Protein AF-A0A3D4CX11-F1 (afdb_monomer)

Mean predicted aligned error: 13.17 Å

Nearest PDB structures (foldseek):
  8snd-assembly1_C  TM=4.508E-01  e=2.117E-01  Lama glama
  8va0-assembly1_B  TM=4.438E-01  e=3.969E-01  Camelidae
  7fbi-assembly1_H  TM=4.652E-01  e=4.151E-01  Oryctolagus cuniculus
  1al0-assembly1_G  TM=3.927E-01  e=3.969E-01  Sinsheimervirus phiX174

Structure (mmCIF, N/CA/C/O backbone):
data_AF-A0A3D4CX11-F1
#
_entry.id   AF-A0A3D4CX11-F1
#
loop_
_atom_site.group_PDB
_atom_site.id
_atom_site.type_symbol
_atom_site.label_atom_id
_atom_site.label_alt_id
_atom_site.label_comp_id
_atom_site.label_asym_id
_atom_site.label_entity_id
_atom_site.label_seq_id
_atom_site.pdbx_PDB_ins_code
_atom_site.Cartn_x
_atom_site.Cartn_y
_atom_site.Cartn_z
_atom_site.occupancy
_atom_site.B_iso_or_equiv
_atom_site.auth_seq_id
_atom_site.auth_comp_id
_atom_site.auth_asym_id
_atom_site.auth_atom_id
_atom_site.pdbx_PDB_model_num
ATOM 1 N N . MET A 1 1 ? 33.518 14.173 -44.593 1.00 28.44 1 MET A N 1
ATOM 2 C CA . MET A 1 1 ? 33.614 13.789 -43.171 1.00 28.44 1 MET A CA 1
ATOM 3 C C . MET A 1 1 ? 32.518 12.766 -42.959 1.00 28.44 1 MET A C 1
ATOM 5 O O . MET A 1 1 ? 31.397 13.123 -43.301 1.00 28.44 1 MET A O 1
ATOM 9 N N . PRO A 1 2 ? 32.801 11.521 -42.545 1.00 32.06 2 PRO A N 1
ATOM 10 C CA . PRO A 1 2 ? 31.729 10.613 -42.166 1.00 32.06 2 PRO A CA 1
ATOM 11 C C . PRO A 1 2 ? 31.128 11.188 -40.882 1.00 32.06 2 PRO A C 1
ATOM 13 O O . PRO A 1 2 ? 31.813 11.301 -39.867 1.00 32.06 2 PRO A O 1
ATOM 16 N N . GLY A 1 3 ? 29.920 11.732 -41.008 1.00 35.88 3 GLY A N 1
ATOM 17 C CA . GLY A 1 3 ? 29.173 12.278 -39.889 1.00 35.88 3 GLY A CA 1
ATOM 18 C C . GLY A 1 3 ? 28.736 11.127 -39.000 1.00 35.88 3 GLY A C 1
ATOM 19 O O . GLY A 1 3 ? 28.167 10.157 -39.489 1.00 35.88 3 GLY A O 1
ATOM 20 N N . ILE A 1 4 ? 29.035 11.247 -37.712 1.00 40.53 4 ILE A N 1
ATOM 21 C CA . ILE A 1 4 ? 28.324 10.547 -36.642 1.00 40.53 4 ILE A CA 1
ATOM 22 C C . ILE A 1 4 ? 26.823 10.751 -36.903 1.00 40.53 4 ILE A C 1
ATOM 24 O O . ILE A 1 4 ? 26.440 11.857 -37.299 1.00 40.53 4 ILE A O 1
ATOM 28 N N . ALA A 1 5 ? 25.993 9.717 -36.730 1.00 36.38 5 ALA A N 1
ATOM 29 C CA . ALA A 1 5 ? 24.541 9.886 -36.759 1.00 36.38 5 ALA A CA 1
ATOM 30 C C . ALA A 1 5 ? 24.162 11.071 -35.853 1.00 36.38 5 ALA A C 1
ATOM 32 O O . ALA A 1 5 ? 24.477 11.074 -34.662 1.00 36.38 5 ALA A O 1
ATOM 33 N N . PHE A 1 6 ? 23.573 12.122 -36.422 1.00 40.44 6 PHE A N 1
ATOM 34 C CA . PHE A 1 6 ? 23.148 13.272 -35.636 1.00 40.44 6 PHE A CA 1
ATOM 35 C C . PHE A 1 6 ? 21.771 12.979 -35.067 1.00 40.44 6 PHE A C 1
ATOM 37 O O . PHE A 1 6 ? 20.788 12.972 -35.800 1.00 40.44 6 PHE A O 1
ATOM 44 N N . ILE A 1 7 ? 21.706 12.818 -33.749 1.00 50.97 7 ILE A N 1
ATOM 45 C CA . ILE A 1 7 ? 20.445 12.864 -33.021 1.00 50.97 7 ILE A CA 1
ATOM 46 C C . ILE A 1 7 ? 19.847 14.264 -33.235 1.00 50.97 7 ILE A C 1
ATOM 48 O O . ILE A 1 7 ? 20.455 15.281 -32.888 1.00 50.97 7 ILE A O 1
ATOM 52 N N . ILE A 1 8 ? 18.703 14.309 -33.915 1.00 53.94 8 ILE A N 1
ATOM 53 C CA . ILE A 1 8 ? 18.094 15.539 -34.429 1.00 53.94 8 ILE A CA 1
ATOM 54 C C . ILE A 1 8 ? 17.596 16.415 -33.259 1.00 53.94 8 ILE A C 1
ATOM 56 O O . ILE A 1 8 ? 17.204 15.910 -32.206 1.00 53.94 8 ILE A O 1
ATOM 60 N N . ALA A 1 9 ? 17.652 17.743 -33.428 1.00 48.28 9 ALA A N 1
ATOM 61 C CA . ALA A 1 9 ? 17.184 18.741 -32.460 1.00 48.28 9 ALA A CA 1
ATOM 62 C C . ALA A 1 9 ? 15.857 19.388 -32.924 1.00 48.28 9 ALA A C 1
ATOM 64 O O . ALA A 1 9 ? 15.689 19.639 -34.121 1.00 48.28 9 ALA A O 1
ATOM 65 N N . PRO A 1 10 ? 14.938 19.747 -32.005 1.00 46.97 10 PRO A N 1
ATOM 66 C CA . PRO A 1 10 ? 13.551 20.066 -32.344 1.00 46.97 10 PRO A CA 1
ATOM 67 C C . PRO A 1 10 ? 13.437 21.400 -33.092 1.00 46.97 10 PRO A C 1
ATOM 69 O O . PRO A 1 10 ? 13.623 22.460 -32.490 1.00 46.97 10 PRO A O 1
ATOM 72 N N . THR A 1 11 ? 13.104 21.387 -34.392 1.00 49.41 11 THR A N 1
ATOM 73 C CA . THR A 1 11 ? 12.886 22.647 -35.139 1.00 49.41 11 THR A CA 1
ATOM 74 C C . THR A 1 11 ? 11.651 22.758 -36.048 1.00 49.41 11 THR A C 1
ATOM 76 O O . THR A 1 11 ? 11.478 23.830 -36.630 1.00 49.41 11 THR A O 1
ATOM 79 N N . ILE A 1 12 ? 10.710 21.799 -36.127 1.00 49.12 12 ILE A N 1
ATOM 80 C CA . ILE A 1 12 ? 9.443 21.999 -36.884 1.00 49.12 12 ILE A CA 1
ATOM 81 C C . ILE A 1 12 ? 8.218 21.378 -36.172 1.00 49.12 12 ILE A C 1
ATOM 83 O O . ILE A 1 12 ? 8.321 20.360 -35.502 1.00 49.12 12 ILE A O 1
ATOM 87 N N . THR A 1 13 ? 7.050 22.031 -36.275 1.00 47.44 13 THR A N 1
ATOM 88 C CA . THR A 1 13 ? 5.792 21.713 -35.568 1.00 47.44 13 THR A CA 1
ATOM 89 C C . THR A 1 13 ? 4.796 20.930 -36.439 1.00 47.44 13 THR A C 1
ATOM 91 O O . THR A 1 13 ? 4.312 21.452 -37.444 1.00 47.44 13 THR A O 1
ATOM 94 N N . GLY A 1 14 ? 4.428 19.717 -36.000 1.00 60.72 14 GLY A N 1
ATOM 95 C CA . GLY A 1 14 ? 3.296 18.925 -36.501 1.00 60.72 14 GLY A CA 1
ATOM 96 C C . GLY A 1 14 ? 3.370 17.450 -36.078 1.00 60.72 14 GLY A C 1
ATOM 97 O O . GLY A 1 14 ? 4.052 16.671 -36.725 1.00 60.72 14 GLY A O 1
ATOM 98 N N . ASN A 1 15 ? 2.656 17.059 -35.017 1.00 77.50 15 ASN A N 1
ATOM 99 C CA . ASN A 1 15 ? 2.683 15.687 -34.488 1.00 77.50 15 ASN A CA 1
ATOM 100 C C . ASN A 1 15 ? 1.665 14.777 -35.203 1.00 77.50 15 ASN A C 1
ATOM 102 O O . ASN A 1 15 ? 0.512 15.179 -35.381 1.00 77.50 15 ASN A O 1
ATOM 106 N N . ILE A 1 16 ? 2.039 13.533 -35.525 1.00 85.06 16 ILE A N 1
ATOM 107 C CA . ILE A 1 16 ? 1.120 12.498 -36.041 1.00 85.06 16 ILE A CA 1
ATOM 108 C C . ILE A 1 16 ? 0.824 11.488 -34.924 1.00 85.06 16 ILE A C 1
ATOM 110 O O . ILE A 1 16 ? 1.738 10.814 -34.452 1.00 85.06 16 ILE A O 1
ATOM 114 N N . TYR A 1 17 ? -0.439 11.390 -34.487 1.00 81.69 17 TYR A N 1
ATOM 115 C CA . TYR A 1 17 ? -0.855 10.503 -33.389 1.00 81.69 17 TYR A CA 1
ATOM 116 C C . TYR A 1 17 ? -2.357 10.176 -33.397 1.00 81.69 17 TYR A C 1
ATOM 118 O O . TYR A 1 17 ? -3.152 10.842 -34.065 1.00 81.69 17 TYR A O 1
ATOM 126 N N . SER A 1 18 ? -2.757 9.161 -32.621 1.00 79.56 18 SER A N 1
ATOM 127 C CA . SER A 1 18 ? -4.158 8.759 -32.417 1.00 79.56 18 SER A CA 1
ATOM 128 C C . SER A 1 18 ? -4.447 8.438 -30.954 1.00 79.56 18 SER A C 1
ATOM 130 O O . SER A 1 18 ? -3.736 7.653 -30.337 1.00 79.56 18 SER A O 1
ATOM 132 N N . PHE A 1 19 ? -5.554 8.962 -30.425 1.00 74.06 19 PHE A N 1
ATOM 133 C CA . PHE A 1 19 ? -6.085 8.573 -29.111 1.00 74.06 19 PHE A CA 1
ATOM 134 C C . PHE A 1 19 ? -6.931 7.292 -29.146 1.00 74.06 19 PHE A C 1
ATOM 136 O O . PHE A 1 19 ? -7.264 6.747 -28.103 1.00 74.06 19 PHE A O 1
ATOM 143 N N . ARG A 1 20 ? -7.349 6.831 -30.334 1.00 75.81 20 ARG A N 1
ATOM 144 C CA . ARG A 1 20 ? -8.298 5.708 -30.465 1.00 75.81 20 ARG A CA 1
ATOM 145 C C . ARG A 1 20 ? -7.637 4.332 -30.418 1.00 75.81 20 ARG A C 1
ATOM 147 O O . ARG A 1 20 ? -8.342 3.339 -30.293 1.00 75.81 20 ARG A O 1
ATOM 154 N N . GLY A 1 21 ? -6.322 4.275 -30.585 1.00 77.50 21 GLY A N 1
ATOM 155 C CA . GLY A 1 21 ? -5.558 3.036 -30.651 1.00 77.50 21 GLY A CA 1
ATOM 156 C C . GLY A 1 21 ? -4.146 3.280 -31.184 1.00 77.50 21 GLY A C 1
ATOM 157 O O . GLY A 1 21 ? -3.858 4.403 -31.618 1.00 77.50 21 GLY A O 1
ATOM 158 N N . PRO A 1 22 ? -3.282 2.254 -31.154 1.00 86.12 22 PRO A N 1
ATOM 159 C CA . PRO A 1 22 ? -1.937 2.330 -31.709 1.00 86.12 22 PRO A CA 1
ATOM 160 C C . PRO A 1 22 ? -1.951 2.731 -33.188 1.00 86.12 22 PRO A C 1
ATOM 162 O O . PRO A 1 22 ? -2.808 2.292 -33.958 1.00 86.12 22 PRO A O 1
ATOM 165 N N . THR A 1 23 ? -1.012 3.584 -33.588 1.00 89.44 23 THR A N 1
ATOM 166 C CA . THR A 1 23 ? -0.820 4.004 -34.984 1.00 89.44 23 THR A CA 1
ATOM 167 C C . THR A 1 23 ? 0.279 3.185 -35.645 1.00 89.44 23 THR A C 1
ATOM 169 O O . THR A 1 23 ? 1.339 3.002 -35.050 1.00 89.44 23 THR A O 1
ATOM 172 N N . SER A 1 24 ? 0.058 2.774 -36.892 1.00 92.69 24 SER A N 1
ATOM 173 C CA . SER A 1 24 ? 1.083 2.179 -37.754 1.00 92.69 24 SER A CA 1
ATOM 174 C C . SER A 1 24 ? 1.513 3.173 -38.824 1.00 92.69 24 SER A C 1
ATOM 176 O O . SER A 1 24 ? 0.692 3.928 -39.351 1.00 92.69 24 SER A O 1
ATOM 178 N N . PHE A 1 25 ? 2.796 3.149 -39.154 1.00 94.38 25 PHE A N 1
ATOM 179 C CA . PHE A 1 25 ? 3.436 4.058 -40.088 1.00 94.38 25 PHE A CA 1
ATOM 180 C C . PHE A 1 25 ? 4.157 3.266 -41.172 1.00 94.38 25 PHE A C 1
ATOM 182 O O . PHE A 1 25 ? 4.679 2.176 -40.931 1.00 94.38 25 PHE A O 1
ATOM 189 N N . VAL A 1 26 ? 4.168 3.837 -42.374 1.00 95.75 26 VAL A N 1
ATOM 190 C CA . VAL A 1 26 ? 4.902 3.317 -43.524 1.00 95.75 26 VAL A CA 1
ATOM 191 C C . VAL A 1 26 ? 5.604 4.492 -44.192 1.00 95.75 26 VAL A C 1
ATOM 193 O O . VAL A 1 26 ? 4.961 5.495 -44.504 1.00 95.75 26 VAL A O 1
ATOM 196 N N . LEU A 1 27 ? 6.911 4.362 -44.406 1.00 96.25 27 LEU A N 1
ATOM 197 C CA . LEU A 1 27 ? 7.720 5.274 -45.208 1.00 96.25 27 LEU A CA 1
ATOM 198 C C . LEU A 1 27 ? 8.217 4.525 -46.442 1.00 96.25 27 LEU A C 1
ATOM 200 O O . LEU A 1 27 ? 8.958 3.560 -46.305 1.00 96.25 27 LEU A O 1
ATOM 204 N N . GLU A 1 28 ? 7.810 4.958 -47.629 1.00 97.00 28 GLU A N 1
ATOM 205 C CA . GLU A 1 28 ? 8.247 4.381 -48.906 1.00 97.00 28 GLU A CA 1
ATOM 206 C C . GLU A 1 28 ? 9.400 5.209 -49.487 1.00 97.00 28 GLU A C 1
ATOM 208 O O . GLU A 1 28 ? 9.346 6.440 -49.445 1.00 97.00 28 GLU A O 1
ATOM 213 N N . ASP A 1 29 ? 10.419 4.545 -50.038 1.00 97.38 29 ASP A N 1
ATOM 214 C CA . ASP A 1 29 ? 11.543 5.195 -50.720 1.00 97.38 29 ASP A CA 1
ATOM 215 C C . ASP A 1 29 ? 11.931 4.461 -52.015 1.00 97.38 29 ASP A C 1
ATOM 217 O O . ASP A 1 29 ? 11.799 3.237 -52.139 1.00 97.38 29 ASP A O 1
ATOM 221 N N . GLU A 1 30 ? 12.416 5.227 -52.994 1.00 96.94 30 GLU A N 1
ATOM 222 C CA . GLU A 1 30 ? 12.942 4.730 -54.266 1.00 96.94 30 GLU A CA 1
ATOM 223 C C . GLU A 1 30 ? 14.188 5.532 -54.665 1.00 96.94 30 GLU A C 1
ATOM 225 O O . GLU A 1 30 ? 14.158 6.758 -54.797 1.00 96.94 30 GLU A O 1
ATOM 230 N N . THR A 1 31 ? 15.293 4.831 -54.911 1.00 95.81 31 THR A N 1
ATOM 231 C CA . THR A 1 31 ? 16.600 5.424 -55.200 1.00 95.81 31 THR A CA 1
ATOM 232 C C . THR A 1 31 ? 17.039 5.164 -56.644 1.00 95.81 31 THR A C 1
ATOM 234 O O . THR A 1 31 ? 16.796 4.095 -57.205 1.00 95.81 31 THR A O 1
ATOM 237 N N . PRO A 1 32 ? 17.792 6.088 -57.275 1.00 95.44 32 PRO A N 1
ATOM 238 C CA . PRO A 1 32 ? 18.319 5.894 -58.631 1.00 95.44 32 PRO A CA 1
ATOM 239 C C . PRO A 1 32 ? 19.521 4.927 -58.697 1.00 95.44 32 PRO A C 1
ATOM 241 O O . PRO A 1 32 ? 20.149 4.782 -59.747 1.00 95.44 32 PRO A O 1
ATOM 244 N N . PHE A 1 33 ? 19.877 4.301 -57.578 1.00 95.38 33 PHE A N 1
ATOM 245 C CA . PHE A 1 33 ? 20.992 3.373 -57.410 1.00 95.38 33 PHE A CA 1
ATOM 246 C C . PHE A 1 33 ? 20.564 2.216 -56.505 1.00 95.38 33 PHE A C 1
ATOM 248 O O . PHE A 1 33 ? 19.642 2.369 -55.707 1.00 95.38 33 PHE A O 1
ATOM 255 N N . SER A 1 34 ? 21.253 1.076 -56.589 1.00 95.62 34 SER A N 1
ATOM 256 C CA . SER A 1 34 ? 21.100 0.020 -55.585 1.00 95.62 34 SER A CA 1
ATOM 257 C C . SER A 1 34 ? 21.672 0.494 -54.253 1.00 95.62 34 SER A C 1
ATOM 259 O O . SER A 1 34 ? 22.819 0.937 -54.198 1.00 95.62 34 SER A O 1
ATOM 261 N N . VAL A 1 35 ? 20.868 0.425 -53.200 1.00 96.44 35 VAL A N 1
ATOM 262 C CA . VAL A 1 35 ? 21.209 0.931 -51.875 1.00 96.44 35 VAL A CA 1
ATOM 263 C C . VAL A 1 35 ? 22.132 -0.051 -51.161 1.00 96.44 35 VAL A C 1
ATOM 265 O O . VAL A 1 35 ? 21.891 -1.258 -51.150 1.00 96.44 35 VAL A O 1
ATOM 268 N N . GLY A 1 36 ? 23.200 0.481 -50.573 1.00 95.81 36 GLY A N 1
ATOM 269 C CA . GLY A 1 36 ? 24.097 -0.222 -49.664 1.00 95.81 36 GLY A CA 1
ATOM 270 C C . GLY A 1 36 ? 23.778 0.075 -48.199 1.00 95.81 36 GLY A C 1
ATOM 271 O O . GLY A 1 36 ? 23.701 -0.858 -47.407 1.00 95.81 36 GLY A O 1
ATOM 272 N N . THR A 1 37 ? 23.547 1.345 -47.850 1.00 95.88 37 THR A N 1
ATOM 273 C CA . THR A 1 37 ? 23.182 1.784 -46.490 1.00 95.88 37 THR A CA 1
ATOM 274 C C . THR A 1 37 ? 21.824 2.467 -46.494 1.00 95.88 37 THR A C 1
ATOM 276 O O . THR A 1 37 ? 21.600 3.386 -47.284 1.00 95.88 37 THR A O 1
ATOM 279 N N . VAL A 1 38 ? 20.976 2.071 -45.547 1.00 97.19 38 VAL A N 1
ATOM 280 C CA . VAL A 1 38 ? 19.791 2.827 -45.121 1.00 97.19 38 VAL A CA 1
ATOM 281 C C . VAL A 1 38 ? 19.967 3.173 -43.650 1.00 97.19 38 VAL A C 1
ATOM 283 O O . VAL A 1 38 ? 20.170 2.263 -42.850 1.00 97.19 38 VAL A O 1
ATOM 286 N N . VAL A 1 39 ? 19.880 4.456 -43.296 1.00 96.81 39 VAL A N 1
ATOM 287 C CA . VAL A 1 39 ? 19.799 4.923 -41.906 1.00 96.81 39 VAL A CA 1
ATOM 288 C C . VAL A 1 39 ? 18.475 5.645 -41.712 1.00 96.81 39 VAL A C 1
ATOM 290 O O . VAL A 1 39 ? 18.182 6.632 -42.385 1.00 96.81 39 VAL A O 1
ATOM 293 N N . PHE A 1 40 ? 17.671 5.140 -40.787 1.00 95.94 40 PHE A N 1
ATOM 294 C CA . PHE A 1 40 ? 16.362 5.673 -40.445 1.00 95.94 40 PHE A CA 1
ATOM 295 C C . PHE A 1 40 ? 16.406 6.265 -39.049 1.00 95.94 40 PHE A C 1
ATOM 297 O O . PHE A 1 40 ? 16.743 5.573 -38.091 1.00 95.94 40 PHE A O 1
ATOM 304 N N . GLN A 1 41 ? 16.063 7.540 -38.934 1.00 94.19 41 GLN A N 1
ATOM 305 C CA . GLN A 1 41 ? 16.067 8.257 -37.671 1.00 94.19 41 GLN A CA 1
ATOM 306 C C . GLN A 1 41 ? 14.678 8.806 -37.410 1.00 94.19 41 GLN A C 1
ATOM 308 O O . GLN A 1 41 ? 14.039 9.333 -38.321 1.00 94.19 41 GLN A O 1
ATOM 313 N N . PHE A 1 42 ? 14.202 8.701 -36.178 1.00 90.75 42 PHE A N 1
ATOM 314 C CA . PHE A 1 42 ? 12.906 9.258 -35.822 1.00 90.75 42 PHE A CA 1
ATOM 315 C C . PHE A 1 42 ? 12.834 9.665 -34.359 1.00 90.75 42 PHE A C 1
ATOM 317 O O . PHE A 1 42 ? 13.547 9.134 -33.505 1.00 90.75 42 PHE A O 1
ATOM 324 N N . GLN A 1 43 ? 11.929 10.601 -34.088 1.00 88.75 43 GLN A N 1
ATOM 325 C CA . GLN A 1 43 ? 11.611 11.073 -32.751 1.00 88.75 43 GLN A CA 1
ATOM 326 C C . GLN A 1 43 ? 10.128 10.868 -32.455 1.00 88.75 43 GLN A C 1
ATOM 328 O O . GLN A 1 43 ? 9.255 11.242 -33.249 1.00 88.75 43 GLN A O 1
ATOM 333 N N . THR A 1 44 ? 9.848 10.312 -31.282 1.00 87.88 44 THR A N 1
ATOM 334 C CA . THR A 1 44 ? 8.506 10.150 -30.730 1.00 87.88 44 THR A CA 1
ATOM 335 C C . THR A 1 44 ? 8.380 10.794 -29.352 1.00 87.88 44 THR A C 1
ATOM 337 O O . THR A 1 44 ? 9.367 11.022 -28.661 1.00 87.88 44 THR A O 1
ATOM 340 N N . ALA A 1 45 ? 7.144 11.053 -28.935 1.00 84.44 45 ALA A N 1
ATOM 341 C CA . ALA A 1 45 ? 6.778 11.402 -27.564 1.00 84.44 45 ALA A CA 1
ATOM 342 C C . ALA A 1 45 ? 5.518 10.636 -27.138 1.00 84.44 45 ALA A C 1
ATOM 344 O O . ALA A 1 45 ? 4.725 10.238 -27.993 1.00 84.44 45 ALA A O 1
ATOM 345 N N . GLY A 1 46 ? 5.285 10.485 -25.835 1.00 81.06 46 GLY A N 1
ATOM 346 C CA . GLY A 1 46 ? 4.109 9.781 -25.315 1.00 81.06 46 GLY A CA 1
ATOM 347 C C . GLY A 1 46 ? 4.391 8.297 -25.091 1.00 81.06 46 GLY A C 1
ATOM 348 O O . GLY A 1 46 ? 5.398 7.961 -24.473 1.00 81.06 46 GLY A O 1
ATOM 349 N N . ASN A 1 47 ? 3.499 7.422 -25.566 1.00 81.50 47 ASN A N 1
ATOM 350 C CA . ASN A 1 47 ? 3.769 5.980 -25.568 1.00 81.50 47 ASN A CA 1
ATOM 351 C C . ASN A 1 47 ? 4.950 5.644 -26.489 1.00 81.50 47 ASN A C 1
ATOM 353 O O . ASN A 1 47 ? 5.228 6.375 -27.440 1.00 81.50 47 ASN A O 1
ATOM 357 N N . LEU A 1 48 ? 5.634 4.539 -26.199 1.00 84.50 48 LEU A N 1
ATOM 358 C CA . LEU A 1 48 ? 6.820 4.114 -26.938 1.00 84.50 48 LEU A CA 1
ATOM 359 C C . LEU A 1 48 ? 6.473 3.521 -28.312 1.00 84.50 48 LEU A C 1
ATOM 361 O O . LEU A 1 48 ? 5.331 3.158 -28.608 1.00 84.50 48 LEU A O 1
ATOM 365 N N . VAL A 1 49 ? 7.491 3.408 -29.161 1.00 89.12 49 VAL A N 1
ATOM 366 C CA . VAL A 1 49 ? 7.424 2.616 -30.391 1.00 89.12 49 VAL A CA 1
ATOM 367 C C . VAL A 1 49 ? 7.512 1.129 -30.042 1.00 89.12 49 VAL A C 1
ATOM 369 O O . VAL A 1 49 ? 8.298 0.736 -29.182 1.00 89.12 49 VAL A O 1
ATOM 372 N N . ASP A 1 50 ? 6.722 0.287 -30.707 1.00 90.00 50 ASP A N 1
ATOM 373 C CA . ASP A 1 50 ? 6.930 -1.159 -30.656 1.00 90.00 50 ASP A CA 1
ATOM 374 C C . ASP A 1 50 ? 8.167 -1.488 -31.496 1.00 90.00 50 ASP A C 1
ATOM 376 O O . ASP A 1 50 ? 8.093 -1.601 -32.724 1.00 90.00 50 ASP A O 1
ATOM 380 N N . PHE A 1 51 ? 9.318 -1.619 -30.835 1.00 88.19 51 PHE A N 1
ATOM 381 C CA . PHE A 1 51 ? 10.593 -1.880 -31.504 1.00 88.19 51 PHE A CA 1
ATOM 382 C C . PHE A 1 51 ? 10.591 -3.191 -32.299 1.00 88.19 51 PHE A C 1
ATOM 384 O O . PHE A 1 51 ? 11.278 -3.287 -33.315 1.00 88.19 51 PHE A O 1
ATOM 391 N N . SER A 1 52 ? 9.780 -4.177 -31.896 1.00 89.25 52 SER A N 1
ATOM 392 C CA . SER A 1 52 ? 9.658 -5.456 -32.607 1.00 89.25 52 SER A CA 1
ATOM 393 C C . SER A 1 52 ? 8.918 -5.330 -33.943 1.00 89.25 52 SER A C 1
ATOM 395 O O . SER A 1 52 ? 9.076 -6.177 -34.822 1.00 89.25 52 SER A O 1
ATOM 397 N N . SER A 1 53 ? 8.149 -4.252 -34.122 1.00 94.19 53 SER A N 1
ATOM 398 C CA . SER A 1 53 ? 7.426 -3.962 -35.362 1.00 94.19 53 SER A CA 1
ATOM 399 C C . SER A 1 53 ? 8.284 -3.287 -36.437 1.00 94.19 53 SER A C 1
ATOM 401 O O . SER A 1 53 ? 7.831 -3.177 -37.578 1.00 94.19 53 SER A O 1
ATOM 403 N N . ILE A 1 54 ? 9.487 -2.807 -36.090 1.00 97.12 54 ILE A N 1
ATOM 404 C CA . ILE A 1 54 ? 10.323 -2.026 -37.005 1.00 97.12 54 ILE A CA 1
ATOM 405 C C . ILE A 1 54 ? 10.974 -2.948 -38.036 1.00 97.12 54 ILE A C 1
ATOM 407 O O . ILE A 1 54 ? 11.785 -3.810 -37.695 1.00 97.12 54 ILE A O 1
ATOM 411 N N . ALA A 1 55 ? 10.661 -2.736 -39.313 1.00 98.12 55 ALA A N 1
ATOM 412 C CA . ALA A 1 55 ? 11.234 -3.523 -40.396 1.00 98.12 55 ALA A CA 1
ATOM 413 C C . ALA A 1 55 ? 11.358 -2.742 -41.707 1.00 98.12 55 ALA A C 1
ATOM 415 O O . ALA A 1 55 ? 10.557 -1.854 -42.001 1.00 98.12 55 ALA A O 1
ATOM 416 N N . LEU A 1 56 ? 12.329 -3.139 -42.529 1.00 98.38 56 LEU A N 1
ATOM 417 C CA . LEU A 1 56 ? 12.448 -2.756 -43.931 1.00 98.38 56 LEU A CA 1
ATOM 418 C C . LEU A 1 56 ? 11.902 -3.889 -44.802 1.00 98.38 56 LEU A C 1
ATOM 420 O O . LEU A 1 56 ? 12.351 -5.029 -44.699 1.00 98.38 56 LEU A O 1
ATOM 424 N N . ALA A 1 57 ? 10.952 -3.573 -45.676 1.00 98.06 57 ALA A N 1
ATOM 425 C CA . ALA A 1 57 ? 10.370 -4.505 -46.631 1.00 98.06 57 ALA A CA 1
ATOM 426 C C . ALA A 1 57 ? 10.675 -4.082 -48.075 1.00 98.06 57 ALA A C 1
ATOM 428 O O . ALA A 1 57 ? 10.521 -2.911 -48.422 1.00 98.06 57 ALA A O 1
ATOM 429 N N . TYR A 1 58 ? 11.070 -5.026 -48.928 1.00 97.88 58 TYR A N 1
ATOM 430 C CA . TYR A 1 58 ? 11.293 -4.799 -50.361 1.00 97.88 58 TYR A CA 1
ATOM 431 C C . TYR A 1 58 ? 10.839 -6.001 -51.193 1.00 97.88 58 TYR A C 1
ATOM 433 O O . TYR A 1 58 ? 10.666 -7.100 -50.667 1.00 97.88 58 TYR A O 1
ATOM 441 N N . ASP A 1 59 ? 10.631 -5.788 -52.491 1.00 96.00 59 ASP A N 1
ATOM 442 C CA . ASP A 1 59 ? 10.304 -6.857 -53.437 1.00 96.00 59 ASP A CA 1
ATOM 443 C C . ASP A 1 59 ? 11.580 -7.416 -54.081 1.00 96.00 59 ASP A C 1
ATOM 445 O O . ASP A 1 59 ? 12.334 -6.684 -54.724 1.00 96.00 59 ASP A O 1
ATOM 449 N N . ASP A 1 60 ? 11.811 -8.718 -53.925 1.00 94.69 60 ASP A N 1
ATOM 450 C CA . ASP A 1 60 ? 12.834 -9.481 -54.638 1.00 94.69 60 ASP A CA 1
ATOM 451 C C . ASP A 1 60 ? 12.166 -10.359 -55.704 1.00 94.69 60 ASP A C 1
ATOM 453 O O . ASP A 1 60 ? 11.774 -11.507 -55.468 1.00 94.69 60 ASP A O 1
ATOM 457 N N . GLY A 1 61 ? 11.954 -9.786 -56.891 1.00 90.31 61 GLY A N 1
ATOM 458 C CA . GLY A 1 61 ? 11.430 -10.516 -58.047 1.00 90.31 61 GLY A CA 1
ATOM 459 C C . GLY A 1 61 ? 10.014 -11.073 -57.853 1.00 90.31 61 GLY A C 1
ATOM 460 O O . GLY A 1 61 ? 9.725 -12.178 -58.322 1.00 90.31 61 GLY A O 1
ATOM 461 N N . GLY A 1 62 ? 9.134 -10.328 -57.179 1.00 91.12 62 GLY A N 1
ATOM 462 C CA . GLY A 1 62 ? 7.767 -10.729 -56.836 1.00 91.12 62 GLY A CA 1
ATOM 463 C C . GLY A 1 62 ? 7.621 -11.411 -55.471 1.00 91.12 62 GLY A C 1
ATOM 464 O O . GLY A 1 62 ? 6.522 -11.870 -55.148 1.00 91.12 62 GLY A O 1
ATOM 465 N N . THR A 1 63 ? 8.706 -11.529 -54.697 1.00 95.62 63 THR A N 1
ATOM 466 C CA . THR A 1 63 ? 8.694 -12.051 -53.323 1.00 95.62 63 THR A CA 1
ATOM 467 C C . THR A 1 63 ? 9.013 -10.931 -52.343 1.00 95.62 63 THR A C 1
ATOM 469 O O . THR A 1 63 ? 10.075 -10.326 -52.419 1.00 95.62 63 THR A O 1
ATOM 472 N N . GLU A 1 64 ? 8.127 -10.686 -51.383 1.00 96.44 64 GLU A N 1
ATOM 473 C CA . GLU A 1 64 ? 8.391 -9.714 -50.325 1.00 96.44 64 GLU A CA 1
ATOM 474 C C . GLU A 1 64 ? 9.422 -10.253 -49.327 1.00 96.44 64 GLU A C 1
ATOM 476 O O . GLU A 1 64 ? 9.247 -11.325 -48.742 1.00 96.44 64 GLU A O 1
ATOM 481 N N . VAL A 1 65 ? 10.489 -9.487 -49.120 1.00 97.62 65 VAL A N 1
ATOM 482 C CA . VAL A 1 65 ? 11.523 -9.746 -48.120 1.00 97.62 65 VAL A CA 1
ATOM 483 C C . VAL A 1 65 ? 11.387 -8.714 -47.009 1.00 97.62 65 VAL A C 1
ATOM 485 O O . VAL A 1 65 ? 11.328 -7.521 -47.289 1.00 97.62 65 VAL A O 1
ATOM 488 N N . ILE A 1 66 ? 11.364 -9.171 -45.754 1.00 97.19 66 ILE A N 1
ATOM 489 C CA . ILE A 1 66 ? 11.259 -8.331 -44.553 1.00 97.19 66 ILE A CA 1
ATOM 490 C C . ILE A 1 66 ? 12.539 -8.492 -43.735 1.00 97.19 66 ILE A C 1
ATOM 492 O O . ILE A 1 66 ? 12.919 -9.611 -43.390 1.00 97.19 66 ILE A O 1
ATOM 496 N N . LEU A 1 67 ? 13.198 -7.378 -43.429 1.00 97.38 67 LEU A N 1
ATOM 497 C CA . LEU A 1 67 ? 14.448 -7.320 -42.680 1.00 97.38 67 LEU A CA 1
ATOM 498 C C . LEU A 1 67 ? 14.276 -6.452 -41.432 1.00 97.38 67 LEU A C 1
ATOM 500 O O . LEU A 1 67 ? 13.880 -5.289 -41.528 1.00 97.38 67 LEU A O 1
ATOM 504 N N . GLY A 1 68 ? 14.628 -6.995 -40.267 1.00 96.56 68 GLY A N 1
ATOM 505 C CA . GLY A 1 68 ? 14.864 -6.176 -39.077 1.00 96.56 68 GLY A CA 1
ATOM 506 C C . GLY A 1 68 ? 16.107 -5.293 -39.258 1.00 96.56 68 GLY A C 1
ATOM 507 O O . GLY A 1 68 ? 16.905 -5.563 -40.159 1.00 96.56 68 GLY A O 1
ATOM 508 N N . PRO A 1 69 ? 16.256 -4.228 -38.456 1.00 96.12 69 PRO A N 1
ATOM 509 C CA . PRO A 1 69 ? 17.464 -3.408 -38.460 1.00 96.12 69 PRO A CA 1
ATOM 510 C C . PRO A 1 69 ? 18.684 -4.251 -38.077 1.00 96.12 69 PRO A C 1
ATOM 512 O O . PRO A 1 69 ? 18.602 -5.082 -37.171 1.00 96.12 69 PRO A O 1
ATOM 515 N N . ASP A 1 70 ? 19.809 -4.024 -38.753 1.00 94.00 70 ASP A N 1
ATOM 516 C CA . ASP A 1 70 ? 21.084 -4.649 -38.392 1.00 94.00 70 ASP A CA 1
ATOM 517 C C . ASP A 1 70 ? 21.648 -3.988 -37.127 1.00 94.00 70 ASP A C 1
ATOM 519 O O . ASP A 1 70 ? 22.093 -4.678 -36.213 1.00 94.00 70 ASP A O 1
ATOM 523 N N . GLU A 1 71 ? 21.545 -2.657 -37.039 1.00 93.44 71 GLU A N 1
ATOM 524 C CA . GLU A 1 71 ? 21.996 -1.872 -35.889 1.00 93.44 71 GLU A CA 1
ATOM 525 C C . GLU A 1 71 ? 20.952 -0.848 -35.458 1.00 93.44 71 GLU A C 1
ATOM 527 O O . GLU A 1 71 ? 20.203 -0.316 -36.284 1.00 93.44 71 GLU A O 1
ATOM 532 N N . TYR A 1 72 ? 20.920 -0.534 -34.164 1.00 93.00 72 TYR A N 1
ATOM 533 C CA . TYR A 1 72 ? 20.096 0.551 -33.644 1.00 93.00 72 TYR A CA 1
ATOM 534 C C . TYR A 1 72 ? 20.723 1.214 -32.421 1.00 93.00 72 TYR A C 1
ATOM 536 O O . TYR A 1 72 ? 21.400 0.575 -31.622 1.00 93.00 72 TYR A O 1
ATOM 544 N N . ILE A 1 73 ? 20.406 2.488 -32.235 1.00 90.56 73 ILE A N 1
ATOM 545 C CA . ILE A 1 73 ? 20.577 3.208 -30.978 1.00 90.56 73 ILE A CA 1
ATOM 546 C C . ILE A 1 73 ? 19.257 3.871 -30.611 1.00 90.56 73 ILE A C 1
ATOM 548 O O . ILE A 1 73 ? 18.501 4.327 -31.476 1.00 90.56 73 ILE A O 1
ATOM 552 N N . ARG A 1 74 ? 19.000 3.922 -29.311 1.00 88.44 74 ARG A N 1
ATOM 553 C CA . ARG A 1 74 ? 17.861 4.611 -28.713 1.00 88.44 74 ARG A CA 1
ATOM 554 C C . ARG A 1 74 ? 18.404 5.625 -27.728 1.00 88.44 74 ARG A C 1
ATOM 556 O O . ARG A 1 74 ? 19.459 5.399 -27.141 1.00 88.44 74 ARG A O 1
ATOM 563 N N . GLU A 1 75 ? 17.683 6.711 -27.538 1.00 87.81 75 GLU A N 1
ATOM 564 C CA . GLU A 1 75 ? 17.897 7.684 -26.476 1.00 87.81 75 GLU A CA 1
ATOM 565 C C . GLU A 1 75 ? 16.528 8.130 -25.970 1.00 87.81 75 GLU A C 1
ATOM 567 O O . GLU A 1 75 ? 15.582 8.279 -26.754 1.00 87.81 75 GLU A O 1
ATOM 572 N N . TYR A 1 76 ? 16.413 8.344 -24.665 1.00 86.25 76 TYR A N 1
ATOM 573 C CA . TYR A 1 76 ? 15.192 8.851 -24.064 1.00 86.25 76 TYR A CA 1
ATOM 574 C C . TYR A 1 76 ? 15.375 10.279 -23.562 1.00 86.25 76 TYR A C 1
ATOM 576 O O . TYR A 1 76 ? 16.443 10.682 -23.101 1.00 86.25 76 TYR A O 1
ATOM 584 N N . GLU A 1 77 ? 14.288 11.037 -23.622 1.00 78.31 77 GLU A N 1
ATOM 585 C CA . GLU A 1 77 ? 14.153 12.341 -22.989 1.00 78.31 77 GLU A CA 1
ATOM 586 C C . GLU A 1 77 ? 13.108 12.236 -21.873 1.00 78.31 77 GLU A C 1
ATOM 588 O O . GLU A 1 77 ? 12.029 11.659 -22.061 1.00 78.31 77 GLU A O 1
ATOM 593 N N . SER A 1 78 ? 13.430 12.803 -20.706 1.00 69.06 78 SER A N 1
ATOM 594 C CA . SER A 1 78 ? 12.543 12.819 -19.538 1.00 69.06 78 SER A CA 1
ATOM 595 C C . SER A 1 78 ? 11.190 13.462 -19.862 1.00 69.06 78 SER A C 1
ATOM 597 O O . SER A 1 78 ? 11.154 14.403 -20.652 1.00 69.06 78 SER A O 1
ATOM 599 N N . ASP A 1 79 ? 10.122 12.988 -19.211 1.00 63.00 79 ASP A N 1
ATOM 600 C CA . ASP A 1 79 ? 8.714 13.417 -19.306 1.00 63.00 79 ASP A CA 1
ATOM 601 C C . ASP A 1 79 ? 8.426 14.618 -20.222 1.00 63.00 79 ASP A C 1
ATOM 603 O O . ASP A 1 79 ? 8.478 15.786 -19.831 1.00 63.00 79 ASP A O 1
ATOM 607 N N . THR A 1 80 ? 8.045 14.311 -21.462 1.00 49.81 80 THR A N 1
ATOM 608 C CA . THR A 1 80 ? 7.693 15.309 -22.484 1.00 49.81 80 THR A CA 1
ATOM 609 C C . THR A 1 80 ? 6.190 15.612 -22.518 1.00 49.81 80 THR A C 1
ATOM 611 O O . THR A 1 80 ? 5.731 16.429 -23.320 1.00 49.81 80 THR A O 1
ATOM 614 N N . SER A 1 81 ? 5.395 14.977 -21.645 1.00 48.88 81 SER A N 1
ATOM 615 C CA . SER A 1 81 ? 3.937 15.125 -21.594 1.00 48.88 81 SER A CA 1
ATOM 616 C C . SER A 1 81 ? 3.388 15.095 -20.163 1.00 48.88 81 SER A C 1
ATOM 618 O O . SER A 1 81 ? 3.879 14.362 -19.312 1.00 48.88 81 SER A O 1
ATOM 620 N N . GLY A 1 82 ? 2.305 15.839 -19.903 1.00 49.38 82 GLY A N 1
ATOM 621 C CA . GLY A 1 82 ? 1.627 15.881 -18.594 1.00 49.38 82 GLY A CA 1
ATOM 622 C C . GLY A 1 82 ? 0.918 14.584 -18.169 1.00 49.38 82 GLY A C 1
ATOM 623 O O . GLY A 1 82 ? 0.188 14.600 -17.184 1.00 49.38 82 GLY A O 1
ATOM 624 N N . PHE A 1 83 ? 1.105 13.487 -18.912 1.00 56.16 83 PHE A N 1
ATOM 625 C CA . PHE A 1 83 ? 0.510 12.168 -18.666 1.00 56.16 83 PHE A CA 1
ATOM 626 C C . PHE A 1 83 ? 1.568 11.056 -18.514 1.00 56.16 83 PHE A C 1
ATOM 628 O O . PHE A 1 83 ? 1.225 9.880 -18.578 1.00 56.16 83 PHE A O 1
ATOM 635 N N . GLY A 1 84 ? 2.847 11.411 -18.321 1.00 58.84 84 GLY A N 1
ATOM 636 C CA . GLY A 1 84 ? 3.907 10.457 -17.963 1.00 58.84 84 GLY A CA 1
ATOM 637 C C . GLY A 1 84 ? 4.507 9.657 -19.124 1.00 58.84 84 GLY A C 1
ATOM 638 O O . GLY A 1 84 ? 5.030 8.570 -18.886 1.00 58.84 84 GLY A O 1
ATOM 639 N N . GLY A 1 85 ? 4.414 10.158 -20.362 1.00 69.12 85 GLY A N 1
ATOM 640 C CA . GLY A 1 85 ? 5.117 9.593 -21.521 1.00 69.12 85 GLY A CA 1
ATOM 641 C C . GLY A 1 85 ? 6.494 10.226 -21.752 1.00 69.12 85 GLY A C 1
ATOM 642 O O . GLY A 1 85 ? 6.670 11.430 -21.530 1.00 69.12 85 GLY A O 1
ATOM 643 N N . SER A 1 86 ? 7.442 9.429 -22.245 1.00 75.75 86 SER A N 1
ATOM 644 C CA . SER A 1 86 ? 8.825 9.847 -22.511 1.00 75.75 86 SER A CA 1
ATOM 645 C C . SER A 1 86 ? 9.015 10.291 -23.962 1.00 75.75 86 SER A C 1
ATOM 647 O O . SER A 1 86 ? 8.332 9.821 -24.875 1.00 75.75 86 SER A O 1
ATOM 649 N N . GLY A 1 87 ? 9.942 11.224 -24.184 1.00 82.81 87 GLY A N 1
ATOM 650 C CA . GLY A 1 87 ? 10.493 11.435 -25.521 1.00 82.81 87 GLY A CA 1
ATOM 651 C C . GLY A 1 87 ? 11.424 10.274 -25.863 1.00 82.81 87 GLY A C 1
ATOM 652 O O . GLY A 1 87 ? 12.120 9.769 -24.984 1.00 82.81 87 GLY A O 1
ATOM 653 N N . ASN A 1 88 ? 11.436 9.827 -27.112 1.00 86.94 88 ASN A N 1
ATOM 654 C CA . ASN A 1 88 ? 12.335 8.773 -27.566 1.00 86.94 88 ASN A CA 1
ATOM 655 C C . ASN A 1 88 ? 12.876 9.119 -28.955 1.00 86.94 88 ASN A C 1
ATOM 657 O O . ASN A 1 88 ? 12.112 9.411 -29.874 1.00 86.94 88 ASN A O 1
ATOM 661 N N . ARG A 1 89 ? 14.202 9.120 -29.089 1.00 88.25 89 ARG A N 1
ATOM 662 C CA . ARG A 1 89 ? 14.933 9.357 -30.335 1.00 88.25 89 ARG A CA 1
ATOM 663 C C . ARG A 1 89 ? 15.653 8.081 -30.717 1.00 88.25 89 ARG A C 1
ATOM 665 O O . ARG A 1 89 ? 16.288 7.452 -29.875 1.00 88.25 89 ARG A O 1
ATOM 672 N N . ASN A 1 90 ? 15.554 7.700 -31.981 1.00 90.75 90 ASN A N 1
ATOM 673 C CA . ASN A 1 90 ? 16.105 6.444 -32.466 1.00 90.75 90 ASN A CA 1
ATOM 674 C C . ASN A 1 90 ? 16.860 6.669 -33.765 1.00 90.75 90 ASN A C 1
ATOM 676 O O . ASN A 1 90 ? 16.438 7.480 -34.591 1.00 90.75 90 ASN A O 1
ATOM 680 N N . ALA A 1 91 ? 17.929 5.903 -33.959 1.00 93.38 91 ALA A N 1
ATOM 681 C CA . ALA A 1 91 ? 18.588 5.738 -35.245 1.00 93.38 91 ALA A CA 1
ATOM 682 C C . ALA A 1 91 ? 18.788 4.246 -35.501 1.00 93.38 91 ALA A C 1
ATOM 684 O O . ALA A 1 91 ? 19.295 3.532 -34.640 1.00 93.38 91 ALA A O 1
ATOM 685 N N . LEU A 1 92 ? 18.376 3.780 -36.674 1.00 95.75 92 LEU A N 1
ATOM 686 C CA . LEU A 1 92 ? 18.449 2.386 -37.091 1.00 95.75 92 LEU A CA 1
ATOM 687 C C . LEU A 1 92 ? 19.155 2.292 -38.432 1.00 95.75 92 LEU A C 1
ATOM 689 O O . LEU A 1 92 ? 18.992 3.175 -39.273 1.00 95.75 92 LEU A O 1
ATOM 693 N N . GLN A 1 93 ? 19.912 1.225 -38.645 1.00 96.88 93 GLN A N 1
ATOM 694 C CA . GLN A 1 93 ? 20.677 1.014 -39.863 1.00 96.88 93 GLN A CA 1
ATOM 695 C C . GLN A 1 93 ? 20.437 -0.380 -40.444 1.00 96.88 93 GLN A C 1
ATOM 697 O O . GLN A 1 93 ? 20.395 -1.367 -39.713 1.00 96.88 93 GLN A O 1
ATOM 702 N N . TRP A 1 94 ? 20.342 -0.445 -41.775 1.00 97.50 94 TRP A N 1
ATOM 703 C CA . TRP A 1 94 ? 20.343 -1.685 -42.553 1.00 97.50 94 TRP A CA 1
ATOM 704 C C . TRP A 1 94 ? 21.543 -1.740 -43.508 1.00 97.50 94 TRP A C 1
ATOM 706 O O . TRP A 1 94 ? 21.873 -0.752 -44.178 1.00 97.50 94 TRP A O 1
ATOM 716 N N . ASP A 1 95 ? 22.156 -2.917 -43.614 1.00 95.94 95 ASP A N 1
ATOM 717 C CA . ASP A 1 95 ? 23.140 -3.300 -44.623 1.00 95.94 95 ASP A CA 1
ATOM 718 C C . ASP A 1 95 ? 22.451 -4.027 -45.780 1.00 95.94 95 ASP A C 1
ATOM 720 O O . ASP A 1 95 ? 22.118 -5.213 -45.705 1.00 95.94 95 ASP A O 1
ATOM 724 N N . LEU A 1 96 ? 22.286 -3.328 -46.900 1.00 96.50 96 LEU A N 1
ATOM 725 C CA . LEU A 1 96 ? 21.642 -3.859 -48.099 1.00 96.50 96 LEU A CA 1
ATOM 726 C C . LEU A 1 96 ? 22.637 -4.298 -49.183 1.00 96.50 96 LEU A C 1
ATOM 728 O O . LEU A 1 96 ? 22.230 -4.643 -50.299 1.00 96.50 96 LEU A O 1
ATOM 732 N N . ARG A 1 97 ? 23.941 -4.370 -48.874 1.00 95.25 97 ARG A N 1
ATOM 733 C CA . ARG A 1 97 ? 24.958 -4.812 -49.842 1.00 95.25 97 ARG A CA 1
ATOM 734 C C . ARG A 1 97 ? 24.597 -6.149 -50.473 1.00 95.25 97 ARG A C 1
ATOM 736 O O . ARG A 1 97 ? 24.180 -7.093 -49.805 1.00 95.25 97 ARG A O 1
ATOM 743 N N . GLY A 1 98 ? 24.791 -6.225 -51.788 1.00 93.06 98 GLY A N 1
ATOM 744 C CA . GLY A 1 98 ? 24.574 -7.445 -52.567 1.00 93.06 98 GLY A CA 1
ATOM 745 C C . GLY A 1 98 ? 23.109 -7.850 -52.753 1.00 93.06 98 GLY A C 1
ATOM 746 O O . GLY A 1 98 ? 22.866 -8.845 -53.430 1.00 93.06 98 GLY A O 1
ATOM 747 N N . ARG A 1 99 ? 22.142 -7.093 -52.211 1.00 94.19 99 ARG A N 1
ATOM 748 C CA . ARG A 1 99 ? 20.703 -7.391 -52.321 1.00 94.19 99 ARG A CA 1
ATOM 749 C C . ARG A 1 99 ? 20.016 -6.697 -53.503 1.00 94.19 99 ARG A C 1
ATOM 751 O O . ARG A 1 99 ? 18.872 -7.001 -53.797 1.00 94.19 99 ARG A O 1
ATOM 758 N N . ASN A 1 100 ? 20.717 -5.797 -54.205 1.00 93.12 100 ASN A N 1
ATOM 759 C CA . ASN A 1 100 ? 20.226 -5.061 -55.385 1.00 93.12 100 ASN A CA 1
ATOM 760 C C . ASN A 1 100 ? 18.902 -4.297 -55.162 1.00 93.12 100 ASN A C 1
ATOM 762 O O . ASN A 1 100 ? 18.122 -4.123 -56.096 1.00 93.12 100 ASN A O 1
ATOM 766 N N . VAL A 1 101 ? 18.665 -3.807 -53.944 1.00 96.69 101 VAL A N 1
ATOM 767 C CA . VAL A 1 101 ? 17.445 -3.077 -53.572 1.00 96.69 101 VAL A CA 1
ATOM 768 C C . VAL A 1 101 ? 17.526 -1.629 -54.051 1.00 96.69 101 VAL A C 1
ATOM 770 O O . VAL A 1 101 ? 18.514 -0.957 -53.776 1.00 96.69 101 VAL A O 1
ATOM 773 N N . SER A 1 102 ? 16.502 -1.132 -54.744 1.00 95.88 102 SER A N 1
ATOM 774 C CA . SER A 1 102 ? 16.365 0.295 -55.102 1.00 95.88 102 SER A CA 1
ATOM 775 C C . SER A 1 102 ? 14.978 0.870 -54.809 1.00 95.88 102 SER A C 1
ATOM 777 O O . SER A 1 102 ? 14.742 2.044 -55.051 1.00 95.88 102 SER A O 1
ATOM 779 N N . SER A 1 103 ? 14.052 0.050 -54.311 1.00 97.50 103 SER A N 1
ATOM 780 C CA . SER A 1 103 ? 12.739 0.466 -53.825 1.00 97.50 103 SER A CA 1
ATOM 781 C C . SER A 1 103 ? 12.383 -0.391 -52.620 1.00 97.50 103 SER A C 1
ATOM 783 O O . SER A 1 103 ? 12.572 -1.610 -52.649 1.00 97.50 103 SER A O 1
ATOM 785 N N . TYR A 1 104 ? 11.931 0.248 -51.550 1.00 98.25 104 TYR A N 1
ATOM 786 C CA . TYR A 1 104 ? 11.612 -0.412 -50.291 1.00 98.25 104 TYR A CA 1
ATOM 787 C C . TYR A 1 104 ? 10.659 0.451 -49.461 1.00 98.25 104 TYR A C 1
ATOM 789 O O . TYR A 1 104 ? 10.387 1.610 -49.779 1.00 98.25 104 TYR A O 1
ATOM 797 N N . ARG A 1 105 ? 10.156 -0.118 -48.367 1.00 98.00 105 ARG A N 1
ATOM 798 C CA . ARG A 1 105 ? 9.403 0.610 -47.350 1.00 98.00 105 ARG A CA 1
ATOM 799 C C . ARG A 1 105 ? 9.882 0.266 -45.949 1.00 98.00 105 ARG A C 1
ATOM 801 O O . ARG A 1 105 ? 10.229 -0.880 -45.684 1.00 98.00 105 ARG A O 1
ATOM 808 N N . ILE A 1 106 ? 9.860 1.241 -45.055 1.00 98.31 106 ILE A N 1
ATOM 809 C CA . ILE A 1 106 ? 10.109 1.067 -43.625 1.00 98.31 106 ILE A CA 1
ATOM 810 C C . ILE A 1 106 ? 8.762 1.105 -42.914 1.00 98.31 106 ILE A C 1
ATOM 812 O O . ILE A 1 106 ? 7.954 2.003 -43.154 1.00 98.31 106 ILE A O 1
ATOM 816 N N . ILE A 1 107 ? 8.510 0.115 -42.066 1.00 96.69 107 ILE A N 1
ATOM 817 C CA . ILE A 1 107 ? 7.252 -0.081 -41.346 1.00 96.69 107 ILE A CA 1
ATOM 818 C C . ILE A 1 107 ? 7.561 -0.044 -39.855 1.00 96.69 107 ILE A C 1
ATOM 820 O O . ILE A 1 107 ? 8.535 -0.657 -39.427 1.00 96.69 107 ILE A O 1
ATOM 824 N N . TRP A 1 108 ? 6.748 0.665 -39.075 1.00 95.94 108 TRP A N 1
ATOM 825 C CA . TRP A 1 108 ? 6.807 0.645 -37.612 1.00 95.94 108 TRP A CA 1
ATOM 826 C C . TRP A 1 108 ? 5.450 1.005 -37.012 1.00 95.94 108 TRP A C 1
ATOM 828 O O . TRP A 1 108 ? 4.614 1.641 -37.657 1.00 95.94 108 TRP A O 1
ATOM 838 N N . SER A 1 109 ? 5.210 0.591 -35.774 1.00 94.25 109 SER A N 1
ATOM 839 C CA . SER A 1 109 ? 3.965 0.849 -35.051 1.00 94.25 109 SER A CA 1
ATOM 840 C C . SER A 1 109 ? 4.229 1.369 -33.645 1.00 94.25 109 SER A C 1
ATOM 842 O O . SER A 1 109 ? 5.274 1.128 -33.050 1.00 94.25 109 SER A O 1
ATOM 844 N N . ALA A 1 110 ? 3.261 2.104 -33.109 1.00 90.44 110 ALA A N 1
ATOM 845 C CA . ALA A 1 110 ? 3.233 2.450 -31.697 1.00 90.44 110 ALA A CA 1
ATOM 846 C C . ALA A 1 110 ? 2.964 1.206 -30.836 1.00 90.44 110 ALA A C 1
ATOM 848 O O . ALA A 1 110 ? 2.161 0.361 -31.236 1.00 90.44 110 ALA A O 1
ATOM 849 N N . SER A 1 111 ? 3.549 1.131 -29.637 1.00 86.25 111 SER A N 1
ATOM 850 C CA . SER A 1 111 ? 3.218 0.085 -28.653 1.00 86.25 111 SER A CA 1
ATOM 851 C C . SER A 1 111 ? 1.833 0.290 -28.025 1.00 86.25 111 SER A C 1
ATOM 853 O O . SER A 1 111 ? 1.204 -0.652 -27.548 1.00 86.25 111 SER A O 1
ATOM 855 N N . GLY A 1 112 ? 1.319 1.522 -28.075 1.00 82.38 112 GLY A N 1
ATOM 856 C CA . GLY A 1 112 ? 0.017 1.918 -27.548 1.00 82.38 112 GLY A CA 1
ATOM 857 C C . GLY A 1 112 ? -0.581 3.111 -28.299 1.00 82.38 112 GLY A C 1
ATOM 858 O O . GLY A 1 112 ? 0.046 3.704 -29.176 1.00 82.38 112 GLY A O 1
ATOM 859 N N . SER A 1 113 ? -1.807 3.508 -27.949 1.00 80.00 113 SER A N 1
ATOM 860 C CA . SER A 1 113 ? -2.372 4.792 -28.403 1.00 80.00 113 SER A CA 1
ATOM 861 C C . SER A 1 113 ? -1.531 5.976 -27.916 1.00 80.00 113 SER A C 1
ATOM 863 O O . SER A 1 113 ? -0.734 5.834 -27.004 1.00 80.00 113 SER A O 1
ATOM 865 N N . SER A 1 114 ? -1.725 7.174 -28.458 1.00 78.94 114 SER A N 1
ATOM 866 C CA . SER A 1 114 ? -1.081 8.404 -27.964 1.00 78.94 114 SER A CA 1
ATOM 867 C C . SER A 1 114 ? 0.452 8.440 -28.075 1.00 78.94 114 SER A C 1
ATOM 869 O O . SER A 1 114 ? 1.080 9.296 -27.455 1.00 78.94 114 SER A O 1
ATOM 871 N N . MET A 1 115 ? 1.065 7.577 -28.893 1.00 87.25 115 MET A N 1
ATOM 872 C CA . MET A 1 115 ? 2.418 7.833 -29.392 1.00 87.25 115 MET A CA 1
ATOM 873 C C . MET A 1 115 ? 2.357 8.935 -30.450 1.00 87.25 115 MET A C 1
ATOM 875 O O . MET A 1 115 ? 1.637 8.835 -31.445 1.00 87.25 115 MET A O 1
ATOM 879 N N . SER A 1 116 ? 3.126 9.988 -30.224 1.00 86.44 116 SER A N 1
ATOM 880 C CA . SER A 1 116 ? 3.292 11.128 -31.109 1.00 86.44 116 SER A CA 1
ATOM 881 C C . SER A 1 116 ? 4.559 10.979 -31.921 1.00 86.44 116 SER A C 1
ATOM 883 O O . SER A 1 116 ? 5.633 11.212 -31.384 1.00 86.44 116 SER A O 1
ATOM 885 N N . LEU A 1 117 ? 4.441 10.684 -33.217 1.00 88.75 117 LEU A N 1
ATOM 886 C CA . LEU A 1 117 ? 5.558 10.814 -34.151 1.00 88.75 117 LEU A CA 1
ATOM 887 C C . LEU A 1 117 ? 5.800 12.301 -34.432 1.00 88.75 117 LEU A C 1
ATOM 889 O O . LEU A 1 117 ? 4.888 13.003 -34.879 1.00 88.75 117 LEU A O 1
ATOM 893 N N . GLN A 1 118 ? 7.005 12.773 -34.125 1.00 84.94 118 GLN A N 1
ATOM 894 C CA . GLN A 1 118 ? 7.369 14.190 -34.177 1.00 84.94 118 GLN A CA 1
ATOM 895 C C . GLN A 1 118 ? 8.253 14.504 -35.379 1.00 84.94 118 GLN A C 1
ATOM 897 O O . GLN A 1 118 ? 8.046 15.513 -36.048 1.00 84.94 118 GLN A O 1
ATOM 902 N N . GLU A 1 119 ? 9.216 13.633 -35.667 1.00 86.06 119 GLU A N 1
ATOM 903 C CA . GLU A 1 119 ? 10.201 13.861 -36.718 1.00 86.06 119 GLU A CA 1
ATOM 904 C C . GLU A 1 119 ? 10.710 12.539 -37.288 1.00 86.06 119 GLU A C 1
ATOM 906 O O . GLU A 1 119 ? 10.759 11.528 -36.584 1.00 86.06 119 GLU A O 1
ATOM 911 N N . VAL A 1 120 ? 11.070 12.560 -38.572 1.00 89.25 120 VAL A N 1
ATOM 912 C CA . VAL A 1 120 ? 11.653 11.439 -39.310 1.00 89.25 120 VAL A CA 1
ATOM 913 C C . VAL A 1 120 ? 12.728 11.978 -40.257 1.00 89.25 120 VAL A C 1
ATOM 915 O O . VAL A 1 120 ? 12.474 12.935 -40.988 1.00 89.25 120 VAL A O 1
ATOM 918 N N . SER A 1 121 ? 13.891 11.330 -40.291 1.00 92.19 121 SER A N 1
ATOM 919 C CA . SER A 1 121 ? 14.935 11.515 -41.302 1.00 92.19 121 SER A CA 1
ATOM 920 C C . SER A 1 121 ? 15.328 10.167 -41.898 1.00 92.19 121 SER A C 1
ATOM 922 O O . SER A 1 121 ? 15.380 9.154 -41.199 1.00 92.19 121 SER A O 1
ATOM 924 N N . LEU A 1 122 ? 15.611 10.160 -43.197 1.00 94.56 122 LEU A N 1
ATOM 925 C CA . LEU A 1 122 ? 16.055 8.984 -43.932 1.00 94.56 122 LEU A CA 1
ATOM 926 C C . LEU A 1 122 ? 17.303 9.347 -44.732 1.00 94.56 122 LEU A C 1
ATOM 928 O O . LEU A 1 122 ? 17.250 10.210 -45.608 1.00 94.56 122 LEU A O 1
ATOM 932 N N . ASP A 1 123 ? 18.402 8.661 -44.444 1.00 94.56 123 ASP A N 1
ATOM 933 C CA . ASP A 1 123 ? 19.669 8.815 -45.147 1.00 94.56 123 ASP A CA 1
ATOM 934 C C . ASP A 1 123 ? 19.988 7.524 -45.909 1.00 94.56 123 ASP A C 1
ATOM 936 O O . ASP A 1 123 ? 19.978 6.428 -45.342 1.00 94.56 123 ASP A O 1
ATOM 940 N N . THR A 1 124 ? 20.281 7.643 -47.206 1.00 95.00 124 THR A N 1
ATOM 941 C CA . THR A 1 124 ? 20.561 6.497 -48.083 1.00 95.00 124 THR A CA 1
ATOM 942 C C . THR A 1 124 ? 21.850 6.686 -48.872 1.00 95.00 124 THR A C 1
ATOM 944 O O . THR A 1 124 ? 22.234 7.797 -49.245 1.00 95.00 124 THR A O 1
ATOM 947 N N . SER A 1 125 ? 22.552 5.583 -49.128 1.00 95.94 125 SER A N 1
ATOM 948 C CA . SER A 1 125 ? 23.823 5.574 -49.860 1.00 95.94 125 SER A CA 1
ATOM 949 C C . SER A 1 125 ? 23.969 4.303 -50.689 1.00 95.94 125 SER A C 1
ATOM 951 O O . SER A 1 125 ? 23.537 3.232 -50.268 1.00 95.94 125 SER A O 1
ATOM 953 N N . ALA A 1 126 ? 24.612 4.406 -51.856 1.00 94.94 126 ALA A N 1
ATOM 954 C CA . ALA A 1 126 ? 24.956 3.253 -52.690 1.00 94.94 126 ALA A CA 1
ATOM 955 C C . ALA A 1 126 ? 26.047 2.373 -52.052 1.00 94.94 126 ALA A C 1
ATOM 957 O O . ALA A 1 126 ? 25.993 1.149 -52.140 1.00 94.94 126 ALA A O 1
ATOM 958 N N . ASP A 1 127 ? 27.021 2.995 -51.383 1.00 94.69 127 ASP A N 1
ATOM 959 C CA . ASP A 1 127 ? 28.092 2.298 -50.672 1.00 94.69 127 ASP A CA 1
ATOM 960 C C . ASP A 1 127 ? 27.717 2.111 -49.201 1.00 94.69 127 ASP A C 1
ATOM 962 O O . ASP A 1 127 ? 27.146 3.012 -48.581 1.00 94.69 127 ASP A O 1
ATOM 966 N N . TYR A 1 128 ? 28.074 0.959 -48.628 1.00 93.75 128 TYR A N 1
ATOM 967 C CA . TYR A 1 128 ? 27.861 0.733 -47.203 1.00 93.75 128 TYR A CA 1
ATOM 968 C C . TYR A 1 128 ? 28.901 1.453 -46.352 1.00 93.75 128 TYR A C 1
ATOM 970 O O . TYR A 1 128 ? 30.108 1.279 -46.552 1.00 93.75 128 TYR A O 1
ATOM 978 N N . SER A 1 129 ? 28.430 2.171 -45.340 1.00 91.12 129 SER A N 1
ATOM 979 C CA . SER A 1 129 ? 29.248 2.689 -44.247 1.00 91.12 129 SER A CA 1
ATOM 980 C C . SER A 1 129 ? 28.576 2.407 -42.911 1.00 91.12 129 SER A C 1
ATOM 982 O O . SER A 1 129 ? 27.364 2.557 -42.794 1.00 91.12 129 SER A O 1
ATOM 984 N N . VAL A 1 130 ? 29.361 2.051 -41.895 1.00 88.56 130 VAL A N 1
ATOM 985 C CA . VAL A 1 130 ? 28.882 1.990 -40.507 1.00 88.56 130 VAL A CA 1
ATOM 986 C C . VAL A 1 130 ? 28.623 3.421 -40.033 1.00 88.56 130 VAL A C 1
ATOM 988 O O . VAL A 1 130 ? 29.540 4.246 -40.048 1.00 88.56 130 VAL A O 1
ATOM 991 N N . VAL A 1 131 ? 27.372 3.721 -39.682 1.00 89.69 131 VAL A N 1
ATOM 992 C CA . VAL A 1 131 ? 26.913 5.038 -39.208 1.00 89.69 131 VAL A CA 1
ATOM 993 C C . VAL A 1 131 ? 26.360 4.920 -37.790 1.00 89.69 131 VAL A C 1
ATOM 995 O O . VAL A 1 131 ? 26.675 5.752 -36.940 1.00 89.69 131 VAL A O 1
ATOM 998 N N . VAL A 1 132 ? 25.576 3.872 -37.533 1.00 91.69 132 VAL A N 1
ATOM 999 C CA . VAL A 1 132 ? 25.140 3.459 -36.196 1.00 91.69 132 VAL A CA 1
ATOM 1000 C C . VAL A 1 132 ? 26.198 2.512 -35.602 1.00 91.69 132 VAL A C 1
ATOM 1002 O O . VAL A 1 132 ? 26.652 1.618 -36.320 1.00 91.69 132 VAL A O 1
ATOM 1005 N N . PRO A 1 133 ? 26.638 2.709 -34.342 1.00 91.44 133 PRO A N 1
ATOM 1006 C CA . PRO A 1 133 ? 27.611 1.832 -33.690 1.00 91.44 133 PRO A CA 1
ATOM 1007 C C . PRO A 1 133 ? 27.174 0.364 -33.682 1.00 91.44 133 PRO A C 1
ATOM 1009 O O . PRO A 1 133 ? 26.023 0.065 -33.384 1.00 91.44 133 PRO A O 1
ATOM 1012 N N . GLU A 1 134 ? 28.111 -0.538 -33.981 1.00 91.44 134 GLU A N 1
ATOM 1013 C CA . GLU A 1 134 ? 27.824 -1.973 -34.064 1.00 91.44 134 GLU A CA 1
ATOM 1014 C C . GLU A 1 134 ? 27.539 -2.585 -32.687 1.00 91.44 134 GLU A C 1
ATOM 1016 O O . GLU A 1 134 ? 28.327 -2.412 -31.745 1.00 91.44 134 GLU A O 1
ATOM 1021 N N . ALA A 1 135 ? 26.454 -3.348 -32.586 1.00 92.56 135 ALA A N 1
ATOM 1022 C CA . ALA A 1 135 ? 26.142 -4.160 -31.426 1.00 92.56 135 ALA A CA 1
ATOM 1023 C C . ALA A 1 135 ? 27.087 -5.367 -31.318 1.00 92.56 135 ALA A C 1
ATOM 1025 O O . ALA A 1 135 ? 27.648 -5.857 -32.304 1.00 92.56 135 ALA A O 1
ATOM 1026 N N . ARG A 1 136 ? 27.261 -5.866 -30.093 1.00 95.50 136 ARG A N 1
ATOM 1027 C CA . ARG A 1 136 ? 28.047 -7.069 -29.808 1.00 95.50 136 ARG A CA 1
ATOM 1028 C C . ARG A 1 136 ? 27.308 -8.018 -28.886 1.00 95.50 136 ARG A C 1
ATOM 1030 O O . ARG A 1 136 ? 26.611 -7.580 -27.969 1.00 95.50 136 ARG A O 1
ATOM 1037 N N . THR A 1 137 ? 27.511 -9.310 -29.106 1.00 96.88 137 THR A N 1
ATOM 1038 C CA . THR A 1 137 ? 26.880 -10.373 -28.323 1.00 96.88 137 THR A CA 1
ATOM 1039 C C . THR A 1 137 ? 27.919 -11.095 -27.479 1.00 96.88 137 THR A C 1
ATOM 1041 O O . THR A 1 137 ? 28.918 -11.599 -27.992 1.00 96.88 137 THR A O 1
ATOM 1044 N N . TRP A 1 138 ? 27.679 -11.139 -26.175 1.00 97.69 138 TRP A N 1
ATOM 1045 C CA . TRP A 1 138 ? 28.475 -11.856 -25.196 1.00 97.69 138 TRP A CA 1
ATOM 1046 C C . TRP A 1 138 ? 27.902 -13.256 -24.953 1.00 97.69 138 TRP A C 1
ATOM 1048 O O . TRP A 1 138 ? 26.755 -13.392 -24.528 1.00 97.69 138 TRP A O 1
ATOM 1058 N N . GLU A 1 139 ? 28.724 -14.287 -25.147 1.00 97.19 139 GLU A N 1
ATOM 1059 C CA . GLU A 1 139 ? 28.392 -15.699 -24.875 1.00 97.19 139 GLU A CA 1
ATOM 1060 C C . GLU A 1 139 ? 29.360 -16.352 -23.867 1.00 97.19 139 GLU A C 1
ATOM 1062 O O . GLU A 1 139 ? 29.268 -17.542 -23.576 1.00 97.19 139 GLU A O 1
ATOM 1067 N N . GLY A 1 140 ? 30.310 -15.587 -23.318 1.00 97.12 140 GLY A N 1
ATOM 1068 C CA . GLY A 1 140 ? 31.266 -16.097 -22.334 1.00 97.12 140 GLY A CA 1
ATOM 1069 C C . GLY A 1 140 ? 30.602 -16.516 -21.017 1.00 97.12 140 GLY A C 1
ATOM 1070 O O . GLY A 1 140 ? 29.709 -15.833 -20.521 1.00 97.12 140 GLY A O 1
ATOM 1071 N N . THR A 1 141 ? 31.105 -17.592 -20.410 1.00 98.25 141 THR A N 1
ATOM 1072 C CA . THR A 1 141 ? 30.624 -18.156 -19.130 1.00 98.25 141 THR A CA 1
ATOM 1073 C C . THR A 1 141 ? 31.754 -18.262 -18.099 1.00 98.25 141 THR A C 1
ATOM 1075 O O . THR A 1 141 ? 32.933 -18.273 -18.468 1.00 98.25 141 THR A O 1
ATOM 1078 N N . GLY A 1 142 ? 31.426 -18.434 -16.818 1.00 98.19 142 GLY A N 1
ATOM 1079 C CA . GLY A 1 142 ? 32.402 -18.587 -15.736 1.00 98.19 142 GLY A CA 1
ATOM 1080 C C . GLY A 1 142 ? 33.075 -17.264 -15.367 1.00 98.19 142 GLY A C 1
ATOM 1081 O O . GLY A 1 142 ? 32.438 -16.221 -15.371 1.00 98.19 142 GLY A O 1
ATOM 1082 N N . ILE A 1 143 ? 34.366 -17.282 -15.029 1.00 97.88 143 ILE A N 1
ATOM 1083 C CA . ILE A 1 143 ? 35.120 -16.063 -14.681 1.00 97.88 143 ILE A CA 1
ATOM 1084 C C . ILE A 1 143 ? 35.985 -15.657 -15.870 1.00 97.88 143 ILE A C 1
ATOM 1086 O O . ILE A 1 143 ? 36.831 -16.440 -16.310 1.00 97.88 143 ILE A O 1
ATOM 1090 N N . THR A 1 144 ? 35.811 -14.437 -16.373 1.00 97.12 144 THR A N 1
ATOM 1091 C CA . THR A 1 144 ? 36.550 -13.948 -17.544 1.00 97.12 144 THR A CA 1
ATOM 1092 C C . THR A 1 144 ? 36.636 -12.417 -17.589 1.00 97.12 144 THR A C 1
ATOM 1094 O O . THR A 1 144 ? 36.011 -11.728 -16.795 1.00 97.12 144 THR A O 1
ATOM 1097 N N . ASP A 1 145 ? 37.406 -11.872 -18.534 1.00 94.94 145 ASP A N 1
ATOM 1098 C CA . ASP A 1 145 ? 37.587 -10.434 -18.749 1.00 94.94 145 ASP A CA 1
ATOM 1099 C C . ASP A 1 145 ? 36.755 -9.892 -19.921 1.00 94.94 145 ASP A C 1
ATOM 1101 O O . ASP A 1 145 ? 36.661 -10.539 -20.970 1.00 94.94 145 ASP A O 1
ATOM 1105 N N . TRP A 1 146 ? 36.245 -8.660 -19.786 1.00 95.00 146 TRP A N 1
ATOM 1106 C CA . TRP A 1 146 ? 35.504 -7.935 -20.835 1.00 95.00 146 TRP A CA 1
ATOM 1107 C C . TRP A 1 146 ? 36.279 -7.846 -22.160 1.00 95.00 146 TRP A C 1
ATOM 1109 O O . TRP A 1 146 ? 35.714 -7.955 -23.245 1.00 95.00 146 TRP A O 1
ATOM 1119 N N . SER A 1 147 ? 37.602 -7.673 -22.089 1.00 93.69 147 SER A N 1
ATOM 1120 C CA . SER A 1 147 ? 38.474 -7.492 -23.258 1.00 93.69 147 SER A CA 1
ATOM 1121 C C . SER A 1 147 ? 38.822 -8.788 -23.997 1.00 93.69 147 SER A C 1
ATOM 1123 O O . SER A 1 147 ? 39.461 -8.736 -25.052 1.00 93.69 147 SER A O 1
ATOM 1125 N N . ASN A 1 148 ? 38.434 -9.954 -23.471 1.00 95.38 148 ASN A N 1
ATOM 1126 C CA . ASN A 1 148 ? 38.730 -11.230 -24.104 1.00 95.38 148 ASN A CA 1
ATOM 1127 C C . ASN A 1 148 ? 37.819 -11.460 -25.321 1.00 95.38 148 ASN A C 1
ATOM 1129 O O . ASN A 1 148 ? 36.649 -11.810 -25.190 1.00 95.38 148 ASN A O 1
ATOM 1133 N N . ALA A 1 149 ? 38.399 -11.318 -26.514 1.00 95.88 149 ALA A N 1
ATOM 1134 C CA . ALA A 1 149 ? 37.742 -11.502 -27.808 1.00 95.88 149 ALA A CA 1
ATOM 1135 C C . ALA A 1 149 ? 36.991 -12.838 -27.965 1.00 95.88 149 ALA A C 1
ATOM 1137 O O . ALA A 1 149 ? 36.030 -12.893 -28.722 1.00 95.88 149 ALA A O 1
ATOM 1138 N N . ALA A 1 150 ? 37.407 -13.901 -27.267 1.00 96.56 150 ALA A N 1
ATOM 1139 C CA . ALA A 1 150 ? 36.781 -15.219 -27.379 1.00 96.56 150 ALA A CA 1
ATOM 1140 C C . ALA A 1 150 ? 35.360 -15.290 -26.790 1.00 96.56 150 ALA A C 1
ATOM 1142 O O . ALA A 1 150 ? 34.643 -16.236 -27.092 1.00 96.56 150 ALA A O 1
ATOM 1143 N N . ASN A 1 151 ? 34.966 -14.318 -25.962 1.00 97.12 151 ASN A N 1
ATOM 1144 C CA . ASN A 1 151 ? 33.630 -14.268 -25.359 1.00 97.12 151 ASN A CA 1
ATOM 1145 C C . ASN A 1 151 ? 32.605 -13.516 -26.209 1.00 97.12 151 ASN A C 1
ATOM 1147 O O . ASN A 1 151 ? 31.427 -13.505 -25.862 1.00 97.12 151 ASN A O 1
ATOM 1151 N N . TRP A 1 152 ? 33.059 -12.859 -27.276 1.00 97.44 152 TRP A N 1
ATOM 1152 C CA . TRP A 1 152 ? 32.230 -12.047 -28.153 1.00 97.44 152 TRP A CA 1
ATOM 1153 C C . TRP A 1 152 ? 31.977 -12.805 -29.451 1.00 97.44 152 TRP A C 1
ATOM 1155 O O . TRP A 1 152 ? 32.935 -13.225 -30.106 1.00 97.44 152 TRP A O 1
ATOM 1165 N N . VAL A 1 153 ? 30.714 -12.937 -29.857 1.00 97.06 153 VAL A N 1
ATOM 1166 C CA . VAL A 1 153 ? 30.321 -13.619 -31.107 1.00 97.06 153 VAL A CA 1
ATOM 1167 C C . VAL A 1 153 ? 31.027 -12.999 -32.313 1.00 97.06 153 VAL A C 1
ATOM 1169 O O . VAL A 1 153 ? 31.488 -13.693 -33.219 1.00 97.06 153 VAL A O 1
ATOM 1172 N N . GLU A 1 154 ? 31.190 -11.680 -32.296 1.00 95.12 154 GLU A N 1
ATOM 1173 C CA . GLU A 1 154 ? 31.830 -10.910 -33.358 1.00 95.12 154 GLU A CA 1
ATOM 1174 C C . GLU A 1 154 ? 33.364 -10.840 -33.206 1.00 95.12 154 GLU A C 1
ATOM 1176 O O . GLU A 1 154 ? 34.046 -10.158 -33.974 1.00 95.12 154 GLU A O 1
ATOM 1181 N N . GLY A 1 155 ? 33.935 -11.532 -32.216 1.00 95.38 155 GLY A N 1
ATOM 1182 C CA . GLY A 1 155 ? 35.378 -11.632 -31.993 1.00 95.38 155 GLY A CA 1
ATOM 1183 C C . GLY A 1 155 ? 36.032 -10.364 -31.438 1.00 95.38 155 GLY A C 1
ATOM 1184 O O . GLY A 1 155 ? 37.258 -10.242 -31.480 1.00 95.38 155 GLY A O 1
ATOM 1185 N N . SER A 1 156 ? 35.251 -9.400 -30.944 1.00 93.50 156 SER A N 1
ATOM 1186 C CA . SER A 1 156 ? 35.756 -8.198 -30.271 1.00 93.50 156 SER A CA 1
ATOM 1187 C C . SER A 1 156 ? 34.679 -7.520 -29.409 1.00 93.50 156 SER A C 1
ATOM 1189 O O . SER A 1 156 ? 33.499 -7.661 -29.724 1.00 93.50 156 SER A O 1
ATOM 1191 N N . PRO A 1 157 ? 35.067 -6.759 -28.364 1.00 89.81 157 PRO A N 1
ATOM 1192 C CA . PRO A 1 157 ? 34.136 -5.932 -27.592 1.00 89.81 157 PRO A CA 1
ATOM 1193 C C . PRO A 1 157 ? 33.426 -4.856 -28.424 1.00 89.81 157 PRO A C 1
ATOM 1195 O O . PRO A 1 157 ? 33.817 -4.565 -29.562 1.00 89.81 157 PRO A O 1
ATOM 1198 N N . SER A 1 158 ? 32.380 -4.254 -27.848 1.00 80.94 158 SER A N 1
ATOM 1199 C CA . SER A 1 158 ? 31.610 -3.188 -28.500 1.00 80.94 158 SER A CA 1
ATOM 1200 C C . SER A 1 158 ? 32.454 -1.939 -28.734 1.00 80.94 158 SER A C 1
ATOM 1202 O O . SER A 1 158 ? 33.382 -1.635 -27.982 1.00 80.94 158 SER A O 1
ATOM 1204 N N . GLN A 1 159 ? 32.125 -1.210 -29.801 1.00 83.38 159 GLN A N 1
ATOM 1205 C CA . GLN A 1 159 ? 32.592 0.166 -29.959 1.00 83.38 159 GLN A CA 1
ATOM 1206 C C . GLN A 1 159 ? 31.867 1.058 -28.942 1.00 83.38 159 GLN A C 1
ATOM 1208 O O . GLN A 1 159 ? 30.807 0.676 -28.441 1.00 83.38 159 GLN A O 1
ATOM 1213 N N . ASP A 1 160 ? 32.411 2.247 -28.666 1.00 87.12 160 ASP A N 1
ATOM 1214 C CA . ASP A 1 160 ? 31.725 3.224 -27.817 1.00 87.12 160 ASP A CA 1
ATOM 1215 C C . ASP A 1 160 ? 30.301 3.462 -28.347 1.00 87.12 160 ASP A C 1
ATOM 1217 O O . ASP A 1 160 ? 30.108 3.717 -29.539 1.00 87.12 160 ASP A O 1
ATOM 1221 N N . PHE A 1 161 ? 29.316 3.361 -27.450 1.00 88.12 161 PHE A N 1
ATOM 1222 C CA . PHE A 1 161 ? 27.877 3.478 -27.735 1.00 88.12 161 PHE A CA 1
ATOM 1223 C C . PHE A 1 161 ? 27.250 2.339 -28.559 1.00 88.12 161 PHE A C 1
ATOM 1225 O O . PHE A 1 161 ? 26.060 2.403 -28.861 1.00 88.12 161 PHE A O 1
ATOM 1232 N N . GLY A 1 162 ? 27.996 1.279 -28.882 1.00 91.88 162 GLY A N 1
ATOM 1233 C CA . GLY A 1 162 ? 27.422 0.031 -29.392 1.00 91.88 162 GLY A CA 1
ATOM 1234 C C . GLY A 1 162 ? 26.629 -0.697 -28.306 1.00 91.88 162 GLY A C 1
ATOM 1235 O O . GLY A 1 162 ? 26.999 -0.661 -27.128 1.00 91.88 162 GLY A O 1
ATOM 1236 N N . ASN A 1 163 ? 25.533 -1.353 -28.686 1.00 93.75 163 ASN A N 1
ATOM 1237 C CA . ASN A 1 163 ? 24.725 -2.125 -27.739 1.00 93.75 163 ASN A CA 1
ATOM 1238 C C . ASN A 1 163 ? 25.435 -3.430 -27.372 1.00 93.75 163 ASN A C 1
ATOM 1240 O O . ASN A 1 163 ? 26.077 -4.059 -28.215 1.00 93.75 163 ASN A O 1
ATOM 1244 N N . VAL A 1 164 ? 25.279 -3.871 -26.129 1.00 95.88 164 VAL A N 1
ATOM 1245 C CA . VAL A 1 164 ? 25.815 -5.146 -25.645 1.00 95.88 164 VAL A CA 1
ATOM 1246 C C . VAL A 1 164 ? 24.659 -6.074 -25.315 1.00 95.88 164 VAL A C 1
ATOM 1248 O O . VAL A 1 164 ? 23.778 -5.716 -24.538 1.00 95.88 164 VAL A O 1
ATOM 1251 N N . ARG A 1 165 ? 24.658 -7.273 -25.894 1.00 95.56 165 ARG A N 1
ATOM 1252 C CA . ARG A 1 165 ? 23.656 -8.311 -25.629 1.00 95.56 165 ARG A CA 1
ATOM 1253 C C . ARG A 1 165 ? 24.304 -9.477 -24.900 1.00 95.56 165 ARG A C 1
ATOM 1255 O O . ARG A 1 165 ? 25.280 -10.026 -25.395 1.00 95.56 165 ARG A O 1
ATOM 1262 N N . PHE A 1 166 ? 23.764 -9.873 -23.757 1.00 96.81 166 PHE A N 1
ATOM 1263 C CA . PHE A 1 166 ? 24.211 -11.048 -23.011 1.00 96.81 166 PHE A CA 1
ATOM 1264 C C . PHE A 1 166 ? 23.322 -12.237 -23.362 1.00 96.81 166 PHE A C 1
ATOM 1266 O O . PHE A 1 166 ? 22.146 -12.244 -23.006 1.00 96.81 166 PHE A O 1
ATOM 1273 N N . GLY A 1 167 ? 23.887 -13.209 -24.081 1.00 95.38 167 GLY A N 1
ATOM 1274 C CA . GLY A 1 167 ? 23.225 -14.444 -24.516 1.00 95.38 167 GLY A CA 1
ATOM 1275 C C . GLY A 1 167 ? 23.921 -15.709 -24.005 1.00 95.38 167 GLY A C 1
ATOM 1276 O O . GLY A 1 167 ? 23.759 -16.777 -24.587 1.00 95.38 167 GLY A O 1
ATOM 1277 N N . ASN A 1 168 ? 24.733 -15.589 -22.950 1.00 96.19 168 ASN A N 1
ATOM 1278 C CA . ASN A 1 168 ? 25.445 -16.701 -22.319 1.00 96.19 168 ASN A CA 1
ATOM 1279 C C . ASN A 1 168 ? 24.475 -17.774 -21.799 1.00 96.19 168 ASN A C 1
ATOM 1281 O O . ASN A 1 168 ? 23.421 -17.457 -21.252 1.00 96.19 168 ASN A O 1
ATOM 1285 N N . ASP A 1 169 ? 24.857 -19.044 -21.930 1.00 95.94 169 ASP A N 1
ATOM 1286 C CA . ASP A 1 169 ? 24.065 -20.218 -21.528 1.00 95.94 169 ASP A CA 1
ATOM 1287 C C . ASP A 1 169 ? 24.431 -20.765 -20.133 1.00 95.94 169 ASP A C 1
ATOM 1289 O O . ASP A 1 169 ? 23.953 -21.823 -19.717 1.00 95.94 169 ASP A O 1
ATOM 1293 N N . GLY A 1 170 ? 25.272 -20.034 -19.401 1.00 97.62 170 GLY A N 1
ATOM 1294 C CA . GLY A 1 170 ? 25.653 -20.303 -18.020 1.00 97.62 170 GLY A CA 1
ATOM 1295 C C . GLY A 1 170 ? 26.146 -19.039 -17.324 1.00 97.62 170 GLY A C 1
ATOM 1296 O O . GLY A 1 170 ? 26.500 -18.062 -17.986 1.00 97.62 170 GLY A O 1
ATOM 1297 N N . ASP A 1 171 ? 26.174 -19.059 -15.993 1.00 98.50 171 ASP A N 1
ATOM 1298 C CA . ASP A 1 171 ? 26.498 -17.881 -15.182 1.00 98.50 171 ASP A CA 1
ATOM 1299 C C . ASP A 1 171 ? 27.885 -17.319 -15.511 1.00 98.50 171 ASP A C 1
ATOM 1301 O O . ASP A 1 171 ? 28.828 -18.067 -15.810 1.00 98.50 171 ASP A O 1
ATOM 1305 N N . VAL A 1 172 ? 28.026 -15.995 -15.437 1.00 98.62 172 VAL A N 1
ATOM 1306 C CA . VAL A 1 172 ? 29.282 -15.313 -15.759 1.00 98.62 172 VAL A CA 1
ATOM 1307 C C . VAL A 1 172 ? 29.615 -14.195 -14.774 1.00 98.62 172 VAL A C 1
ATOM 1309 O O . VAL A 1 172 ? 28.772 -13.393 -14.387 1.00 98.62 172 VAL A O 1
ATOM 1312 N N . THR A 1 173 ? 30.893 -14.100 -14.413 1.00 98.38 173 THR A N 1
ATOM 1313 C CA . THR A 1 173 ? 31.498 -12.941 -13.755 1.00 98.38 173 THR A CA 1
ATOM 1314 C C . THR A 1 173 ? 32.533 -12.323 -14.688 1.00 98.38 173 THR A C 1
ATOM 1316 O O . THR A 1 173 ? 33.532 -12.955 -15.047 1.00 98.38 173 THR A O 1
ATOM 1319 N N . ILE A 1 174 ? 32.287 -11.077 -15.078 1.00 97.75 174 ILE A N 1
ATOM 1320 C CA . ILE A 1 174 ? 33.036 -10.332 -16.082 1.00 97.75 174 ILE A CA 1
ATOM 1321 C C . ILE A 1 174 ? 33.872 -9.266 -15.385 1.00 97.75 174 ILE A C 1
ATOM 1323 O O . ILE A 1 174 ? 33.359 -8.243 -14.934 1.00 97.75 174 ILE A O 1
ATOM 1327 N N . ALA A 1 175 ? 35.181 -9.481 -15.327 1.00 96.44 175 ALA A N 1
ATOM 1328 C CA . ALA A 1 175 ? 36.114 -8.472 -14.865 1.00 96.44 175 ALA A CA 1
ATOM 1329 C C . ALA A 1 175 ? 36.225 -7.342 -15.903 1.00 96.44 175 ALA A C 1
ATOM 1331 O O . ALA A 1 175 ? 36.573 -7.557 -17.071 1.00 96.44 175 ALA A O 1
ATOM 1332 N N . MET A 1 176 ? 35.954 -6.114 -15.460 1.00 93.94 176 MET A N 1
ATOM 1333 C CA . MET A 1 176 ? 36.027 -4.911 -16.289 1.00 93.94 176 MET A CA 1
ATOM 1334 C C . MET A 1 176 ? 36.991 -3.905 -15.649 1.00 93.94 176 MET A C 1
ATOM 1336 O O . MET A 1 176 ? 36.652 -3.148 -14.740 1.00 93.94 176 MET A O 1
ATOM 1340 N N . SER A 1 177 ? 38.242 -3.932 -16.114 1.00 88.31 177 SER A N 1
ATOM 1341 C CA . SER A 1 177 ? 39.377 -3.208 -15.515 1.00 88.31 177 SER A CA 1
ATOM 1342 C C . SER A 1 177 ? 39.586 -1.784 -16.042 1.00 88.31 177 SER A C 1
ATOM 1344 O O . SER A 1 177 ? 40.466 -1.069 -15.564 1.00 88.31 177 SER A O 1
ATOM 1346 N N . SER A 1 178 ? 38.794 -1.355 -17.024 1.00 91.31 178 SER A N 1
ATOM 1347 C CA . SER A 1 178 ? 38.837 -0.008 -17.603 1.00 91.31 178 SER A CA 1
ATOM 1348 C C . SER A 1 178 ? 37.422 0.471 -17.927 1.00 91.31 178 SER A C 1
ATOM 1350 O O . SER A 1 178 ? 36.551 -0.384 -18.111 1.00 91.31 178 SER A O 1
ATOM 1352 N N . PRO A 1 179 ? 37.170 1.793 -17.984 1.00 92.12 179 PRO A N 1
ATOM 1353 C CA . PRO A 1 179 ? 35.850 2.309 -18.326 1.00 92.12 179 PRO A CA 1
ATOM 1354 C C . PRO A 1 179 ? 35.358 1.760 -19.667 1.00 92.12 179 PRO A C 1
ATOM 1356 O O . PRO A 1 179 ? 36.153 1.646 -20.599 1.00 92.12 179 PRO A O 1
ATOM 1359 N N . GLN A 1 180 ? 34.075 1.419 -19.748 1.00 94.31 180 GLN A N 1
ATOM 1360 C CA . GLN A 1 180 ? 33.424 0.965 -20.980 1.00 94.31 180 GLN A CA 1
ATOM 1361 C C . GLN A 1 180 ? 32.219 1.852 -21.257 1.00 94.31 180 GLN A C 1
ATOM 1363 O O . GLN A 1 180 ? 31.464 2.147 -20.330 1.00 94.31 180 GLN A O 1
ATOM 1368 N N . THR A 1 181 ? 32.044 2.246 -22.517 1.00 93.38 181 THR A N 1
ATOM 1369 C CA . THR A 1 181 ? 30.897 3.038 -22.969 1.00 93.38 181 THR A CA 1
ATOM 1370 C C . THR A 1 181 ? 30.027 2.187 -23.875 1.00 93.38 181 THR A C 1
ATOM 1372 O O . THR A 1 181 ? 30.479 1.729 -24.923 1.00 93.38 181 THR A O 1
ATOM 1375 N N . VAL A 1 182 ? 28.771 1.997 -23.496 1.00 93.25 182 VAL A N 1
ATOM 1376 C CA . VAL A 1 182 ? 27.796 1.191 -24.238 1.00 93.25 182 VAL A CA 1
ATOM 1377 C C . VAL A 1 182 ? 26.568 2.027 -24.587 1.00 93.25 182 VAL A C 1
ATOM 1379 O O . VAL A 1 182 ? 26.281 3.038 -23.943 1.00 93.25 182 VAL A O 1
ATOM 1382 N N . GLY A 1 183 ? 25.845 1.622 -25.630 1.00 90.75 183 GLY A N 1
ATOM 1383 C CA . GLY A 1 183 ? 24.547 2.216 -25.957 1.00 90.75 183 GLY A CA 1
ATOM 1384 C C . GLY A 1 183 ? 23.508 1.796 -24.919 1.00 90.75 183 GLY A C 1
ATOM 1385 O O . GLY A 1 183 ? 23.023 2.606 -24.128 1.00 90.75 183 GLY A O 1
ATOM 1386 N N . GLU A 1 184 ? 23.245 0.496 -24.880 1.00 91.69 184 GLU A N 1
ATOM 1387 C CA . GLU A 1 184 ? 22.460 -0.191 -23.856 1.00 91.69 184 GLU A CA 1
ATOM 1388 C C . GLU A 1 184 ? 23.056 -1.576 -23.566 1.00 91.69 184 GLU A C 1
ATOM 1390 O O . GLU A 1 184 ? 23.735 -2.157 -24.421 1.00 91.69 184 GLU A O 1
ATOM 1395 N N . CYS A 1 185 ? 22.770 -2.122 -22.383 1.00 94.25 185 CYS A N 1
ATOM 1396 C CA . CYS A 1 185 ? 22.984 -3.540 -22.092 1.00 94.25 185 CYS A CA 1
ATOM 1397 C C . CYS A 1 185 ? 21.646 -4.276 -22.101 1.00 94.25 185 CYS A C 1
ATOM 1399 O O . CYS A 1 185 ? 20.735 -3.899 -21.366 1.00 94.25 185 CYS A O 1
ATOM 1401 N N . VAL A 1 186 ? 21.552 -5.354 -22.872 1.00 94.75 186 VAL A N 1
ATOM 1402 C CA . VAL A 1 186 ? 20.375 -6.222 -22.942 1.00 94.75 186 VAL A CA 1
ATOM 1403 C C . VAL A 1 186 ? 20.738 -7.591 -22.383 1.00 94.75 186 VAL A C 1
ATOM 1405 O O . VAL A 1 186 ? 21.594 -8.280 -22.937 1.00 94.75 186 VAL A O 1
ATOM 1408 N N . PHE A 1 187 ? 20.081 -8.001 -21.305 1.00 96.44 187 PHE A N 1
ATOM 1409 C CA . PHE A 1 187 ? 20.220 -9.336 -20.733 1.00 96.44 187 PHE A CA 1
ATOM 1410 C C . PHE A 1 187 ? 19.168 -10.266 -21.344 1.00 96.44 187 PHE A C 1
ATOM 1412 O O . PHE A 1 187 ? 17.993 -10.231 -20.979 1.00 96.44 187 PHE A O 1
ATOM 1419 N N . ASP A 1 188 ? 19.601 -11.088 -22.298 1.00 92.88 188 ASP A N 1
ATOM 1420 C CA . ASP A 1 188 ? 18.783 -12.052 -23.043 1.00 92.88 188 ASP A CA 1
ATOM 1421 C C . ASP A 1 188 ? 19.169 -13.486 -22.655 1.00 92.88 188 ASP A C 1
ATOM 1423 O O . ASP A 1 188 ? 19.464 -14.347 -23.483 1.00 92.88 188 ASP A O 1
ATOM 1427 N N . THR A 1 189 ? 19.247 -13.713 -21.348 1.00 94.25 189 THR A N 1
ATOM 1428 C CA . THR A 1 189 ? 19.639 -14.984 -20.748 1.00 94.25 189 THR A CA 1
ATOM 1429 C C . THR A 1 189 ? 18.832 -15.234 -19.476 1.00 94.25 189 THR A C 1
ATOM 1431 O O . THR A 1 189 ? 18.244 -14.318 -18.906 1.00 94.25 189 THR A O 1
ATOM 1434 N N . ALA A 1 190 ? 18.766 -16.496 -19.055 1.00 95.38 190 ALA A N 1
ATOM 1435 C CA . ALA A 1 190 ? 18.227 -16.903 -17.760 1.00 95.38 190 ALA A CA 1
ATOM 1436 C C . ALA A 1 190 ? 19.322 -17.048 -16.686 1.00 95.38 190 ALA A C 1
ATOM 1438 O O . ALA A 1 190 ? 18.993 -17.274 -15.524 1.00 95.38 190 ALA A O 1
ATOM 1439 N N . SER A 1 191 ? 20.593 -16.963 -17.085 1.00 97.06 191 SER A N 1
ATOM 1440 C CA . SER A 1 191 ? 21.763 -17.113 -16.222 1.00 97.06 191 SER A CA 1
ATOM 1441 C C . SER A 1 191 ? 22.170 -15.803 -15.567 1.00 97.06 191 SER A C 1
ATOM 1443 O O . SER A 1 191 ? 21.913 -14.721 -16.099 1.00 97.06 191 SER A O 1
ATOM 1445 N N . ASP A 1 192 ? 22.870 -15.911 -14.443 1.00 98.44 192 ASP A N 1
ATOM 1446 C CA . ASP A 1 192 ? 23.365 -14.744 -13.723 1.00 98.44 192 ASP A CA 1
ATOM 1447 C C . ASP A 1 192 ? 24.508 -14.075 -14.500 1.00 98.44 192 ASP A C 1
ATOM 1449 O O . ASP A 1 192 ? 25.387 -14.735 -15.070 1.00 98.44 192 ASP A O 1
ATOM 1453 N N . VAL A 1 193 ? 24.516 -12.741 -14.511 1.00 98.50 193 VAL A N 1
ATOM 1454 C CA . VAL A 1 193 ? 25.581 -11.940 -15.132 1.00 98.50 193 VAL A CA 1
ATOM 1455 C C . VAL A 1 193 ? 26.081 -10.925 -14.122 1.00 98.50 193 VAL A C 1
ATOM 1457 O O . VAL A 1 193 ? 25.377 -9.980 -13.787 1.00 98.50 193 VAL A O 1
ATOM 1460 N N . THR A 1 194 ? 27.327 -11.063 -13.686 1.00 98.38 194 THR A N 1
ATOM 1461 C CA . THR A 1 194 ? 27.989 -10.081 -12.823 1.00 98.38 194 THR A CA 1
ATOM 1462 C C . THR A 1 194 ? 29.035 -9.319 -13.618 1.00 98.38 194 THR A C 1
ATOM 1464 O O . THR A 1 194 ? 30.039 -9.889 -14.039 1.00 98.38 194 THR A O 1
ATOM 1467 N N . ILE A 1 195 ? 28.851 -8.013 -13.785 1.00 97.25 195 ILE A N 1
ATOM 1468 C CA . ILE A 1 195 ? 29.883 -7.101 -14.273 1.00 97.25 195 ILE A CA 1
ATOM 1469 C C . ILE A 1 195 ? 30.650 -6.576 -13.056 1.00 97.25 195 ILE A C 1
ATOM 1471 O O . ILE A 1 195 ? 30.254 -5.607 -12.406 1.00 97.25 195 ILE A O 1
ATOM 1475 N N . ALA A 1 196 ? 31.776 -7.225 -12.767 1.00 95.75 196 ALA A N 1
ATOM 1476 C CA . ALA A 1 196 ? 32.725 -6.827 -11.735 1.00 95.75 196 ALA A CA 1
ATOM 1477 C C . ALA A 1 196 ? 33.587 -5.659 -12.248 1.00 95.75 196 ALA A C 1
ATOM 1479 O O . ALA A 1 196 ? 34.762 -5.827 -12.614 1.00 95.75 196 ALA A O 1
ATOM 1480 N N . ASN A 1 197 ? 32.992 -4.466 -12.369 1.00 88.75 197 ASN A N 1
ATOM 1481 C CA . ASN A 1 197 ? 33.692 -3.292 -12.885 1.00 88.75 197 ASN A CA 1
ATOM 1482 C C . ASN A 1 197 ? 34.462 -2.527 -11.800 1.00 88.75 197 ASN A C 1
ATOM 1484 O O . ASN A 1 197 ? 33.918 -1.779 -10.997 1.00 88.75 197 ASN A O 1
ATOM 1488 N N . ALA A 1 198 ? 35.791 -2.597 -11.868 1.00 87.94 198 ALA A N 1
ATOM 1489 C CA . ALA A 1 198 ? 36.681 -1.789 -11.030 1.00 87.94 198 ALA A CA 1
ATOM 1490 C C . ALA A 1 198 ? 36.803 -0.318 -11.504 1.00 87.94 198 ALA A C 1
ATOM 1492 O O . ALA A 1 198 ? 37.576 0.454 -10.936 1.00 87.94 198 ALA A O 1
ATOM 1493 N N . ALA A 1 199 ? 36.085 0.055 -12.569 1.00 86.00 199 ALA A N 1
ATOM 1494 C CA . ALA A 1 199 ? 36.095 1.373 -13.202 1.00 86.00 199 ALA A CA 1
ATOM 1495 C C . ALA A 1 199 ? 34.665 1.959 -13.282 1.00 86.00 199 ALA A C 1
ATOM 1497 O O . ALA A 1 199 ? 33.976 1.994 -12.268 1.00 86.00 199 ALA A O 1
ATOM 1498 N N . SER A 1 200 ? 34.226 2.430 -14.457 1.00 91.69 200 SER A N 1
ATOM 1499 C CA . SER A 1 200 ? 32.870 2.950 -14.702 1.00 91.69 200 SER A CA 1
ATOM 1500 C C . SER A 1 200 ? 32.252 2.281 -15.928 1.00 91.69 200 SER A C 1
ATOM 1502 O O . SER A 1 200 ? 32.914 2.191 -16.965 1.00 91.69 200 SER A O 1
ATOM 1504 N N . LEU A 1 201 ? 31.018 1.787 -15.805 1.00 95.06 201 LEU A N 1
ATOM 1505 C CA . LEU A 1 201 ? 30.190 1.396 -16.946 1.00 95.06 201 LEU A CA 1
ATOM 1506 C C . LEU A 1 201 ? 29.319 2.595 -17.320 1.00 95.06 201 LEU A C 1
ATOM 1508 O O . LEU A 1 201 ? 28.426 2.979 -16.568 1.00 95.06 201 LEU A O 1
ATOM 1512 N N . VAL A 1 202 ? 29.603 3.187 -18.471 1.00 93.50 202 VAL A N 1
ATOM 1513 C CA . VAL A 1 202 ? 28.892 4.347 -18.998 1.00 93.50 202 VAL A CA 1
ATOM 1514 C C . VAL A 1 202 ? 27.835 3.849 -19.978 1.00 93.50 202 VAL A C 1
ATOM 1516 O O . VAL A 1 202 ? 28.174 3.166 -20.944 1.00 93.50 202 VAL A O 1
ATOM 1519 N N . SER A 1 203 ? 26.567 4.174 -19.737 1.00 91.25 203 SER A N 1
ATOM 1520 C CA . SER A 1 203 ? 25.445 3.777 -20.592 1.00 91.25 203 SER A CA 1
ATOM 1521 C C . SER A 1 203 ? 24.693 4.998 -21.111 1.00 91.25 203 SER A C 1
ATOM 1523 O O . SER A 1 203 ? 24.451 5.965 -20.377 1.00 91.25 203 SER A O 1
ATOM 1525 N N . ASN A 1 204 ? 24.301 4.954 -22.385 1.00 87.06 204 ASN A N 1
ATOM 1526 C CA . ASN A 1 204 ? 23.417 5.967 -22.949 1.00 87.06 204 ASN A CA 1
ATOM 1527 C C . ASN A 1 204 ? 21.994 5.790 -22.403 1.00 87.06 204 ASN A C 1
ATOM 1529 O O . ASN A 1 204 ? 21.441 6.709 -21.802 1.00 87.06 204 ASN A O 1
ATOM 1533 N N . THR A 1 205 ? 21.446 4.584 -22.556 1.00 84.25 205 THR A N 1
ATOM 1534 C CA . THR A 1 205 ? 19.997 4.340 -22.468 1.00 84.25 205 THR A CA 1
ATOM 1535 C C . THR A 1 205 ? 19.605 3.345 -21.377 1.00 84.25 205 THR A C 1
ATOM 1537 O O . THR A 1 205 ? 18.434 3.260 -21.015 1.00 84.25 205 THR A O 1
ATOM 1540 N N . GLY A 1 206 ? 20.584 2.682 -20.762 1.00 89.31 206 GLY A N 1
ATOM 1541 C CA . GLY A 1 206 ? 20.395 1.921 -19.529 1.00 89.31 206 GLY A CA 1
ATOM 1542 C C . GLY A 1 206 ? 20.604 0.426 -19.685 1.00 89.31 206 GLY A C 1
ATOM 1543 O O . GLY A 1 206 ? 21.471 -0.022 -20.444 1.00 89.31 206 GLY A O 1
ATOM 1544 N N . LEU A 1 207 ? 19.846 -0.324 -18.889 1.00 94.12 207 LEU A N 1
ATOM 1545 C CA . LEU A 1 207 ? 19.871 -1.780 -18.798 1.00 94.12 207 LEU A CA 1
ATOM 1546 C C . LEU A 1 207 ? 18.469 -2.313 -19.103 1.00 94.12 207 LEU A C 1
ATOM 1548 O O . LEU A 1 207 ? 17.483 -1.731 -18.649 1.00 94.12 207 LEU A O 1
ATOM 1552 N N . PHE A 1 208 ? 18.403 -3.420 -19.836 1.00 94.88 208 PHE A N 1
ATOM 1553 C CA . PHE A 1 208 ? 17.168 -4.007 -20.345 1.00 94.88 208 PHE A CA 1
ATOM 1554 C C . PHE A 1 208 ? 17.166 -5.509 -20.079 1.00 94.88 208 PHE A C 1
ATOM 1556 O O . PHE A 1 208 ? 18.187 -6.174 -20.271 1.00 94.88 208 PHE A O 1
ATOM 1563 N N . THR A 1 209 ? 16.023 -6.061 -19.683 1.00 96.00 209 THR A N 1
ATOM 1564 C CA . THR A 1 209 ? 15.818 -7.515 -19.593 1.00 96.00 209 THR A CA 1
ATOM 1565 C C . THR A 1 209 ? 14.592 -7.909 -20.404 1.00 96.00 209 THR A C 1
ATOM 1567 O O . THR A 1 209 ? 13.689 -7.099 -20.616 1.00 96.00 209 THR A O 1
ATOM 1570 N N . ARG A 1 210 ? 14.548 -9.151 -20.893 1.00 90.75 210 ARG A N 1
ATOM 1571 C CA . ARG A 1 210 ? 13.357 -9.673 -21.574 1.00 90.75 210 ARG A CA 1
ATOM 1572 C C . ARG A 1 210 ? 12.394 -10.301 -20.573 1.00 90.75 210 ARG A C 1
ATOM 1574 O O . ARG A 1 210 ? 12.780 -10.716 -19.490 1.00 90.75 210 ARG A O 1
ATOM 1581 N N . SER A 1 211 ? 11.135 -10.480 -20.965 1.00 85.62 211 SER A N 1
ATOM 1582 C CA . SER A 1 211 ? 10.119 -11.111 -20.107 1.00 85.62 211 SER A CA 1
ATOM 1583 C C . SER A 1 211 ? 10.427 -12.572 -19.739 1.00 85.62 211 SER A C 1
ATOM 1585 O O . SER A 1 211 ? 9.836 -13.115 -18.812 1.00 85.62 211 SER A O 1
ATOM 1587 N N . GLY A 1 212 ? 11.311 -13.239 -20.492 1.00 86.62 212 GLY A N 1
ATOM 1588 C CA . GLY A 1 212 ? 11.793 -14.594 -20.199 1.00 86.62 212 GLY A CA 1
ATOM 1589 C C . GLY A 1 212 ? 13.047 -14.643 -19.319 1.00 86.62 212 GLY A C 1
ATOM 1590 O O . GLY A 1 212 ? 13.479 -15.733 -18.955 1.00 86.62 212 GLY A O 1
ATOM 1591 N N . SER A 1 213 ? 13.637 -13.490 -19.002 1.00 93.25 213 SER A N 1
ATOM 1592 C CA . SER A 1 213 ? 14.811 -13.368 -18.142 1.00 93.25 213 SER A CA 1
ATOM 1593 C C . SER A 1 213 ? 14.451 -13.744 -16.703 1.00 93.25 213 SER A C 1
ATOM 1595 O O . SER A 1 213 ? 13.452 -13.266 -16.170 1.00 93.25 213 SER A O 1
ATOM 1597 N N . THR A 1 214 ? 15.267 -14.584 -16.060 1.00 95.94 214 THR A N 1
ATOM 1598 C CA . THR A 1 214 ? 15.039 -15.039 -14.670 1.00 95.94 214 THR A CA 1
ATOM 1599 C C . THR A 1 214 ? 16.260 -14.934 -13.761 1.00 95.94 214 THR A C 1
ATOM 1601 O O . THR A 1 214 ? 16.117 -15.170 -12.567 1.00 95.94 214 THR A O 1
ATOM 1604 N N . GLY A 1 215 ? 17.440 -14.631 -14.308 1.00 97.31 215 GLY A N 1
ATOM 1605 C CA . GLY A 1 215 ? 18.672 -14.495 -13.532 1.00 97.31 215 GLY A CA 1
ATOM 1606 C C . GLY A 1 215 ? 18.768 -13.168 -12.778 1.00 97.31 215 GLY A C 1
ATOM 1607 O O . GLY A 1 215 ? 17.915 -12.280 -12.926 1.00 97.31 215 GLY A O 1
ATOM 1608 N N . THR A 1 216 ? 19.847 -13.040 -12.011 1.00 98.50 216 THR A N 1
ATOM 1609 C CA . THR A 1 216 ? 20.281 -11.800 -11.365 1.00 98.50 216 THR A CA 1
ATOM 1610 C C . THR A 1 216 ? 21.432 -11.171 -12.159 1.00 98.50 216 THR A C 1
ATOM 1612 O O . THR A 1 216 ? 22.487 -11.773 -12.376 1.00 98.50 216 THR A O 1
ATOM 1615 N N . TYR A 1 217 ? 21.248 -9.920 -12.579 1.00 98.44 217 TYR A N 1
ATOM 1616 C CA . TYR A 1 217 ? 22.203 -9.149 -13.375 1.00 98.44 217 TYR A CA 1
ATOM 1617 C C . TYR A 1 217 ? 22.809 -8.037 -12.522 1.00 98.44 217 TYR A C 1
ATOM 1619 O O . TYR A 1 217 ? 22.150 -7.047 -12.201 1.00 98.44 217 TYR A O 1
ATOM 1627 N N . THR A 1 218 ? 24.067 -8.204 -12.130 1.00 98.38 218 THR A N 1
ATOM 1628 C CA . THR A 1 218 ? 24.734 -7.355 -11.140 1.00 98.38 218 THR A CA 1
ATOM 1629 C C . THR A 1 218 ? 25.772 -6.440 -11.781 1.00 98.38 218 THR A C 1
ATOM 1631 O O . THR A 1 218 ? 26.642 -6.900 -12.518 1.00 98.38 218 THR A O 1
ATOM 1634 N N . ILE A 1 219 ? 25.737 -5.151 -11.440 1.00 97.31 219 ILE A N 1
ATOM 1635 C CA . ILE A 1 219 ? 26.801 -4.174 -11.707 1.00 97.31 219 ILE A CA 1
ATOM 1636 C C . ILE A 1 219 ? 27.452 -3.808 -10.366 1.00 97.31 219 ILE A C 1
ATOM 1638 O O . ILE A 1 219 ? 26.853 -3.091 -9.564 1.00 97.31 219 ILE A O 1
ATOM 1642 N N . GLU A 1 220 ? 28.660 -4.308 -10.091 1.00 95.75 220 GLU A N 1
ATOM 1643 C CA . GLU A 1 220 ? 29.285 -4.169 -8.758 1.00 95.75 220 GLU A CA 1
ATOM 1644 C C . GLU A 1 220 ? 29.848 -2.758 -8.480 1.00 95.75 220 GLU A C 1
ATOM 1646 O O . GLU A 1 220 ? 29.905 -2.295 -7.341 1.00 95.75 220 GLU A O 1
ATOM 1651 N N . GLY A 1 221 ? 30.296 -2.056 -9.515 1.00 92.56 221 GLY A N 1
ATOM 1652 C CA . GLY A 1 221 ? 30.958 -0.754 -9.443 1.00 92.56 221 GLY A CA 1
ATOM 1653 C C . GLY A 1 221 ? 30.176 0.358 -10.139 1.00 92.56 221 GLY A C 1
ATOM 1654 O O . GLY A 1 221 ? 28.958 0.301 -10.279 1.00 92.56 221 GLY A O 1
ATOM 1655 N N . GLN A 1 222 ? 30.867 1.440 -10.506 1.00 95.38 222 GLN A N 1
ATOM 1656 C CA . GLN A 1 222 ? 30.205 2.691 -10.894 1.00 95.38 222 GLN A CA 1
ATOM 1657 C C . GLN A 1 222 ? 29.386 2.534 -12.180 1.00 95.38 222 GLN A C 1
ATOM 1659 O O . GLN A 1 222 ? 29.848 1.917 -13.145 1.00 95.38 222 GLN A O 1
ATOM 1664 N N . PHE A 1 223 ? 28.204 3.146 -12.198 1.00 95.62 223 PHE A N 1
ATOM 1665 C CA . PHE A 1 223 ? 27.338 3.231 -13.368 1.00 95.62 223 PHE A CA 1
ATOM 1666 C C . PHE A 1 223 ? 27.077 4.705 -13.700 1.00 95.62 223 PHE A C 1
ATOM 1668 O O . PHE A 1 223 ? 26.671 5.492 -12.844 1.00 95.62 223 PHE A O 1
ATOM 1675 N N . GLU A 1 224 ? 27.342 5.119 -14.931 1.00 94.81 224 GLU A N 1
ATOM 1676 C CA . GLU A 1 224 ? 27.178 6.508 -15.366 1.00 94.81 224 GLU A CA 1
ATOM 1677 C C . GLU A 1 224 ? 26.140 6.594 -16.483 1.00 94.81 224 GLU A C 1
ATOM 1679 O O . GLU A 1 224 ? 26.240 5.904 -17.494 1.00 94.81 224 GLU A O 1
ATOM 1684 N N . MET A 1 225 ? 25.147 7.460 -16.293 1.00 92.62 225 MET A N 1
ATOM 1685 C CA . MET A 1 225 ? 24.070 7.721 -17.242 1.00 92.62 225 MET A CA 1
ATOM 1686 C C . MET A 1 225 ? 24.396 8.967 -18.066 1.00 92.62 225 MET A C 1
ATOM 1688 O O . MET A 1 225 ? 24.448 10.080 -17.528 1.00 92.62 225 MET A O 1
ATOM 1692 N N . CYS A 1 226 ? 24.586 8.796 -19.375 1.00 87.50 226 CYS A N 1
ATOM 1693 C CA . CYS A 1 226 ? 24.825 9.922 -20.287 1.00 87.50 226 CYS A CA 1
ATOM 1694 C C . CYS A 1 226 ? 23.545 10.667 -20.688 1.00 87.50 226 CYS A C 1
ATOM 1696 O O . CYS A 1 226 ? 23.617 11.850 -21.019 1.00 87.50 226 CYS A O 1
ATOM 1698 N N . ALA A 1 227 ? 22.394 9.998 -20.636 1.00 83.62 227 ALA A N 1
ATOM 1699 C CA . ALA A 1 227 ? 21.082 10.559 -20.945 1.00 83.62 227 ALA A CA 1
ATOM 1700 C C . ALA A 1 227 ? 20.042 10.118 -19.900 1.00 83.62 227 ALA A C 1
ATOM 1702 O O . ALA A 1 227 ? 20.372 9.484 -18.894 1.00 83.62 227 ALA A O 1
ATOM 1703 N N . TYR A 1 228 ? 18.770 10.456 -20.111 1.00 83.94 228 TYR A N 1
ATOM 1704 C CA . TYR A 1 228 ? 17.692 9.895 -19.300 1.00 83.94 228 TYR A CA 1
ATOM 1705 C C . TYR A 1 228 ? 17.603 8.386 -19.556 1.00 83.94 228 TYR A C 1
ATOM 1707 O O . TYR A 1 228 ? 17.477 7.953 -20.699 1.00 83.94 228 TYR A O 1
ATOM 1715 N N . ASN A 1 229 ? 17.710 7.589 -18.494 1.00 87.00 229 ASN A N 1
ATOM 1716 C CA . ASN A 1 229 ? 17.704 6.132 -18.596 1.00 87.00 229 ASN A CA 1
ATOM 1717 C C . ASN A 1 229 ? 16.311 5.599 -18.253 1.00 87.00 229 ASN A C 1
ATOM 1719 O O . ASN A 1 229 ? 15.806 5.799 -17.141 1.00 87.00 229 ASN A O 1
ATOM 1723 N N . LEU A 1 230 ? 15.717 4.906 -19.222 1.00 88.44 230 LEU A N 1
ATOM 1724 C CA . LEU A 1 230 ? 14.514 4.110 -19.039 1.00 88.44 230 LEU A CA 1
ATOM 1725 C C . LEU A 1 230 ? 14.938 2.644 -18.921 1.00 88.44 230 LEU A C 1
ATOM 1727 O O . LEU A 1 230 ? 15.323 2.023 -19.904 1.00 88.44 230 LEU A O 1
ATOM 1731 N N . PHE A 1 231 ? 14.891 2.112 -17.706 1.00 92.44 231 PHE A N 1
ATOM 1732 C CA . PHE A 1 231 ? 15.231 0.727 -17.406 1.00 92.44 231 PHE A CA 1
ATOM 1733 C C . PHE A 1 231 ? 14.009 -0.163 -17.656 1.00 92.44 231 PHE A C 1
ATOM 1735 O O . PHE A 1 231 ? 13.157 -0.294 -16.775 1.00 92.44 231 PHE A O 1
ATOM 1742 N N . GLU A 1 232 ? 13.902 -0.757 -18.848 1.00 92.12 232 GLU A N 1
ATOM 1743 C CA . GLU A 1 232 ? 12.859 -1.749 -19.165 1.00 92.12 232 GLU A CA 1
ATOM 1744 C C . GLU A 1 232 ? 13.312 -3.127 -18.647 1.00 92.12 232 GLU A C 1
ATOM 1746 O O . GLU A 1 232 ? 14.008 -3.885 -19.325 1.00 92.12 232 GLU A O 1
ATOM 1751 N N . ILE A 1 233 ? 12.971 -3.433 -17.396 1.00 96.06 233 ILE A N 1
ATOM 1752 C CA . ILE A 1 233 ? 13.305 -4.706 -16.751 1.00 96.06 233 ILE A CA 1
ATOM 1753 C C . ILE A 1 233 ? 12.043 -5.567 -16.754 1.00 96.06 233 ILE A C 1
ATOM 1755 O O . ILE A 1 233 ? 11.240 -5.518 -15.821 1.00 96.06 233 ILE A O 1
ATOM 1759 N N . GLU A 1 234 ? 11.832 -6.317 -17.830 1.00 94.44 234 GLU A N 1
ATOM 1760 C CA . GLU A 1 234 ? 10.627 -7.129 -18.040 1.00 94.44 234 GLU A CA 1
ATOM 1761 C C . GLU A 1 234 ? 10.600 -8.416 -17.202 1.00 94.44 234 GLU A C 1
ATOM 1763 O O . GLU A 1 234 ? 9.531 -8.962 -16.937 1.00 94.44 234 GLU A O 1
ATOM 1768 N N . GLY A 1 235 ? 11.765 -8.905 -16.775 1.00 94.12 235 GLY A N 1
ATOM 1769 C CA . GLY A 1 235 ? 11.909 -10.112 -15.960 1.00 94.12 235 GLY A CA 1
ATOM 1770 C C . GLY A 1 235 ? 13.260 -10.192 -15.247 1.00 94.12 235 GLY A C 1
ATOM 1771 O O . GLY A 1 235 ? 14.197 -9.460 -15.578 1.00 94.12 235 GLY A O 1
ATOM 1772 N N . GLY A 1 236 ? 13.362 -11.089 -14.267 1.00 97.12 236 GLY A N 1
ATOM 1773 C CA . GLY A 1 236 ? 14.563 -11.269 -13.450 1.00 97.12 236 GLY A CA 1
ATOM 1774 C C . GLY A 1 236 ? 14.834 -10.088 -12.518 1.00 97.12 236 GLY A C 1
ATOM 1775 O O . GLY A 1 236 ? 13.944 -9.282 -12.230 1.00 97.12 236 GLY A O 1
ATOM 1776 N N . GLU A 1 237 ? 16.073 -9.999 -12.045 1.00 98.38 237 GLU A N 1
ATOM 1777 C CA . GLU A 1 237 ? 16.517 -8.975 -11.100 1.00 98.38 237 GLU A CA 1
ATOM 1778 C C . GLU A 1 237 ? 17.755 -8.250 -11.633 1.00 98.38 237 GLU A C 1
ATOM 1780 O O . GLU A 1 237 ? 18.729 -8.879 -12.032 1.00 98.38 237 GLU A O 1
ATOM 1785 N N . VAL A 1 238 ? 17.745 -6.918 -11.618 1.00 98.56 238 VAL A N 1
ATOM 1786 C CA . VAL A 1 238 ? 18.922 -6.085 -11.892 1.00 98.56 238 VAL A CA 1
ATOM 1787 C C . VAL A 1 238 ? 19.389 -5.437 -10.597 1.00 98.56 238 VAL A C 1
ATOM 1789 O O . VAL A 1 238 ? 18.644 -4.686 -9.969 1.00 98.56 238 VAL A O 1
ATOM 1792 N N . VAL A 1 239 ? 20.643 -5.669 -10.219 1.00 98.50 239 VAL A N 1
ATOM 1793 C CA . VAL A 1 239 ? 21.251 -5.118 -9.004 1.00 98.50 239 VAL A CA 1
ATOM 1794 C C . VAL A 1 239 ? 22.389 -4.182 -9.385 1.00 98.50 239 VAL A C 1
ATOM 1796 O O . VAL A 1 239 ? 23.374 -4.597 -9.990 1.00 98.50 239 VAL A O 1
ATOM 1799 N N . ILE A 1 240 ? 22.288 -2.912 -9.004 1.00 97.56 240 ILE A N 1
ATOM 1800 C CA . ILE A 1 240 ? 23.389 -1.954 -9.135 1.00 97.56 240 ILE A CA 1
ATOM 1801 C C . ILE A 1 240 ? 23.954 -1.707 -7.737 1.00 97.56 240 ILE A C 1
ATOM 1803 O O . ILE A 1 240 ? 23.345 -1.022 -6.909 1.00 97.56 240 ILE A O 1
ATOM 1807 N N . GLU A 1 241 ? 25.112 -2.307 -7.457 1.00 96.94 241 GLU A N 1
ATOM 1808 C CA . GLU A 1 241 ? 25.780 -2.168 -6.162 1.00 96.94 241 GLU A CA 1
ATOM 1809 C C . GLU A 1 241 ? 26.553 -0.854 -6.052 1.00 96.94 241 GLU A C 1
ATOM 1811 O O . GLU A 1 241 ? 26.564 -0.216 -4.995 1.00 96.94 241 GLU A O 1
ATOM 1816 N N . GLY A 1 242 ? 27.196 -0.438 -7.145 1.00 94.31 242 GLY A N 1
ATOM 1817 C CA . GLY A 1 242 ? 27.943 0.808 -7.191 1.00 94.31 242 GLY A CA 1
ATOM 1818 C C . GLY A 1 242 ? 27.056 2.045 -7.316 1.00 94.31 242 GLY A C 1
ATOM 1819 O O . GLY A 1 242 ? 25.838 1.980 -7.453 1.00 94.31 242 GLY A O 1
ATOM 1820 N N . ALA A 1 243 ? 27.689 3.216 -7.240 1.00 95.12 243 ALA A N 1
ATOM 1821 C CA . ALA A 1 243 ? 26.974 4.479 -7.348 1.00 95.12 243 ALA A CA 1
ATOM 1822 C C . ALA A 1 243 ? 26.569 4.761 -8.799 1.00 95.12 243 ALA A C 1
ATOM 1824 O O . ALA A 1 243 ? 27.375 4.613 -9.723 1.00 95.12 243 ALA A O 1
ATOM 1825 N N . ILE A 1 244 ? 25.338 5.237 -8.963 1.00 96.25 244 ILE A N 1
ATOM 1826 C CA . ILE A 1 244 ? 24.819 5.786 -10.208 1.00 96.25 244 ILE A CA 1
ATOM 1827 C C . ILE A 1 244 ? 25.090 7.290 -10.247 1.00 96.25 244 ILE A C 1
ATOM 1829 O O . ILE A 1 244 ? 24.787 8.022 -9.299 1.00 96.25 244 ILE A O 1
ATOM 1833 N N . SER A 1 245 ? 25.619 7.771 -11.366 1.00 95.12 245 SER A N 1
ATOM 1834 C CA . SER A 1 245 ? 25.855 9.194 -11.630 1.00 95.12 245 SER A CA 1
ATOM 1835 C C . SER A 1 245 ? 25.247 9.624 -12.966 1.00 95.12 245 SER A C 1
ATOM 1837 O O . SER A 1 245 ? 24.915 8.783 -13.797 1.00 95.12 245 SER A O 1
ATOM 1839 N N . GLY A 1 246 ? 25.049 10.930 -13.163 1.00 92.25 246 GLY A N 1
ATOM 1840 C CA . GLY A 1 246 ? 24.490 11.481 -14.402 1.00 92.25 246 GLY A CA 1
ATOM 1841 C C . GLY A 1 246 ? 23.706 12.780 -14.195 1.00 92.25 246 GLY A C 1
ATOM 1842 O O . GLY A 1 246 ? 23.381 13.177 -13.074 1.00 92.25 246 GLY A O 1
ATOM 1843 N N . ALA A 1 247 ? 23.395 13.477 -15.287 1.00 89.50 247 ALA A N 1
ATOM 1844 C CA . ALA A 1 247 ? 22.624 14.725 -15.233 1.00 89.50 247 ALA A CA 1
ATOM 1845 C C . ALA A 1 247 ? 21.108 14.493 -15.084 1.00 89.50 247 ALA A C 1
ATOM 1847 O O . ALA A 1 247 ? 20.396 15.350 -14.548 1.00 89.50 247 ALA A O 1
ATOM 1848 N N . SER A 1 248 ? 20.627 13.343 -15.556 1.00 87.69 248 SER A N 1
ATOM 1849 C CA . SER A 1 248 ? 19.209 13.012 -15.670 1.00 87.69 248 SER A CA 1
ATOM 1850 C C . SER A 1 248 ? 18.741 12.050 -14.579 1.00 87.69 248 SER A C 1
ATOM 1852 O O . SER A 1 248 ? 19.539 11.321 -13.989 1.00 87.69 248 SER A O 1
ATOM 1854 N N . GLY A 1 249 ? 17.439 12.077 -14.305 1.00 89.62 249 GLY A N 1
ATOM 1855 C CA . GLY A 1 249 ? 16.736 11.076 -13.513 1.00 89.62 249 GLY A CA 1
ATOM 1856 C C . GLY A 1 249 ? 16.627 9.731 -14.230 1.00 89.62 249 GLY A C 1
ATOM 1857 O O . GLY A 1 249 ? 17.122 9.561 -15.347 1.00 89.62 249 GLY A O 1
ATOM 1858 N N . LEU A 1 250 ? 15.936 8.795 -13.587 1.00 91.75 250 LEU A N 1
ATOM 1859 C CA . LEU A 1 250 ? 15.690 7.460 -14.120 1.00 91.75 250 LEU A CA 1
ATOM 1860 C C . LEU A 1 250 ? 14.230 7.052 -13.976 1.00 91.75 250 LEU A C 1
ATOM 1862 O O . LEU A 1 250 ? 13.493 7.566 -13.126 1.00 91.75 250 LEU A O 1
ATOM 1866 N N . ARG A 1 251 ? 13.830 6.076 -14.782 1.00 90.81 251 ARG A N 1
ATOM 1867 C CA . ARG A 1 251 ? 12.549 5.393 -14.639 1.00 90.81 251 ARG A CA 1
ATOM 1868 C C . ARG A 1 251 ? 12.712 3.902 -14.845 1.00 90.81 251 ARG A C 1
ATOM 1870 O O . ARG A 1 251 ? 13.465 3.475 -15.713 1.00 90.81 251 ARG A O 1
ATOM 1877 N N . LYS A 1 252 ? 11.989 3.139 -14.037 1.00 93.88 252 LYS A N 1
ATOM 1878 C CA . LYS A 1 252 ? 11.891 1.686 -14.103 1.00 93.88 252 LYS A CA 1
ATOM 1879 C C . LYS A 1 252 ? 10.554 1.292 -14.727 1.00 93.88 252 LYS A C 1
ATOM 1881 O O . LYS A 1 252 ? 9.507 1.739 -14.260 1.00 93.88 252 LYS A O 1
ATOM 1886 N N . GLU A 1 253 ? 10.604 0.438 -15.742 1.00 90.06 253 GLU A N 1
ATOM 1887 C CA . GLU A 1 253 ? 9.458 -0.208 -16.392 1.00 90.06 253 GLU A CA 1
ATOM 1888 C C . GLU A 1 253 ? 9.647 -1.731 -16.458 1.00 90.06 253 GLU A C 1
ATOM 1890 O O . GLU A 1 253 ? 10.721 -2.245 -16.135 1.00 90.06 253 GLU A O 1
ATOM 1895 N N . GLY A 1 254 ? 8.585 -2.452 -16.819 1.00 90.38 254 GLY A N 1
ATOM 1896 C CA . GLY A 1 254 ? 8.553 -3.918 -16.865 1.00 90.38 254 GLY A CA 1
ATOM 1897 C C . GLY A 1 254 ? 8.324 -4.572 -15.497 1.00 90.38 254 GLY A C 1
ATOM 1898 O O . GLY A 1 254 ? 8.458 -3.928 -14.458 1.00 90.38 254 GLY A O 1
ATOM 1899 N N . GLU A 1 255 ? 7.959 -5.854 -15.490 1.00 93.00 255 GLU A N 1
ATOM 1900 C CA . GLU A 1 255 ? 7.518 -6.576 -14.281 1.00 93.00 255 GLU A CA 1
ATOM 1901 C C . GLU A 1 255 ? 8.659 -7.111 -13.393 1.00 93.00 255 GLU A C 1
ATOM 1903 O O . GLU A 1 255 ? 8.407 -7.567 -12.280 1.00 93.00 255 GLU A O 1
ATOM 1908 N N . GLY A 1 256 ? 9.914 -7.048 -13.847 1.00 97.00 256 GLY A N 1
ATOM 1909 C CA . GLY A 1 256 ? 11.083 -7.485 -13.078 1.00 97.00 256 GLY A CA 1
ATOM 1910 C C . GLY A 1 256 ? 11.507 -6.505 -11.978 1.00 97.00 256 GLY A C 1
ATOM 1911 O O . GLY A 1 256 ? 10.958 -5.407 -11.839 1.00 97.00 256 GLY A O 1
ATOM 1912 N N . THR A 1 257 ? 12.536 -6.883 -11.222 1.00 98.31 257 THR A N 1
ATOM 1913 C CA . THR A 1 257 ? 13.037 -6.123 -10.066 1.00 98.31 257 THR A CA 1
ATOM 1914 C C . THR A 1 257 ? 14.299 -5.339 -10.414 1.00 98.31 257 THR A C 1
ATOM 1916 O O . THR A 1 257 ? 15.187 -5.843 -11.099 1.00 98.31 257 THR A O 1
ATOM 1919 N N . MET A 1 258 ? 14.413 -4.110 -9.916 1.00 98.50 258 MET A N 1
ATOM 1920 C CA . MET A 1 258 ? 15.634 -3.307 -9.965 1.00 98.50 258 MET A CA 1
ATOM 1921 C C . MET A 1 258 ? 16.009 -2.830 -8.560 1.00 98.50 258 MET A C 1
ATOM 1923 O O . MET A 1 258 ? 15.183 -2.230 -7.876 1.00 98.50 258 MET A O 1
ATOM 1927 N N . ILE A 1 259 ? 17.260 -3.047 -8.147 1.00 98.62 259 ILE A N 1
ATOM 1928 C CA . ILE A 1 259 ? 17.768 -2.681 -6.819 1.00 98.62 259 ILE A CA 1
ATOM 1929 C C . ILE A 1 259 ? 18.924 -1.685 -6.942 1.00 98.62 259 ILE A C 1
ATOM 1931 O O . ILE A 1 259 ? 19.936 -1.966 -7.586 1.00 98.62 259 ILE A O 1
ATOM 1935 N N . LEU A 1 260 ? 18.789 -0.534 -6.279 1.00 98.44 260 LEU A N 1
ATOM 1936 C CA . LEU A 1 260 ? 19.808 0.513 -6.189 1.00 98.44 260 LEU A CA 1
ATOM 1937 C C . LEU A 1 260 ? 20.442 0.506 -4.793 1.00 98.44 260 LEU A C 1
ATOM 1939 O O . LEU A 1 260 ? 19.846 1.014 -3.838 1.00 98.44 260 LEU A O 1
ATOM 1943 N N . LYS A 1 261 ? 21.650 -0.051 -4.661 1.00 97.94 261 LYS A N 1
ATOM 1944 C CA . LYS A 1 261 ? 22.314 -0.185 -3.349 1.00 97.94 261 LYS A CA 1
ATOM 1945 C C . LYS A 1 261 ? 23.264 0.973 -3.042 1.00 97.94 261 LYS A C 1
ATOM 1947 O O . LYS A 1 261 ? 23.385 1.399 -1.896 1.00 97.94 261 LYS A O 1
ATOM 1952 N N . GLY A 1 262 ? 23.942 1.492 -4.066 1.00 96.56 262 GLY A N 1
ATOM 1953 C CA . GLY A 1 262 ? 24.923 2.567 -3.930 1.00 96.56 262 GLY A CA 1
ATOM 1954 C C . GLY A 1 262 ? 24.307 3.938 -3.633 1.00 96.56 262 GLY A C 1
ATOM 1955 O O . GLY A 1 262 ? 23.156 4.210 -3.963 1.00 96.56 262 GLY A O 1
ATOM 1956 N N . ASN A 1 263 ? 25.098 4.839 -3.041 1.00 97.25 263 ASN A N 1
ATOM 1957 C CA . ASN A 1 263 ? 24.723 6.250 -2.898 1.00 97.25 263 ASN A CA 1
ATOM 1958 C C . ASN A 1 263 ? 24.889 6.971 -4.238 1.00 97.25 263 ASN A C 1
ATOM 1960 O O . ASN A 1 263 ? 25.997 7.024 -4.770 1.00 97.25 263 ASN A O 1
ATOM 1964 N N . ASN A 1 264 ? 23.820 7.568 -4.755 1.00 97.00 264 ASN A N 1
ATOM 1965 C CA . ASN A 1 264 ? 23.751 8.021 -6.138 1.00 97.00 264 ASN A CA 1
ATOM 1966 C C . ASN A 1 264 ? 23.730 9.546 -6.273 1.00 97.00 264 ASN A C 1
ATOM 1968 O O . ASN A 1 264 ? 23.141 10.262 -5.461 1.00 97.00 264 ASN A O 1
ATOM 1972 N N . SER A 1 265 ? 24.333 10.044 -7.352 1.00 95.44 265 SER A N 1
ATOM 1973 C CA . SER A 1 265 ? 24.446 11.470 -7.690 1.00 95.44 265 SER A CA 1
ATOM 1974 C C . SER A 1 265 ? 23.713 11.864 -8.979 1.00 95.44 265 SER A C 1
ATOM 1976 O O . SER A 1 265 ? 23.909 12.973 -9.481 1.00 95.44 265 SER A O 1
ATOM 1978 N N . PHE A 1 266 ? 22.875 10.975 -9.523 1.00 93.88 266 PHE A N 1
ATOM 1979 C CA . PHE A 1 266 ? 22.069 11.258 -10.711 1.00 93.88 266 PHE A CA 1
ATOM 1980 C C . PHE A 1 266 ? 20.992 12.331 -10.478 1.00 93.88 266 PHE A C 1
ATOM 1982 O O . PHE A 1 266 ? 20.714 12.721 -9.342 1.00 93.88 266 PHE A O 1
ATOM 1989 N N . GLY A 1 267 ? 20.362 12.799 -11.561 1.00 89.69 267 GLY A N 1
ATOM 1990 C CA . GLY A 1 267 ? 19.265 13.774 -11.500 1.00 89.69 267 GLY A CA 1
ATOM 1991 C C . GLY A 1 267 ? 19.699 15.155 -11.007 1.00 89.69 267 GLY A C 1
ATOM 1992 O O . GLY A 1 267 ? 18.900 15.901 -10.443 1.00 89.69 267 GLY A O 1
ATOM 1993 N N . SER A 1 268 ? 20.979 15.494 -11.192 1.00 78.81 268 SER A N 1
ATOM 1994 C CA . SER A 1 268 ? 21.554 16.778 -10.771 1.00 78.81 268 SER A CA 1
ATOM 1995 C C . SER A 1 268 ? 21.058 17.975 -11.592 1.00 78.81 268 SER A C 1
ATOM 1997 O O . SER A 1 268 ? 21.170 19.113 -11.135 1.00 78.81 268 SER A O 1
ATOM 1999 N N . VAL A 1 269 ? 20.503 17.735 -12.787 1.00 80.75 269 VAL A N 1
ATOM 2000 C CA . VAL A 1 269 ? 19.997 18.779 -13.692 1.00 80.75 269 VAL A CA 1
ATOM 2001 C C . VAL A 1 269 ? 18.504 18.611 -13.969 1.00 80.75 269 VAL A C 1
ATOM 2003 O O . VAL A 1 269 ? 17.759 19.585 -13.881 1.00 80.75 269 VAL A O 1
ATOM 2006 N N . THR A 1 270 ? 18.052 17.400 -14.311 1.00 81.56 270 THR A N 1
ATOM 2007 C CA . THR A 1 270 ? 16.650 17.125 -14.682 1.00 81.56 270 THR A CA 1
ATOM 2008 C C . THR A 1 270 ? 16.192 15.753 -14.204 1.00 81.56 270 THR A C 1
ATOM 2010 O O . THR A 1 270 ? 16.991 14.825 -14.160 1.00 81.56 270 THR A O 1
ATOM 2013 N N . GLY A 1 271 ? 14.894 15.605 -13.919 1.00 82.81 271 GLY A N 1
ATOM 2014 C CA . GLY A 1 271 ? 14.264 14.319 -13.605 1.00 82.81 271 GLY A CA 1
ATOM 2015 C C . GLY A 1 271 ? 14.572 13.779 -12.203 1.00 82.81 271 GLY A C 1
ATOM 2016 O O . GLY A 1 271 ? 15.589 14.102 -11.593 1.00 82.81 271 GLY A O 1
ATOM 2017 N N . GLY A 1 272 ? 13.653 12.972 -11.677 1.00 89.81 272 GLY A N 1
ATOM 2018 C CA . GLY A 1 272 ? 13.817 12.257 -10.412 1.00 89.81 272 GLY A CA 1
ATOM 2019 C C . GLY A 1 272 ? 13.764 10.754 -10.641 1.00 89.81 272 GLY A C 1
ATOM 2020 O O . GLY A 1 272 ? 14.430 10.247 -11.541 1.00 89.81 272 GLY A O 1
ATOM 2021 N N . VAL A 1 273 ? 12.966 10.054 -9.842 1.00 93.38 273 VAL A N 1
ATOM 2022 C CA . VAL A 1 273 ? 12.766 8.604 -9.958 1.00 93.38 273 VAL A CA 1
ATOM 2023 C C . VAL A 1 273 ? 11.309 8.296 -10.291 1.00 93.38 273 VAL A C 1
ATOM 2025 O O . VAL A 1 273 ? 10.399 8.834 -9.659 1.00 93.38 273 VAL A O 1
ATOM 2028 N N . GLY A 1 274 ? 11.082 7.413 -11.261 1.00 92.56 274 GLY A N 1
ATOM 2029 C CA . GLY A 1 274 ? 9.761 6.870 -11.582 1.00 92.56 274 GLY A CA 1
ATOM 2030 C C . GLY A 1 274 ? 9.730 5.345 -11.515 1.00 92.56 274 GLY A C 1
ATOM 2031 O O . GLY A 1 274 ? 10.625 4.693 -12.049 1.00 92.56 274 GLY A O 1
ATOM 2032 N N . CYS A 1 275 ? 8.685 4.778 -10.914 1.00 93.81 275 CYS A N 1
ATOM 2033 C CA . CYS A 1 275 ? 8.369 3.349 -10.996 1.00 93.81 275 CYS A CA 1
ATOM 2034 C C . CYS A 1 275 ? 7.093 3.132 -11.827 1.00 93.81 275 CYS A C 1
ATOM 2036 O O . CYS A 1 275 ? 6.083 3.810 -11.623 1.00 93.81 275 CYS A O 1
ATOM 2038 N N . THR A 1 276 ? 7.149 2.251 -12.828 1.00 89.81 276 THR A N 1
ATOM 2039 C CA . THR A 1 276 ? 6.050 1.934 -13.760 1.00 89.81 276 THR A CA 1
ATOM 2040 C C . THR A 1 276 ? 6.046 0.432 -14.092 1.00 89.81 276 THR A C 1
ATOM 2042 O O . THR A 1 276 ? 6.079 0.007 -15.246 1.00 89.81 276 THR A O 1
ATOM 2045 N N . GLY A 1 277 ? 5.971 -0.394 -13.053 1.00 89.94 277 GLY A N 1
ATOM 2046 C CA . GLY A 1 277 ? 5.898 -1.855 -13.140 1.00 89.94 277 GLY A CA 1
ATOM 2047 C C . GLY A 1 277 ? 6.995 -2.541 -12.333 1.00 89.94 277 GLY A C 1
ATOM 2048 O O . GLY A 1 277 ? 8.059 -1.959 -12.100 1.00 89.94 277 GLY A O 1
ATOM 2049 N N . GLY A 1 278 ? 6.716 -3.779 -11.919 1.00 95.19 278 GLY A N 1
ATOM 2050 C CA . GLY A 1 278 ? 7.638 -4.578 -11.113 1.00 95.19 278 GLY A CA 1
ATOM 2051 C C . GLY A 1 278 ? 8.019 -3.891 -9.802 1.00 95.19 278 GLY A C 1
ATOM 2052 O O . GLY A 1 278 ? 7.223 -3.137 -9.242 1.00 95.19 278 GLY A O 1
ATOM 2053 N N . GLU A 1 279 ? 9.243 -4.129 -9.329 1.00 98.25 279 GLU A N 1
ATOM 2054 C CA . GLU A 1 279 ? 9.789 -3.497 -8.122 1.00 98.25 279 GLU A CA 1
ATOM 2055 C C . GLU A 1 279 ? 10.999 -2.615 -8.473 1.00 98.25 279 GLU A C 1
ATOM 2057 O O . GLU A 1 279 ? 11.941 -3.051 -9.137 1.00 98.25 279 GLU A O 1
ATOM 2062 N N . LEU A 1 280 ? 10.988 -1.365 -8.007 1.00 98.62 280 LEU A N 1
ATOM 2063 C CA . LEU A 1 280 ? 12.166 -0.512 -7.880 1.00 98.62 280 LEU A CA 1
ATOM 2064 C C . LEU A 1 280 ? 12.476 -0.352 -6.395 1.00 98.62 280 LEU A C 1
ATOM 2066 O O . LEU A 1 280 ? 11.768 0.355 -5.676 1.00 98.62 280 LEU A O 1
ATOM 2070 N N . ARG A 1 281 ? 13.559 -0.973 -5.942 1.00 98.69 281 ARG A N 1
ATOM 2071 C CA . ARG A 1 281 ? 13.992 -0.931 -4.551 1.00 98.69 281 ARG A CA 1
ATOM 2072 C C . ARG A 1 281 ? 15.243 -0.080 -4.385 1.00 98.69 281 ARG A C 1
ATOM 2074 O O . ARG A 1 281 ? 16.225 -0.246 -5.104 1.00 98.69 281 ARG A O 1
ATOM 2081 N N . ILE A 1 282 ? 15.217 0.833 -3.422 1.00 98.69 282 ILE A N 1
ATOM 2082 C CA . ILE A 1 282 ? 16.282 1.808 -3.182 1.00 98.69 282 ILE A CA 1
ATOM 2083 C C . ILE A 1 282 ? 16.794 1.656 -1.750 1.00 98.69 282 ILE A C 1
ATOM 2085 O O . ILE A 1 282 ? 16.072 1.956 -0.801 1.00 98.69 282 ILE A O 1
ATOM 2089 N N . GLU A 1 283 ? 18.049 1.233 -1.601 1.00 98.25 283 GLU A N 1
ATOM 2090 C CA . GLU A 1 283 ? 18.758 1.202 -0.308 1.00 98.25 283 GLU A CA 1
ATOM 2091 C C . GLU A 1 283 ? 19.627 2.448 -0.121 1.00 98.25 283 GLU A C 1
ATOM 2093 O O . GLU A 1 283 ? 19.749 2.989 0.977 1.00 98.25 283 GLU A O 1
ATOM 2098 N N . GLY A 1 284 ? 20.257 2.899 -1.208 1.00 96.88 284 GLY A N 1
ATOM 2099 C CA . GLY A 1 284 ? 21.222 3.987 -1.171 1.00 96.88 284 GLY A CA 1
ATOM 2100 C C . GLY A 1 284 ? 20.599 5.381 -1.088 1.00 96.88 284 GLY A C 1
ATOM 2101 O O . GLY A 1 284 ? 19.437 5.616 -1.424 1.00 96.88 284 GLY A O 1
ATOM 2102 N N . VAL A 1 285 ? 21.416 6.348 -0.672 1.00 97.56 285 VAL A N 1
ATOM 2103 C CA . VAL A 1 285 ? 21.047 7.767 -0.605 1.00 97.56 285 VAL A CA 1
ATOM 2104 C C . VAL A 1 285 ? 21.173 8.414 -1.983 1.00 97.56 285 VAL A C 1
ATOM 2106 O O . VAL A 1 285 ? 22.228 8.336 -2.607 1.00 97.56 285 VAL A O 1
ATOM 2109 N N . ASN A 1 286 ? 20.141 9.128 -2.426 1.00 97.06 286 ASN A N 1
ATOM 2110 C CA . ASN A 1 286 ? 20.092 9.810 -3.719 1.00 97.06 286 ASN A CA 1
ATOM 2111 C C . ASN A 1 286 ? 20.189 11.337 -3.575 1.00 97.06 286 ASN A C 1
ATOM 2113 O O . ASN A 1 286 ? 19.775 11.910 -2.566 1.00 97.06 286 ASN A O 1
ATOM 2117 N N . GLN A 1 287 ? 20.715 12.006 -4.606 1.00 94.81 287 GLN A N 1
ATOM 2118 C CA . GLN A 1 287 ? 20.924 13.466 -4.627 1.00 94.81 287 GLN A CA 1
ATOM 2119 C C . GLN A 1 287 ? 20.010 14.227 -5.602 1.00 94.81 287 GLN A C 1
ATOM 2121 O O . GLN A 1 287 ? 20.080 15.455 -5.639 1.00 94.81 287 GLN A O 1
ATOM 2126 N N . PHE A 1 288 ? 19.173 13.543 -6.392 1.00 93.44 288 PHE A N 1
ATOM 2127 C CA . PHE A 1 288 ? 18.276 14.216 -7.338 1.00 93.44 288 PHE A CA 1
ATOM 2128 C C . PHE A 1 288 ? 17.347 15.198 -6.611 1.00 93.44 288 PHE A C 1
ATOM 2130 O O . PHE A 1 288 ? 16.922 14.943 -5.486 1.00 93.44 288 PHE A O 1
ATOM 2137 N N . THR A 1 289 ? 17.022 16.319 -7.253 1.00 90.50 289 THR A N 1
ATOM 2138 C CA . THR A 1 289 ? 16.235 17.415 -6.644 1.00 90.50 289 THR A CA 1
ATOM 2139 C C . THR A 1 289 ? 14.813 17.532 -7.202 1.00 90.50 289 THR A C 1
ATOM 2141 O O . THR A 1 289 ? 14.041 18.399 -6.794 1.00 90.50 289 THR A O 1
ATOM 2144 N N . SER A 1 290 ? 14.451 16.652 -8.137 1.00 88.88 290 SER A N 1
ATOM 2145 C CA . SER A 1 290 ? 13.127 16.595 -8.761 1.00 88.88 290 SER A CA 1
ATOM 2146 C C . SER A 1 290 ? 12.165 15.640 -8.028 1.00 88.88 290 SER A C 1
ATOM 2148 O O . SER A 1 290 ? 12.498 15.070 -6.989 1.00 88.88 290 SER A O 1
ATOM 2150 N N . SER A 1 291 ? 10.947 15.478 -8.550 1.00 86.88 291 SER A N 1
ATOM 2151 C CA . SER A 1 291 ? 9.897 14.644 -7.951 1.00 86.88 291 SER A CA 1
ATOM 2152 C C . SER A 1 291 ? 10.153 13.148 -8.120 1.00 86.88 291 SER A C 1
ATOM 2154 O O . SER A 1 291 ? 10.765 12.713 -9.095 1.00 86.88 291 SER A O 1
ATOM 2156 N N . ALA A 1 292 ? 9.620 12.356 -7.189 1.00 93.88 292 ALA A N 1
ATOM 2157 C CA . ALA A 1 292 ? 9.506 10.910 -7.334 1.00 93.88 292 ALA A CA 1
ATOM 2158 C C . ALA A 1 292 ? 8.060 10.526 -7.678 1.00 93.88 292 ALA A C 1
ATOM 2160 O O . ALA A 1 292 ? 7.121 11.234 -7.302 1.00 93.88 292 ALA A O 1
ATOM 2161 N N . SER A 1 293 ? 7.871 9.416 -8.388 1.00 93.25 293 SER A N 1
ATOM 2162 C CA . SER A 1 293 ? 6.537 8.927 -8.744 1.00 93.25 293 SER A CA 1
ATOM 2163 C C . SER A 1 293 ? 6.451 7.405 -8.779 1.00 93.25 293 SER A C 1
ATOM 2165 O O . SER A 1 293 ? 7.404 6.716 -9.146 1.00 93.25 293 SER A O 1
ATOM 2167 N N . VAL A 1 294 ? 5.276 6.893 -8.428 1.00 94.62 294 VAL A N 1
ATOM 2168 C CA . VAL A 1 294 ? 4.893 5.489 -8.583 1.00 94.62 294 VAL A CA 1
ATOM 2169 C C . VAL A 1 294 ? 3.642 5.466 -9.439 1.00 94.62 294 VAL A C 1
ATOM 2171 O O . VAL A 1 294 ? 2.561 5.774 -8.954 1.00 94.62 294 VAL A O 1
ATOM 2174 N N . LEU A 1 295 ? 3.772 5.150 -10.723 1.00 89.38 295 LEU A N 1
ATOM 2175 C CA . LEU A 1 295 ? 2.622 5.076 -11.622 1.00 89.38 295 LEU A CA 1
ATOM 2176 C C . LEU A 1 295 ? 1.872 3.749 -11.452 1.00 89.38 295 LEU A C 1
ATOM 2178 O O . LEU A 1 295 ? 0.644 3.737 -11.410 1.00 89.38 295 LEU A O 1
ATOM 2182 N N . ARG A 1 296 ? 2.641 2.657 -11.356 1.00 89.19 296 ARG A N 1
ATOM 2183 C CA . ARG A 1 296 ? 2.248 1.274 -11.040 1.00 89.19 296 ARG A CA 1
ATOM 2184 C C . ARG A 1 296 ? 3.499 0.488 -10.617 1.00 89.19 296 ARG A C 1
ATOM 2186 O O . ARG A 1 296 ? 4.608 0.931 -10.914 1.00 89.19 296 ARG A O 1
ATOM 2193 N N . GLY A 1 297 ? 3.319 -0.678 -10.012 1.00 94.44 297 GLY A N 1
ATOM 2194 C CA . GLY A 1 297 ? 4.394 -1.449 -9.391 1.00 94.44 297 GLY A CA 1
ATOM 2195 C C . GLY A 1 297 ? 4.776 -0.897 -8.018 1.00 94.44 297 GLY A C 1
ATOM 2196 O O . GLY A 1 297 ? 4.078 -0.048 -7.452 1.00 94.44 297 GLY A O 1
ATOM 2197 N N . ASP A 1 298 ? 5.909 -1.364 -7.513 1.00 98.06 298 ASP A N 1
ATOM 2198 C CA . ASP A 1 298 ? 6.392 -1.071 -6.172 1.00 98.06 298 ASP A CA 1
ATOM 2199 C C . ASP A 1 298 ? 7.597 -0.144 -6.223 1.00 98.06 298 ASP A C 1
ATOM 2201 O O . ASP A 1 298 ? 8.601 -0.434 -6.872 1.00 98.06 298 ASP A O 1
ATOM 2205 N N . LEU A 1 299 ? 7.520 0.970 -5.504 1.00 98.62 299 LEU A N 1
ATOM 2206 C CA . LEU A 1 299 ? 8.690 1.741 -5.108 1.00 98.62 299 LEU A CA 1
ATOM 2207 C C . LEU A 1 299 ? 8.977 1.432 -3.641 1.00 98.62 299 LEU A C 1
ATOM 2209 O O . LEU A 1 299 ? 8.229 1.853 -2.757 1.00 98.62 299 LEU A O 1
ATOM 2213 N N . VAL A 1 300 ? 10.053 0.692 -3.395 1.00 98.81 300 VAL A N 1
ATOM 2214 C CA . VAL A 1 300 ? 10.440 0.228 -2.060 1.00 98.81 300 VAL A CA 1
ATOM 2215 C C . VAL A 1 300 ? 11.607 1.060 -1.540 1.00 98.81 300 VAL A C 1
ATOM 2217 O O . VAL A 1 300 ? 12.658 1.157 -2.178 1.00 98.81 300 VAL A O 1
ATOM 2220 N N . LEU A 1 301 ? 11.430 1.652 -0.363 1.00 98.75 301 LEU A N 1
ATOM 2221 C CA . LEU A 1 301 ? 12.418 2.484 0.313 1.00 98.75 301 LEU A CA 1
ATOM 2222 C C . LEU A 1 301 ? 13.017 1.711 1.489 1.00 98.75 301 LEU A C 1
ATOM 2224 O O . LEU A 1 301 ? 12.393 1.592 2.540 1.00 98.75 301 LEU A O 1
ATOM 2228 N N . ALA A 1 302 ? 14.246 1.227 1.325 1.00 98.19 302 ALA A N 1
ATOM 2229 C CA . ALA A 1 302 ? 15.021 0.549 2.367 1.00 98.19 302 ALA A CA 1
ATOM 2230 C C . ALA A 1 302 ? 15.966 1.532 3.088 1.00 98.19 302 ALA A C 1
ATOM 2232 O O . ALA A 1 302 ? 17.141 1.253 3.327 1.00 98.19 302 ALA A O 1
ATOM 2233 N N . GLY A 1 303 ? 15.459 2.738 3.355 1.00 97.81 303 GLY A N 1
ATOM 2234 C CA . GLY A 1 303 ? 16.184 3.827 4.001 1.00 97.81 303 GLY A CA 1
ATOM 2235 C C . GLY A 1 303 ? 15.339 5.103 4.112 1.00 97.81 303 GLY A C 1
ATOM 2236 O O . GLY A 1 303 ? 14.292 5.212 3.464 1.00 97.81 303 GLY A O 1
ATOM 2237 N N . PRO A 1 304 ? 15.785 6.096 4.903 1.00 97.88 304 PRO A N 1
ATOM 2238 C CA . PRO A 1 304 ? 15.012 7.303 5.180 1.00 97.88 304 PRO A CA 1
ATOM 2239 C C . PRO A 1 304 ? 14.885 8.229 3.961 1.00 97.88 304 PRO A C 1
ATOM 2241 O O . PRO A 1 304 ? 15.801 8.343 3.140 1.00 97.88 304 PRO A O 1
ATOM 2244 N N . ALA A 1 305 ? 13.775 8.964 3.901 1.00 97.94 305 ALA A N 1
ATOM 2245 C CA . ALA A 1 305 ? 13.486 9.985 2.896 1.00 97.94 305 ALA A CA 1
ATOM 2246 C C . ALA A 1 305 ? 13.136 11.332 3.566 1.00 97.94 305 ALA A C 1
ATOM 2248 O O . ALA A 1 305 ? 11.954 11.661 3.717 1.00 97.94 305 ALA A O 1
ATOM 2249 N N . PRO A 1 306 ? 14.144 12.120 3.986 1.00 97.00 306 PRO A N 1
ATOM 2250 C CA . PRO A 1 306 ? 13.928 13.445 4.554 1.00 97.00 306 PRO A CA 1
ATOM 2251 C C . PRO A 1 306 ? 13.482 14.462 3.485 1.00 97.00 306 PRO A C 1
ATOM 2253 O O . PRO A 1 306 ? 13.551 14.211 2.281 1.00 97.00 306 PRO A O 1
ATOM 2256 N N . VAL A 1 307 ? 13.039 15.637 3.935 1.00 94.75 307 VAL A N 1
ATOM 2257 C CA . VAL A 1 307 ? 12.753 16.804 3.081 1.00 94.75 307 VAL A CA 1
ATOM 2258 C C . VAL A 1 307 ? 13.984 17.705 3.022 1.00 94.75 307 VAL A C 1
ATOM 2260 O O . VAL A 1 307 ? 14.643 17.902 4.042 1.00 94.75 307 VAL A O 1
ATOM 2263 N N . ASP A 1 308 ? 14.292 18.248 1.839 1.00 91.50 308 ASP A N 1
ATOM 2264 C CA . ASP A 1 308 ? 15.426 19.163 1.597 1.00 91.50 308 ASP A CA 1
ATOM 2265 C C . ASP A 1 308 ? 16.784 18.634 2.114 1.00 91.50 308 ASP A C 1
ATOM 2267 O O . ASP A 1 308 ? 17.701 19.389 2.457 1.00 91.50 308 ASP A O 1
ATOM 2271 N N . SER A 1 309 ? 16.918 17.308 2.164 1.00 95.12 309 SER A N 1
ATOM 2272 C CA . SER A 1 309 ? 18.155 16.595 2.452 1.00 95.12 309 SER A CA 1
ATOM 2273 C C . SER A 1 309 ? 18.204 15.312 1.620 1.00 95.12 309 SER A C 1
ATOM 2275 O O . SER A 1 309 ? 17.158 14.741 1.323 1.00 95.12 309 SER A O 1
ATOM 2277 N N . PRO A 1 310 ? 19.396 14.813 1.253 1.00 96.44 310 PRO A N 1
ATOM 2278 C CA . PRO A 1 310 ? 19.522 13.529 0.575 1.00 96.44 310 PRO A CA 1
ATOM 2279 C C . PRO A 1 310 ? 18.952 12.358 1.388 1.00 96.44 310 PRO A C 1
ATOM 2281 O O . PRO A 1 310 ? 19.199 12.251 2.591 1.00 96.44 310 PRO A O 1
ATOM 2284 N N . GLY A 1 311 ? 18.261 11.450 0.701 1.00 97.50 311 GLY A N 1
ATOM 2285 C CA . GLY A 1 311 ? 17.768 10.166 1.210 1.00 97.50 311 GLY A CA 1
ATOM 2286 C C . GLY A 1 311 ? 17.337 9.258 0.062 1.00 97.50 311 GLY A C 1
ATOM 2287 O O . GLY A 1 311 ? 17.678 9.524 -1.094 1.00 97.50 311 GLY A O 1
ATOM 2288 N N . THR A 1 312 ? 16.571 8.207 0.343 1.00 97.81 312 THR A N 1
ATOM 2289 C CA . THR A 1 312 ? 16.103 7.261 -0.689 1.00 97.81 312 THR A CA 1
ATOM 2290 C C . THR A 1 312 ? 15.283 7.953 -1.783 1.00 97.81 312 THR A C 1
ATOM 2292 O O . THR A 1 312 ? 15.440 7.638 -2.958 1.00 97.81 312 THR A O 1
ATOM 2295 N N . LEU A 1 313 ? 14.514 8.992 -1.446 1.00 96.50 313 LEU A N 1
ATOM 2296 C CA . LEU A 1 313 ? 13.750 9.795 -2.411 1.00 96.50 313 LEU A CA 1
ATOM 2297 C C . LEU A 1 313 ? 14.455 11.074 -2.895 1.00 96.50 313 LEU A C 1
ATOM 2299 O O . LEU A 1 313 ? 13.799 11.961 -3.440 1.00 96.50 313 LEU A O 1
ATOM 2303 N N . GLY A 1 314 ? 15.772 11.187 -2.741 1.00 95.06 314 GLY A N 1
ATOM 2304 C CA . GLY A 1 314 ? 16.509 12.354 -3.228 1.00 95.06 314 GLY A CA 1
ATOM 2305 C C . GLY A 1 314 ? 16.412 13.576 -2.312 1.00 95.06 314 GLY A C 1
ATOM 2306 O O . GLY A 1 314 ? 15.748 13.558 -1.279 1.00 95.06 314 GLY A O 1
ATOM 2307 N N . ASN A 1 315 ? 17.082 14.652 -2.716 1.00 93.94 315 ASN A N 1
ATOM 2308 C CA . ASN A 1 315 ? 17.119 15.941 -2.031 1.00 93.94 315 ASN A CA 1
ATOM 2309 C C . ASN A 1 315 ? 16.061 16.896 -2.611 1.00 93.94 315 ASN A C 1
ATOM 2311 O O . ASN A 1 315 ? 16.387 17.918 -3.219 1.00 93.94 315 ASN A O 1
ATOM 2315 N N . ALA A 1 316 ? 14.790 16.518 -2.492 1.00 90.56 316 ALA A N 1
ATOM 2316 C CA . ALA A 1 316 ? 13.670 17.275 -3.043 1.00 90.56 316 ALA A CA 1
ATOM 2317 C C . ALA A 1 316 ? 12.599 17.557 -1.983 1.00 90.56 316 ALA A C 1
ATOM 2319 O O . ALA A 1 316 ? 12.435 16.801 -1.028 1.00 90.56 316 ALA A O 1
ATOM 2320 N N . SER A 1 317 ? 11.840 18.633 -2.191 1.00 90.69 317 SER A N 1
ATOM 2321 C CA . SER A 1 317 ? 10.682 19.024 -1.370 1.00 90.69 317 SER A CA 1
ATOM 2322 C C . SER A 1 317 ? 9.337 18.787 -2.051 1.00 90.69 317 SER A C 1
ATOM 2324 O O . SER A 1 317 ? 8.299 18.977 -1.427 1.00 90.69 317 SER A O 1
ATOM 2326 N N . SER A 1 318 ? 9.331 18.381 -3.322 1.00 92.50 318 SER A N 1
ATOM 2327 C CA . SER A 1 318 ? 8.096 18.034 -4.028 1.00 92.50 318 SER A CA 1
ATOM 2328 C C . SER A 1 318 ? 7.483 16.744 -3.486 1.00 92.50 318 SER A C 1
ATOM 2330 O O . SER A 1 318 ? 8.205 15.814 -3.103 1.00 92.50 318 SER A O 1
ATOM 2332 N N . ASP A 1 319 ? 6.154 16.679 -3.503 1.00 94.62 319 ASP A N 1
ATOM 2333 C CA . ASP A 1 319 ? 5.426 15.481 -3.101 1.00 94.62 319 ASP A CA 1
ATOM 2334 C C . ASP A 1 319 ? 5.734 14.300 -4.029 1.00 94.62 319 ASP A C 1
ATOM 2336 O O . ASP A 1 319 ? 5.999 14.463 -5.226 1.00 94.62 319 ASP A O 1
ATOM 2340 N N . VAL A 1 320 ? 5.676 13.093 -3.473 1.00 96.25 320 VAL A N 1
ATOM 2341 C CA . VAL A 1 320 ? 5.706 11.847 -4.241 1.00 96.25 320 VAL A CA 1
ATOM 2342 C C . VAL A 1 320 ? 4.320 11.603 -4.825 1.00 96.25 320 VAL A C 1
ATOM 2344 O O . VAL A 1 320 ? 3.343 11.508 -4.083 1.00 96.25 320 VAL A O 1
ATOM 2347 N N . ALA A 1 321 ? 4.220 11.476 -6.146 1.00 94.56 321 ALA A N 1
ATOM 2348 C CA . ALA A 1 321 ? 2.955 11.144 -6.798 1.00 94.56 321 ALA A CA 1
ATOM 2349 C C . ALA A 1 321 ? 2.729 9.624 -6.801 1.00 94.56 321 ALA A C 1
ATOM 2351 O O . ALA A 1 321 ? 3.586 8.884 -7.284 1.00 94.56 321 ALA A O 1
ATOM 2352 N N . VAL A 1 322 ? 1.578 9.157 -6.303 1.00 95.88 322 VAL A N 1
ATOM 2353 C CA . VAL A 1 322 ? 1.234 7.722 -6.261 1.00 95.88 322 VAL A CA 1
ATOM 2354 C C . VAL A 1 322 ? -0.046 7.427 -7.055 1.00 95.88 322 VAL A C 1
ATOM 2356 O O . VAL A 1 322 ? -1.131 7.945 -6.774 1.00 95.88 322 VAL A O 1
ATOM 2359 N N . GLY A 1 323 ? 0.106 6.563 -8.055 1.00 91.38 323 GLY A N 1
ATOM 2360 C CA . GLY A 1 323 ? -0.876 6.091 -9.027 1.00 91.38 323 GLY A CA 1
ATOM 2361 C C . GLY A 1 323 ? -1.175 7.057 -10.173 1.00 91.38 323 GLY A C 1
ATOM 2362 O O . GLY A 1 323 ? -0.551 8.103 -10.331 1.00 91.38 323 GLY A O 1
ATOM 2363 N N . ALA A 1 324 ? -2.193 6.703 -10.961 1.00 82.69 324 ALA A N 1
ATOM 2364 C CA . ALA A 1 324 ? -2.786 7.540 -12.009 1.00 82.69 324 ALA A CA 1
ATOM 2365 C C . ALA A 1 324 ? -4.254 7.155 -12.277 1.00 82.69 324 ALA A C 1
ATOM 2367 O O . ALA A 1 324 ? -4.892 6.505 -11.441 1.00 82.69 324 ALA A O 1
ATOM 2368 N N . ASP A 1 325 ? -4.784 7.547 -13.438 1.00 76.56 325 ASP A N 1
ATOM 2369 C CA . ASP A 1 325 ? -6.107 7.169 -13.932 1.00 76.56 325 ASP A CA 1
ATOM 2370 C C . ASP A 1 325 ? -6.037 5.984 -14.906 1.00 76.56 325 ASP A C 1
ATOM 2372 O O . ASP A 1 325 ? -5.526 6.117 -16.019 1.00 76.56 325 ASP A O 1
ATOM 2376 N N . SER A 1 326 ? -6.587 4.828 -14.511 1.00 66.31 326 SER A N 1
ATOM 2377 C CA . SER A 1 326 ? -6.550 3.601 -15.320 1.00 66.31 326 SER A CA 1
ATOM 2378 C C . SER A 1 326 ? -7.317 3.716 -16.643 1.00 66.31 326 SER A C 1
ATOM 2380 O O . SER A 1 326 ? -6.995 2.998 -17.595 1.00 66.31 326 SER A O 1
ATOM 2382 N N . GLY A 1 327 ? -8.245 4.678 -16.762 1.00 64.06 327 GLY A N 1
ATOM 2383 C CA . GLY A 1 327 ? -8.957 4.968 -18.009 1.00 64.06 327 GLY A CA 1
ATOM 2384 C C . GLY A 1 327 ? -8.037 5.421 -19.150 1.00 64.06 327 GLY A C 1
ATOM 2385 O O . GLY A 1 327 ? -8.379 5.246 -20.319 1.00 64.06 327 GLY A O 1
ATOM 2386 N N . ILE A 1 328 ? -6.852 5.945 -18.820 1.00 62.94 328 ILE A N 1
ATOM 2387 C CA . ILE A 1 328 ? -5.819 6.356 -19.784 1.00 62.94 328 ILE A CA 1
ATOM 2388 C C . ILE A 1 328 ? -4.899 5.179 -20.158 1.00 62.94 328 ILE A C 1
ATOM 2390 O O . ILE A 1 328 ? -4.359 5.152 -21.263 1.00 62.94 328 ILE A O 1
ATOM 2394 N N . PHE A 1 329 ? -4.752 4.184 -19.276 1.00 62.12 329 PHE A N 1
ATOM 2395 C CA . PHE A 1 329 ? -3.756 3.112 -19.402 1.00 62.12 329 PHE A CA 1
ATOM 2396 C C . PHE A 1 329 ? -4.335 1.729 -19.756 1.00 62.12 329 PHE A C 1
ATOM 2398 O O . PHE A 1 329 ? -3.590 0.760 -19.810 1.00 62.12 329 PHE A O 1
ATOM 2405 N N . GLY A 1 330 ? -5.632 1.621 -20.070 1.00 54.84 330 GLY A N 1
ATOM 2406 C CA . GLY A 1 330 ? -6.168 0.481 -20.826 1.00 54.84 330 GLY A CA 1
ATOM 2407 C C . GLY A 1 330 ? -6.289 -0.853 -20.074 1.00 54.84 330 GLY A C 1
ATOM 2408 O O . GLY A 1 330 ? -5.982 -1.893 -20.649 1.00 54.84 330 GLY A O 1
ATOM 2409 N N . GLY A 1 331 ? -6.788 -0.852 -18.832 1.00 61.75 331 GLY A N 1
ATOM 2410 C CA . GLY A 1 331 ? -7.161 -2.089 -18.118 1.00 61.75 331 GLY A CA 1
ATOM 2411 C C . GLY A 1 331 ? -6.031 -2.772 -17.338 1.00 61.75 331 GLY A C 1
ATOM 2412 O O . GLY A 1 331 ? -6.119 -3.962 -17.048 1.00 61.75 331 GLY A O 1
ATOM 2413 N N . ILE A 1 332 ? -4.976 -2.030 -17.004 1.00 69.12 332 ILE A N 1
ATOM 2414 C CA . ILE A 1 332 ? -3.881 -2.492 -16.142 1.00 69.12 332 ILE A CA 1
ATOM 2415 C C . ILE A 1 332 ? -4.369 -2.611 -14.695 1.00 69.12 332 ILE A C 1
ATOM 2417 O O . ILE A 1 332 ? -5.005 -1.691 -14.185 1.00 69.12 332 ILE A O 1
ATOM 2421 N N . THR A 1 333 ? -4.037 -3.724 -14.036 1.00 78.56 333 THR A N 1
ATOM 2422 C CA . THR A 1 333 ? -4.469 -4.038 -12.661 1.00 78.56 333 THR A CA 1
ATOM 2423 C C . THR A 1 333 ? -3.342 -4.000 -11.629 1.00 78.56 333 THR A C 1
ATOM 2425 O O . THR A 1 333 ? -3.615 -4.126 -10.440 1.00 78.56 333 THR A O 1
ATOM 2428 N N . THR A 1 334 ? -2.081 -3.857 -12.051 1.00 88.00 334 THR A N 1
ATOM 2429 C CA . THR A 1 334 ? -0.939 -3.769 -11.131 1.00 88.00 334 THR A CA 1
ATOM 2430 C C . THR A 1 334 ? -1.072 -2.510 -10.261 1.00 88.00 334 THR A C 1
ATOM 2432 O O . THR A 1 334 ? -1.198 -1.415 -10.823 1.00 88.00 334 THR A O 1
ATOM 2435 N N . PRO A 1 335 ? -1.049 -2.631 -8.921 1.00 92.75 335 PRO A N 1
ATOM 2436 C CA . PRO A 1 335 ? -1.197 -1.490 -8.022 1.00 92.75 335 PRO A CA 1
ATOM 2437 C C . PRO A 1 335 ? 0.022 -0.571 -8.084 1.00 92.75 335 PRO A C 1
ATOM 2439 O O . PRO A 1 335 ? 1.114 -1.006 -8.431 1.00 92.75 335 PRO A O 1
ATOM 2442 N N . ALA A 1 336 ? -0.151 0.694 -7.718 1.00 95.31 336 ALA A N 1
ATOM 2443 C CA . ALA A 1 336 ? 0.936 1.624 -7.439 1.00 95.31 336 ALA A CA 1
ATOM 2444 C C . ALA A 1 336 ? 1.201 1.644 -5.933 1.00 95.31 336 ALA A C 1
ATOM 2446 O O . ALA A 1 336 ? 0.377 2.164 -5.176 1.00 95.31 336 ALA A O 1
ATOM 2447 N N . ARG A 1 337 ? 2.329 1.082 -5.488 1.00 98.00 337 ARG A N 1
ATOM 2448 C CA . ARG A 1 337 ? 2.666 0.968 -4.064 1.00 98.00 337 ARG A CA 1
ATOM 2449 C C . ARG A 1 337 ? 3.934 1.743 -3.726 1.00 98.00 337 ARG A C 1
ATOM 2451 O O . ARG A 1 337 ? 4.981 1.521 -4.325 1.00 98.00 337 ARG A O 1
ATOM 2458 N N . LEU A 1 338 ? 3.846 2.629 -2.739 1.00 98.75 338 LEU A N 1
ATOM 2459 C CA . LEU A 1 338 ? 5.016 3.183 -2.058 1.00 98.75 338 LEU A CA 1
ATOM 2460 C C . LEU A 1 338 ? 5.181 2.452 -0.726 1.00 98.75 338 LEU A C 1
ATOM 2462 O O . LEU A 1 338 ? 4.293 2.515 0.127 1.00 98.75 338 LEU A O 1
ATOM 2466 N N . ILE A 1 339 ? 6.300 1.751 -0.570 1.00 98.81 339 ILE A N 1
ATOM 2467 C CA . ILE A 1 339 ? 6.532 0.836 0.548 1.00 98.81 339 ILE A CA 1
ATOM 2468 C C . ILE A 1 339 ? 7.781 1.272 1.303 1.00 98.81 339 ILE A C 1
ATOM 2470 O O . ILE A 1 339 ? 8.839 1.446 0.702 1.00 98.81 339 ILE A O 1
ATOM 2474 N N . ILE A 1 340 ? 7.674 1.412 2.619 1.00 98.88 340 ILE A N 1
ATOM 2475 C CA . ILE A 1 340 ? 8.840 1.517 3.498 1.00 98.88 340 ILE A CA 1
ATOM 2476 C C . ILE A 1 340 ? 9.238 0.100 3.917 1.00 98.88 340 ILE A C 1
ATOM 2478 O O . ILE A 1 340 ? 8.424 -0.647 4.460 1.00 98.88 340 ILE A O 1
ATOM 2482 N N . GLU A 1 341 ? 10.481 -0.285 3.654 1.00 98.56 341 GLU A N 1
ATOM 2483 C CA . GLU A 1 341 ? 11.029 -1.555 4.119 1.00 98.56 341 GLU A CA 1
ATOM 2484 C C . GLU A 1 341 ? 11.886 -1.315 5.363 1.00 98.56 341 GLU A C 1
ATOM 2486 O O . GLU A 1 341 ? 12.917 -0.650 5.287 1.00 98.56 341 GLU A O 1
ATOM 2491 N N . GLY A 1 342 ? 11.466 -1.859 6.506 1.00 98.19 342 GLY A N 1
ATOM 2492 C CA . GLY A 1 342 ? 12.145 -1.657 7.787 1.00 98.19 342 GLY A CA 1
ATOM 2493 C C . GLY A 1 342 ? 11.701 -0.410 8.565 1.00 98.19 342 GLY A C 1
ATOM 2494 O O . GLY A 1 342 ? 10.689 0.222 8.274 1.00 98.19 342 GLY A O 1
ATOM 2495 N N . ASP A 1 343 ? 12.459 -0.089 9.614 1.00 97.56 343 ASP A N 1
ATOM 2496 C CA . ASP A 1 343 ? 12.188 1.002 10.561 1.00 97.56 343 ASP A CA 1
ATOM 2497 C C . ASP A 1 343 ? 12.803 2.325 10.064 1.00 97.56 343 ASP A C 1
ATOM 2499 O O . ASP A 1 343 ? 13.930 2.696 10.419 1.00 97.56 343 ASP A O 1
ATOM 2503 N N . HIS A 1 344 ? 12.097 2.996 9.149 1.00 98.12 344 HIS A N 1
ATOM 2504 C CA . HIS A 1 344 ? 12.550 4.224 8.491 1.00 98.12 344 HIS A CA 1
ATOM 2505 C C . HIS A 1 344 ? 11.457 5.288 8.404 1.00 98.12 344 HIS A C 1
ATOM 2507 O O . HIS A 1 344 ? 10.270 4.982 8.360 1.00 98.12 344 HIS A O 1
ATOM 2513 N N . GLU A 1 345 ? 11.887 6.549 8.314 1.00 98.25 345 GLU A N 1
ATOM 2514 C CA . GLU A 1 345 ? 11.006 7.708 8.171 1.00 98.25 345 GLU A CA 1
ATOM 2515 C C . GLU A 1 345 ? 11.002 8.255 6.738 1.00 98.25 345 GLU A C 1
ATOM 2517 O O . GLU A 1 345 ? 12.051 8.525 6.141 1.00 98.25 345 GLU A O 1
ATOM 2522 N N . VAL A 1 346 ? 9.799 8.493 6.223 1.00 98.50 346 VAL A N 1
ATOM 2523 C CA . VAL A 1 346 ? 9.500 9.259 5.016 1.00 98.50 346 VAL A CA 1
ATOM 2524 C C . VAL A 1 346 ? 8.836 10.570 5.436 1.00 98.50 346 VAL A C 1
ATOM 2526 O O . VAL A 1 346 ? 7.632 10.641 5.679 1.00 98.50 346 VAL A O 1
ATOM 2529 N N . ALA A 1 347 ? 9.639 11.634 5.489 1.00 97.88 347 ALA A N 1
ATOM 2530 C CA . ALA A 1 347 ? 9.163 12.992 5.765 1.00 97.88 347 ALA A CA 1
ATOM 2531 C C . ALA A 1 347 ? 8.642 13.706 4.508 1.00 97.88 347 ALA A C 1
ATOM 2533 O O . ALA A 1 347 ? 8.041 14.778 4.589 1.00 97.88 347 ALA A O 1
ATOM 2534 N N . ARG A 1 348 ? 8.893 13.131 3.327 1.00 95.88 348 ARG A N 1
ATOM 2535 C CA . ARG A 1 348 ? 8.380 13.630 2.048 1.00 95.88 348 ARG A CA 1
ATOM 2536 C C . ARG A 1 348 ? 6.856 13.604 2.030 1.00 95.88 348 ARG A C 1
ATOM 2538 O O . ARG A 1 348 ? 6.253 12.605 2.404 1.00 95.88 348 ARG A O 1
ATOM 2545 N N . GLY A 1 349 ? 6.254 14.692 1.548 1.00 97.06 349 GLY A N 1
ATOM 2546 C CA . GLY A 1 349 ? 4.825 14.719 1.260 1.00 97.06 349 GLY A CA 1
ATOM 2547 C C . GLY A 1 349 ? 4.466 13.722 0.159 1.00 97.06 349 GLY A C 1
ATOM 2548 O O . GLY A 1 349 ? 5.296 13.372 -0.686 1.00 97.06 349 GLY A O 1
ATOM 2549 N N . ILE A 1 350 ? 3.233 13.233 0.186 1.00 98.06 350 ILE A N 1
ATOM 2550 C CA . ILE A 1 350 ? 2.709 12.241 -0.749 1.00 98.06 350 ILE A CA 1
ATOM 2551 C C . ILE A 1 350 ? 1.378 12.750 -1.286 1.00 98.06 350 ILE A C 1
ATOM 2553 O O . ILE A 1 350 ? 0.508 13.178 -0.531 1.00 98.06 350 ILE A O 1
ATOM 2557 N N . ALA A 1 351 ? 1.193 12.665 -2.597 1.00 96.62 351 ALA A N 1
ATOM 2558 C CA . ALA A 1 351 ? -0.059 12.994 -3.254 1.00 96.62 351 ALA A CA 1
ATOM 2559 C C . ALA A 1 351 ? -0.589 11.757 -3.979 1.00 96.62 351 ALA A C 1
ATOM 2561 O O . ALA A 1 351 ? 0.007 11.286 -4.956 1.00 96.62 351 ALA A O 1
ATOM 2562 N N . PHE A 1 352 ? -1.741 11.250 -3.542 1.00 95.75 352 PHE A N 1
ATOM 2563 C CA . PHE A 1 352 ? -2.469 10.280 -4.345 1.00 95.75 352 PHE A CA 1
ATOM 2564 C C . PHE A 1 352 ? -2.994 10.972 -5.602 1.00 95.75 352 PHE A C 1
ATOM 2566 O O . PHE A 1 352 ? -3.694 11.987 -5.552 1.00 95.75 352 PHE A O 1
ATOM 2573 N N . ALA A 1 353 ? -2.635 10.431 -6.762 1.00 91.31 353 ALA A N 1
ATOM 2574 C CA . ALA A 1 353 ? -3.086 10.968 -8.034 1.00 91.31 353 ALA A CA 1
ATOM 2575 C C . ALA A 1 353 ? -4.589 10.722 -8.235 1.00 91.31 353 ALA A C 1
ATOM 2577 O O . ALA A 1 353 ? -5.176 9.819 -7.632 1.00 91.31 353 ALA A O 1
ATOM 2578 N N . ALA A 1 354 ? -5.192 11.486 -9.144 1.00 86.62 354 ALA A N 1
ATOM 2579 C CA . ALA A 1 354 ? -6.561 11.263 -9.599 1.00 86.62 354 ALA A CA 1
ATOM 2580 C C . ALA A 1 354 ? -6.723 9.881 -10.255 1.00 86.62 354 ALA A C 1
ATOM 2582 O O . ALA A 1 354 ? -5.752 9.308 -10.762 1.00 86.62 354 ALA A O 1
ATOM 2583 N N . GLY A 1 355 ? -7.958 9.383 -10.284 1.00 84.88 355 GLY A N 1
ATOM 2584 C CA . GLY A 1 355 ? -8.373 8.240 -11.088 1.00 84.88 355 GLY A CA 1
ATOM 2585 C C . GLY A 1 355 ? -8.388 6.901 -10.353 1.00 84.88 355 GLY A C 1
ATOM 2586 O O . GLY A 1 355 ? -8.471 6.842 -9.127 1.00 84.88 355 GLY A O 1
ATOM 2587 N N . THR A 1 356 ? -8.359 5.830 -11.147 1.00 85.50 356 THR A N 1
ATOM 2588 C CA . THR A 1 356 ? -8.881 4.491 -10.803 1.00 85.50 356 THR A CA 1
ATOM 2589 C C . THR A 1 356 ? -7.846 3.391 -10.601 1.00 85.50 356 THR A C 1
ATOM 2591 O O . THR A 1 356 ? -8.220 2.237 -10.424 1.00 85.50 356 THR A O 1
ATOM 2594 N N . PHE A 1 357 ? -6.549 3.710 -10.633 1.00 87.56 357 PHE A N 1
ATOM 2595 C CA . PHE A 1 357 ? -5.548 2.731 -10.206 1.00 87.56 357 PHE A CA 1
ATOM 2596 C C . PHE A 1 357 ? -5.674 2.427 -8.719 1.00 87.56 357 PHE A C 1
ATOM 2598 O O . PHE A 1 357 ? -5.905 3.333 -7.925 1.00 87.56 357 PHE A O 1
ATOM 2605 N N . ASP A 1 358 ? -5.401 1.180 -8.359 1.00 93.00 358 ASP A N 1
ATOM 2606 C CA . ASP A 1 358 ? -5.117 0.800 -6.984 1.00 93.00 358 ASP A CA 1
ATOM 2607 C C . ASP A 1 358 ? -3.858 1.532 -6.490 1.00 93.00 358 ASP A C 1
ATOM 2609 O O . ASP A 1 358 ? -2.795 1.439 -7.112 1.00 93.00 358 ASP A O 1
ATOM 2613 N N . LYS A 1 359 ? -3.994 2.312 -5.412 1.00 95.06 359 LYS A N 1
ATOM 2614 C CA . LYS A 1 359 ? -2.939 3.168 -4.855 1.00 95.06 359 LYS A CA 1
ATOM 2615 C C . LYS A 1 359 ? -2.709 2.785 -3.403 1.00 95.06 359 LYS A C 1
ATOM 2617 O O . LYS A 1 359 ? -3.623 2.915 -2.588 1.00 95.06 359 LYS A O 1
ATOM 2622 N N . ARG A 1 360 ? -1.487 2.383 -3.050 1.00 97.81 360 ARG A N 1
ATOM 2623 C CA . ARG A 1 360 ? -1.175 1.928 -1.690 1.00 97.81 360 ARG A CA 1
ATOM 2624 C C . ARG A 1 360 ? 0.030 2.633 -1.092 1.00 97.81 360 ARG A C 1
ATOM 2626 O O . ARG A 1 360 ? 1.053 2.788 -1.756 1.00 97.81 360 ARG A O 1
ATOM 2633 N N . LEU A 1 361 ? -0.082 2.991 0.182 1.00 98.81 361 LEU A N 1
ATOM 2634 C CA . LEU A 1 361 ? 1.053 3.368 1.026 1.00 98.81 361 LEU A CA 1
ATOM 2635 C C . LEU A 1 361 ? 1.164 2.355 2.151 1.00 98.81 361 LEU A C 1
ATOM 2637 O O . LEU A 1 361 ? 0.155 1.991 2.752 1.00 98.81 361 LEU A O 1
ATOM 2641 N N . GLY A 1 362 ? 2.368 1.909 2.460 1.00 98.50 362 GLY A N 1
ATOM 2642 C CA . GLY A 1 362 ? 2.503 0.948 3.537 1.00 98.50 362 GLY A CA 1
ATOM 2643 C C . GLY A 1 362 ? 3.923 0.595 3.888 1.00 98.50 362 GLY A C 1
ATOM 2644 O O . GLY A 1 362 ? 4.873 1.253 3.459 1.00 98.50 362 GLY A O 1
ATOM 2645 N N . ALA A 1 363 ? 4.045 -0.455 4.685 1.00 98.56 363 ALA A N 1
ATOM 2646 C CA . ALA A 1 363 ? 5.328 -0.951 5.136 1.00 98.56 363 ALA A CA 1
ATOM 2647 C C . ALA A 1 363 ? 5.393 -2.476 5.158 1.00 98.56 363 ALA A C 1
ATOM 2649 O O . ALA A 1 363 ? 4.371 -3.158 5.295 1.00 98.56 363 ALA A O 1
ATOM 2650 N N . ARG A 1 364 ? 6.625 -2.980 5.058 1.00 97.94 364 ARG A N 1
ATOM 2651 C CA . ARG A 1 364 ? 6.971 -4.395 5.211 1.00 97.94 364 ARG A CA 1
ATOM 2652 C C . ARG A 1 364 ? 8.273 -4.556 5.988 1.00 97.94 364 ARG A C 1
ATOM 2654 O O . ARG A 1 364 ? 9.153 -3.696 5.929 1.00 97.94 364 ARG A O 1
ATOM 2661 N N . GLY A 1 365 ? 8.422 -5.670 6.694 1.00 97.06 365 GLY A N 1
ATOM 2662 C CA . GLY A 1 365 ? 9.663 -6.032 7.382 1.00 97.06 365 GLY A CA 1
ATOM 2663 C C . GLY A 1 365 ? 10.092 -5.070 8.497 1.00 97.06 365 GLY A C 1
ATOM 2664 O O . GLY A 1 365 ? 11.292 -4.911 8.720 1.00 97.06 365 GLY A O 1
ATOM 2665 N N . THR A 1 366 ? 9.159 -4.422 9.203 1.00 96.88 366 THR A N 1
ATOM 2666 C CA . THR A 1 366 ? 9.497 -3.444 10.264 1.00 96.88 366 THR A CA 1
ATOM 2667 C C . THR A 1 366 ? 9.870 -4.118 11.587 1.00 96.88 366 THR A C 1
ATOM 2669 O O . THR A 1 366 ? 10.562 -3.535 12.427 1.00 96.88 366 THR A O 1
ATOM 2672 N N . GLY A 1 367 ? 9.459 -5.376 11.776 1.00 87.94 367 GLY A N 1
ATOM 2673 C CA . GLY A 1 367 ? 9.753 -6.147 12.981 1.00 87.94 367 GLY A CA 1
ATOM 2674 C C . GLY A 1 367 ? 9.155 -5.497 14.233 1.00 87.94 367 GLY A C 1
ATOM 2675 O O . GLY A 1 367 ? 7.955 -5.298 14.321 1.00 87.94 367 GLY A O 1
ATOM 2676 N N . ALA A 1 368 ? 9.983 -5.190 15.235 1.00 82.75 368 ALA A N 1
ATOM 2677 C CA . ALA A 1 368 ? 9.516 -4.500 16.444 1.00 82.75 368 ALA A CA 1
ATOM 2678 C C . ALA A 1 368 ? 9.466 -2.964 16.300 1.00 82.75 368 ALA A C 1
ATOM 2680 O O . ALA A 1 368 ? 8.912 -2.300 17.175 1.00 82.75 368 ALA A O 1
ATOM 2681 N N . GLY A 1 369 ? 10.081 -2.414 15.246 1.00 92.31 369 GLY A N 1
ATOM 2682 C CA . GLY A 1 369 ? 10.036 -0.988 14.920 1.00 92.31 369 GLY A CA 1
ATOM 2683 C C . GLY A 1 369 ? 8.778 -0.622 14.132 1.00 92.31 369 GLY A C 1
ATOM 2684 O O . GLY A 1 369 ? 7.922 -1.476 13.875 1.00 92.31 369 GLY A O 1
ATOM 2685 N N . ALA A 1 370 ? 8.676 0.644 13.731 1.00 93.38 370 ALA A N 1
ATOM 2686 C CA . ALA A 1 370 ? 7.551 1.142 12.949 1.00 93.38 370 ALA A CA 1
ATOM 2687 C C . ALA A 1 370 ? 8.045 2.075 11.845 1.00 93.38 370 ALA A C 1
ATOM 2689 O O . ALA A 1 370 ? 8.658 3.103 12.114 1.00 93.38 370 ALA A O 1
ATOM 2690 N N . ALA A 1 371 ? 7.720 1.733 10.601 1.00 98.44 371 ALA A N 1
ATOM 2691 C CA . ALA A 1 371 ? 7.900 2.655 9.493 1.00 98.44 371 ALA A CA 1
ATOM 2692 C C . ALA A 1 371 ? 7.058 3.917 9.720 1.00 98.44 371 ALA A C 1
ATOM 2694 O O . ALA A 1 371 ? 5.931 3.832 10.206 1.00 98.44 371 ALA A O 1
ATOM 2695 N N . GLU A 1 372 ? 7.579 5.077 9.339 1.00 98.62 372 GLU A N 1
ATOM 2696 C CA . GLU A 1 372 ? 6.963 6.368 9.637 1.00 98.62 372 GLU A CA 1
ATOM 2697 C C . GLU A 1 372 ? 6.714 7.171 8.358 1.00 98.62 372 GLU A C 1
ATOM 2699 O O . GLU A 1 372 ? 7.645 7.500 7.627 1.00 98.62 372 GLU A O 1
ATOM 2704 N N . PHE A 1 373 ? 5.462 7.560 8.128 1.00 98.81 373 PHE A N 1
ATOM 2705 C CA . PHE A 1 373 ? 5.073 8.601 7.182 1.00 98.81 373 PHE A CA 1
ATOM 2706 C C . PHE A 1 373 ? 4.764 9.890 7.958 1.00 98.81 373 PHE A C 1
ATOM 2708 O O . PHE A 1 373 ? 3.632 10.127 8.393 1.00 98.81 373 PHE A O 1
ATOM 2715 N N . SER A 1 374 ? 5.781 10.735 8.133 1.00 98.44 374 SER A N 1
ATOM 2716 C CA . SER A 1 374 ? 5.654 12.019 8.841 1.00 98.44 374 SER A CA 1
ATOM 2717 C C . SER A 1 374 ? 5.314 13.192 7.916 1.00 98.44 374 SER A C 1
ATOM 2719 O O . SER A 1 374 ? 4.801 14.220 8.369 1.00 98.44 374 SER A O 1
ATOM 2721 N N . GLY A 1 375 ? 5.554 13.039 6.610 1.00 98.12 375 GLY A N 1
ATOM 2722 C CA . GLY A 1 375 ? 5.077 13.965 5.584 1.00 98.12 375 GLY A CA 1
ATOM 2723 C C . GLY A 1 375 ? 3.553 13.927 5.425 1.00 98.12 375 GLY A C 1
ATOM 2724 O O . GLY A 1 375 ? 2.901 12.933 5.739 1.00 98.12 375 GLY A O 1
ATOM 2725 N N . ALA A 1 376 ? 2.966 15.016 4.922 1.00 97.81 376 ALA A N 1
ATOM 2726 C CA . ALA A 1 376 ? 1.527 15.069 4.659 1.00 97.81 376 ALA A CA 1
ATOM 2727 C C . ALA A 1 376 ? 1.129 14.135 3.502 1.00 97.81 376 ALA A C 1
ATOM 2729 O O . ALA A 1 376 ? 1.823 14.077 2.487 1.00 97.81 376 ALA A O 1
ATOM 2730 N N . VAL A 1 377 ? -0.020 13.468 3.621 1.00 98.62 377 VAL A N 1
ATOM 2731 C CA . VAL A 1 377 ? -0.633 12.661 2.558 1.00 98.62 377 VAL A CA 1
ATOM 2732 C C . VAL A 1 377 ? -1.892 13.365 2.057 1.00 98.62 377 VAL A C 1
ATOM 2734 O O . VAL A 1 377 ? -2.850 13.569 2.798 1.00 98.62 377 VAL A O 1
ATOM 2737 N N . THR A 1 378 ? -1.914 13.727 0.779 1.00 97.81 378 THR A N 1
ATOM 2738 C CA . THR A 1 378 ? -3.047 14.426 0.162 1.00 97.81 378 THR A CA 1
ATOM 2739 C C . THR A 1 378 ? -3.848 13.489 -0.733 1.00 97.81 378 THR A C 1
ATOM 2741 O O . THR A 1 378 ? -3.308 12.888 -1.666 1.00 97.81 378 THR A O 1
ATOM 2744 N N . LEU A 1 379 ? -5.156 13.420 -0.489 1.00 96.56 379 LEU A N 1
ATOM 2745 C CA . LEU A 1 379 ? -6.142 12.755 -1.335 1.00 96.56 379 LEU A CA 1
ATOM 2746 C C . LEU A 1 379 ? -6.846 13.802 -2.195 1.00 96.56 379 LEU A C 1
ATOM 2748 O O . LEU A 1 379 ? -7.393 14.784 -1.688 1.00 96.56 379 LEU A O 1
ATOM 2752 N N . ARG A 1 380 ? -6.895 13.594 -3.509 1.00 92.69 380 ARG A N 1
ATOM 2753 C CA . ARG A 1 380 ? -7.735 14.431 -4.372 1.00 92.69 380 ARG A CA 1
ATOM 2754 C C . ARG A 1 380 ? -9.197 13.971 -4.266 1.00 92.69 380 ARG A C 1
ATOM 2756 O O . ARG A 1 380 ? -9.433 12.804 -3.959 1.00 92.69 380 ARG A O 1
ATOM 2763 N N . PRO A 1 381 ? -10.186 14.833 -4.573 1.00 90.88 381 PRO A N 1
ATOM 2764 C CA . PRO A 1 381 ? -11.602 14.438 -4.569 1.00 90.88 381 PRO A CA 1
ATOM 2765 C C . PRO A 1 381 ? -11.953 13.323 -5.569 1.00 90.88 381 PRO A C 1
ATOM 2767 O O . PRO A 1 381 ? -13.038 12.763 -5.516 1.00 90.88 381 PRO A O 1
ATOM 2770 N N . ASP A 1 382 ? -11.050 13.026 -6.505 1.00 90.44 382 ASP A N 1
ATOM 2771 C CA . ASP A 1 382 ? -11.162 11.989 -7.529 1.00 90.44 382 ASP A CA 1
ATOM 2772 C C . ASP A 1 382 ? -10.114 10.867 -7.370 1.00 90.44 382 ASP A C 1
ATOM 2774 O O . ASP A 1 382 ? -9.884 10.096 -8.304 1.00 90.44 382 ASP A O 1
ATOM 2778 N N . SER A 1 383 ? -9.460 10.764 -6.207 1.00 91.69 383 SER A N 1
ATOM 2779 C CA . SER A 1 383 ? -8.555 9.658 -5.868 1.00 91.69 383 SER A CA 1
ATOM 2780 C C . SER A 1 383 ? -9.356 8.450 -5.380 1.00 91.69 383 SER A C 1
ATOM 2782 O O . SER A 1 383 ? -9.682 8.352 -4.201 1.00 91.69 383 SER A O 1
ATOM 2784 N N . THR A 1 384 ? -9.673 7.527 -6.287 1.00 91.69 384 THR A N 1
ATOM 2785 C CA . THR A 1 384 ? -10.339 6.259 -5.936 1.00 91.69 384 THR A CA 1
ATOM 2786 C C . THR A 1 384 ? -9.315 5.169 -5.591 1.00 91.69 384 THR A C 1
ATOM 2788 O O . THR A 1 384 ? -8.125 5.348 -5.862 1.00 91.69 384 THR A O 1
ATOM 2791 N N . GLU A 1 385 ? -9.767 4.054 -5.003 1.00 93.38 385 GLU A N 1
ATOM 2792 C CA . GLU A 1 385 ? -8.939 2.869 -4.705 1.00 93.38 385 GLU A CA 1
ATOM 2793 C C . GLU A 1 385 ? -7.700 3.158 -3.831 1.00 93.38 385 GLU A C 1
ATOM 2795 O O . GLU A 1 385 ? -6.628 2.580 -4.029 1.00 93.38 385 GLU A O 1
ATOM 2800 N N . THR A 1 386 ? -7.834 4.062 -2.854 1.00 97.06 386 THR A N 1
ATOM 2801 C CA . THR A 1 386 ? -6.754 4.417 -1.920 1.00 97.06 386 THR A CA 1
ATOM 2802 C C . THR A 1 386 ? -6.683 3.448 -0.746 1.00 97.06 386 THR A C 1
ATOM 2804 O O . THR A 1 386 ? -7.687 3.217 -0.072 1.00 97.06 386 THR A O 1
ATOM 2807 N N . LYS A 1 387 ? -5.492 2.917 -0.468 1.00 98.19 387 LYS A N 1
ATOM 2808 C CA . LYS A 1 387 ? -5.272 1.894 0.558 1.00 98.19 387 LYS A CA 1
ATOM 2809 C C . LYS A 1 387 ? -4.050 2.228 1.415 1.00 98.19 387 LYS A C 1
ATOM 2811 O O . LYS A 1 387 ? -3.045 2.723 0.899 1.00 98.19 387 LYS A O 1
ATOM 2816 N N . LEU A 1 388 ? -4.111 1.924 2.707 1.00 98.81 388 LEU A N 1
ATOM 2817 C CA . LEU A 1 388 ? -2.966 1.951 3.619 1.00 98.81 388 LEU A CA 1
ATOM 2818 C C . LEU A 1 388 ? -2.740 0.545 4.173 1.00 98.81 388 LEU A C 1
ATOM 2820 O O . LEU A 1 388 ? -3.713 -0.157 4.445 1.00 98.81 388 LEU A O 1
ATOM 2824 N N . PHE A 1 389 ? -1.492 0.111 4.336 1.00 98.31 389 PHE A N 1
ATOM 2825 C CA . PHE A 1 389 ? -1.234 -1.254 4.796 1.00 98.31 389 PHE A CA 1
ATOM 2826 C C . PHE A 1 389 ? 0.057 -1.430 5.602 1.00 98.31 389 PHE A C 1
ATOM 2828 O O . PHE A 1 389 ? 1.055 -0.750 5.379 1.00 98.31 389 PHE A O 1
ATOM 2835 N N . ALA A 1 390 ? 0.047 -2.419 6.487 1.00 97.62 390 ALA A N 1
ATOM 2836 C CA . ALA A 1 390 ? 1.227 -3.075 7.030 1.00 97.62 390 ALA A CA 1
ATOM 2837 C C . ALA A 1 390 ? 1.133 -4.569 6.686 1.00 97.62 390 ALA A C 1
ATOM 2839 O O . ALA A 1 390 ? 0.153 -5.227 7.033 1.00 97.62 390 ALA A O 1
ATOM 2840 N N . GLU A 1 391 ? 2.110 -5.074 5.929 1.00 95.50 391 GLU A N 1
ATOM 2841 C CA . GLU A 1 391 ? 1.978 -6.336 5.191 1.00 95.50 391 GLU A CA 1
ATOM 2842 C C . GLU A 1 391 ? 1.841 -7.559 6.114 1.00 95.50 391 GLU A C 1
ATOM 2844 O O . GLU A 1 391 ? 0.820 -8.249 6.080 1.00 95.50 391 GLU A O 1
ATOM 2849 N N . GLY A 1 392 ? 2.833 -7.819 6.969 1.00 93.88 392 GLY A N 1
ATOM 2850 C CA . GLY A 1 392 ? 2.806 -8.919 7.932 1.00 93.88 392 GLY A CA 1
ATOM 2851 C C . GLY A 1 392 ? 2.218 -8.540 9.295 1.00 93.88 392 GLY A C 1
ATOM 2852 O O . GLY A 1 392 ? 2.226 -7.382 9.692 1.00 93.88 392 GLY A O 1
ATOM 2853 N N . VAL A 1 393 ? 1.807 -9.542 10.082 1.00 92.88 393 VAL A N 1
ATOM 2854 C CA . VAL A 1 393 ? 1.259 -9.383 11.454 1.00 92.88 393 VAL A CA 1
ATOM 2855 C C . VAL A 1 393 ? 2.143 -8.596 12.428 1.00 92.88 393 VAL A C 1
ATOM 2857 O O . VAL A 1 393 ? 1.654 -8.057 13.416 1.00 92.88 393 VAL A O 1
ATOM 2860 N N . PHE A 1 394 ? 3.455 -8.573 12.190 1.00 94.38 394 PHE A N 1
ATOM 2861 C CA . PHE A 1 394 ? 4.411 -7.830 13.012 1.00 94.38 394 PHE A CA 1
ATOM 2862 C C . PHE A 1 394 ? 4.771 -6.478 12.409 1.00 94.38 394 PHE A C 1
ATOM 2864 O O . PHE A 1 394 ? 5.402 -5.675 13.087 1.00 94.38 394 PHE A O 1
ATOM 2871 N N . ASP A 1 395 ? 4.381 -6.223 11.163 1.00 97.31 395 ASP A N 1
ATOM 2872 C CA . ASP A 1 395 ? 4.682 -4.964 10.516 1.00 97.31 395 ASP A CA 1
ATOM 2873 C C . ASP A 1 395 ? 3.817 -3.850 11.101 1.00 97.31 395 ASP A C 1
ATOM 2875 O O . ASP A 1 395 ? 2.636 -4.023 11.424 1.00 97.31 395 ASP A O 1
ATOM 2879 N N . ARG A 1 396 ? 4.441 -2.688 11.256 1.00 97.75 396 ARG A N 1
ATOM 2880 C CA . ARG A 1 396 ? 3.841 -1.486 11.821 1.00 97.75 396 ARG A CA 1
ATOM 2881 C C . ARG A 1 396 ? 4.164 -0.309 10.925 1.00 97.75 396 ARG A C 1
ATOM 2883 O O . ARG A 1 396 ? 5.328 -0.076 10.600 1.00 97.75 396 ARG A O 1
ATOM 2890 N N . VAL A 1 397 ? 3.143 0.458 10.576 1.00 98.75 397 VAL A N 1
ATOM 2891 C CA . VAL A 1 397 ? 3.295 1.731 9.875 1.00 98.75 397 VAL A CA 1
ATOM 2892 C C . VAL A 1 397 ? 2.556 2.815 10.642 1.00 98.75 397 VAL A C 1
ATOM 2894 O O . VAL A 1 397 ? 1.383 2.663 10.968 1.00 98.75 397 VAL A O 1
ATOM 2897 N N . ASN A 1 398 ? 3.242 3.909 10.941 1.00 98.62 398 ASN A N 1
ATOM 2898 C CA . ASN A 1 398 ? 2.668 5.077 11.581 1.00 98.62 398 ASN A CA 1
ATOM 2899 C C . ASN A 1 398 ? 2.560 6.223 10.574 1.00 98.62 398 ASN A C 1
ATOM 2901 O O . ASN A 1 398 ? 3.496 6.509 9.832 1.00 98.62 398 ASN A O 1
ATOM 2905 N N . PHE A 1 399 ? 1.412 6.890 10.566 1.00 98.81 399 PHE A N 1
ATOM 2906 C CA . PHE A 1 399 ? 1.185 8.127 9.831 1.00 98.81 399 PHE A CA 1
ATOM 2907 C C . PHE A 1 399 ? 1.048 9.265 10.847 1.00 98.81 399 PHE A C 1
ATOM 2909 O O . PHE A 1 399 ? -0.054 9.519 11.355 1.00 98.81 399 PHE A O 1
ATOM 2916 N N . SER A 1 400 ? 2.155 9.940 11.173 1.00 98.56 400 SER A N 1
ATOM 2917 C CA . SER A 1 400 ? 2.139 11.120 12.057 1.00 98.56 400 SER A CA 1
ATOM 2918 C C . SER A 1 400 ? 1.815 12.433 11.337 1.00 98.56 400 SER A C 1
ATOM 2920 O O . SER A 1 400 ? 1.337 13.383 11.970 1.00 98.56 400 SER A O 1
ATOM 2922 N N . GLY A 1 401 ? 2.029 12.486 10.017 1.00 98.31 401 GLY A N 1
ATOM 2923 C CA . GLY A 1 401 ? 1.628 13.604 9.160 1.00 98.31 401 GLY A CA 1
ATOM 2924 C C . GLY A 1 401 ? 0.106 13.737 9.012 1.00 98.31 401 GLY A C 1
ATOM 2925 O O . GLY A 1 401 ? -0.659 12.841 9.376 1.00 98.31 401 GLY A O 1
ATOM 2926 N N . ASP A 1 402 ? -0.356 14.874 8.482 1.00 96.62 402 ASP A N 1
ATOM 2927 C CA . ASP A 1 402 ? -1.772 15.057 8.117 1.00 96.62 402 ASP A CA 1
ATOM 2928 C C . ASP A 1 402 ? -2.144 14.107 6.969 1.00 96.62 402 ASP A C 1
ATOM 2930 O O . ASP A 1 402 ? -1.337 13.872 6.069 1.00 96.62 402 ASP A O 1
ATOM 2934 N N . ILE A 1 403 ? -3.373 13.590 6.990 1.00 98.56 403 ILE A N 1
ATOM 2935 C CA . ILE A 1 403 ? -3.992 12.944 5.829 1.00 98.56 403 ILE A CA 1
ATOM 2936 C C . ILE A 1 403 ? -5.272 13.717 5.532 1.00 98.56 403 ILE A C 1
ATOM 2938 O O . ILE A 1 403 ? -6.207 13.689 6.337 1.00 98.56 403 ILE A O 1
ATOM 2942 N N . SER A 1 404 ? -5.327 14.399 4.390 1.00 97.94 404 SER A N 1
ATOM 2943 C CA . SER A 1 404 ? -6.389 15.366 4.087 1.00 97.94 404 SER A CA 1
ATOM 2944 C C . SER A 1 404 ? -6.933 15.263 2.663 1.00 97.94 404 SER A C 1
ATOM 2946 O O . SER A 1 404 ? -6.354 14.616 1.791 1.00 97.94 404 SER A O 1
ATOM 2948 N N . GLY A 1 405 ? -8.086 15.901 2.432 1.00 96.81 405 GLY A N 1
ATOM 2949 C CA . GLY A 1 405 ? -8.776 15.925 1.139 1.00 96.81 405 GLY A CA 1
ATOM 2950 C C . GLY A 1 405 ? -9.797 14.796 0.970 1.00 96.81 405 GLY A C 1
ATOM 2951 O O . GLY A 1 405 ? -10.550 14.496 1.895 1.00 96.81 405 GLY A O 1
ATOM 2952 N N . GLY A 1 406 ? -9.850 14.194 -0.216 1.00 95.06 406 GLY A N 1
ATOM 2953 C CA . GLY A 1 406 ? -10.808 13.130 -0.535 1.00 95.06 406 GLY A CA 1
ATOM 2954 C C . GLY A 1 406 ? -12.246 13.61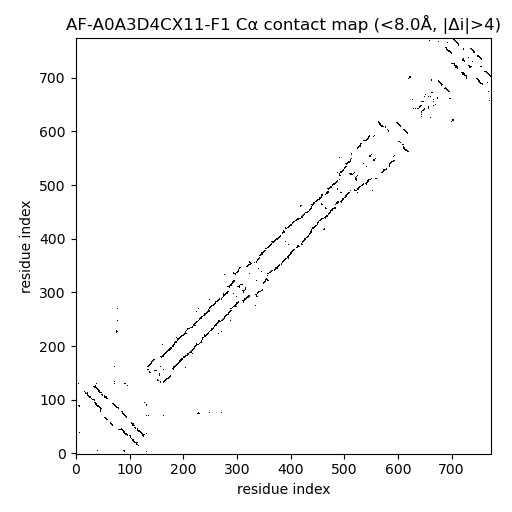5 -0.768 1.00 95.06 406 GLY A C 1
ATOM 2955 O O . GLY A 1 406 ? -12.499 14.813 -0.920 1.00 95.06 406 GLY A O 1
ATOM 2956 N N . ASP A 1 407 ? -13.180 12.667 -0.825 1.00 95.12 407 ASP A N 1
ATOM 2957 C CA . ASP A 1 407 ? -14.616 12.884 -1.029 1.00 95.12 407 ASP A CA 1
ATOM 2958 C C . ASP A 1 407 ? -15.415 11.822 -0.255 1.00 95.12 407 ASP A C 1
ATOM 2960 O O . ASP A 1 407 ? -15.048 10.650 -0.241 1.00 95.12 407 ASP A O 1
ATOM 2964 N N . ALA A 1 408 ? -16.517 12.218 0.386 1.00 93.62 408 ALA A N 1
ATOM 2965 C CA . ALA A 1 408 ? -17.321 11.327 1.229 1.00 93.62 408 ALA A CA 1
ATOM 2966 C C . ALA A 1 408 ? -18.038 10.200 0.457 1.00 93.62 408 ALA A C 1
ATOM 2968 O O . ALA A 1 408 ? -18.584 9.288 1.068 1.00 93.62 408 ALA A O 1
ATOM 2969 N N . SER A 1 409 ? -18.071 10.256 -0.879 1.00 94.69 409 SER A N 1
ATOM 2970 C CA . SER A 1 409 ? -18.554 9.156 -1.725 1.00 94.69 409 SER A CA 1
ATOM 2971 C C . SER A 1 409 ? -17.486 8.105 -2.039 1.00 94.69 409 SER A C 1
ATOM 2973 O O . SER A 1 409 ? -17.805 7.077 -2.639 1.00 94.69 409 SER A O 1
ATOM 2975 N N . LEU A 1 410 ? -16.230 8.361 -1.664 1.00 96.19 410 LEU A N 1
ATOM 2976 C CA . LEU A 1 410 ? -15.090 7.484 -1.902 1.00 96.19 410 LEU A CA 1
ATOM 2977 C C . LEU A 1 410 ? -14.655 6.776 -0.620 1.00 96.19 410 LEU A C 1
ATOM 2979 O O . LEU A 1 410 ? -14.994 7.178 0.494 1.00 96.19 410 LEU A O 1
ATOM 2983 N N . THR A 1 411 ? -13.867 5.720 -0.795 1.00 96.75 411 THR A N 1
ATOM 2984 C CA . THR A 1 411 ? -13.396 4.868 0.295 1.00 96.75 411 THR A CA 1
ATOM 2985 C C . THR A 1 411 ? -11.878 4.929 0.455 1.00 96.75 411 THR A C 1
ATOM 2987 O O . THR A 1 411 ? -11.136 5.201 -0.492 1.00 96.75 411 THR A O 1
ATOM 2990 N N . MET A 1 412 ? -11.414 4.695 1.678 1.00 98.00 412 MET A N 1
ATOM 2991 C CA . MET A 1 412 ? -10.043 4.313 2.001 1.00 98.00 412 MET A CA 1
ATOM 2992 C C . MET A 1 412 ? -10.075 2.925 2.635 1.00 98.00 412 MET A C 1
ATOM 2994 O O . MET A 1 412 ? -10.915 2.683 3.495 1.00 98.00 412 MET A O 1
ATOM 2998 N N . GLU A 1 413 ? -9.169 2.026 2.259 1.00 98.06 413 GLU A N 1
ATOM 2999 C CA . GLU A 1 413 ? -9.065 0.717 2.918 1.00 98.06 413 GLU A CA 1
ATOM 3000 C C . GLU A 1 413 ? -7.787 0.596 3.745 1.00 98.06 413 GLU A C 1
ATOM 3002 O O . GLU A 1 413 ? -6.706 0.987 3.306 1.00 98.06 413 GLU A O 1
ATOM 3007 N N . ILE A 1 414 ? -7.909 0.024 4.937 1.00 98.38 414 ILE A N 1
ATOM 3008 C CA . ILE A 1 414 ? -6.805 -0.312 5.828 1.00 98.38 414 ILE A CA 1
ATOM 3009 C C . ILE A 1 414 ? -6.598 -1.821 5.784 1.00 98.38 414 ILE A C 1
ATOM 3011 O O . ILE A 1 414 ? -7.534 -2.585 6.036 1.00 98.38 414 ILE A O 1
ATOM 3015 N N . ASN A 1 415 ? -5.365 -2.226 5.480 1.00 97.31 415 ASN A N 1
ATOM 3016 C CA . ASN A 1 415 ? -4.925 -3.617 5.393 1.00 97.31 415 ASN A CA 1
ATOM 3017 C C . ASN A 1 415 ? -5.850 -4.534 4.553 1.00 97.31 415 ASN A C 1
ATOM 3019 O O . ASN A 1 415 ? -6.290 -5.578 5.038 1.00 97.31 415 ASN A O 1
ATOM 3023 N N . PRO A 1 416 ? -6.175 -4.176 3.300 1.00 95.31 416 PRO A N 1
ATOM 3024 C CA . PRO A 1 416 ? -6.953 -5.054 2.432 1.00 95.31 416 PRO A CA 1
ATOM 3025 C C . PRO A 1 416 ? -6.141 -6.259 1.947 1.00 95.31 416 PRO A C 1
ATOM 3027 O O . PRO A 1 416 ? -4.911 -6.290 2.038 1.00 95.31 416 PRO A O 1
ATOM 3030 N N . GLU A 1 417 ? -6.836 -7.244 1.376 1.00 92.00 417 GLU A N 1
ATOM 3031 C CA . GLU A 1 417 ? -6.252 -8.390 0.663 1.00 92.00 417 GLU A CA 1
ATOM 3032 C C . GLU A 1 417 ? -5.377 -9.324 1.518 1.00 92.00 417 GLU A C 1
ATOM 3034 O O . GLU A 1 417 ? -4.548 -10.075 0.991 1.00 92.00 417 GLU A O 1
ATOM 3039 N N . GLY A 1 418 ? -5.631 -9.366 2.827 1.00 90.56 418 GLY A N 1
ATOM 3040 C CA . GLY A 1 418 ? -4.939 -10.246 3.771 1.00 90.56 418 GLY A CA 1
ATOM 3041 C C . GLY A 1 418 ? -3.677 -9.654 4.393 1.00 90.56 418 GLY A C 1
ATOM 3042 O O . GLY A 1 418 ? -2.883 -10.412 4.942 1.00 90.56 418 GLY A O 1
ATOM 3043 N N . ALA A 1 419 ? -3.483 -8.335 4.313 1.00 94.56 419 ALA A N 1
ATOM 3044 C CA . ALA A 1 419 ? -2.553 -7.650 5.203 1.00 94.56 419 ALA A CA 1
ATOM 3045 C C . ALA A 1 419 ? -3.071 -7.727 6.654 1.00 94.56 419 ALA A C 1
ATOM 3047 O O . ALA A 1 419 ? -4.269 -7.593 6.906 1.00 94.56 419 ALA A O 1
ATOM 3048 N N . GLU A 1 420 ? -2.176 -7.962 7.613 1.00 92.81 420 GLU A N 1
ATOM 3049 C CA . GLU A 1 420 ? -2.559 -8.223 9.014 1.00 92.81 420 GLU A CA 1
ATOM 3050 C C . GLU A 1 420 ? -1.807 -7.350 10.032 1.00 92.81 420 GLU A C 1
ATOM 3052 O O . GLU A 1 420 ? -2.002 -7.506 11.238 1.00 92.81 420 GLU A O 1
ATOM 3057 N N . GLY A 1 421 ? -0.947 -6.438 9.572 1.00 95.50 421 GLY A N 1
ATOM 3058 C CA . GLY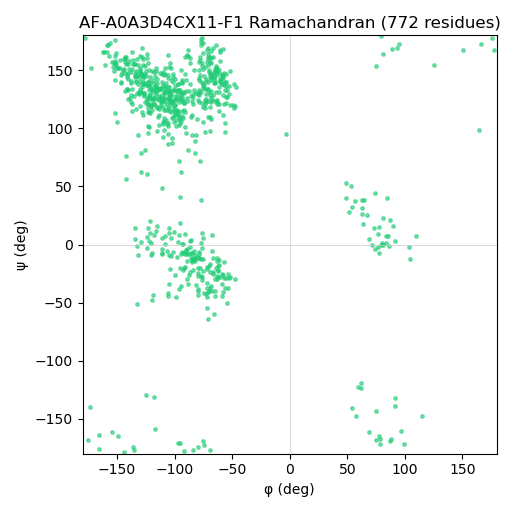 A 1 421 ? -0.149 -5.584 10.446 1.00 95.50 421 GLY A CA 1
ATOM 3059 C C . GLY A 1 421 ? -0.939 -4.457 11.117 1.00 95.50 421 GLY A C 1
ATOM 3060 O O . GLY A 1 421 ? -2.168 -4.365 11.047 1.00 95.50 421 GLY A O 1
ATOM 3061 N N . THR A 1 422 ? -0.216 -3.564 11.789 1.00 97.00 422 THR A N 1
ATOM 3062 C CA . THR A 1 422 ? -0.799 -2.394 12.466 1.00 97.00 422 THR A CA 1
ATOM 3063 C C . THR A 1 422 ? -0.558 -1.118 11.666 1.00 97.00 422 THR A C 1
ATOM 3065 O O . THR A 1 422 ? 0.587 -0.749 11.402 1.00 97.00 422 THR A O 1
ATOM 3068 N N . VAL A 1 423 ? -1.640 -0.419 11.326 1.00 98.50 423 VAL A N 1
ATOM 3069 C CA . VAL A 1 423 ? -1.616 0.955 10.820 1.00 98.50 423 VAL A CA 1
ATOM 3070 C C . VAL A 1 423 ? -1.968 1.892 11.972 1.00 98.50 423 VAL A C 1
ATOM 3072 O O . VAL A 1 423 ? -3.086 1.861 12.482 1.00 98.50 423 VAL A O 1
ATOM 3075 N N . THR A 1 424 ? -1.031 2.744 12.372 1.00 98.31 424 THR A N 1
ATOM 3076 C CA . THR A 1 424 ? -1.224 3.734 13.434 1.00 98.31 424 THR A CA 1
ATOM 3077 C C . THR A 1 424 ? -1.411 5.125 12.833 1.00 98.31 424 THR A C 1
ATOM 3079 O O . THR A 1 424 ? -0.642 5.569 11.982 1.00 98.31 424 THR A O 1
ATOM 3082 N N . PHE A 1 425 ? -2.424 5.850 13.296 1.00 98.69 425 PHE A N 1
ATOM 3083 C CA . PHE A 1 425 ? -2.582 7.282 13.075 1.00 98.69 425 PHE A CA 1
ATOM 3084 C C . PHE A 1 425 ? -2.170 8.031 14.335 1.00 98.69 425 PHE A C 1
ATOM 3086 O O . PHE A 1 425 ? -2.763 7.856 15.399 1.00 98.69 425 PHE A O 1
ATOM 3093 N N . SER A 1 426 ? -1.169 8.895 14.206 1.00 98.06 426 SER A N 1
ATOM 3094 C CA . SER A 1 426 ? -0.678 9.735 15.298 1.00 98.06 426 SER A CA 1
ATOM 3095 C C . SER A 1 426 ? -0.447 11.171 14.835 1.00 98.06 426 SER A C 1
ATOM 3097 O O . SER A 1 426 ? -0.735 11.515 13.687 1.00 98.06 426 SER A O 1
ATOM 3099 N N . GLY A 1 427 ? 0.058 12.026 15.728 1.00 97.56 427 GLY A N 1
ATOM 3100 C CA . GLY A 1 427 ? 0.427 13.396 15.392 1.00 97.56 427 GLY A CA 1
ATOM 3101 C C . GLY A 1 427 ? -0.773 14.215 14.921 1.00 97.56 427 GLY A C 1
ATOM 3102 O O . GLY A 1 427 ? -1.718 14.424 15.684 1.00 97.56 427 GLY A O 1
ATOM 3103 N N . ALA A 1 428 ? -0.714 14.703 13.683 1.00 98.06 428 ALA A N 1
ATOM 3104 C CA . ALA A 1 428 ? -1.763 15.528 13.100 1.00 98.06 428 ALA A CA 1
ATOM 3105 C C . ALA A 1 428 ? -3.090 14.766 12.942 1.00 98.06 428 ALA A C 1
ATOM 3107 O O . ALA A 1 428 ? -3.116 13.561 12.676 1.00 98.06 428 ALA A O 1
ATOM 3108 N N . ASP A 1 429 ? -4.199 15.494 13.061 1.00 97.50 429 ASP A N 1
ATOM 3109 C CA . ASP A 1 429 ? -5.523 14.955 12.765 1.00 97.50 429 ASP A CA 1
ATOM 3110 C C . ASP A 1 429 ? -5.612 14.487 11.310 1.00 97.50 429 ASP A C 1
ATOM 3112 O O . ASP A 1 429 ? -5.005 15.059 10.409 1.00 97.50 429 ASP A O 1
ATOM 3116 N N . LYS A 1 430 ? -6.399 13.439 11.087 1.00 98.38 430 LYS A N 1
ATOM 3117 C CA . LYS A 1 430 ? -6.705 12.874 9.778 1.00 98.38 430 LYS A CA 1
ATOM 3118 C C . LYS A 1 430 ? -8.035 13.472 9.321 1.00 98.38 430 LYS A C 1
ATOM 3120 O O . LYS A 1 430 ? -9.107 13.131 9.832 1.00 98.38 430 LYS A O 1
ATOM 3125 N N . THR A 1 431 ? -7.956 14.440 8.414 1.00 97.69 431 THR A N 1
ATOM 3126 C CA . THR A 1 431 ? -9.072 15.315 8.013 1.00 97.69 431 THR A CA 1
ATOM 3127 C C . THR A 1 431 ? -9.703 14.947 6.671 1.00 97.69 431 THR A C 1
ATOM 3129 O O . THR A 1 431 ? -10.575 15.669 6.184 1.00 97.69 431 THR A O 1
ATOM 3132 N N . TYR A 1 432 ? -9.284 13.836 6.063 1.00 97.56 432 TYR A N 1
ATOM 3133 C CA . TYR A 1 432 ? -9.871 13.349 4.819 1.00 97.56 432 TYR A CA 1
ATOM 3134 C C . TYR A 1 432 ? -11.347 12.943 4.976 1.00 97.56 432 TYR A C 1
ATOM 3136 O O . TYR A 1 432 ? -11.788 12.551 6.058 1.00 97.56 432 TYR A O 1
ATOM 3144 N N . ALA A 1 433 ? -12.103 13.058 3.881 1.00 95.94 433 ALA A N 1
ATOM 3145 C CA . ALA A 1 433 ? -13.553 12.855 3.861 1.00 95.94 433 ALA A CA 1
ATOM 3146 C C . ALA A 1 433 ? -14.001 11.421 3.533 1.00 95.94 433 ALA A C 1
ATOM 3148 O O . ALA A 1 433 ? -15.144 11.085 3.828 1.00 95.94 433 ALA A O 1
ATOM 3149 N N . ASN A 1 434 ? -13.142 10.605 2.911 1.00 97.56 434 ASN A N 1
ATOM 3150 C CA . ASN A 1 434 ? -13.464 9.225 2.530 1.00 97.56 434 ASN A CA 1
ATOM 3151 C C . ASN A 1 434 ? -13.930 8.394 3.739 1.00 97.56 434 ASN A C 1
ATOM 3153 O O . ASN A 1 434 ? -13.395 8.548 4.839 1.00 97.56 434 ASN A O 1
ATOM 3157 N N . THR A 1 435 ? -14.850 7.456 3.510 1.00 97.94 435 THR A N 1
ATOM 3158 C CA . THR A 1 435 ? -15.177 6.403 4.486 1.00 97.94 435 THR A CA 1
ATOM 3159 C C . THR A 1 435 ? -14.034 5.394 4.558 1.00 97.94 435 THR A C 1
ATOM 3161 O O . THR A 1 435 ? -13.542 4.930 3.527 1.00 97.94 435 THR A O 1
ATOM 3164 N N . THR A 1 436 ? -13.621 5.024 5.764 1.00 98.50 436 THR A N 1
ATOM 3165 C CA . THR A 1 436 ? -12.473 4.147 6.003 1.00 98.50 436 THR A CA 1
ATOM 3166 C C . THR A 1 436 ? -12.926 2.745 6.359 1.00 98.50 436 THR A C 1
ATOM 3168 O O . THR A 1 436 ? -13.475 2.521 7.430 1.00 98.50 436 THR A O 1
ATOM 3171 N N . PHE A 1 437 ? -12.640 1.778 5.497 1.00 97.94 437 PHE A N 1
ATOM 3172 C CA . PHE A 1 437 ? -12.861 0.366 5.778 1.00 97.94 437 PHE A CA 1
ATOM 3173 C C . PHE A 1 437 ? -11.600 -0.260 6.361 1.00 97.94 437 PHE A C 1
ATOM 3175 O O . PHE A 1 437 ? -10.546 -0.232 5.732 1.00 97.94 437 PHE A O 1
ATOM 3182 N N . VAL A 1 438 ? -11.700 -0.876 7.533 1.00 98.44 438 VAL A N 1
ATOM 3183 C CA . VAL A 1 438 ? -10.654 -1.765 8.049 1.00 98.44 438 VAL A CA 1
ATOM 3184 C C . VAL A 1 438 ? -10.981 -3.174 7.579 1.00 98.44 438 VAL A C 1
ATOM 3186 O O . VAL A 1 438 ? -12.008 -3.729 7.963 1.00 98.44 438 VAL A O 1
ATOM 3189 N N . ARG A 1 439 ? -10.125 -3.728 6.716 1.00 96.50 439 ARG A N 1
ATOM 3190 C CA . ARG A 1 439 ? -10.319 -5.039 6.075 1.00 96.50 439 ARG A CA 1
ATOM 3191 C C . ARG A 1 439 ? -9.527 -6.158 6.757 1.00 96.50 439 ARG A C 1
ATOM 3193 O O . ARG A 1 439 ? -9.962 -7.311 6.764 1.00 96.50 439 ARG A O 1
ATOM 3200 N N . GLY A 1 440 ? -8.424 -5.806 7.412 1.00 95.38 440 GLY A N 1
ATOM 3201 C CA . GLY A 1 440 ? -7.579 -6.724 8.171 1.00 95.38 440 GLY A CA 1
ATOM 3202 C C . GLY A 1 440 ? -6.728 -6.006 9.219 1.00 95.38 440 GLY A C 1
ATOM 3203 O O . GLY A 1 440 ? -6.679 -4.775 9.279 1.00 95.38 440 GLY A O 1
ATOM 3204 N N . GLY A 1 441 ? -6.052 -6.778 10.067 1.00 95.56 441 GLY A N 1
ATOM 3205 C CA . GLY A 1 441 ? -5.139 -6.254 11.084 1.00 95.56 441 GLY A CA 1
ATOM 3206 C C . GLY A 1 441 ? -5.769 -5.204 12.008 1.00 95.56 441 GLY A C 1
ATOM 3207 O O . GLY A 1 441 ? -6.921 -5.327 12.435 1.00 95.56 441 GLY A O 1
ATOM 3208 N N . VAL A 1 442 ? -4.988 -4.172 12.334 1.00 96.62 442 VAL A N 1
ATOM 3209 C CA . VAL A 1 442 ? -5.366 -3.136 13.308 1.00 96.62 442 VAL A CA 1
ATOM 3210 C C . VAL A 1 442 ? -5.227 -1.738 12.704 1.00 96.62 442 VAL A C 1
ATOM 3212 O O . VAL A 1 442 ? -4.166 -1.394 12.184 1.00 96.62 442 VAL A O 1
ATOM 3215 N N . LEU A 1 443 ? -6.272 -0.918 12.837 1.00 98.25 443 LEU A N 1
ATOM 3216 C CA . LEU A 1 443 ? -6.201 0.541 12.773 1.00 98.25 443 LEU A CA 1
ATOM 3217 C C . LEU A 1 443 ? -6.152 1.100 14.201 1.00 98.25 443 LEU A C 1
ATOM 3219 O O . LEU A 1 443 ? -7.115 0.984 14.958 1.00 98.25 443 LEU A O 1
ATOM 3223 N N . GLU A 1 444 ? -5.049 1.739 14.566 1.00 97.31 444 GLU A N 1
ATOM 3224 C CA . GLU A 1 444 ? -4.839 2.302 15.900 1.00 97.31 444 GLU A CA 1
ATOM 3225 C C . GLU A 1 444 ? -4.775 3.830 15.846 1.00 97.31 444 GLU A C 1
ATOM 3227 O O . GLU A 1 444 ? -4.055 4.399 15.027 1.00 97.31 444 GLU A O 1
ATOM 3232 N N . LEU A 1 445 ? -5.492 4.519 16.736 1.00 97.69 445 LEU A N 1
ATOM 3233 C CA . LEU A 1 445 ? -5.374 5.970 16.894 1.00 97.69 445 LEU A CA 1
ATOM 3234 C C . LEU A 1 445 ? -4.618 6.328 18.178 1.00 97.69 445 LEU A C 1
ATOM 3236 O O . LEU A 1 445 ? -5.058 6.025 19.291 1.00 97.69 445 LEU A O 1
ATOM 3240 N N . ALA A 1 446 ? -3.507 7.043 18.030 1.00 96.06 446 ALA A N 1
ATOM 3241 C CA . ALA A 1 446 ? -2.697 7.510 19.147 1.00 96.06 446 ALA A CA 1
ATOM 3242 C C . ALA A 1 446 ? -3.397 8.634 19.950 1.00 96.06 446 ALA A C 1
ATOM 3244 O O . ALA A 1 446 ? -4.285 9.325 19.430 1.00 96.06 446 ALA A O 1
ATOM 3245 N N . PRO A 1 447 ? -2.990 8.869 21.215 1.00 94.00 447 PRO A N 1
ATOM 3246 C CA . PRO A 1 447 ? -3.554 9.937 22.031 1.00 94.00 447 PRO A CA 1
ATOM 3247 C C . PRO A 1 447 ? -3.421 11.311 21.362 1.00 94.00 447 PRO A C 1
ATOM 3249 O O . PRO A 1 447 ? -2.340 11.704 20.927 1.00 94.00 447 PRO A O 1
ATOM 3252 N N . GLY A 1 448 ? -4.513 12.076 21.349 1.00 94.56 448 GLY A N 1
ATOM 3253 C CA . GLY A 1 448 ? -4.534 13.432 20.792 1.00 94.56 448 GLY A CA 1
ATOM 3254 C C . GLY A 1 448 ? -4.728 13.510 19.275 1.00 94.56 448 GLY A C 1
ATOM 3255 O O . GLY A 1 448 ? -4.774 14.621 18.758 1.00 94.56 448 GLY A O 1
ATOM 3256 N N . THR A 1 449 ? -4.895 12.376 18.589 1.00 97.31 449 THR A N 1
ATOM 3257 C CA . THR A 1 449 ? -5.185 12.316 17.150 1.00 97.31 449 THR A CA 1
ATOM 3258 C C . THR A 1 449 ? -6.658 12.000 16.896 1.00 97.31 449 THR A C 1
ATOM 3260 O O . THR A 1 449 ? -7.278 11.199 17.605 1.00 97.31 449 THR A O 1
ATOM 3263 N N . ARG A 1 450 ? -7.231 12.635 15.872 1.00 97.50 450 ARG A N 1
ATOM 3264 C CA . ARG A 1 450 ? -8.614 12.426 15.429 1.00 97.50 450 ARG A CA 1
ATOM 3265 C C . ARG A 1 450 ? -8.671 11.930 13.988 1.00 97.50 450 ARG A C 1
ATOM 3267 O O . ARG A 1 450 ? -7.844 12.326 13.174 1.00 97.50 450 ARG A O 1
ATOM 3274 N N . ILE A 1 451 ? -9.690 11.142 13.654 1.00 97.88 451 ILE A N 1
ATOM 3275 C CA . ILE A 1 451 ? -10.080 10.831 12.268 1.00 97.88 451 ILE A CA 1
ATOM 3276 C C . ILE A 1 451 ? -11.477 11.383 11.983 1.00 97.88 451 ILE A C 1
ATOM 3278 O O . ILE A 1 451 ? -12.393 11.203 12.786 1.00 97.88 451 ILE A O 1
ATOM 3282 N N . SER A 1 452 ? -11.623 12.096 10.864 1.00 96.44 452 SER A N 1
ATOM 3283 C CA . SER A 1 452 ? -12.879 12.758 10.477 1.00 96.44 452 SER A CA 1
ATOM 3284 C C . SER A 1 452 ? -13.814 11.862 9.665 1.00 96.44 452 SER A C 1
ATOM 3286 O O . SER A 1 452 ? -15.026 11.990 9.811 1.00 96.44 452 SER A O 1
ATOM 3288 N N . GLY A 1 453 ? -13.262 10.973 8.833 1.00 94.19 453 GLY A N 1
ATOM 3289 C CA . GLY A 1 453 ? -14.025 9.959 8.106 1.00 94.19 453 GLY A CA 1
ATOM 3290 C C . GLY A 1 453 ? -14.650 8.926 9.046 1.00 94.19 453 GLY A C 1
ATOM 3291 O O . GLY A 1 453 ? -14.108 8.635 10.116 1.00 94.19 453 GLY A O 1
ATOM 3292 N N . GLU A 1 454 ? -15.809 8.399 8.654 1.00 97.25 454 GLU A N 1
ATOM 3293 C CA . GLU A 1 454 ? -16.437 7.249 9.314 1.00 97.25 454 GLU A CA 1
ATOM 3294 C C . GLU A 1 454 ? -15.553 6.009 9.152 1.00 97.25 454 GLU A C 1
ATOM 3296 O O . GLU A 1 454 ? -14.973 5.802 8.084 1.00 97.25 454 GLU A O 1
ATOM 3301 N N . VAL A 1 455 ? -15.446 5.191 10.202 1.00 98.62 455 VAL A N 1
ATOM 3302 C CA . VAL A 1 455 ? -14.683 3.938 10.173 1.00 98.62 455 VAL A CA 1
ATOM 3303 C C . VAL A 1 455 ? -15.627 2.745 10.208 1.00 98.62 455 VAL A C 1
ATOM 3305 O O . VAL A 1 455 ? -16.422 2.617 11.131 1.00 98.62 455 VAL A O 1
ATOM 3308 N N . ILE A 1 456 ? -15.494 1.839 9.244 1.00 98.31 456 ILE A N 1
ATOM 3309 C CA . ILE A 1 456 ? -16.262 0.597 9.154 1.00 98.31 456 ILE A CA 1
ATOM 3310 C C . ILE A 1 456 ? -15.310 -0.582 9.351 1.00 98.31 456 ILE A C 1
ATOM 3312 O O . ILE A 1 456 ? -14.313 -0.720 8.640 1.00 98.31 456 ILE A O 1
ATOM 3316 N N . LEU A 1 457 ? -15.609 -1.434 10.327 1.00 98.31 457 LEU A N 1
ATOM 3317 C CA . LEU A 1 457 ? -14.840 -2.638 10.637 1.00 98.31 457 LEU A CA 1
ATOM 3318 C C . LEU A 1 457 ? -15.531 -3.839 10.003 1.00 98.31 457 LEU A C 1
ATOM 3320 O O . LEU A 1 457 ? -16.536 -4.322 10.520 1.00 98.31 457 LEU A O 1
ATOM 3324 N N . GLU A 1 458 ? -14.999 -4.310 8.881 1.00 93.81 458 GLU A N 1
ATOM 3325 C CA . GLU A 1 458 ? -15.594 -5.394 8.100 1.00 93.81 458 GLU A CA 1
ATOM 3326 C C . GLU A 1 458 ? -14.478 -6.154 7.385 1.00 93.81 458 GLU A C 1
ATOM 3328 O O . GLU A 1 458 ? -13.897 -5.664 6.407 1.00 93.81 458 GLU A O 1
ATOM 3333 N N . SER A 1 459 ? -14.166 -7.353 7.880 1.00 89.31 459 SER A N 1
ATOM 3334 C CA . SER A 1 459 ? -13.051 -8.122 7.335 1.00 89.31 459 SER A CA 1
ATOM 3335 C C . SER A 1 459 ? -13.382 -8.713 5.962 1.00 89.31 459 SER A C 1
ATOM 3337 O O . SER A 1 459 ? -14.442 -9.304 5.773 1.00 89.31 459 SER A O 1
ATOM 3339 N N . ASP A 1 460 ? -12.461 -8.587 5.001 1.00 84.25 460 ASP A N 1
ATOM 3340 C CA . ASP A 1 460 ? -12.613 -9.152 3.650 1.00 84.25 460 ASP A CA 1
ATOM 3341 C C . ASP A 1 460 ? -12.161 -10.626 3.547 1.00 84.25 460 ASP A C 1
ATOM 3343 O O . ASP A 1 460 ? -12.414 -11.296 2.538 1.00 84.25 460 ASP A O 1
ATOM 3347 N N . ARG A 1 461 ? -11.486 -11.151 4.581 1.00 81.50 461 ARG A N 1
ATOM 3348 C CA . ARG A 1 461 ? -10.911 -12.505 4.654 1.00 81.50 461 ARG A CA 1
ATOM 3349 C C . ARG A 1 461 ? -11.018 -13.091 6.067 1.00 81.50 461 ARG A C 1
ATOM 3351 O O . ARG A 1 461 ? -11.572 -12.494 6.977 1.00 81.50 461 ARG A O 1
ATOM 3358 N N . ALA A 1 462 ? -10.500 -14.308 6.259 1.00 60.47 462 ALA A N 1
ATOM 3359 C CA . ALA A 1 462 ? -10.378 -14.905 7.586 1.00 60.47 462 ALA A CA 1
ATOM 3360 C C . ALA A 1 462 ? -9.307 -14.153 8.401 1.00 60.47 462 ALA A C 1
ATOM 3362 O O . ALA A 1 462 ? -8.122 -14.419 8.247 1.00 60.47 462 ALA A O 1
ATOM 3363 N N . GLY A 1 463 ? -9.737 -13.219 9.247 1.00 67.62 463 GLY A N 1
ATOM 3364 C CA . GLY A 1 463 ? -8.896 -12.377 10.098 1.00 67.62 463 GLY A CA 1
ATOM 3365 C C . GLY A 1 463 ? -9.767 -11.470 10.973 1.00 67.62 463 GLY A C 1
ATOM 3366 O O . GLY A 1 463 ? -10.993 -11.529 10.895 1.00 67.62 463 GLY A O 1
ATOM 3367 N N . ARG A 1 464 ? -9.156 -10.659 11.843 1.00 80.56 464 ARG A N 1
ATOM 3368 C CA . ARG A 1 464 ? -9.873 -9.607 12.585 1.00 80.56 464 ARG A CA 1
ATOM 3369 C C . ARG A 1 464 ? -9.600 -8.257 11.928 1.00 80.56 464 ARG A C 1
ATOM 3371 O O . ARG A 1 464 ? -8.442 -7.941 11.680 1.00 80.56 464 ARG A O 1
ATOM 3378 N N . ALA A 1 465 ? -10.648 -7.468 11.714 1.00 96.19 465 ALA A N 1
ATOM 3379 C CA . ALA A 1 465 ? -10.551 -6.044 11.413 1.00 96.19 465 ALA A CA 1
ATOM 3380 C C . ALA A 1 465 ? -10.745 -5.257 12.714 1.00 96.19 465 ALA A C 1
ATOM 3382 O O . ALA A 1 465 ? -11.851 -5.237 13.257 1.00 96.19 465 ALA A O 1
ATOM 3383 N N . VAL A 1 466 ? -9.676 -4.665 13.248 1.00 97.31 466 VAL A N 1
ATOM 3384 C CA . VAL A 1 466 ? -9.691 -4.052 14.585 1.00 97.31 466 VAL A CA 1
ATOM 3385 C C . VAL A 1 466 ? -9.549 -2.535 14.507 1.00 97.31 466 VAL A C 1
ATOM 3387 O O . VAL A 1 466 ? -8.649 -2.043 13.832 1.00 97.31 466 VAL A O 1
ATOM 3390 N N . ALA A 1 467 ? -10.376 -1.797 15.249 1.00 97.75 467 ALA A N 1
ATOM 3391 C CA . ALA A 1 467 ? -10.082 -0.413 15.624 1.00 97.75 467 ALA A CA 1
ATOM 3392 C C . ALA A 1 467 ? -9.690 -0.332 17.098 1.00 97.75 467 ALA A C 1
ATOM 3394 O O . ALA A 1 467 ? -10.405 -0.850 17.959 1.00 97.75 467 ALA A O 1
ATOM 3395 N N . GLY A 1 468 ? -8.590 0.361 17.386 1.00 96.25 468 GLY A N 1
ATOM 3396 C CA . GLY A 1 468 ? -8.113 0.547 18.751 1.00 96.25 468 GLY A CA 1
ATOM 3397 C C . GLY A 1 468 ? -7.378 1.856 19.002 1.00 96.25 468 GLY A C 1
ATOM 3398 O O . GLY A 1 468 ? -7.455 2.808 18.218 1.00 96.25 468 GLY A O 1
ATOM 3399 N N . GLY A 1 469 ? -6.674 1.911 20.130 1.00 95.25 469 GLY A N 1
ATOM 3400 C CA . GLY A 1 469 ? -5.985 3.106 20.601 1.00 95.25 469 GLY A CA 1
ATOM 3401 C C . GLY A 1 469 ? -6.862 4.029 21.455 1.00 95.25 469 GLY A C 1
ATOM 3402 O O . GLY A 1 469 ? -7.934 3.658 21.934 1.00 95.25 469 GLY A O 1
ATOM 3403 N N . THR A 1 470 ? -6.370 5.246 21.691 1.00 93.75 470 THR A N 1
ATOM 3404 C CA . THR A 1 470 ? -6.976 6.237 22.611 1.00 93.75 470 THR A CA 1
ATOM 3405 C C . THR A 1 470 ? -7.300 7.582 21.957 1.00 93.75 470 THR A C 1
ATOM 3407 O O . THR A 1 470 ? -7.666 8.544 22.638 1.00 93.75 470 THR A O 1
ATOM 3410 N N . GLY A 1 471 ? -7.145 7.682 20.636 1.00 95.56 471 GLY A N 1
ATOM 3411 C CA . GLY A 1 471 ? -7.599 8.843 19.876 1.00 95.56 471 GLY A CA 1
ATOM 3412 C C . GLY A 1 471 ? -9.117 8.866 19.671 1.00 95.56 471 GLY A C 1
ATOM 3413 O O . GLY A 1 471 ? -9.874 8.129 20.309 1.00 95.56 471 GLY A O 1
ATOM 3414 N N . ILE A 1 472 ? -9.573 9.766 18.795 1.00 97.62 472 ILE A N 1
ATOM 3415 C CA . ILE A 1 472 ? -11.003 10.054 18.616 1.00 97.62 472 ILE A CA 1
ATOM 3416 C C . ILE A 1 472 ? -11.455 9.781 17.179 1.00 97.62 472 ILE A C 1
ATOM 3418 O O . ILE A 1 472 ? -11.047 10.457 16.233 1.00 97.62 472 ILE A O 1
ATOM 3422 N N . PHE A 1 473 ? -12.397 8.855 17.040 1.00 98.38 473 PHE A N 1
ATOM 3423 C CA . PHE A 1 473 ? -13.113 8.541 15.807 1.00 98.38 473 PHE A CA 1
ATOM 3424 C C . PHE A 1 473 ? -14.274 9.521 15.601 1.00 98.38 473 PHE A C 1
ATOM 3426 O O . PHE A 1 473 ? -15.430 9.239 15.914 1.00 98.38 473 PHE A O 1
ATOM 3433 N N . ALA A 1 474 ? -13.959 10.729 15.127 1.00 97.81 474 ALA A N 1
ATOM 3434 C CA . ALA A 1 474 ? -14.919 11.827 15.013 1.00 97.81 474 ALA A CA 1
ATOM 3435 C C . ALA A 1 474 ? -15.985 11.595 13.928 1.00 97.81 474 ALA A C 1
ATOM 3437 O O . ALA A 1 474 ? -17.074 12.159 14.036 1.00 97.81 474 ALA A O 1
ATOM 3438 N N . GLY A 1 475 ? -15.698 10.763 12.924 1.00 96.81 475 GLY A N 1
ATOM 3439 C CA . GLY A 1 475 ? -16.680 10.308 11.934 1.00 96.81 475 GLY A CA 1
ATOM 3440 C C . GLY A 1 475 ? -17.603 9.185 12.418 1.00 96.81 475 GLY A C 1
ATOM 3441 O O . GLY A 1 475 ? -18.611 8.926 11.775 1.00 96.81 475 GLY A O 1
ATOM 3442 N N . GLY A 1 476 ? -17.297 8.564 13.563 1.00 98.00 476 GLY A N 1
ATOM 3443 C CA . GLY A 1 476 ? -18.027 7.419 14.108 1.00 98.00 476 GLY A CA 1
ATOM 3444 C C . GLY A 1 476 ? -17.406 6.073 13.727 1.00 98.00 476 GLY A C 1
ATOM 3445 O O . GLY A 1 476 ? -16.441 6.023 12.960 1.00 98.00 476 GLY A O 1
ATOM 3446 N N . ILE A 1 477 ? -17.928 4.994 14.320 1.00 98.62 477 ILE A N 1
ATOM 3447 C CA . ILE A 1 477 ? -17.500 3.612 14.048 1.00 98.62 477 ILE A CA 1
ATOM 3448 C C . ILE A 1 477 ? -18.710 2.713 13.782 1.00 98.62 477 ILE A C 1
ATOM 3450 O O . ILE A 1 477 ? -19.620 2.638 14.605 1.00 98.62 477 ILE A O 1
ATOM 3454 N N . GLU A 1 478 ? -18.673 1.948 12.700 1.00 98.50 478 GLU A N 1
ATOM 3455 C CA . GLU A 1 478 ? -19.545 0.796 12.478 1.00 98.50 478 GLU A CA 1
ATOM 3456 C C . GLU A 1 478 ? -18.757 -0.501 12.699 1.00 98.50 478 GLU A C 1
ATOM 3458 O O . GLU A 1 478 ? -17.677 -0.694 12.137 1.00 98.50 478 GLU A O 1
ATOM 3463 N N . VAL A 1 479 ? -19.294 -1.399 13.525 1.00 98.06 479 VAL A N 1
ATOM 3464 C CA . VAL A 1 479 ? -18.719 -2.723 13.786 1.00 98.06 479 VAL A CA 1
ATOM 3465 C C . VAL A 1 479 ? -19.559 -3.768 13.071 1.00 98.06 479 VAL A C 1
ATOM 3467 O O . VAL A 1 479 ? -20.576 -4.212 13.605 1.00 98.06 479 VAL A O 1
ATOM 3470 N N . GLY A 1 480 ? -19.130 -4.137 11.867 1.00 94.56 480 GLY A N 1
ATOM 3471 C CA . GLY A 1 480 ? -19.747 -5.181 11.058 1.00 94.56 480 GLY A CA 1
ATOM 3472 C C . GLY A 1 480 ? -19.339 -6.594 11.484 1.00 94.56 480 GLY A C 1
ATOM 3473 O O . GLY A 1 480 ? -18.626 -6.804 12.470 1.00 94.56 480 GLY A O 1
ATOM 3474 N N . GLU A 1 481 ? -19.776 -7.583 10.705 1.00 90.44 481 GLU A N 1
ATOM 3475 C CA . GLU A 1 481 ? -19.409 -8.987 10.905 1.00 90.44 481 GLU A CA 1
ATOM 3476 C C . GLU A 1 481 ? -17.880 -9.169 10.852 1.00 90.44 481 GLU A C 1
ATOM 3478 O O . GLU A 1 481 ? -17.202 -8.705 9.934 1.00 90.44 481 GLU A O 1
ATOM 3483 N N . GLY A 1 482 ? -17.313 -9.824 11.870 1.00 89.75 482 GLY A N 1
ATOM 3484 C CA . GLY A 1 482 ? -15.863 -10.036 11.976 1.00 89.75 482 GLY A CA 1
ATOM 3485 C C . GLY A 1 482 ? -15.047 -8.792 12.367 1.00 89.75 482 GLY A C 1
ATOM 3486 O O . GLY A 1 482 ? -13.837 -8.904 12.590 1.00 89.75 482 GLY A O 1
ATOM 3487 N N . GLY A 1 483 ? -15.691 -7.628 12.499 1.00 96.44 483 GLY A N 1
ATOM 3488 C CA . GLY A 1 483 ? -15.099 -6.408 13.037 1.00 96.44 483 GLY A CA 1
ATOM 3489 C C . GLY A 1 483 ? -14.951 -6.448 14.560 1.00 96.44 483 GLY A C 1
ATOM 3490 O O . GLY A 1 483 ? -15.722 -7.106 15.263 1.00 96.44 483 GLY A O 1
ATOM 3491 N N . MET A 1 484 ? -13.956 -5.732 15.088 1.00 96.62 484 MET A N 1
ATOM 3492 C CA . MET A 1 484 ? -13.718 -5.618 16.525 1.00 96.62 484 MET A CA 1
ATOM 3493 C C . MET A 1 484 ? -13.278 -4.220 16.965 1.00 96.62 484 MET A C 1
ATOM 3495 O O . MET A 1 484 ? -12.324 -3.663 16.436 1.00 96.62 484 MET A O 1
ATOM 3499 N N . ILE A 1 485 ? -13.877 -3.715 18.040 1.00 97.25 485 ILE A N 1
ATOM 3500 C CA . ILE A 1 485 ? -13.336 -2.569 18.786 1.00 97.25 485 ILE A CA 1
ATOM 3501 C C . ILE A 1 485 ? -12.478 -3.068 19.953 1.00 97.25 485 ILE A C 1
ATOM 3503 O O . ILE A 1 485 ? -12.942 -3.893 20.734 1.00 97.25 485 ILE A O 1
ATOM 3507 N N . ALA A 1 486 ? -11.264 -2.544 20.103 1.00 96.31 486 ALA A N 1
ATOM 3508 C CA . ALA A 1 486 ? -10.358 -2.836 21.216 1.00 96.31 486 ALA A CA 1
ATOM 3509 C C . ALA A 1 486 ? -9.801 -1.516 21.786 1.00 96.31 486 ALA A C 1
ATOM 3511 O O . ALA A 1 486 ? -8.855 -0.962 21.222 1.00 96.31 486 ALA A O 1
ATOM 3512 N N . PRO A 1 487 ? -10.420 -0.936 22.830 1.00 95.81 487 PRO A N 1
ATOM 3513 C CA . PRO A 1 487 ? -9.980 0.343 23.377 1.00 95.81 487 PRO A CA 1
ATOM 3514 C C . PRO A 1 487 ? -8.539 0.300 23.894 1.00 95.81 487 PRO A C 1
ATOM 3516 O O . PRO A 1 487 ? -8.130 -0.659 24.527 1.00 95.81 487 PRO A O 1
ATOM 3519 N N . GLY A 1 488 ? -7.779 1.374 23.666 1.00 89.38 488 GLY A N 1
ATOM 3520 C CA . GLY A 1 488 ? -6.435 1.523 24.225 1.00 89.38 488 GLY A CA 1
ATOM 3521 C C . GLY A 1 488 ? -5.319 0.735 23.521 1.00 89.38 488 GLY A C 1
ATOM 3522 O O . GLY A 1 488 ? -5.441 0.342 22.365 1.00 89.38 488 GLY A O 1
ATOM 3523 N N . MET A 1 489 ? -4.182 0.617 24.218 1.00 83.12 489 MET A N 1
ATOM 3524 C CA . MET A 1 489 ? -3.015 -0.221 23.882 1.00 83.12 489 MET A CA 1
ATOM 3525 C C . MET A 1 489 ? -2.663 -1.046 25.132 1.00 83.12 489 MET A C 1
ATOM 3527 O O . MET A 1 489 ? -1.641 -0.807 25.785 1.00 83.12 489 MET A O 1
ATOM 3531 N N . GLY A 1 490 ? -3.583 -1.903 25.559 1.00 87.69 490 GLY A N 1
ATOM 3532 C CA . GLY A 1 490 ? -3.823 -2.140 26.981 1.00 87.69 490 GLY A CA 1
ATOM 3533 C C . GLY A 1 490 ? -5.046 -1.332 27.426 1.00 87.69 490 GLY A C 1
ATOM 3534 O O . GLY A 1 490 ? -5.654 -0.630 26.621 1.00 87.69 490 GLY A O 1
ATOM 3535 N N . VAL A 1 491 ? -5.313 -1.297 28.733 1.00 93.81 491 VAL A N 1
ATOM 3536 C CA . VAL A 1 491 ? -6.461 -0.555 29.272 1.00 93.81 491 VAL A CA 1
ATOM 3537 C C . VAL A 1 491 ? -6.475 0.925 28.853 1.00 93.81 491 VAL A C 1
ATOM 3539 O O . VAL A 1 491 ? -5.509 1.656 29.099 1.00 93.81 491 VAL A O 1
ATOM 3542 N N . GLY A 1 492 ? -7.590 1.397 28.288 1.00 95.19 492 GLY A N 1
ATOM 3543 C CA . GLY A 1 492 ? -7.734 2.788 27.860 1.00 95.19 492 GLY A CA 1
ATOM 3544 C C . GLY A 1 492 ? -9.158 3.256 27.555 1.00 95.19 492 GLY A C 1
ATOM 3545 O O . GLY A 1 492 ? -10.149 2.564 27.768 1.00 95.19 492 GLY A O 1
ATOM 3546 N N . THR A 1 493 ? -9.263 4.502 27.082 1.00 96.19 493 THR A N 1
ATOM 3547 C CA . THR A 1 493 ? -10.527 5.072 26.589 1.00 96.19 493 THR A CA 1
ATOM 3548 C C . THR A 1 493 ? -10.465 5.250 25.081 1.00 96.19 493 THR A C 1
ATOM 3550 O O . THR A 1 493 ? -9.595 5.978 24.607 1.00 96.19 493 THR A O 1
ATOM 3553 N N . LEU A 1 494 ? -11.414 4.670 24.348 1.00 97.50 494 LEU A N 1
ATOM 3554 C CA . LEU A 1 494 ? -11.623 4.932 22.924 1.00 97.50 494 LEU A CA 1
ATOM 3555 C C . LEU A 1 494 ? -12.763 5.939 22.744 1.00 97.50 494 LEU A C 1
ATOM 3557 O O . LEU A 1 494 ? -13.870 5.723 23.238 1.00 97.50 494 LEU A O 1
ATOM 3561 N N . GLY A 1 495 ? -12.497 7.046 22.047 1.00 97.81 495 GLY A N 1
ATOM 3562 C CA . GLY A 1 495 ? -13.478 8.104 21.794 1.00 97.81 495 GLY A CA 1
ATOM 3563 C C . GLY A 1 495 ? -14.106 8.012 20.403 1.00 97.81 495 GLY A C 1
ATOM 3564 O O . GLY A 1 495 ? -13.408 7.740 19.432 1.00 97.81 495 GLY A O 1
ATOM 3565 N N . SER A 1 496 ? -15.401 8.302 20.264 1.00 98.50 496 SER A N 1
ATOM 3566 C CA . SER A 1 496 ? -16.074 8.391 18.954 1.00 98.50 496 SER A CA 1
ATOM 3567 C C . SER A 1 496 ? -17.264 9.355 18.975 1.00 98.50 496 SER A C 1
ATOM 3569 O O . SER A 1 496 ? -17.753 9.699 20.050 1.00 98.50 496 SER A O 1
ATOM 3571 N N . SER A 1 497 ? -17.738 9.810 17.811 1.00 98.25 497 SER A N 1
ATOM 3572 C CA . SER A 1 497 ? -18.961 10.627 17.720 1.00 98.25 497 SER A CA 1
ATOM 3573 C C . SER A 1 497 ? -20.240 9.788 17.798 1.00 98.25 497 SER A C 1
ATOM 3575 O O . SER A 1 497 ? -21.192 10.174 18.464 1.00 98.25 497 SER A O 1
ATOM 3577 N N . SER A 1 498 ? -20.265 8.625 17.158 1.00 98.44 498 SER A N 1
ATOM 3578 C CA . SER A 1 498 ? -21.359 7.652 17.190 1.00 98.44 498 SER A CA 1
ATOM 3579 C C . SER A 1 498 ? -20.804 6.253 16.975 1.00 98.44 498 SER A C 1
ATOM 3581 O O . SER A 1 498 ? -19.729 6.111 16.386 1.00 98.44 498 SER A O 1
ATOM 3583 N N . GLN A 1 499 ? -21.537 5.227 17.410 1.00 98.56 499 GLN A N 1
ATOM 3584 C CA . GLN A 1 499 ? -21.231 3.855 17.013 1.00 98.56 499 GLN A CA 1
ATOM 3585 C C . GLN A 1 499 ? -22.472 3.048 16.646 1.00 98.56 499 GLN A C 1
ATOM 3587 O O . GLN A 1 499 ? -23.545 3.260 17.216 1.00 98.56 499 GLN A O 1
ATOM 3592 N N . SER A 1 500 ? -22.281 2.082 15.752 1.00 98.31 500 SER A N 1
ATOM 3593 C CA . SER A 1 500 ? -23.244 1.030 15.422 1.00 98.31 500 SER A CA 1
ATOM 3594 C C . SER A 1 500 ? -22.582 -0.328 15.629 1.00 98.31 500 SER A C 1
ATOM 3596 O O . SER A 1 500 ? -21.493 -0.570 15.110 1.00 98.31 500 SER A O 1
ATOM 3598 N N . TRP A 1 501 ? -23.195 -1.196 16.431 1.00 97.62 501 TRP A N 1
ATOM 3599 C CA . TRP A 1 501 ? -22.716 -2.554 16.684 1.00 97.62 501 TRP A CA 1
ATOM 3600 C C . TRP A 1 501 ? -23.665 -3.544 16.024 1.00 97.62 501 TRP A C 1
ATOM 3602 O O . TRP A 1 501 ? -24.775 -3.801 16.514 1.00 97.62 501 TRP A O 1
ATOM 3612 N N . GLU A 1 502 ? -23.211 -4.080 14.898 1.00 95.69 502 GLU A N 1
ATOM 3613 C CA . GLU A 1 502 ? -24.003 -4.959 14.060 1.00 95.69 502 GLU A CA 1
ATOM 3614 C C . GLU A 1 502 ? -23.854 -6.428 14.474 1.00 95.69 502 GLU A C 1
ATOM 3616 O O . GLU A 1 502 ? -22.952 -6.828 15.218 1.00 95.69 502 GLU A O 1
ATOM 3621 N N . ALA A 1 503 ? -24.783 -7.258 14.009 1.00 92.62 503 ALA A N 1
ATOM 3622 C CA . ALA A 1 503 ? -24.764 -8.692 14.257 1.00 92.62 503 ALA A CA 1
ATOM 3623 C C . ALA A 1 503 ? -23.429 -9.333 13.815 1.00 92.62 503 ALA A C 1
ATOM 3625 O O . ALA A 1 503 ? -22.954 -9.094 12.709 1.00 92.62 503 ALA A O 1
ATOM 3626 N N . GLY A 1 504 ? -22.831 -10.172 14.670 1.00 91.00 504 GLY A N 1
ATOM 3627 C CA . GLY A 1 504 ? -21.547 -10.829 14.380 1.00 91.00 504 GLY A CA 1
ATOM 3628 C C . GLY A 1 504 ? -20.297 -9.959 14.590 1.00 91.00 504 GLY A C 1
ATOM 3629 O O . GLY A 1 504 ? -19.183 -10.456 14.396 1.00 91.00 504 GLY A O 1
ATOM 3630 N N . GLY A 1 505 ? -20.457 -8.698 15.002 1.00 95.50 505 GLY A N 1
ATOM 3631 C CA . GLY A 1 505 ? -19.361 -7.847 15.464 1.00 95.50 505 GLY A CA 1
ATOM 3632 C C . GLY A 1 505 ? -18.869 -8.207 16.870 1.00 95.50 505 GLY A C 1
ATOM 3633 O O . GLY A 1 505 ? -19.449 -9.049 17.569 1.00 95.50 505 GLY A O 1
ATOM 3634 N N . ALA A 1 506 ? -17.779 -7.569 17.300 1.00 96.25 506 ALA A N 1
ATOM 3635 C CA . ALA A 1 506 ? -17.190 -7.798 18.613 1.00 96.25 506 ALA A CA 1
ATOM 3636 C C . ALA A 1 506 ? -16.610 -6.534 19.270 1.00 96.25 506 ALA A C 1
ATOM 3638 O O . ALA A 1 506 ? -16.234 -5.566 18.608 1.00 96.25 506 ALA A O 1
ATOM 3639 N N . CYS A 1 507 ? -16.441 -6.572 20.588 1.00 96.62 507 CYS A N 1
ATOM 3640 C CA . CYS A 1 507 ? -15.523 -5.692 21.297 1.00 96.62 507 CYS A CA 1
ATOM 3641 C C . CYS A 1 507 ? -14.678 -6.479 22.301 1.00 96.62 507 CYS A C 1
ATOM 3643 O O . CYS A 1 507 ? -15.114 -7.497 22.842 1.00 96.62 507 CYS A O 1
ATOM 3645 N N . GLU A 1 508 ? -13.451 -6.025 22.510 1.00 96.94 508 GLU A N 1
ATOM 3646 C CA . GLU A 1 508 ? -12.557 -6.509 23.555 1.00 96.94 508 GLU A CA 1
ATOM 3647 C C . GLU A 1 508 ? -12.593 -5.532 24.732 1.00 96.94 508 GLU A C 1
ATOM 3649 O O . GLU A 1 508 ? -12.619 -4.319 24.528 1.00 96.94 508 GLU A O 1
ATOM 3654 N N . ILE A 1 509 ? -12.654 -6.073 25.950 1.00 97.25 509 ILE A N 1
ATOM 3655 C CA . ILE A 1 509 ? -12.629 -5.312 27.200 1.00 97.25 509 ILE A CA 1
ATOM 3656 C C . ILE A 1 509 ? -11.532 -5.885 28.090 1.00 97.25 509 ILE A C 1
ATOM 3658 O O . ILE A 1 509 ? -11.653 -6.993 28.626 1.00 97.25 509 ILE A O 1
ATOM 3662 N N . GLU A 1 510 ? -10.482 -5.103 28.282 1.00 96.31 510 GLU A N 1
ATOM 3663 C CA . GLU A 1 510 ? -9.368 -5.392 29.164 1.00 96.31 510 GLU A CA 1
ATOM 3664 C C . GLU A 1 510 ? -9.596 -4.779 30.552 1.00 96.31 510 GLU A C 1
ATOM 3666 O O . GLU A 1 510 ? -10.115 -3.672 30.712 1.00 96.31 510 GLU A O 1
ATOM 3671 N N . ILE A 1 511 ? -9.223 -5.527 31.594 1.00 95.81 511 ILE A N 1
ATOM 3672 C CA . ILE A 1 511 ? -9.387 -5.139 32.999 1.00 95.81 511 ILE A CA 1
ATOM 3673 C C . ILE A 1 511 ? -8.080 -5.409 33.741 1.00 95.81 511 ILE A C 1
ATOM 3675 O O . ILE A 1 511 ? -7.674 -6.561 33.899 1.00 95.81 511 ILE A O 1
ATOM 3679 N N . VAL A 1 512 ? -7.445 -4.356 34.254 1.00 94.75 512 VAL A N 1
ATOM 3680 C CA . VAL A 1 512 ? -6.196 -4.433 35.031 1.00 94.75 512 VAL A CA 1
ATOM 3681 C C . VAL A 1 512 ? -6.412 -4.234 36.534 1.00 94.75 512 VAL A C 1
ATOM 3683 O O . VAL A 1 512 ? -5.737 -4.855 37.363 1.00 94.75 512 VAL A O 1
ATOM 3686 N N . ASP A 1 513 ? -7.378 -3.391 36.901 1.00 91.38 513 ASP A N 1
ATOM 3687 C CA . ASP A 1 513 ? -7.689 -3.047 38.286 1.00 91.38 513 ASP A CA 1
ATOM 3688 C C . ASP A 1 513 ? -9.168 -2.673 38.437 1.00 91.38 513 ASP A C 1
ATOM 3690 O O . ASP A 1 513 ? -9.634 -1.630 37.976 1.00 91.38 513 ASP A O 1
ATOM 3694 N N . SER A 1 514 ? -9.905 -3.512 39.161 1.00 84.06 514 SER A N 1
ATOM 3695 C CA . SER A 1 514 ? -11.337 -3.323 39.420 1.00 84.06 514 SER A CA 1
ATOM 3696 C C . SER A 1 514 ? -11.696 -2.065 40.232 1.00 84.06 514 SER A C 1
ATOM 3698 O O . SER A 1 514 ? -12.867 -1.689 40.260 1.00 84.06 514 SER A O 1
ATOM 3700 N N . GLY A 1 515 ? -10.731 -1.408 40.887 1.00 84.69 515 GLY A N 1
ATOM 3701 C CA . GLY A 1 515 ? -10.951 -0.231 41.736 1.00 84.69 515 GLY A CA 1
ATOM 3702 C C . GLY A 1 515 ? -10.521 1.111 41.134 1.00 84.69 515 GLY A C 1
ATOM 3703 O O . GLY A 1 515 ? -10.826 2.149 41.724 1.00 84.69 515 GLY A O 1
ATOM 3704 N N . SER A 1 516 ? -9.831 1.117 39.988 1.00 89.06 516 SER A N 1
ATOM 3705 C CA . SER A 1 516 ? -9.186 2.327 39.438 1.00 89.06 516 SER A CA 1
ATOM 3706 C C . SER A 1 516 ? -10.058 3.167 38.491 1.00 89.06 516 SER A C 1
ATOM 3708 O O . SER A 1 516 ? -9.661 4.268 38.113 1.00 89.06 516 SER A O 1
ATOM 3710 N N . GLY A 1 517 ? -11.269 2.709 38.165 1.00 93.31 517 GLY A N 1
ATOM 3711 C CA . GLY A 1 517 ? -12.230 3.444 37.335 1.00 93.31 517 GLY A CA 1
ATOM 3712 C C . GLY A 1 517 ? -12.090 3.189 35.825 1.00 93.31 517 GLY A C 1
ATOM 3713 O O . GLY A 1 517 ? -11.105 2.599 35.381 1.00 93.31 517 GLY A O 1
ATOM 3714 N N . PRO A 1 518 ? -13.072 3.634 35.020 1.00 95.88 518 PRO A N 1
ATOM 3715 C CA . PRO A 1 518 ? -13.082 3.411 33.576 1.00 95.88 518 PRO A CA 1
ATOM 3716 C C . PRO A 1 518 ? -11.965 4.196 32.871 1.00 95.88 518 PRO A C 1
ATOM 3718 O O . PRO A 1 518 ? -11.643 5.318 33.263 1.00 95.88 518 PRO A O 1
ATOM 3721 N N . GLY A 1 519 ? -11.374 3.600 31.838 1.00 93.88 519 GLY A N 1
ATOM 3722 C CA . GLY A 1 519 ? -10.249 4.141 31.075 1.00 93.88 519 GLY A CA 1
ATOM 3723 C C . GLY A 1 519 ? -8.881 4.041 31.761 1.00 93.88 519 GLY A C 1
ATOM 3724 O O . GLY A 1 519 ? -7.890 4.471 31.177 1.00 93.88 519 GLY A O 1
ATOM 3725 N N . VAL A 1 520 ? -8.821 3.520 32.994 1.00 93.38 520 VAL A N 1
ATOM 3726 C CA . VAL A 1 520 ? -7.585 3.357 33.787 1.00 93.38 520 VAL A CA 1
ATOM 3727 C C . VAL A 1 520 ? -7.496 1.956 34.388 1.00 93.38 520 VAL A C 1
ATOM 3729 O O . VAL A 1 520 ? -6.473 1.292 34.269 1.00 93.38 520 VAL A O 1
ATOM 3732 N N . GLY A 1 521 ? -8.560 1.512 35.061 1.00 94.06 521 GLY A N 1
ATOM 3733 C CA . GLY A 1 521 ? -8.676 0.174 35.636 1.00 94.06 521 GLY A CA 1
ATOM 3734 C C . GLY A 1 521 ? -9.265 -0.858 34.674 1.00 94.06 521 GLY A C 1
ATOM 3735 O O . GLY A 1 521 ? -8.919 -2.035 34.752 1.00 94.06 521 GLY A O 1
ATOM 3736 N N . TRP A 1 522 ? -10.126 -0.420 33.760 1.00 96.00 522 TRP A N 1
ATOM 3737 C CA . TRP A 1 522 ? -10.687 -1.215 32.668 1.00 96.00 522 TRP A CA 1
ATOM 3738 C C . TRP A 1 522 ? -11.023 -0.326 31.474 1.00 96.00 522 TRP A C 1
ATOM 3740 O O . TRP A 1 522 ? -11.100 0.895 31.627 1.00 96.00 522 TRP A O 1
ATOM 3750 N N . ASP A 1 523 ? -11.246 -0.931 30.316 1.00 97.81 523 ASP A N 1
ATOM 3751 C CA . ASP A 1 523 ? -11.555 -0.201 29.089 1.00 97.81 523 ASP A CA 1
ATOM 3752 C C . ASP A 1 523 ? -12.861 0.589 29.130 1.00 97.81 523 ASP A C 1
ATOM 3754 O O . ASP A 1 523 ? -13.864 0.170 29.712 1.00 97.81 523 ASP A O 1
ATOM 3758 N N . LEU A 1 524 ? -12.859 1.735 28.450 1.00 98.00 524 LEU A N 1
ATOM 3759 C CA . LEU A 1 524 ? -14.048 2.548 28.229 1.00 98.00 524 LEU A CA 1
ATOM 3760 C C . LEU A 1 524 ? -14.210 2.903 26.752 1.00 98.00 524 LEU A C 1
ATOM 3762 O O . LEU A 1 524 ? -13.315 3.467 26.127 1.00 98.00 524 LEU A O 1
ATOM 3766 N N . ILE A 1 525 ? -15.409 2.688 26.226 1.00 98.50 525 ILE A N 1
ATOM 3767 C CA . ILE A 1 525 ? -15.854 3.239 24.947 1.00 98.50 525 ILE A CA 1
ATOM 3768 C C . ILE A 1 525 ? -16.690 4.490 25.242 1.00 98.50 525 ILE A C 1
ATOM 3770 O O . ILE A 1 525 ? -17.779 4.406 25.808 1.00 98.50 525 ILE A O 1
ATOM 3774 N N . SER A 1 526 ? -16.168 5.663 24.886 1.00 98.12 526 SER A N 1
ATOM 3775 C CA . SER A 1 526 ? -16.808 6.963 25.108 1.00 98.12 526 SER A CA 1
ATOM 3776 C C . SER A 1 526 ? -17.378 7.504 23.798 1.00 98.12 526 SER A C 1
ATOM 3778 O O . SER A 1 526 ? -16.636 7.829 22.869 1.00 98.12 526 SER A O 1
ATOM 3780 N N . ILE A 1 527 ? -18.699 7.632 23.724 1.00 98.69 527 ILE A N 1
ATOM 3781 C CA . ILE A 1 527 ? -19.429 8.023 22.518 1.00 98.69 527 ILE A CA 1
ATOM 3782 C C . ILE A 1 527 ? -20.084 9.390 22.748 1.00 98.69 527 ILE A C 1
ATOM 3784 O O . ILE A 1 527 ? -21.045 9.526 23.507 1.00 98.69 527 ILE A O 1
ATOM 3788 N N . GLU A 1 528 ? -19.613 10.422 22.050 1.00 98.19 528 GLU A N 1
ATOM 3789 C CA . GLU A 1 528 ? -20.203 11.771 22.048 1.00 98.19 528 GLU A CA 1
ATOM 3790 C C . GLU A 1 528 ? -21.479 11.859 21.182 1.00 98.19 528 GLU A C 1
ATOM 3792 O O . GLU A 1 528 ? -21.749 12.864 20.526 1.00 98.19 528 GLU A O 1
ATOM 3797 N N . GLY A 1 529 ? -22.299 10.812 21.224 1.00 98.00 529 GLY A N 1
ATOM 3798 C CA . GLY A 1 529 ? -23.534 10.662 20.468 1.00 98.00 529 GLY A CA 1
ATOM 3799 C C . GLY A 1 529 ? -24.277 9.408 20.906 1.00 98.00 529 GLY A C 1
ATOM 3800 O O . GLY A 1 529 ? -24.376 9.143 22.106 1.00 98.00 529 GLY A O 1
ATOM 3801 N N . ALA A 1 530 ? -24.853 8.676 19.955 1.00 98.12 530 ALA A N 1
ATOM 3802 C CA . ALA A 1 530 ? -25.661 7.489 20.230 1.00 98.12 530 ALA A CA 1
ATOM 3803 C C . ALA A 1 530 ? -24.909 6.189 19.913 1.00 98.12 530 ALA A C 1
ATOM 3805 O O . ALA A 1 530 ? -24.052 6.163 19.025 1.00 98.12 530 ALA A O 1
ATOM 3806 N N . LEU A 1 531 ? -25.290 5.119 20.615 1.00 98.69 531 LEU A N 1
ATOM 3807 C CA . LEU A 1 531 ? -24.964 3.737 20.258 1.00 98.69 531 LEU A CA 1
ATOM 3808 C C . LEU A 1 531 ? -26.202 3.054 19.655 1.00 98.69 531 LEU A C 1
ATOM 3810 O O . LEU A 1 531 ? -27.254 2.970 20.301 1.00 98.69 531 LEU A O 1
ATOM 3814 N N . GLY A 1 532 ? -26.079 2.563 18.424 1.00 98.31 532 GLY A N 1
ATOM 3815 C CA . GLY A 1 532 ? -27.047 1.676 17.779 1.00 98.31 532 GLY A CA 1
ATOM 3816 C C . GLY A 1 532 ? -26.657 0.210 17.949 1.00 98.31 532 GLY A C 1
ATOM 3817 O O . GLY A 1 532 ? -25.503 -0.143 17.732 1.00 98.31 532 GLY A O 1
ATOM 3818 N N . LEU A 1 533 ? -27.607 -0.641 18.337 1.00 97.69 533 LEU A N 1
ATOM 3819 C CA . LEU A 1 533 ? -27.421 -2.090 18.446 1.00 97.69 533 LEU A CA 1
ATOM 3820 C C . LEU A 1 533 ? -28.428 -2.803 17.537 1.00 97.69 533 LEU A C 1
ATOM 3822 O O . LEU A 1 533 ? -29.631 -2.539 17.628 1.00 97.69 533 LEU A O 1
ATOM 3826 N N . SER A 1 534 ? -27.950 -3.721 16.697 1.00 95.19 534 SER A N 1
ATOM 3827 C CA . SER A 1 534 ? -28.803 -4.542 15.817 1.00 95.19 534 SER A CA 1
ATOM 3828 C C . SER A 1 534 ? -28.608 -6.056 15.995 1.00 95.19 534 SER A C 1
ATOM 3830 O O . SER A 1 534 ? -29.326 -6.848 15.380 1.00 95.19 534 SER A O 1
ATOM 3832 N N . ALA A 1 535 ? -27.665 -6.468 16.850 1.00 87.75 535 ALA A N 1
ATOM 3833 C CA . ALA A 1 535 ? -27.387 -7.869 17.142 1.00 87.75 535 ALA A CA 1
ATOM 3834 C C . ALA A 1 535 ? -28.593 -8.605 17.752 1.00 87.75 535 ALA A C 1
ATOM 3836 O O . ALA A 1 535 ? -29.425 -8.032 18.458 1.00 87.75 535 ALA A O 1
ATOM 3837 N N . THR A 1 536 ? -28.671 -9.909 17.486 1.00 86.25 536 THR A N 1
ATOM 3838 C CA . THR A 1 536 ? -29.787 -10.781 17.888 1.00 86.25 536 THR A CA 1
ATOM 3839 C C . THR A 1 536 ? -29.260 -12.036 18.582 1.00 86.25 536 THR A C 1
ATOM 3841 O O . THR A 1 536 ? -28.092 -12.369 18.398 1.00 86.25 536 THR A O 1
ATOM 3844 N N . PRO A 1 537 ? -30.081 -12.784 19.337 1.00 83.19 537 PRO A N 1
ATOM 3845 C CA . PRO A 1 537 ? -29.648 -14.055 19.923 1.00 83.19 537 PRO A CA 1
ATOM 3846 C C . PRO A 1 537 ? -29.142 -15.076 18.889 1.00 83.19 537 PRO A C 1
ATOM 3848 O O . PRO A 1 537 ? -28.290 -15.907 19.200 1.00 83.19 537 PRO A O 1
ATOM 3851 N N . GLU A 1 538 ? -29.648 -15.022 17.654 1.00 86.12 538 GLU A N 1
ATOM 3852 C CA . GLU A 1 538 ? -29.223 -15.887 16.550 1.00 86.12 538 GLU A CA 1
ATOM 3853 C C . GLU A 1 538 ? -27.885 -15.463 15.928 1.00 86.12 538 GLU A C 1
ATOM 3855 O O . GLU A 1 538 ? -27.174 -16.305 15.379 1.00 86.12 538 GLU A O 1
ATOM 3860 N N . SER A 1 539 ? -27.543 -14.176 16.013 1.00 89.31 539 SER A N 1
ATOM 3861 C CA . SER A 1 539 ? -26.282 -13.610 15.530 1.00 89.31 539 SER A CA 1
ATOM 3862 C C . SER A 1 539 ? -25.800 -12.522 16.501 1.00 89.31 539 SER A C 1
ATOM 3864 O O . SER A 1 539 ? -25.993 -11.325 16.249 1.00 89.31 539 SER A O 1
ATOM 3866 N N . PRO A 1 540 ? -25.243 -12.936 17.652 1.00 90.44 540 PRO A N 1
ATOM 3867 C CA . PRO A 1 540 ? -24.970 -12.039 18.764 1.00 90.44 540 PRO A CA 1
ATOM 3868 C C . PRO A 1 540 ? -23.720 -11.191 18.534 1.00 90.44 540 PRO A C 1
ATOM 3870 O O . PRO A 1 540 ? -22.829 -11.563 17.768 1.00 90.44 540 PRO A O 1
ATOM 3873 N N . PHE A 1 541 ? -23.636 -10.075 19.253 1.00 95.25 541 PHE A N 1
ATOM 3874 C CA . PHE A 1 541 ? -22.414 -9.287 19.377 1.00 95.25 541 PHE A CA 1
ATOM 3875 C C . PHE A 1 541 ? -21.522 -9.885 20.471 1.00 95.25 541 PHE A C 1
ATOM 3877 O O . PHE A 1 541 ? -21.992 -10.202 21.570 1.00 95.25 541 PHE A O 1
ATOM 3884 N N . LEU A 1 542 ? -20.235 -10.061 20.186 1.00 95.44 542 LEU A N 1
ATOM 3885 C CA . LEU A 1 542 ? -19.289 -10.683 21.110 1.00 95.44 542 LEU A CA 1
ATOM 3886 C C . LEU A 1 542 ? -18.636 -9.644 22.032 1.00 95.44 542 LEU A C 1
ATOM 3888 O O . LEU A 1 542 ? -17.986 -8.723 21.557 1.00 95.44 542 LEU A O 1
ATOM 3892 N N . ILE A 1 543 ? -18.703 -9.858 23.345 1.00 96.81 543 ILE A N 1
ATOM 3893 C CA . ILE A 1 543 ? -17.855 -9.173 24.329 1.00 96.81 543 ILE A CA 1
ATOM 3894 C C . ILE A 1 543 ? -16.732 -10.136 24.737 1.00 96.81 543 ILE A C 1
ATOM 3896 O O . ILE A 1 543 ? -16.995 -11.148 25.393 1.00 96.81 543 ILE A O 1
ATOM 3900 N N . ASP A 1 544 ? -15.495 -9.860 24.330 1.00 95.38 544 ASP A N 1
ATOM 3901 C CA . ASP A 1 544 ? -14.301 -10.637 24.688 1.00 95.38 544 ASP A CA 1
ATOM 3902 C C . ASP A 1 544 ? -13.627 -10.006 25.913 1.00 95.38 544 ASP A C 1
ATOM 3904 O O . ASP A 1 544 ? -13.043 -8.928 25.832 1.00 95.38 544 ASP A O 1
ATOM 3908 N N . VAL A 1 545 ? -13.758 -10.645 27.075 1.00 94.94 545 VAL A N 1
ATOM 3909 C CA . VAL A 1 545 ? -13.302 -10.090 28.355 1.00 94.94 545 VAL A CA 1
ATOM 3910 C C . VAL A 1 545 ? -11.935 -10.660 28.717 1.00 94.94 545 VAL A C 1
ATOM 3912 O O . VAL A 1 545 ? -11.757 -11.882 28.806 1.00 94.94 545 VAL A O 1
ATOM 3915 N N . ARG A 1 546 ? -10.981 -9.769 28.998 1.00 94.25 546 ARG A N 1
ATOM 3916 C CA . ARG A 1 546 ? -9.603 -10.116 29.355 1.00 94.25 546 ARG A CA 1
ATOM 3917 C C . ARG A 1 546 ? -9.178 -9.478 30.665 1.00 94.25 546 ARG A C 1
ATOM 3919 O O . ARG A 1 546 ? -9.466 -8.316 30.932 1.00 94.25 546 ARG A O 1
ATOM 3926 N N . SER A 1 547 ? -8.461 -10.237 31.487 1.00 94.50 547 SER A N 1
ATOM 3927 C CA . SER A 1 547 ? -7.821 -9.702 32.688 1.00 94.50 547 SER A CA 1
ATOM 3928 C C . SER A 1 547 ? -6.317 -9.554 32.480 1.00 94.50 547 SER A C 1
ATOM 3930 O O . SER A 1 547 ? -5.650 -10.466 31.980 1.00 94.50 547 SER A O 1
ATOM 3932 N N . LEU A 1 548 ? -5.781 -8.419 32.914 1.00 93.88 548 LEU A N 1
ATOM 3933 C CA . LEU A 1 548 ? -4.369 -8.085 32.823 1.00 93.88 548 LEU A CA 1
ATOM 3934 C C . LEU A 1 548 ? -3.753 -7.939 34.218 1.00 93.88 548 LEU A C 1
ATOM 3936 O O . LEU A 1 548 ? -4.390 -7.509 35.179 1.00 93.88 548 LEU A O 1
ATOM 3940 N N . THR A 1 549 ? -2.472 -8.268 34.327 1.00 92.25 549 THR A N 1
ATOM 3941 C CA . THR A 1 549 ? -1.626 -7.865 35.454 1.00 92.25 549 THR A CA 1
ATOM 3942 C C . THR A 1 549 ? -1.341 -6.359 35.390 1.00 92.25 549 THR A C 1
ATOM 3944 O O . THR A 1 549 ? -1.432 -5.775 34.312 1.00 92.25 549 THR A O 1
ATOM 3947 N N . PRO A 1 550 ? -0.867 -5.714 36.475 1.00 88.56 550 PRO A N 1
ATOM 3948 C CA . PRO A 1 550 ? -0.457 -4.303 36.445 1.00 88.56 550 PRO A CA 1
ATOM 3949 C C . PRO A 1 550 ? 0.633 -3.956 35.421 1.00 88.56 550 PRO A C 1
ATOM 3951 O O . PRO A 1 550 ? 0.876 -2.781 35.171 1.00 88.56 550 PRO A O 1
ATOM 3954 N N . ALA A 1 551 ? 1.321 -4.961 34.873 1.00 88.88 551 ALA A N 1
ATOM 3955 C CA . ALA A 1 551 ? 2.305 -4.789 33.811 1.00 88.88 551 ALA A CA 1
ATOM 3956 C C . ALA A 1 551 ? 1.687 -4.805 32.397 1.00 88.88 551 ALA A C 1
ATOM 3958 O O . ALA A 1 551 ? 2.427 -4.650 31.436 1.00 88.88 551 ALA A O 1
ATOM 3959 N N . GLY A 1 552 ? 0.370 -5.007 32.264 1.00 87.88 552 GLY A N 1
ATOM 3960 C CA . GLY A 1 552 ? -0.332 -5.112 30.979 1.00 87.88 552 GLY A CA 1
ATOM 3961 C C . GLY A 1 552 ? -0.345 -6.520 30.374 1.00 87.88 552 GLY A C 1
ATOM 3962 O O . GLY A 1 552 ? -0.946 -6.733 29.334 1.00 87.88 552 GLY A O 1
ATOM 3963 N N . GLU A 1 553 ? 0.281 -7.502 31.024 1.00 91.69 553 GLU A N 1
ATOM 3964 C CA . GLU A 1 553 ? 0.310 -8.893 30.548 1.00 91.69 553 GLU A CA 1
ATOM 3965 C C . GLU A 1 553 ? -0.951 -9.659 30.952 1.00 91.69 553 GLU A C 1
ATOM 3967 O O . GLU A 1 553 ? -1.471 -9.424 32.045 1.00 91.69 553 GLU A O 1
ATOM 3972 N N . SER A 1 554 ? -1.385 -10.646 30.161 1.00 91.06 554 SER A N 1
ATOM 3973 C CA . SER A 1 554 ? -2.490 -11.536 30.547 1.00 91.06 554 SER A CA 1
ATOM 3974 C C . SER A 1 554 ? -2.232 -12.198 31.904 1.00 91.06 554 SER A C 1
ATOM 3976 O O . SER A 1 554 ? -1.195 -12.825 32.134 1.00 91.06 554 SER A O 1
ATOM 3978 N N . GLY A 1 555 ? -3.185 -12.076 32.824 1.00 89.00 555 GLY A N 1
ATOM 3979 C CA . GLY A 1 555 ? -2.998 -12.536 34.196 1.00 89.00 555 GLY A CA 1
ATOM 3980 C C . GLY A 1 555 ? -4.173 -12.206 35.101 1.00 89.00 555 GLY A C 1
ATOM 3981 O O . GLY A 1 555 ? -5.138 -11.574 34.687 1.00 89.00 555 GLY A O 1
ATOM 3982 N N . SER A 1 556 ? -4.100 -12.636 36.359 1.00 86.31 556 SER A N 1
ATOM 3983 C CA . SER A 1 556 ? -5.085 -12.238 37.368 1.00 86.31 556 SER A CA 1
ATOM 3984 C C . SER A 1 556 ? -4.985 -10.740 37.655 1.00 86.31 556 SER A C 1
ATOM 3986 O O . SER A 1 556 ? -3.901 -10.245 37.971 1.00 86.31 556 SER A O 1
ATOM 3988 N N . LEU A 1 557 ? -6.119 -10.043 37.587 1.00 84.75 557 LEU A N 1
ATOM 3989 C CA . LEU A 1 557 ? -6.178 -8.606 37.848 1.00 84.75 557 LEU A CA 1
ATOM 3990 C C . LEU A 1 557 ? -6.100 -8.278 39.347 1.00 84.75 557 LEU A C 1
ATOM 3992 O O . LEU A 1 557 ? -6.478 -9.079 40.210 1.00 84.75 557 LEU A O 1
ATOM 3996 N N . VAL A 1 558 ? -5.607 -7.083 39.673 1.00 81.69 558 VAL A N 1
ATOM 3997 C CA . VAL A 1 558 ? -5.452 -6.646 41.068 1.00 81.69 558 VAL A CA 1
ATOM 3998 C C . VAL A 1 558 ? -6.804 -6.275 41.675 1.00 81.69 558 VAL A C 1
ATOM 4000 O O . VAL A 1 558 ? -7.625 -5.601 41.062 1.00 81.69 558 VAL A O 1
ATOM 4003 N N . GLY A 1 559 ? -7.037 -6.713 42.915 1.00 77.62 559 GLY A N 1
ATOM 4004 C CA . GLY A 1 559 ? -8.245 -6.363 43.669 1.00 77.62 559 GLY A CA 1
ATOM 4005 C C . GLY A 1 559 ? -9.483 -7.195 43.326 1.00 77.62 559 GLY A C 1
ATOM 4006 O O . GLY A 1 559 ? -10.520 -7.010 43.962 1.00 77.62 559 GLY A O 1
ATOM 4007 N N . PHE A 1 560 ? -9.379 -8.144 42.392 1.00 87.38 560 PHE A N 1
ATOM 4008 C CA . PHE A 1 560 ? -10.474 -9.055 42.083 1.00 87.38 560 PHE A CA 1
ATOM 4009 C C . PHE A 1 560 ? -10.598 -10.185 43.107 1.00 87.38 560 PHE A C 1
ATOM 4011 O O . PHE A 1 560 ? -9.634 -10.882 43.428 1.00 87.38 560 PHE A O 1
ATOM 4018 N N . SER A 1 561 ? -11.820 -10.394 43.581 1.00 86.25 561 SER A N 1
ATOM 4019 C CA . SER A 1 561 ? -12.240 -11.510 44.412 1.00 86.25 561 SER A CA 1
ATOM 4020 C C . SER A 1 561 ? -13.402 -12.211 43.715 1.00 86.25 561 SER A C 1
ATOM 4022 O O . SER A 1 561 ? -14.448 -11.592 43.535 1.00 86.25 561 SER A O 1
ATOM 4024 N N . PRO A 1 562 ? -13.303 -13.511 43.389 1.00 80.56 562 PRO A N 1
ATOM 4025 C CA . PRO A 1 562 ? -14.392 -14.218 42.716 1.00 80.56 562 PRO A CA 1
ATOM 4026 C C . PRO A 1 562 ? -15.681 -14.301 43.548 1.00 80.56 562 PRO A C 1
ATOM 4028 O O . PRO A 1 562 ? -16.717 -14.671 43.003 1.00 80.56 562 PRO A O 1
ATOM 4031 N N . ALA A 1 563 ? -15.625 -13.952 44.839 1.00 79.38 563 ALA A N 1
ATOM 4032 C CA . ALA A 1 563 ? -16.754 -13.907 45.764 1.00 79.38 563 ALA A CA 1
ATOM 4033 C C . ALA A 1 563 ? -17.428 -12.522 45.872 1.00 79.38 563 ALA A C 1
ATOM 4035 O O . ALA A 1 563 ? -18.361 -12.369 46.659 1.00 79.38 563 ALA A O 1
ATOM 4036 N N . GLN A 1 564 ? -16.954 -11.508 45.139 1.00 82.38 564 GLN A N 1
ATOM 4037 C CA . GLN A 1 564 ? -17.528 -10.158 45.129 1.00 82.38 564 GLN A CA 1
ATOM 4038 C C . GLN A 1 564 ? -18.225 -9.844 43.808 1.00 82.38 564 GLN A C 1
ATOM 4040 O O . GLN A 1 564 ? -17.798 -10.293 42.749 1.00 82.38 564 GLN A O 1
ATOM 4045 N N . GLU A 1 565 ? -19.297 -9.061 43.886 1.00 84.12 565 GLU A N 1
ATOM 4046 C CA . GLU A 1 565 ? -19.952 -8.498 42.708 1.00 84.12 565 GLU A CA 1
ATOM 4047 C C . GLU A 1 565 ? -19.156 -7.311 42.169 1.00 84.12 565 GLU A C 1
ATOM 4049 O O . GLU A 1 565 ? -18.670 -6.479 42.939 1.00 84.12 565 GLU A O 1
ATOM 4054 N N . TYR A 1 566 ? -19.065 -7.219 40.843 1.00 89.25 566 TYR A N 1
ATOM 4055 C CA . TYR A 1 566 ? -18.444 -6.093 40.151 1.00 89.25 566 TYR A CA 1
ATOM 4056 C C . TYR A 1 566 ? -19.360 -5.566 39.050 1.00 89.25 566 TYR A C 1
ATOM 4058 O O . TYR A 1 566 ? -20.112 -6.319 38.432 1.00 89.25 566 TYR A O 1
ATOM 4066 N N . SER A 1 567 ? -19.265 -4.263 38.801 1.00 93.69 567 SER A N 1
ATOM 4067 C CA . SER A 1 567 ? -19.929 -3.575 37.697 1.00 93.69 567 SER A CA 1
ATOM 4068 C C . SER A 1 567 ? -18.934 -2.607 37.075 1.00 93.69 567 SER A C 1
ATOM 4070 O O . SER A 1 567 ? -18.503 -1.653 37.725 1.00 93.69 567 SER A O 1
ATOM 4072 N N . TRP A 1 568 ? -18.566 -2.862 35.827 1.00 95.81 568 TRP A N 1
ATOM 4073 C CA . TRP A 1 568 ? -17.635 -2.052 35.055 1.00 95.81 568 TRP A CA 1
ATOM 4074 C C . TRP A 1 568 ? -18.406 -1.319 33.965 1.00 95.81 568 TRP A C 1
ATOM 4076 O O . TRP A 1 568 ? -18.966 -1.950 33.071 1.00 95.81 568 TRP A O 1
ATOM 4086 N N . LYS A 1 569 ? -18.439 0.016 34.022 1.00 97.62 569 LYS A N 1
ATOM 4087 C CA . LYS A 1 569 ? -18.986 0.824 32.925 1.00 97.62 569 LYS A CA 1
ATOM 4088 C C . LYS A 1 569 ? -18.044 0.717 31.729 1.00 97.62 569 LYS A C 1
ATOM 4090 O O . LYS A 1 569 ? -16.942 1.257 31.806 1.00 97.62 569 LYS A O 1
ATOM 4095 N N . ILE A 1 570 ? -18.478 0.032 30.674 1.00 97.88 570 ILE A N 1
ATOM 4096 C CA . ILE A 1 570 ? -17.673 -0.246 29.473 1.00 97.88 570 ILE A CA 1
ATOM 4097 C C . ILE A 1 570 ? -18.068 0.633 28.283 1.00 97.88 570 ILE A C 1
ATOM 4099 O O . ILE A 1 570 ? -17.257 0.848 27.389 1.00 97.88 570 ILE A O 1
ATOM 4103 N N . VAL A 1 571 ? -19.282 1.192 28.291 1.00 98.62 571 VAL A N 1
ATOM 4104 C CA . VAL A 1 571 ? -19.738 2.177 27.301 1.00 98.62 571 VAL A CA 1
ATOM 4105 C C . VAL A 1 571 ? -20.382 3.361 28.012 1.00 98.62 571 VAL A C 1
ATOM 4107 O O . VAL A 1 571 ? -21.165 3.166 28.944 1.00 98.62 571 VAL A O 1
ATOM 4110 N N . ASP A 1 572 ? -20.092 4.571 27.543 1.00 98.44 572 ASP A N 1
ATOM 4111 C CA . ASP A 1 572 ? -20.731 5.819 27.961 1.00 98.44 572 ASP A CA 1
ATOM 4112 C C . ASP A 1 572 ? -21.163 6.624 26.728 1.00 98.44 572 ASP A C 1
ATOM 4114 O O . ASP A 1 572 ? -20.377 6.797 25.798 1.00 98.44 572 ASP A O 1
ATOM 4118 N N . THR A 1 573 ? -22.409 7.096 26.700 1.00 98.69 573 THR A N 1
ATOM 4119 C CA . THR A 1 573 ? -23.012 7.797 25.554 1.00 98.69 573 THR A CA 1
ATOM 4120 C C . THR A 1 573 ? -23.652 9.115 25.986 1.00 98.69 573 THR A C 1
ATOM 4122 O O . THR A 1 573 ? -24.207 9.222 27.081 1.00 98.69 573 THR A O 1
ATOM 4125 N N . THR A 1 574 ? -23.641 10.131 25.120 1.00 98.38 574 THR A N 1
ATOM 4126 C CA . THR A 1 574 ? -24.317 11.415 25.403 1.00 98.38 574 THR A CA 1
ATOM 4127 C C . THR A 1 574 ? -25.749 11.481 24.870 1.00 98.38 574 THR A C 1
ATOM 4129 O O . THR A 1 574 ? -26.538 12.290 25.360 1.00 98.38 574 THR A O 1
ATOM 4132 N N . SER A 1 575 ? -26.096 10.649 23.879 1.00 97.62 575 SER A N 1
ATOM 4133 C CA . SER A 1 575 ? -27.419 10.615 23.227 1.00 97.62 575 SER A CA 1
ATOM 4134 C C . SER A 1 575 ? -28.164 9.283 23.392 1.00 97.62 575 SER A C 1
ATOM 4136 O O . SER A 1 575 ? -29.228 9.109 22.798 1.00 97.62 575 SER A O 1
ATOM 4138 N N . GLY A 1 576 ? -27.642 8.375 24.220 1.00 97.25 576 GLY A N 1
ATOM 4139 C CA . GLY A 1 576 ? -28.301 7.134 24.613 1.00 97.25 576 GLY A CA 1
ATOM 4140 C C . GLY A 1 576 ? -27.955 5.915 23.758 1.00 97.25 576 GLY A C 1
ATOM 4141 O O . GLY A 1 576 ? -27.360 6.002 22.681 1.00 97.25 576 GLY A O 1
ATOM 4142 N N . VAL A 1 577 ? -28.371 4.757 24.265 1.00 98.19 577 VAL A N 1
ATOM 4143 C CA . VAL A 1 577 ? -28.246 3.443 23.633 1.00 98.19 577 VAL A CA 1
ATOM 4144 C C . VAL A 1 577 ? -29.610 3.014 23.096 1.00 98.19 577 VAL A C 1
ATOM 4146 O O . VAL A 1 577 ? -30.617 3.043 23.808 1.00 98.19 577 VAL A O 1
ATOM 4149 N N . SER A 1 578 ? -29.648 2.583 21.840 1.00 96.81 578 SER A N 1
ATOM 4150 C CA . SER A 1 578 ? -30.851 2.085 21.170 1.00 96.81 578 SER A CA 1
ATOM 4151 C C . SER A 1 578 ? -30.683 0.621 20.758 1.00 96.81 578 SER A C 1
ATOM 4153 O O . SER A 1 578 ? -29.574 0.180 20.483 1.00 96.81 578 SER A O 1
ATOM 4155 N N . GLY A 1 579 ? -31.778 -0.148 20.753 1.00 92.88 579 GLY A N 1
ATOM 4156 C CA . GLY A 1 579 ? -31.755 -1.565 20.358 1.00 92.88 579 GLY A CA 1
ATOM 4157 C C . GLY A 1 579 ? -31.190 -2.536 21.404 1.00 92.88 579 GLY A C 1
ATOM 4158 O O . GLY A 1 579 ? -30.994 -3.705 21.099 1.00 92.88 579 GLY A O 1
ATOM 4159 N N . PHE A 1 580 ? -30.943 -2.088 22.641 1.00 93.06 580 PHE A N 1
ATOM 4160 C CA . PHE A 1 580 ? -30.364 -2.945 23.678 1.00 93.06 580 PHE A CA 1
ATOM 4161 C C . PHE A 1 580 ? -31.276 -4.123 24.046 1.00 93.06 580 PHE A C 1
ATOM 4163 O O . PHE A 1 580 ? -32.391 -3.932 24.538 1.00 93.06 580 PHE A O 1
ATOM 4170 N N . SER A 1 581 ? -30.739 -5.333 23.896 1.00 87.06 581 SER A N 1
ATOM 4171 C CA . SER A 1 581 ? -31.278 -6.565 24.464 1.00 87.06 581 SER A CA 1
ATOM 4172 C C . SER A 1 581 ? -30.132 -7.405 25.018 1.00 87.06 581 SER A C 1
ATOM 4174 O O . SER A 1 581 ? -29.142 -7.634 24.327 1.00 87.06 581 SER A O 1
ATOM 4176 N N . ALA A 1 582 ? -30.239 -7.856 26.269 1.00 81.50 582 ALA A N 1
ATOM 4177 C CA . ALA A 1 582 ? -29.144 -8.562 26.940 1.00 81.50 582 ALA A CA 1
ATOM 4178 C C . ALA A 1 582 ? -28.800 -9.910 26.277 1.00 81.50 582 ALA A C 1
ATOM 4180 O O . ALA A 1 582 ? -27.650 -10.333 26.306 1.00 81.50 582 ALA A O 1
ATOM 4181 N N . ASP A 1 583 ? -29.782 -10.568 25.660 1.00 81.94 583 ASP A N 1
ATOM 4182 C CA . ASP A 1 583 ? -29.622 -11.817 24.906 1.00 81.94 583 ASP A CA 1
ATOM 4183 C C . ASP A 1 583 ? -29.054 -11.619 23.489 1.00 81.94 583 ASP A C 1
ATOM 4185 O O . ASP A 1 583 ? -28.682 -12.596 22.846 1.00 81.94 583 ASP A O 1
ATOM 4189 N N . GLY A 1 584 ? -28.924 -10.372 23.022 1.00 79.25 584 GLY A N 1
ATOM 4190 C CA . GLY A 1 584 ? -28.203 -10.026 21.794 1.00 79.25 584 GLY A CA 1
ATOM 4191 C C . GLY A 1 584 ? -26.677 -10.058 21.945 1.00 79.25 584 GLY A C 1
ATOM 4192 O O . GLY A 1 584 ? -25.966 -9.842 20.965 1.00 79.25 584 GLY A O 1
ATOM 4193 N N . PHE A 1 585 ? -26.165 -10.331 23.150 1.00 90.69 585 PHE A N 1
ATOM 4194 C CA . PHE A 1 585 ? -24.737 -10.389 23.452 1.00 90.69 585 PHE A CA 1
ATOM 4195 C C . PHE A 1 585 ? -24.293 -11.793 23.862 1.00 90.69 585 PHE A C 1
ATOM 4197 O O . PHE A 1 585 ? -24.964 -12.486 24.628 1.00 90.69 585 PHE A O 1
ATOM 4204 N N . VAL A 1 586 ? -23.095 -12.176 23.426 1.00 91.38 586 VAL A N 1
ATOM 4205 C CA . VAL A 1 586 ? -22.365 -13.335 23.950 1.00 91.38 586 VAL A CA 1
ATOM 4206 C C . VAL A 1 586 ? -21.090 -12.846 24.609 1.00 91.38 586 VAL A C 1
ATOM 4208 O O . VAL A 1 586 ? -20.352 -12.054 24.036 1.00 91.38 586 VAL A O 1
ATOM 4211 N N . ILE A 1 587 ? -20.810 -13.345 25.809 1.00 92.94 587 ILE A N 1
ATOM 4212 C CA . ILE A 1 587 ? -19.610 -12.978 26.556 1.00 92.94 587 ILE A CA 1
ATOM 4213 C C . ILE A 1 587 ? -18.627 -14.142 26.504 1.00 92.94 587 ILE A C 1
ATOM 4215 O O . ILE A 1 587 ? -18.912 -15.239 26.996 1.00 92.94 587 ILE A O 1
ATOM 4219 N N . ARG A 1 588 ? -17.452 -13.898 25.924 1.00 88.81 588 ARG A N 1
ATOM 4220 C CA . ARG A 1 588 ? -16.308 -14.804 25.996 1.00 88.81 588 ARG A CA 1
ATOM 4221 C C . ARG A 1 588 ? -15.429 -14.374 27.157 1.00 88.81 588 ARG A C 1
ATOM 4223 O O . ARG A 1 588 ? -15.047 -13.219 27.271 1.00 88.81 588 ARG A O 1
ATOM 4230 N N . ARG A 1 589 ? -15.130 -15.331 28.032 1.00 86.69 589 ARG A N 1
ATOM 4231 C CA . ARG A 1 589 ? -14.407 -15.106 29.295 1.00 86.69 589 ARG A CA 1
ATOM 4232 C C . ARG A 1 589 ? -13.118 -15.911 29.406 1.00 86.69 589 ARG A C 1
ATOM 4234 O O . ARG A 1 589 ? -12.536 -15.978 30.481 1.00 86.69 589 ARG A O 1
ATOM 4241 N N . ASP A 1 590 ? -12.688 -16.548 28.320 1.00 86.81 590 ASP A N 1
ATOM 4242 C CA . ASP A 1 590 ? -11.501 -17.412 28.320 1.00 86.81 590 ASP A CA 1
ATOM 4243 C C . ASP A 1 590 ? -10.224 -16.621 28.649 1.00 86.81 590 ASP A C 1
ATOM 4245 O O . ASP A 1 590 ? -9.282 -17.175 29.213 1.00 86.81 590 ASP A O 1
ATOM 4249 N N . GLY A 1 591 ? -10.215 -15.315 28.349 1.00 87.94 591 GLY A N 1
ATOM 4250 C CA . GLY A 1 591 ? -9.141 -14.388 28.701 1.00 87.94 591 GLY A CA 1
ATOM 4251 C C . GLY A 1 591 ? -9.211 -13.816 30.123 1.00 87.94 591 GLY A C 1
ATOM 4252 O O . GLY A 1 591 ? -8.287 -13.109 30.525 1.00 87.94 591 GLY A O 1
ATOM 4253 N N . PHE A 1 592 ? -10.265 -14.094 30.899 1.00 90.56 592 PHE A N 1
ATOM 4254 C CA . PHE A 1 592 ? -10.428 -13.574 32.258 1.00 90.56 592 PHE A CA 1
ATOM 4255 C C . PHE A 1 592 ? -10.031 -14.620 33.310 1.00 90.56 592 PHE A C 1
ATOM 4257 O O . PHE A 1 592 ? -10.702 -15.634 33.524 1.00 90.56 592 PHE A O 1
ATOM 4264 N N . ILE A 1 593 ? -8.927 -14.367 34.009 1.00 88.50 593 ILE A N 1
ATOM 4265 C CA . ILE A 1 593 ? -8.280 -15.320 34.913 1.00 88.50 593 ILE A CA 1
ATOM 4266 C C . ILE A 1 593 ? -8.727 -15.097 36.361 1.00 88.50 593 ILE A C 1
ATOM 4268 O O . ILE A 1 593 ? -8.517 -14.032 36.938 1.00 88.50 593 ILE A O 1
ATOM 4272 N N . GLY A 1 594 ? -9.242 -16.158 36.994 1.00 73.75 594 GLY A N 1
ATOM 4273 C CA . GLY A 1 594 ? -9.560 -16.181 38.431 1.00 73.75 594 GLY A CA 1
ATOM 4274 C C . GLY A 1 594 ? -11.050 -16.205 38.778 1.00 73.75 594 GLY A C 1
ATOM 4275 O O . GLY A 1 594 ? -11.384 -16.126 39.956 1.00 73.75 594 GLY A O 1
ATOM 4276 N N . ALA A 1 595 ? -11.935 -16.362 37.788 1.00 69.25 595 ALA A N 1
ATOM 4277 C CA . ALA A 1 595 ? -13.391 -16.381 37.961 1.00 69.25 595 ALA A CA 1
ATOM 4278 C C . ALA A 1 595 ? -14.060 -17.661 37.406 1.00 69.25 595 ALA A C 1
ATOM 4280 O O . ALA A 1 595 ? -14.874 -17.579 36.486 1.00 69.25 595 ALA A O 1
ATOM 4281 N N . PRO A 1 596 ? -13.727 -18.865 37.910 1.00 60.53 596 PRO A N 1
ATOM 4282 C CA . PRO A 1 596 ? -14.185 -20.116 37.297 1.00 60.53 596 PRO A CA 1
ATOM 4283 C C . PRO A 1 596 ? -15.705 -20.342 37.382 1.00 60.53 596 PRO A C 1
ATOM 4285 O O . PRO A 1 596 ? -16.247 -21.045 36.532 1.00 60.53 596 PRO A O 1
ATOM 4288 N N . GLU A 1 597 ? -16.380 -19.754 38.377 1.00 65.00 597 GLU A N 1
ATOM 4289 C CA . GLU A 1 597 ? -17.777 -20.076 38.719 1.00 65.00 597 GLU A CA 1
ATOM 4290 C C . GLU A 1 597 ? -18.755 -18.895 38.620 1.00 65.00 597 GLU A C 1
ATOM 4292 O O . GLU A 1 597 ? -19.959 -19.097 38.753 1.00 65.00 597 GLU A O 1
ATOM 4297 N N . GLY A 1 598 ? -18.277 -17.668 38.388 1.00 67.88 598 GLY A N 1
ATOM 4298 C CA . GLY A 1 598 ? -19.155 -16.503 38.277 1.00 67.88 598 GLY A CA 1
ATOM 4299 C C . GLY A 1 598 ? -19.716 -16.258 36.885 1.00 67.88 598 GLY A C 1
ATOM 4300 O O . GLY A 1 598 ? -19.216 -16.759 35.876 1.00 67.88 598 GLY A O 1
ATOM 4301 N N . VAL A 1 599 ? -20.799 -15.487 36.854 1.00 79.56 599 VAL A N 1
ATOM 4302 C CA . VAL A 1 599 ? -21.555 -15.168 35.645 1.00 79.56 599 VAL A CA 1
ATOM 4303 C C . VAL A 1 599 ? -21.243 -13.737 35.245 1.00 79.56 599 VAL A C 1
ATOM 4305 O O . VAL A 1 599 ? -21.410 -12.816 36.044 1.00 79.56 599 VAL A O 1
ATOM 4308 N N . PHE A 1 600 ? -20.809 -13.565 33.998 1.00 85.38 600 PHE A N 1
ATOM 4309 C CA . PHE A 1 600 ? -20.736 -12.255 33.372 1.00 85.38 600 PHE A CA 1
ATOM 4310 C C . PHE A 1 600 ? -22.047 -11.951 32.650 1.00 85.38 600 PHE A C 1
ATOM 4312 O O . PHE A 1 600 ? -22.632 -12.842 32.030 1.00 85.38 600 PHE A O 1
ATOM 4319 N N . ALA A 1 601 ? -22.490 -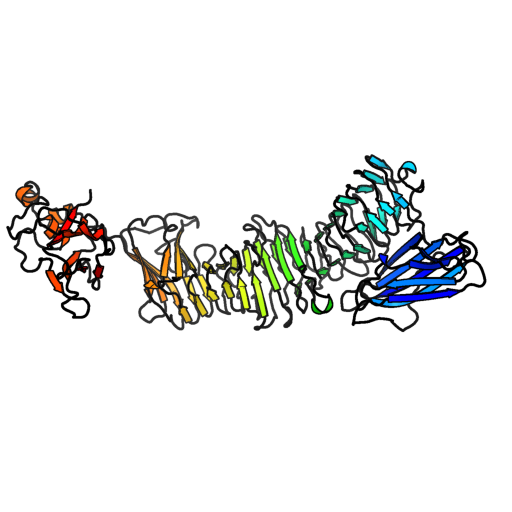10.700 32.712 1.00 85.44 601 ALA A N 1
ATOM 4320 C CA . ALA A 1 601 ? -23.632 -10.200 31.957 1.00 85.44 601 ALA A CA 1
ATOM 4321 C C . ALA A 1 601 ? -23.381 -8.758 31.506 1.00 85.44 601 ALA A C 1
ATOM 4323 O O . ALA A 1 601 ? -22.536 -8.063 32.065 1.00 85.44 601 ALA A O 1
ATOM 4324 N N . VAL A 1 602 ? -24.133 -8.300 30.507 1.00 90.50 602 VAL A N 1
ATOM 4325 C CA . VAL A 1 602 ? -24.203 -6.879 30.157 1.00 90.50 602 VAL A CA 1
ATOM 4326 C C . VAL A 1 602 ? -25.559 -6.321 30.553 1.00 90.50 602 VAL A C 1
ATOM 4328 O O . VAL A 1 602 ? -26.593 -6.956 30.335 1.00 90.50 602 VAL A O 1
ATOM 4331 N N . ILE A 1 603 ? -25.560 -5.132 31.148 1.00 90.00 603 ILE A N 1
ATOM 4332 C CA . ILE A 1 603 ? -26.777 -4.423 31.544 1.00 90.00 603 ILE A CA 1
ATOM 4333 C C . ILE A 1 603 ? -26.746 -2.985 31.036 1.00 90.00 603 ILE A C 1
ATOM 4335 O O . ILE A 1 603 ? -25.684 -2.373 30.921 1.00 90.00 603 ILE A O 1
ATOM 4339 N N . LEU A 1 604 ? -27.930 -2.440 30.770 1.00 91.81 604 LEU A N 1
ATOM 4340 C CA . LEU A 1 604 ? -28.111 -1.030 30.453 1.00 91.81 604 LEU A CA 1
ATOM 4341 C C . LEU A 1 604 ? -28.399 -0.247 31.740 1.00 91.81 604 LEU A C 1
ATOM 4343 O O . LEU A 1 604 ? -29.263 -0.640 32.525 1.00 91.81 604 LEU A O 1
ATOM 4347 N N . GLU A 1 605 ? -27.680 0.854 31.952 1.00 90.31 605 GLU A N 1
ATOM 4348 C CA . GLU A 1 605 ? -27.879 1.747 33.096 1.00 90.31 605 GLU A CA 1
ATOM 4349 C C . GLU A 1 605 ? -29.277 2.389 33.077 1.00 90.31 605 GLU A C 1
ATOM 4351 O O . GLU A 1 605 ? -29.842 2.678 32.017 1.00 90.31 605 GLU A O 1
ATOM 4356 N N . GLU A 1 606 ? -29.833 2.659 34.261 1.00 81.44 606 GLU A N 1
ATOM 4357 C CA . GLU A 1 606 ? -31.057 3.448 34.397 1.00 81.44 606 GLU A CA 1
ATOM 4358 C C . GLU A 1 606 ? -30.866 4.835 33.753 1.00 81.44 606 GLU A C 1
ATOM 4360 O O . GLU A 1 606 ? -29.977 5.595 34.120 1.00 81.44 606 GLU A O 1
ATOM 4365 N N . GLY A 1 607 ? -31.695 5.162 32.759 1.00 83.19 607 GLY A N 1
ATOM 4366 C CA . GLY A 1 607 ? -31.537 6.365 31.931 1.00 83.19 607 GLY A CA 1
ATOM 4367 C C . GLY A 1 607 ? -30.984 6.094 30.529 1.00 83.19 607 GLY A C 1
ATOM 4368 O O . GLY A 1 607 ? -31.111 6.959 29.669 1.00 83.19 607 GLY A O 1
ATOM 4369 N N . GLY A 1 608 ? -30.466 4.888 30.265 1.00 90.69 608 GLY A N 1
ATOM 4370 C CA . GLY A 1 608 ? -30.180 4.399 28.914 1.00 90.69 608 GLY A CA 1
ATOM 4371 C C . GLY A 1 608 ? -28.911 4.948 28.264 1.00 90.69 608 GLY A C 1
ATOM 4372 O O . GLY A 1 608 ? -28.766 4.812 27.055 1.00 90.69 608 GLY A O 1
ATOM 4373 N N . ASN A 1 609 ? -28.005 5.558 29.034 1.00 94.31 609 ASN A N 1
ATOM 4374 C CA . ASN A 1 609 ? -26.813 6.227 28.497 1.00 94.31 609 ASN A CA 1
ATOM 4375 C C . ASN A 1 609 ? -25.510 5.433 28.654 1.00 94.31 609 ASN A C 1
ATOM 4377 O O . ASN A 1 609 ? -24.506 5.824 28.069 1.00 94.31 609 ASN A O 1
ATOM 4381 N N . ALA A 1 610 ? -25.504 4.333 29.405 1.00 96.12 610 ALA A N 1
ATOM 4382 C CA . ALA A 1 610 ? -24.293 3.562 29.662 1.00 96.12 610 ALA A CA 1
ATOM 4383 C C . ALA A 1 610 ? -24.566 2.057 29.668 1.00 96.12 610 ALA A C 1
ATOM 4385 O O . ALA A 1 610 ? -25.623 1.615 30.124 1.00 96.12 610 ALA A O 1
ATOM 4386 N N . VAL A 1 611 ? -23.591 1.274 29.200 1.00 96.69 611 VAL A N 1
ATOM 4387 C CA . VAL A 1 611 ? -23.598 -0.194 29.284 1.00 96.69 611 VAL A CA 1
ATOM 4388 C C . VAL A 1 611 ? -22.554 -0.627 30.303 1.00 96.69 611 VAL A C 1
ATOM 4390 O O . VAL A 1 611 ? -21.406 -0.173 30.271 1.00 96.69 611 VAL A O 1
ATOM 4393 N N . HIS A 1 612 ? -22.955 -1.516 31.208 1.00 95.81 612 HIS A N 1
ATOM 4394 C CA . HIS A 1 612 ? -22.078 -2.098 32.218 1.00 95.81 612 HIS A CA 1
ATOM 4395 C C . HIS A 1 612 ? -21.861 -3.579 31.941 1.00 95.81 612 HIS A C 1
ATOM 4397 O O . HIS A 1 612 ? -22.823 -4.309 31.705 1.00 95.81 612 HIS A O 1
ATOM 4403 N N . LEU A 1 613 ? -20.609 -4.019 32.029 1.00 95.88 613 LEU A N 1
ATOM 4404 C CA . LEU A 1 613 ? -20.249 -5.420 32.198 1.00 95.88 613 LEU A CA 1
ATOM 4405 C C . LEU A 1 613 ? -20.318 -5.732 33.692 1.00 95.88 613 LEU A C 1
ATOM 4407 O O . LEU A 1 613 ? -19.619 -5.108 34.490 1.00 95.88 613 LEU A O 1
ATOM 4411 N N . THR A 1 614 ? -21.147 -6.687 34.084 1.00 91.62 614 THR A N 1
ATOM 4412 C CA . THR A 1 614 ? -21.265 -7.121 35.474 1.00 91.62 614 THR A CA 1
ATOM 4413 C C . THR A 1 614 ? -20.657 -8.496 35.661 1.00 91.62 614 THR A C 1
ATOM 4415 O O . THR A 1 614 ? -20.710 -9.343 34.772 1.00 91.62 614 THR A O 1
ATOM 4418 N N . TYR A 1 615 ? -20.087 -8.714 36.840 1.00 86.12 615 TYR A N 1
ATOM 4419 C CA . TYR A 1 615 ? -19.718 -10.028 37.338 1.00 86.12 615 TYR A CA 1
ATOM 4420 C C . TYR A 1 615 ? -20.516 -10.295 38.604 1.00 86.12 615 TYR A C 1
ATOM 4422 O O . TYR A 1 615 ? -20.395 -9.564 39.591 1.00 86.12 615 TYR A O 1
ATOM 4430 N N . THR A 1 616 ? -21.304 -11.362 38.586 1.00 82.75 616 THR A N 1
ATOM 4431 C CA . THR A 1 616 ? -21.936 -11.902 39.784 1.00 82.75 616 THR A CA 1
ATOM 4432 C C . THR A 1 616 ? -21.170 -13.156 40.189 1.00 82.75 616 THR A C 1
ATOM 4434 O O . THR A 1 616 ? -21.046 -14.073 39.369 1.00 82.75 616 THR A O 1
ATOM 4437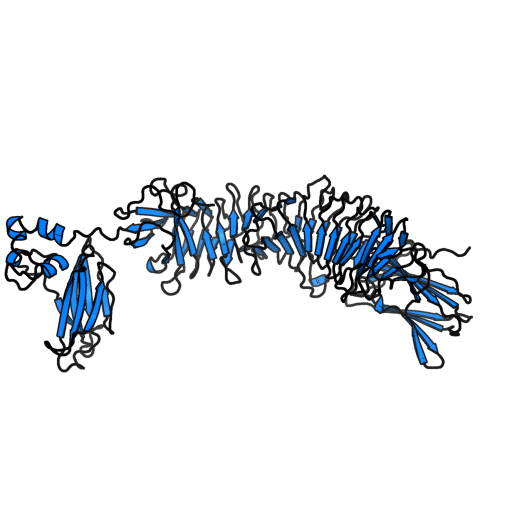 N 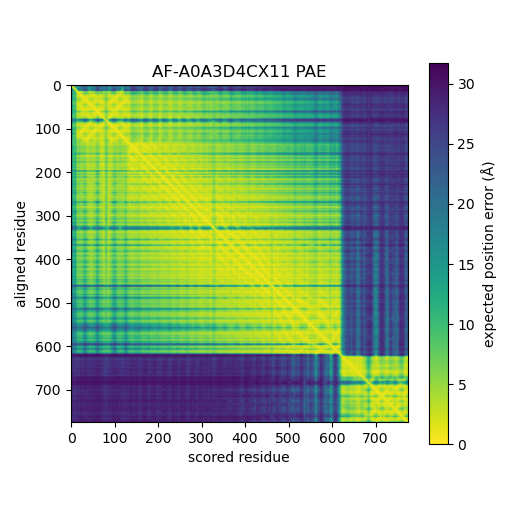N . PRO A 1 617 ? -20.658 -13.234 41.431 1.00 74.56 617 PRO A N 1
ATOM 4438 C CA . PRO A 1 617 ? -20.088 -14.454 41.966 1.00 74.56 617 PRO A CA 1
ATOM 4439 C C . PRO A 1 617 ? -21.006 -15.632 41.697 1.00 74.56 617 PRO A C 1
ATOM 4441 O O . PRO A 1 617 ? -22.214 -15.557 41.938 1.00 74.56 617 PRO A O 1
ATOM 4444 N N . GLY A 1 618 ? -20.424 -16.744 41.262 1.00 59.91 618 GLY A N 1
ATOM 4445 C CA . GLY A 1 618 ? -21.073 -18.031 41.445 1.00 59.91 618 GLY A CA 1
ATOM 4446 C C . GLY A 1 618 ? -21.271 -18.134 42.940 1.00 59.91 618 GLY A C 1
ATOM 4447 O O . GLY A 1 618 ? -20.284 -18.080 43.672 1.00 59.91 618 GLY A O 1
ATOM 4448 N N . GLY A 1 619 ? -22.527 -18.082 43.390 1.00 48.59 619 GLY A N 1
ATOM 4449 C CA . GLY A 1 619 ? -22.830 -17.891 44.800 1.00 48.59 619 GLY A CA 1
ATOM 4450 C C . GLY A 1 619 ? -21.983 -18.849 45.623 1.00 48.59 619 GLY A C 1
ATOM 4451 O O . GLY A 1 619 ? -22.087 -20.061 45.438 1.00 48.59 619 GLY A O 1
ATOM 4452 N N . GLY A 1 620 ? -21.133 -18.297 46.496 1.00 47.62 620 GLY A N 1
ATOM 4453 C CA . GLY A 1 620 ? -20.503 -19.067 47.555 1.00 47.62 620 GLY A CA 1
ATOM 4454 C C . GLY A 1 620 ? -21.640 -19.698 48.337 1.00 47.62 620 GLY A C 1
ATOM 4455 O O . GLY A 1 620 ? -22.315 -19.014 49.108 1.00 47.62 620 GLY A O 1
ATOM 4456 N N . GLY A 1 621 ? -21.952 -20.954 48.026 1.00 44.97 621 GLY A N 1
ATOM 4457 C CA . GLY A 1 621 ? -23.097 -21.621 48.607 1.00 44.97 621 GLY A CA 1
ATOM 4458 C C . GLY A 1 621 ? -22.918 -21.615 50.115 1.00 44.97 621 GLY A C 1
ATOM 4459 O O . GLY A 1 621 ? -21.822 -21.877 50.616 1.00 44.97 621 GLY A O 1
ATOM 4460 N N . SER A 1 622 ? -23.986 -21.353 50.868 1.00 53.56 622 SER A N 1
ATOM 4461 C CA . SER A 1 622 ? -24.047 -21.984 52.181 1.00 53.56 622 SER A CA 1
ATOM 4462 C C . SER A 1 622 ? -23.930 -23.475 51.878 1.00 53.56 622 SER A C 1
ATOM 4464 O O . SER A 1 622 ? -24.887 -24.034 51.336 1.00 53.56 622 SER A O 1
ATOM 4466 N N . THR A 1 623 ? -22.775 -24.101 52.119 1.00 68.69 623 THR A N 1
ATOM 4467 C CA . THR A 1 623 ? -22.673 -25.552 51.958 1.00 68.69 623 THR A CA 1
ATOM 4468 C C . THR A 1 623 ? -23.811 -26.170 52.758 1.00 68.69 623 THR A C 1
ATOM 4470 O O . THR A 1 623 ? -24.237 -25.602 53.775 1.00 68.69 623 THR A O 1
ATOM 4473 N N . GLY A 1 624 ? -24.335 -27.316 52.330 1.00 75.75 624 GLY A N 1
ATOM 4474 C CA . GLY A 1 624 ? -25.322 -28.026 53.135 1.00 75.75 624 GLY A CA 1
ATOM 4475 C C . GLY A 1 624 ? -24.888 -28.155 54.605 1.00 75.75 624 GLY A C 1
ATOM 4476 O O . GLY A 1 624 ? -25.720 -28.101 55.498 1.00 75.75 624 GLY A O 1
ATOM 4477 N N . GLU A 1 625 ? -23.583 -28.215 54.885 1.00 79.38 625 GLU A N 1
ATOM 4478 C CA . GLU A 1 625 ? -23.030 -28.233 56.247 1.00 79.38 625 GLU A CA 1
ATOM 4479 C C . GLU A 1 625 ? -23.229 -26.927 57.027 1.00 79.38 625 GLU A C 1
ATOM 4481 O O . GLU A 1 625 ? -23.541 -26.981 58.216 1.00 79.38 625 GLU A O 1
ATOM 4486 N N . ALA A 1 626 ? -23.073 -25.763 56.388 1.00 81.00 626 ALA A N 1
ATOM 4487 C CA . ALA A 1 626 ? -23.336 -24.475 57.028 1.00 81.00 626 ALA A CA 1
ATOM 4488 C C . ALA A 1 626 ? -24.823 -24.336 57.381 1.00 81.00 626 ALA A C 1
ATOM 4490 O O . ALA A 1 626 ? -25.163 -23.978 58.505 1.00 81.00 626 ALA A O 1
ATOM 4491 N N . TRP A 1 627 ? -25.705 -24.715 56.453 1.00 87.25 627 TRP A N 1
ATOM 4492 C CA . TRP A 1 627 ? -27.146 -24.713 56.702 1.00 87.25 627 TRP A CA 1
ATOM 4493 C C . TRP A 1 627 ? -27.547 -25.726 57.785 1.00 87.25 627 TRP A C 1
ATOM 4495 O O . TRP A 1 627 ? -28.349 -25.400 58.658 1.00 87.25 627 TRP A O 1
ATOM 4505 N N . LEU A 1 628 ? -26.951 -26.926 57.809 1.00 88.31 628 LEU A N 1
ATOM 4506 C CA . LEU A 1 628 ? -27.167 -27.889 58.895 1.00 88.31 628 LEU A CA 1
ATOM 4507 C C . LEU A 1 628 ? -26.760 -27.297 60.254 1.00 88.31 628 LEU A C 1
ATOM 4509 O O . LEU A 1 628 ? -27.504 -27.425 61.223 1.00 88.31 628 LEU A O 1
ATOM 4513 N N . ALA A 1 629 ? -25.614 -26.617 60.333 1.00 85.19 629 ALA A N 1
ATOM 4514 C CA . ALA A 1 629 ? -25.135 -26.003 61.571 1.00 85.19 629 ALA A CA 1
ATOM 4515 C C . ALA A 1 629 ? -26.009 -24.841 62.076 1.00 85.19 629 ALA A C 1
ATOM 4517 O O . ALA A 1 629 ? -25.996 -24.540 63.270 1.00 85.19 629 ALA A O 1
ATOM 4518 N N . GLU A 1 630 ? -26.765 -24.198 61.186 1.00 86.75 630 GLU A N 1
ATOM 4519 C CA . GLU A 1 630 ? -27.719 -23.141 61.531 1.00 86.75 630 GLU A CA 1
ATOM 4520 C C . GLU A 1 630 ? -29.059 -23.695 62.033 1.00 86.75 630 GLU A C 1
ATOM 4522 O O . GLU A 1 630 ? -29.670 -23.104 62.925 1.00 86.75 630 GLU A O 1
ATOM 4527 N N . ASN A 1 631 ? -29.506 -24.833 61.494 1.00 87.56 631 ASN A N 1
ATOM 4528 C CA . ASN A 1 631 ? -30.827 -25.401 61.788 1.00 87.56 631 ASN A CA 1
ATOM 4529 C C . ASN A 1 631 ? -30.803 -26.467 62.897 1.00 87.56 631 ASN A C 1
ATOM 4531 O O . ASN A 1 631 ? -31.819 -26.712 63.554 1.00 87.56 631 ASN A O 1
ATOM 4535 N N . PHE A 1 632 ? -29.638 -27.061 63.166 1.00 89.56 632 PHE A N 1
ATOM 4536 C CA . PHE A 1 632 ? -29.458 -28.108 64.168 1.00 89.56 632 PHE A CA 1
ATOM 4537 C C . PHE A 1 632 ? -28.399 -27.728 65.207 1.00 89.56 632 PHE A C 1
ATOM 4539 O O . PHE A 1 632 ? -27.334 -27.192 64.905 1.00 89.56 632 PHE A O 1
ATOM 4546 N N . SER A 1 633 ? -28.665 -28.054 66.469 1.00 90.44 633 SER A N 1
ATOM 4547 C CA . SER A 1 633 ? -27.681 -27.941 67.545 1.00 90.44 633 SER A CA 1
ATOM 4548 C C . SER A 1 633 ? -26.554 -28.965 67.384 1.00 90.44 633 SER A C 1
ATOM 4550 O O . SER A 1 633 ? -26.717 -30.015 66.766 1.00 90.44 633 SER A O 1
ATOM 4552 N N . ALA A 1 634 ? -25.415 -28.725 68.039 1.00 86.12 634 ALA A N 1
ATOM 4553 C CA . ALA A 1 634 ? -24.276 -29.649 68.012 1.00 86.12 634 ALA A CA 1
ATOM 4554 C C . ALA A 1 634 ? -24.617 -31.086 68.467 1.00 86.12 634 ALA A C 1
ATOM 4556 O O . ALA A 1 634 ? -23.974 -32.034 68.025 1.00 86.12 634 ALA A O 1
ATOM 4557 N N . GLY A 1 635 ? -25.618 -31.254 69.342 1.00 85.50 635 GLY A N 1
ATOM 4558 C CA . GLY A 1 635 ? -26.112 -32.575 69.740 1.00 85.50 635 GLY A CA 1
ATOM 4559 C C . GLY A 1 635 ? -26.922 -33.254 68.634 1.00 85.50 635 GLY A C 1
ATOM 4560 O O . GLY A 1 635 ? -26.711 -34.432 68.363 1.00 85.50 635 GLY A O 1
ATOM 4561 N N . GLU A 1 636 ? -27.791 -32.506 67.956 1.00 92.38 636 GLU A N 1
ATOM 4562 C CA . GLU A 1 636 ? -28.621 -33.002 66.846 1.00 92.38 636 GLU A CA 1
ATOM 4563 C C . GLU A 1 636 ? -27.771 -33.343 65.607 1.00 92.38 636 GLU A C 1
ATOM 4565 O O . GLU A 1 636 ? -28.013 -34.358 64.959 1.00 92.38 636 GLU A O 1
ATOM 4570 N N . LEU A 1 637 ? -26.709 -32.575 65.331 1.00 90.31 637 LEU A N 1
ATOM 4571 C CA . LEU A 1 637 ? -25.736 -32.860 64.261 1.00 90.31 637 LEU A CA 1
ATOM 4572 C C . LEU A 1 637 ? -24.969 -34.177 64.455 1.00 90.31 637 LEU A C 1
ATOM 4574 O O . LEU A 1 637 ? -24.417 -34.724 63.503 1.00 90.31 637 LEU A O 1
ATOM 4578 N N . SER A 1 638 ? -24.897 -34.680 65.690 1.00 90.06 638 SER A N 1
ATOM 4579 C CA . SER A 1 638 ? -24.227 -35.949 65.996 1.00 90.06 638 SER A CA 1
ATOM 4580 C C . SER A 1 638 ? -25.125 -37.177 65.808 1.00 90.06 638 SER A C 1
ATOM 4582 O O . SER A 1 638 ? -24.625 -38.301 65.873 1.00 90.06 638 SER A O 1
ATOM 4584 N N . ASP A 1 639 ? -26.422 -36.972 65.553 1.00 91.56 639 ASP A N 1
ATOM 4585 C CA . ASP A 1 639 ? -27.406 -38.025 65.311 1.00 91.56 639 ASP A CA 1
ATOM 4586 C C . ASP A 1 639 ? -27.917 -37.974 63.854 1.00 91.56 639 ASP A C 1
ATOM 4588 O O . ASP A 1 639 ? -28.774 -37.150 63.517 1.00 91.56 639 ASP A O 1
ATOM 4592 N N . PRO A 1 640 ? -27.436 -38.872 62.970 1.00 91.75 640 PRO A N 1
ATOM 4593 C CA . PRO A 1 640 ? -27.862 -38.917 61.572 1.00 91.75 640 PRO A CA 1
ATOM 4594 C C . PRO A 1 640 ? -29.354 -39.203 61.371 1.00 91.75 640 PRO A C 1
ATOM 4596 O O . PRO A 1 640 ? -29.863 -38.953 60.284 1.00 91.75 640 PRO A O 1
ATOM 4599 N N . SER A 1 641 ? -30.064 -39.727 62.378 1.00 92.44 641 SER A N 1
ATOM 4600 C CA . SER A 1 641 ? -31.519 -39.916 62.295 1.00 92.44 641 SER A CA 1
ATOM 4601 C C . SER A 1 641 ? -32.313 -38.621 62.497 1.00 92.44 641 SER A C 1
ATOM 4603 O O . SER A 1 641 ? -33.506 -38.598 62.211 1.00 92.44 641 SER A O 1
ATOM 4605 N N . ILE A 1 642 ? -31.651 -37.557 62.965 1.00 92.12 642 ILE A N 1
ATOM 4606 C CA . ILE A 1 642 ? -32.233 -36.229 63.188 1.00 92.12 642 ILE A CA 1
ATOM 4607 C C . ILE A 1 642 ? -31.785 -35.243 62.105 1.00 92.12 642 ILE A C 1
ATOM 4609 O O . ILE A 1 642 ? -32.603 -34.481 61.609 1.00 92.12 642 ILE A O 1
ATOM 4613 N N . SER A 1 643 ? -30.496 -35.245 61.755 1.00 92.62 643 SER A N 1
ATOM 4614 C CA . SER A 1 643 ? -29.876 -34.230 60.880 1.00 92.62 643 SER A CA 1
ATOM 4615 C C . SER A 1 643 ? -29.245 -34.800 59.606 1.00 92.62 643 SER A C 1
ATOM 4617 O O . SER A 1 643 ? -28.645 -34.067 58.818 1.00 92.62 643 SER A O 1
ATOM 4619 N N . GLY A 1 644 ? -29.333 -36.117 59.396 1.00 91.38 644 GLY A N 1
ATOM 4620 C CA . GLY A 1 644 ? -28.863 -36.738 58.163 1.00 91.38 644 GLY A CA 1
ATOM 4621 C C . GLY A 1 644 ? -29.686 -36.274 56.963 1.00 91.38 644 GLY A C 1
ATOM 4622 O O . GLY A 1 644 ? -30.870 -35.994 57.080 1.00 91.38 644 GLY A O 1
ATOM 4623 N N . TRP A 1 645 ? -29.077 -36.244 55.779 1.00 92.50 645 TRP A N 1
ATOM 4624 C CA . TRP A 1 645 ? -29.725 -35.761 54.550 1.00 92.50 645 TRP A CA 1
ATOM 4625 C C . TRP A 1 645 ? -31.006 -36.518 54.158 1.00 92.50 645 TRP A C 1
ATOM 4627 O O . TRP A 1 645 ? -31.879 -35.945 53.506 1.00 92.50 645 TRP A O 1
ATOM 4637 N N . ASP A 1 646 ? -31.131 -37.772 54.594 1.00 93.44 646 ASP A N 1
ATOM 4638 C CA . ASP A 1 646 ? -32.311 -38.619 54.390 1.00 93.44 646 ASP A CA 1
ATOM 4639 C C . ASP A 1 646 ? -33.276 -38.620 55.596 1.00 93.44 646 ASP A C 1
ATOM 4641 O O . ASP A 1 646 ? -34.266 -39.351 55.584 1.00 93.44 646 ASP A O 1
ATOM 4645 N N . ALA A 1 647 ? -32.991 -37.851 56.652 1.00 93.75 647 ALA A N 1
ATOM 4646 C CA . ALA A 1 647 ? -33.843 -37.755 57.834 1.00 93.75 647 ALA A CA 1
ATOM 4647 C C . ALA A 1 647 ? -35.045 -36.835 57.578 1.00 93.75 647 ALA A C 1
ATOM 4649 O O . ALA A 1 647 ? -34.905 -35.804 56.924 1.00 93.75 647 ALA A O 1
ATOM 4650 N N . ASP A 1 648 ? -36.191 -37.206 58.145 1.00 92.62 648 ASP A N 1
ATOM 4651 C CA . ASP A 1 648 ? -37.470 -36.482 58.132 1.00 92.62 648 ASP A CA 1
ATOM 4652 C C . ASP A 1 648 ? -37.954 -36.399 59.594 1.00 92.62 648 ASP A C 1
ATOM 4654 O O . ASP A 1 648 ? -38.698 -37.256 60.090 1.00 92.62 648 ASP A O 1
ATOM 4658 N N . VAL A 1 649 ? -37.369 -35.466 60.355 1.00 92.81 649 VAL A N 1
ATOM 4659 C CA . VAL A 1 649 ? -37.487 -35.438 61.826 1.00 92.81 649 VAL A CA 1
ATOM 4660 C C . VAL A 1 649 ? -38.848 -34.924 62.300 1.00 92.81 649 VAL A C 1
ATOM 4662 O O . VAL A 1 649 ? -39.326 -35.329 63.364 1.00 92.81 649 VAL A O 1
ATOM 4665 N N . ASP A 1 650 ? -39.509 -34.077 61.523 1.00 90.94 650 ASP A N 1
ATOM 4666 C CA . ASP A 1 650 ? -40.854 -33.563 61.794 1.00 90.94 650 ASP A CA 1
ATOM 4667 C C . ASP A 1 650 ? -41.974 -34.386 61.114 1.00 90.94 650 ASP A C 1
ATOM 4669 O O . ASP A 1 650 ? -43.168 -34.252 61.455 1.00 90.94 650 ASP A O 1
ATOM 4673 N N . SER A 1 651 ? -41.580 -35.353 60.279 1.00 90.94 651 SER A N 1
ATOM 4674 C CA . SER A 1 651 ? -42.415 -36.394 59.675 1.00 90.94 651 SER A CA 1
ATOM 4675 C C . SER A 1 651 ? -43.478 -35.837 58.731 1.00 90.94 651 SER A C 1
ATOM 4677 O O . SER A 1 651 ? -44.635 -36.298 58.755 1.00 90.94 651 SER A O 1
ATOM 4679 N N . ASP A 1 652 ? -43.142 -34.803 57.968 1.00 87.69 652 ASP A N 1
ATOM 4680 C CA . ASP A 1 652 ? -44.012 -34.248 56.930 1.00 87.69 652 ASP A CA 1
ATOM 4681 C C . ASP A 1 652 ? -43.803 -34.883 55.546 1.00 87.69 652 ASP A C 1
ATOM 4683 O O . ASP A 1 652 ? -44.667 -34.740 54.678 1.00 87.69 652 ASP A O 1
ATOM 4687 N N . GLY A 1 653 ? -42.774 -35.721 55.399 1.00 88.12 653 GLY A N 1
ATOM 4688 C CA . GLY A 1 653 ? -42.468 -36.466 54.183 1.00 88.12 653 GLY A CA 1
ATOM 4689 C C . GLY A 1 653 ? -41.312 -35.886 53.374 1.00 88.12 653 GLY A C 1
ATOM 4690 O O . GLY A 1 653 ? -40.946 -36.493 52.358 1.00 88.12 653 GLY A O 1
ATOM 4691 N N . PHE A 1 654 ? -40.720 -34.770 53.802 1.00 89.00 654 PHE A N 1
ATOM 4692 C CA . PHE A 1 654 ? -39.525 -34.208 53.191 1.00 89.00 654 PHE A CA 1
ATOM 4693 C C . PHE A 1 654 ? -38.270 -34.619 53.948 1.00 89.00 654 PHE A C 1
ATOM 4695 O O . PHE A 1 654 ? -38.176 -34.559 55.169 1.00 89.00 654 PHE A O 1
ATOM 4702 N N . SER A 1 655 ? -37.260 -35.062 53.198 1.00 93.00 655 SER A N 1
ATOM 4703 C CA . SER A 1 655 ? -35.956 -35.274 53.807 1.00 93.00 655 SER A CA 1
ATOM 4704 C C . SER A 1 655 ? -35.257 -33.935 54.021 1.00 93.00 655 SER A C 1
ATOM 4706 O O . SER A 1 655 ? -35.464 -32.981 53.272 1.00 93.00 655 SER A O 1
ATOM 4708 N N . THR A 1 656 ? -34.324 -33.900 54.965 1.00 93.06 656 THR A N 1
ATOM 4709 C CA . THR A 1 656 ? -33.487 -32.728 55.261 1.00 93.06 656 THR A CA 1
ATOM 4710 C C . THR A 1 656 ? -32.785 -32.181 54.001 1.00 93.06 656 THR A C 1
ATOM 4712 O O . THR A 1 656 ? -32.545 -30.981 53.887 1.00 93.06 656 THR A O 1
ATOM 4715 N N . LEU A 1 657 ? -32.485 -33.033 53.010 1.00 92.44 657 LEU A N 1
ATOM 4716 C CA . LEU A 1 657 ? -31.952 -32.612 51.706 1.00 92.44 657 LEU A CA 1
ATOM 4717 C C . LEU A 1 657 ? -32.974 -31.868 50.837 1.00 92.44 657 LEU A C 1
ATOM 4719 O O . LEU A 1 657 ? -32.607 -30.913 50.152 1.00 92.44 657 LEU A O 1
ATOM 4723 N N . VAL A 1 658 ? -34.232 -32.305 50.833 1.00 91.38 658 VAL A N 1
ATOM 4724 C CA . VAL A 1 658 ? -35.303 -31.631 50.086 1.00 91.38 658 VAL A CA 1
ATOM 4725 C C . VAL A 1 658 ? -35.646 -30.299 50.748 1.00 91.38 658 VAL A C 1
ATOM 4727 O O . VAL A 1 658 ? -35.742 -29.291 50.048 1.00 91.38 658 VAL A O 1
ATOM 4730 N N . GLU A 1 659 ? -35.693 -30.276 52.078 1.00 91.12 659 GLU A N 1
ATOM 4731 C CA . GLU A 1 659 ? -35.837 -29.062 52.887 1.00 91.12 659 GLU A CA 1
ATOM 4732 C C . GLU A 1 659 ? -34.762 -28.024 52.553 1.00 91.12 659 GLU A C 1
ATOM 4734 O O . GLU A 1 659 ? -35.049 -26.880 52.188 1.00 91.12 659 GLU A O 1
ATOM 4739 N N . TYR A 1 660 ? -33.501 -28.458 52.550 1.00 90.94 660 TYR A N 1
ATOM 4740 C CA . TYR A 1 660 ? -32.366 -27.629 52.156 1.00 90.94 660 TYR A CA 1
ATOM 4741 C C . TYR A 1 660 ? -32.492 -27.077 50.728 1.00 90.94 660 TYR A C 1
ATOM 4743 O O . TYR A 1 660 ? -32.158 -25.911 50.485 1.00 90.94 660 TYR A O 1
ATOM 4751 N N . ALA A 1 661 ? -32.965 -27.896 49.787 1.00 90.31 661 ALA A N 1
ATOM 4752 C CA . ALA A 1 661 ? -33.071 -27.546 48.375 1.00 90.31 661 ALA A CA 1
ATOM 4753 C C . ALA A 1 661 ? -34.191 -26.537 48.089 1.00 90.31 661 ALA A C 1
ATOM 4755 O O . ALA A 1 661 ? -33.991 -25.564 47.360 1.00 90.31 661 ALA A O 1
ATOM 4756 N N . LEU A 1 662 ? -35.370 -26.754 48.670 1.00 89.50 662 LEU A N 1
ATOM 4757 C CA . LEU A 1 662 ? -36.561 -25.939 48.417 1.00 89.50 662 LEU A CA 1
ATOM 4758 C C . LEU A 1 662 ? -36.661 -24.733 49.369 1.00 89.50 662 LEU A C 1
ATOM 4760 O O . LEU A 1 662 ? -37.380 -23.766 49.090 1.00 89.50 662 LEU A O 1
ATOM 4764 N N . GLY A 1 663 ? -35.866 -24.738 50.443 1.00 86.94 663 GLY A N 1
ATOM 4765 C CA . GLY A 1 663 ? -35.773 -23.658 51.418 1.00 86.94 663 GLY A CA 1
ATOM 4766 C C . GLY A 1 663 ? -36.834 -23.722 52.510 1.00 86.94 663 GLY A C 1
ATOM 4767 O O . GLY A 1 663 ? -37.373 -22.664 52.846 1.00 86.94 663 GLY A O 1
ATOM 4768 N N . GLY A 1 664 ? -37.142 -24.922 53.002 1.00 86.12 664 GLY A N 1
ATOM 4769 C CA . GLY A 1 664 ? -38.025 -25.141 54.149 1.00 86.12 664 GLY A CA 1
ATOM 4770 C C . GLY A 1 664 ? -37.273 -25.295 55.477 1.00 86.12 664 GLY A C 1
ATOM 4771 O O . GLY A 1 664 ? -36.076 -24.976 55.568 1.00 86.12 664 GLY A O 1
ATOM 4772 N N . ASP A 1 665 ? -37.998 -25.690 56.522 1.00 88.25 665 ASP A N 1
ATOM 4773 C CA . ASP A 1 665 ? -37.530 -25.831 57.902 1.00 88.25 665 ASP A CA 1
ATOM 4774 C C . ASP A 1 665 ? -37.572 -27.306 58.336 1.00 88.25 665 ASP A C 1
ATOM 4776 O O . ASP A 1 665 ? -38.640 -27.832 58.642 1.00 88.25 665 ASP A O 1
ATOM 4780 N N . PRO A 1 666 ? -36.415 -27.971 58.511 1.00 90.88 666 PRO A N 1
ATOM 4781 C CA . PRO A 1 666 ? -36.377 -29.406 58.769 1.00 90.88 666 PRO A CA 1
ATOM 4782 C C . PRO A 1 666 ? -36.957 -29.809 60.130 1.00 90.88 666 PRO A C 1
ATOM 4784 O O . PRO A 1 666 ? -36.990 -30.992 60.444 1.00 90.88 666 PRO A O 1
ATOM 4787 N N . LYS A 1 667 ? -37.336 -28.860 60.994 1.00 89.88 667 LYS A N 1
ATOM 4788 C CA . LYS A 1 667 ? -37.867 -29.129 62.339 1.00 89.88 667 LYS A CA 1
ATOM 4789 C C . LYS A 1 667 ? -39.346 -28.787 62.479 1.00 89.88 667 LYS A C 1
ATOM 4791 O O . LYS A 1 667 ? -39.913 -29.055 63.546 1.00 89.88 667 LYS A O 1
ATOM 4796 N N . ASN A 1 668 ? -39.953 -28.172 61.469 1.00 88.88 668 ASN A N 1
ATOM 47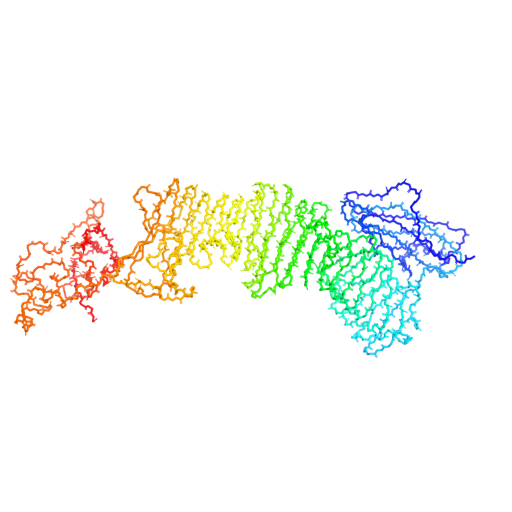97 C CA . ASN A 1 668 ? -41.321 -27.686 61.520 1.00 88.88 668 ASN A CA 1
ATOM 4798 C C . ASN A 1 668 ? -42.054 -28.012 60.223 1.00 88.88 668 ASN A C 1
ATOM 4800 O O . ASN A 1 668 ? -41.729 -27.460 59.186 1.00 88.88 668 ASN A O 1
ATOM 4804 N N . ARG A 1 669 ? -43.151 -28.767 60.352 1.00 88.31 669 ARG A N 1
ATOM 4805 C CA . ARG A 1 669 ? -43.952 -29.214 59.207 1.00 88.31 669 ARG A CA 1
ATOM 4806 C C . ARG A 1 669 ? -44.300 -28.079 58.251 1.00 88.31 669 ARG A C 1
ATOM 4808 O O . ARG A 1 669 ? -45.054 -27.168 58.633 1.00 88.31 669 ARG A O 1
ATOM 4815 N N . ASP A 1 670 ? -43.878 -28.205 57.001 1.00 82.38 670 ASP A N 1
ATOM 4816 C CA . ASP A 1 670 ? -44.066 -27.173 55.993 1.00 82.38 670 ASP A CA 1
ATOM 4817 C C . ASP A 1 670 ? -45.335 -27.392 55.161 1.00 82.38 670 ASP A C 1
ATOM 4819 O O . ASP A 1 670 ? -45.486 -28.335 54.392 1.00 82.38 670 ASP A O 1
ATOM 4823 N N . ALA A 1 671 ? -46.292 -26.467 55.277 1.00 71.06 671 ALA A N 1
ATOM 4824 C CA . ALA A 1 671 ? -47.578 -26.580 54.579 1.00 71.06 671 ALA A CA 1
ATOM 4825 C C . ALA A 1 671 ? -47.544 -26.141 53.099 1.00 71.06 671 ALA A C 1
ATOM 4827 O O . ALA A 1 671 ? -48.539 -26.322 52.402 1.00 71.06 671 ALA A O 1
ATOM 4828 N N . ASN A 1 672 ? -46.457 -25.506 52.638 1.00 69.38 672 ASN A N 1
ATOM 4829 C CA . ASN A 1 672 ? -46.367 -24.861 51.317 1.00 69.38 672 ASN A CA 1
ATOM 4830 C C . ASN A 1 672 ? -45.060 -25.173 50.557 1.00 69.38 672 ASN A C 1
ATOM 4832 O O . ASN A 1 672 ? -44.744 -24.462 49.602 1.00 69.38 672 ASN A O 1
ATOM 4836 N N . LEU A 1 673 ? -44.282 -26.175 50.981 1.00 76.75 673 LEU A N 1
ATOM 4837 C CA . LEU A 1 673 ? -43.016 -26.533 50.323 1.00 76.75 673 LEU A CA 1
ATOM 4838 C C . LEU A 1 673 ? -43.200 -27.527 49.162 1.00 76.75 673 LEU A C 1
ATOM 4840 O O . LEU A 1 673 ? -42.271 -27.760 48.391 1.00 76.75 673 LEU A O 1
ATOM 4844 N N . ASP A 1 674 ? -44.411 -28.070 49.004 1.00 74.12 674 ASP A N 1
ATOM 4845 C CA . ASP A 1 674 ? -44.759 -29.053 47.980 1.00 74.12 674 ASP A CA 1
ATOM 4846 C C . ASP A 1 674 ? -44.430 -28.562 46.558 1.00 74.12 674 ASP A C 1
ATOM 4848 O O . ASP A 1 674 ? -45.011 -27.574 46.090 1.00 74.12 674 ASP A O 1
ATOM 4852 N N . PRO A 1 675 ? -43.592 -29.295 45.798 1.00 79.00 675 PRO A N 1
ATOM 4853 C CA . PRO A 1 675 ? -43.580 -29.189 44.349 1.00 79.00 675 PRO A CA 1
ATOM 4854 C C . PRO A 1 675 ? -45.002 -29.359 43.804 1.00 79.00 675 PRO A C 1
ATOM 4856 O O . PRO A 1 675 ? -45.651 -30.394 43.983 1.00 79.00 675 PRO A O 1
ATOM 4859 N N . VAL A 1 676 ? -45.499 -28.338 43.117 1.00 81.81 676 VAL A N 1
ATOM 4860 C CA . VAL A 1 676 ? -46.853 -28.319 42.583 1.00 81.81 676 VAL A CA 1
ATOM 4861 C C . VAL A 1 676 ? -46.876 -29.123 41.289 1.00 81.81 676 VAL A C 1
ATOM 4863 O O . VAL A 1 676 ? -46.363 -28.703 40.250 1.00 81.81 676 VAL A O 1
ATOM 4866 N N . MET A 1 677 ? -47.497 -30.299 41.342 1.00 82.94 677 MET A N 1
ATOM 4867 C CA . MET A 1 677 ? -47.793 -31.085 40.149 1.00 82.94 677 MET A CA 1
ATOM 4868 C C . MET A 1 677 ? -49.116 -30.625 39.538 1.00 82.94 677 MET A C 1
ATOM 4870 O O . MET A 1 677 ? -50.155 -30.613 40.201 1.00 82.94 677 MET A O 1
ATOM 4874 N N . VAL A 1 678 ? -49.096 -30.312 38.245 1.00 82.44 678 VAL A N 1
ATOM 4875 C CA . VAL A 1 678 ? -50.288 -29.914 37.489 1.00 82.44 678 VAL A CA 1
ATOM 4876 C C . VAL A 1 678 ? -50.417 -30.777 36.239 1.00 82.44 678 VAL A C 1
ATOM 4878 O O . VAL A 1 678 ? -49.427 -31.170 35.624 1.00 82.44 678 VAL A O 1
ATOM 4881 N N . ILE A 1 679 ? -51.661 -31.074 35.860 1.00 77.19 679 ILE A N 1
ATOM 4882 C CA . ILE A 1 679 ? -51.994 -31.552 34.518 1.00 77.19 679 ILE A CA 1
ATOM 4883 C C . ILE A 1 679 ? -52.528 -30.352 33.747 1.00 77.19 679 ILE A C 1
ATOM 4885 O O . ILE A 1 679 ? -53.587 -29.825 34.092 1.00 77.19 679 ILE A O 1
ATOM 4889 N N . GLY A 1 680 ? -51.792 -29.902 32.734 1.00 69.31 680 GLY A N 1
ATOM 4890 C CA . GLY A 1 680 ? -52.124 -28.682 32.005 1.00 69.31 680 GLY A CA 1
ATOM 4891 C C . GLY A 1 680 ? -51.733 -28.749 30.536 1.00 69.31 680 GLY A C 1
ATOM 4892 O O . GLY A 1 680 ? -50.808 -29.458 30.149 1.00 69.31 680 GLY A O 1
ATOM 4893 N N . SER A 1 681 ? -52.465 -28.009 29.711 1.00 61.19 681 SER A N 1
ATOM 4894 C CA . SER A 1 681 ? -52.195 -27.840 28.284 1.00 61.19 681 SER A CA 1
ATOM 4895 C C . SER A 1 681 ? -51.423 -26.546 28.040 1.00 61.19 681 SER A C 1
ATOM 4897 O O . SER A 1 681 ? -51.873 -25.492 28.504 1.00 61.19 681 SER A O 1
ATOM 4899 N N . GLN A 1 682 ? -50.351 -26.573 27.245 1.00 54.41 682 GLN A N 1
ATOM 4900 C CA . GLN A 1 682 ? -49.875 -25.333 26.625 1.00 54.41 682 GLN A CA 1
ATOM 4901 C C . GLN A 1 682 ? -50.986 -24.816 25.690 1.00 54.41 682 GLN A C 1
ATOM 4903 O O . GLN A 1 682 ? -51.455 -25.538 24.822 1.00 54.41 682 GLN A O 1
ATOM 4908 N N . GLY A 1 683 ? -51.496 -23.600 25.912 1.00 55.59 683 GLY A N 1
ATOM 4909 C CA . GLY A 1 683 ? -52.492 -22.976 25.022 1.00 55.59 683 GLY A CA 1
ATOM 4910 C C . GLY A 1 683 ? -53.973 -23.348 25.233 1.00 55.59 683 GLY A C 1
ATOM 4911 O O . GLY A 1 683 ? -54.814 -22.909 24.455 1.00 55.59 683 GLY A O 1
ATOM 4912 N N . GLY A 1 684 ? -54.331 -24.099 26.283 1.00 55.62 684 GLY A N 1
ATOM 4913 C CA . GLY A 1 684 ? -55.737 -24.329 26.681 1.00 55.62 684 GLY A CA 1
ATOM 4914 C C . GLY A 1 684 ? -56.475 -25.481 25.977 1.00 55.62 684 GLY A C 1
ATOM 4915 O O . GLY A 1 684 ? -57.685 -25.624 26.167 1.00 55.62 684 GLY A O 1
ATOM 4916 N N . ASN A 1 685 ? -55.785 -26.302 25.176 1.00 57.50 685 ASN A N 1
ATOM 4917 C CA . ASN A 1 685 ? -56.363 -27.470 24.504 1.00 57.50 685 ASN A CA 1
ATOM 4918 C C . ASN A 1 685 ? -56.214 -28.758 25.352 1.00 57.50 685 ASN A C 1
ATOM 4920 O O . ASN A 1 685 ? -55.093 -29.242 25.514 1.00 57.50 685 ASN A O 1
ATOM 4924 N N . PRO A 1 686 ? -57.304 -29.394 25.825 1.00 59.66 686 PRO A N 1
ATOM 4925 C CA . PRO A 1 686 ? -57.233 -30.578 26.689 1.00 59.66 686 PRO A CA 1
ATOM 4926 C C . PRO A 1 686 ? -56.477 -31.775 26.092 1.00 59.66 686 PRO A C 1
ATOM 4928 O O . PRO A 1 686 ? -55.940 -32.581 26.849 1.00 59.66 686 PRO A O 1
ATOM 4931 N N . VAL A 1 687 ? -56.422 -31.892 24.759 1.00 60.84 687 VAL A N 1
ATOM 4932 C CA . VAL A 1 687 ? -55.736 -32.988 24.038 1.00 60.84 687 VAL A CA 1
ATOM 4933 C C . VAL A 1 687 ? -54.205 -32.830 24.054 1.00 60.84 687 VAL A C 1
ATOM 4935 O O . VAL A 1 687 ? -53.471 -33.757 23.739 1.00 60.84 687 VAL A O 1
ATOM 4938 N N . GLU A 1 688 ? -53.694 -31.666 24.455 1.00 74.69 688 GLU A N 1
ATOM 4939 C CA . GLU A 1 688 ? -52.254 -31.402 24.604 1.00 74.69 688 GLU A CA 1
ATOM 4940 C C . GLU A 1 688 ? -51.818 -31.382 26.073 1.00 74.69 688 GLU A C 1
ATOM 4942 O O . GLU A 1 688 ? -50.728 -30.911 26.398 1.00 74.69 688 GLU A O 1
ATOM 4947 N N . SER A 1 689 ? -52.668 -31.879 26.978 1.00 83.81 689 SER A N 1
ATOM 4948 C CA . SER A 1 689 ? -52.362 -31.905 28.407 1.00 83.81 689 SER A CA 1
ATOM 4949 C C . SER A 1 689 ? -51.167 -32.812 28.695 1.00 83.81 689 SER A C 1
ATOM 4951 O O . SER A 1 689 ? -51.123 -33.964 28.254 1.00 83.81 689 SER A O 1
ATOM 4953 N N . ARG A 1 690 ? -50.212 -32.301 29.468 1.00 88.44 690 ARG A N 1
ATOM 4954 C CA . ARG A 1 690 ? -48.982 -32.987 29.889 1.00 88.44 690 ARG A CA 1
ATOM 4955 C C . ARG A 1 690 ? -48.848 -32.904 31.406 1.00 88.44 690 ARG A C 1
ATOM 4957 O O . ARG A 1 690 ? -49.474 -32.051 32.039 1.00 88.44 690 ARG A O 1
ATOM 4964 N N . LEU A 1 691 ? -48.045 -33.794 31.987 1.00 92.19 691 LEU A N 1
ATOM 4965 C CA . LEU A 1 691 ? -47.619 -33.648 33.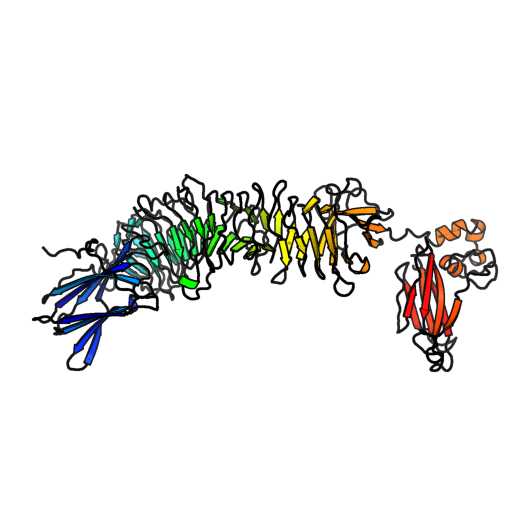378 1.00 92.19 691 LEU A CA 1
ATOM 4966 C C . LEU A 1 691 ? -46.600 -32.513 33.462 1.00 92.19 691 LEU A C 1
ATOM 4968 O O . LEU A 1 691 ? -45.618 -32.509 32.719 1.00 92.19 691 LEU A O 1
ATOM 4972 N N . SER A 1 692 ? -46.817 -31.579 34.379 1.00 91.25 692 SER A N 1
ATOM 4973 C CA . SER A 1 692 ? -45.842 -30.552 34.726 1.00 91.25 692 SER A CA 1
ATOM 4974 C C . SER A 1 692 ? -45.553 -30.562 36.219 1.00 91.25 692 SER A C 1
ATOM 4976 O O . SER A 1 692 ? -46.452 -30.804 37.028 1.00 91.25 692 SER A O 1
ATOM 4978 N N . LEU A 1 693 ? -44.307 -30.266 36.572 1.00 93.38 693 LEU A N 1
ATOM 4979 C CA . LEU A 1 693 ? -43.854 -30.117 37.946 1.00 93.38 693 LEU A CA 1
ATOM 4980 C C . LEU A 1 693 ? -43.247 -28.728 38.125 1.00 93.38 693 LEU A C 1
ATOM 4982 O O . LEU A 1 693 ? -42.243 -28.405 37.483 1.00 93.38 693 LEU A O 1
ATOM 4986 N N . SER A 1 694 ? -43.866 -27.933 38.991 1.00 91.88 694 SER A N 1
ATOM 4987 C CA . SER A 1 694 ? -43.399 -26.608 39.389 1.00 91.88 694 SER A CA 1
ATOM 4988 C C . SER A 1 694 ? -42.825 -26.666 40.797 1.00 91.88 694 SER A C 1
ATOM 4990 O O . SER A 1 694 ? -43.403 -27.305 41.671 1.00 91.88 694 SER A O 1
ATOM 4992 N N . PHE A 1 695 ? -41.683 -26.035 41.024 1.00 91.69 695 PHE A N 1
ATOM 4993 C CA . PHE A 1 695 ? -41.124 -25.887 42.362 1.00 91.69 695 PHE A CA 1
ATOM 4994 C C . PHE A 1 695 ? -40.258 -24.636 42.449 1.00 91.69 695 PHE A C 1
ATOM 4996 O O . PHE A 1 695 ? -39.682 -24.168 41.460 1.00 91.69 695 PHE A O 1
ATOM 5003 N N . LYS A 1 696 ? -40.114 -24.132 43.671 1.00 88.38 696 LYS A N 1
ATOM 5004 C CA . LYS A 1 696 ? -39.171 -23.072 44.002 1.00 88.38 696 LYS A CA 1
ATOM 5005 C C . LYS A 1 696 ? -37.774 -23.667 44.155 1.00 88.38 696 LYS A C 1
ATOM 5007 O O . LYS A 1 696 ? -37.565 -24.547 44.983 1.00 88.38 696 LYS A O 1
ATOM 5012 N N . ARG A 1 697 ? -36.802 -23.152 43.406 1.00 88.00 697 ARG A N 1
ATOM 5013 C CA . ARG A 1 697 ? -35.376 -23.427 43.633 1.00 88.00 697 ARG A CA 1
ATOM 5014 C C . ARG A 1 697 ? -34.702 -22.261 44.344 1.00 88.00 697 ARG A C 1
ATOM 5016 O O . ARG A 1 697 ? -35.035 -21.099 44.089 1.00 88.00 697 ARG A O 1
ATOM 5023 N N . LEU A 1 698 ? -33.717 -22.573 45.180 1.00 85.38 698 LEU A N 1
ATOM 5024 C CA . LEU A 1 698 ? -32.777 -21.591 45.713 1.00 85.38 698 LEU A CA 1
ATOM 5025 C C . LEU A 1 698 ? -31.503 -21.566 44.857 1.00 85.38 698 LEU A C 1
ATOM 5027 O O . LEU A 1 698 ? -30.890 -22.606 44.617 1.00 85.38 698 LEU A O 1
ATOM 5031 N N . ILE A 1 699 ? -31.118 -20.386 44.368 1.00 79.88 699 ILE A N 1
ATOM 5032 C CA . ILE A 1 699 ? -30.040 -20.214 43.376 1.00 79.88 699 ILE A CA 1
ATOM 5033 C C . ILE A 1 699 ? -28.663 -20.464 44.003 1.00 79.88 699 ILE A C 1
ATOM 5035 O O . ILE A 1 699 ? -27.781 -21.023 43.360 1.00 79.88 699 ILE A O 1
ATOM 5039 N N . ASN A 1 700 ? -28.495 -20.132 45.282 1.00 71.94 700 ASN A N 1
ATOM 5040 C CA . ASN A 1 700 ? -27.257 -20.344 46.036 1.00 71.94 700 ASN A CA 1
ATOM 5041 C C . ASN A 1 700 ? -27.005 -21.801 46.479 1.00 71.94 700 ASN A C 1
ATOM 5043 O O . ASN A 1 700 ? -26.130 -22.036 47.312 1.00 71.94 700 ASN A O 1
ATOM 5047 N N . ARG A 1 701 ? -27.787 -22.770 45.992 1.00 79.12 701 ARG A N 1
ATOM 5048 C CA . ARG A 1 701 ? -27.629 -24.205 46.276 1.00 79.12 701 ARG A CA 1
ATOM 5049 C C . ARG A 1 701 ? -26.830 -24.865 45.155 1.00 79.12 701 ARG A C 1
ATOM 5051 O O . ARG A 1 701 ? -27.381 -25.557 44.303 1.00 79.12 701 ARG A O 1
ATOM 5058 N N . THR A 1 702 ? -25.535 -24.568 45.108 1.00 79.81 702 THR A N 1
ATOM 5059 C CA . THR A 1 702 ? -24.625 -25.024 44.042 1.00 79.81 702 THR A CA 1
ATOM 5060 C C . THR A 1 702 ? -24.045 -26.420 44.289 1.00 79.81 702 THR A C 1
ATOM 5062 O O . THR A 1 702 ? -23.519 -27.047 43.370 1.00 79.81 702 THR A O 1
ATOM 5065 N N . ASP A 1 703 ? -24.194 -26.940 45.506 1.00 80.88 703 ASP A N 1
ATOM 5066 C CA . ASP A 1 703 ? -23.760 -28.262 45.967 1.00 80.88 703 ASP A CA 1
ATOM 5067 C C . ASP A 1 703 ? -24.836 -29.351 45.789 1.00 80.88 703 ASP A C 1
ATOM 5069 O O . ASP A 1 703 ? -24.672 -30.479 46.260 1.00 80.88 703 ASP A O 1
ATOM 5073 N N . ILE A 1 704 ? -25.928 -29.042 45.083 1.00 89.44 704 ILE A N 1
ATOM 5074 C CA . ILE A 1 704 ? -26.986 -29.993 44.735 1.00 89.44 704 ILE A CA 1
ATOM 5075 C C . ILE A 1 704 ? -27.412 -29.850 43.270 1.00 89.44 704 ILE A C 1
ATOM 5077 O O . ILE A 1 704 ? -27.313 -28.783 42.664 1.00 89.44 704 ILE A O 1
ATOM 5081 N N . ASP A 1 705 ? -27.944 -30.935 42.721 1.00 91.38 705 ASP A N 1
ATOM 5082 C CA . ASP A 1 705 ? -28.638 -30.967 41.441 1.00 91.38 705 ASP A CA 1
ATOM 5083 C C . ASP A 1 705 ? -30.130 -31.228 41.660 1.00 91.38 705 ASP A C 1
ATOM 5085 O O . ASP A 1 705 ? -30.518 -32.082 42.463 1.00 91.38 705 ASP A O 1
ATOM 5089 N N . TYR A 1 706 ? -30.969 -30.539 40.889 1.00 94.44 706 TYR A N 1
ATOM 5090 C CA . TYR A 1 706 ? -32.401 -30.817 40.800 1.00 94.44 706 TYR A CA 1
ATOM 5091 C C . TYR A 1 706 ? -32.651 -31.579 39.507 1.00 94.44 706 TYR A C 1
ATOM 5093 O O . TYR A 1 706 ? -32.324 -31.086 38.431 1.00 94.44 706 TYR A O 1
ATOM 5101 N N . ARG A 1 707 ? -33.254 -32.762 39.584 1.00 95.06 707 ARG A N 1
ATOM 5102 C CA . ARG A 1 707 ? -33.591 -33.589 38.422 1.00 95.06 707 ARG A CA 1
ATOM 5103 C C . ARG A 1 707 ? -35.075 -33.878 38.407 1.00 95.06 707 ARG A C 1
ATOM 5105 O O . ARG A 1 707 ? -35.578 -34.605 39.262 1.00 95.06 707 ARG A O 1
ATOM 5112 N N . VAL A 1 708 ? -35.775 -33.354 37.410 1.00 95.50 708 VAL A N 1
ATOM 5113 C CA . VAL A 1 708 ? -37.166 -33.730 37.166 1.00 95.50 708 VAL A CA 1
ATOM 5114 C C . VAL A 1 708 ? -37.172 -34.985 36.318 1.00 95.50 708 VAL A C 1
ATOM 5116 O O . VAL A 1 708 ? -36.573 -35.025 35.244 1.00 95.50 708 VAL A O 1
ATOM 5119 N N . GLN A 1 709 ? -37.823 -36.028 36.819 1.00 95.31 709 GLN A N 1
ATOM 5120 C CA . GLN A 1 709 ? -37.857 -37.336 36.183 1.00 95.31 709 GLN A CA 1
ATOM 5121 C C . GLN A 1 709 ? -39.281 -37.766 35.878 1.00 95.31 709 GLN A C 1
ATOM 5123 O O . GLN A 1 709 ? -40.176 -37.533 36.688 1.00 95.31 709 GLN A O 1
ATOM 5128 N N . ALA A 1 710 ? -39.463 -38.463 34.758 1.00 94.00 710 ALA A N 1
ATOM 5129 C CA . ALA A 1 710 ? -40.722 -39.083 34.377 1.00 94.00 710 ALA A CA 1
ATOM 5130 C C . ALA A 1 710 ? -40.558 -40.585 34.096 1.00 94.00 710 ALA A C 1
ATOM 5132 O O . ALA A 1 710 ? -39.492 -41.038 33.671 1.00 94.00 710 ALA A O 1
ATOM 5133 N N . ALA A 1 711 ? -41.613 -41.361 34.351 1.00 93.44 711 ALA A N 1
ATOM 5134 C CA . ALA A 1 711 ? -41.636 -42.810 34.149 1.00 93.44 711 ALA A CA 1
ATOM 5135 C C . ALA A 1 711 ? -43.049 -43.329 33.849 1.00 93.44 711 ALA A C 1
ATOM 5137 O O . ALA A 1 711 ? -44.043 -42.755 34.297 1.00 93.44 711 ALA A O 1
ATOM 5138 N N . ASP A 1 712 ? -43.148 -44.472 33.167 1.00 92.00 712 ASP A N 1
ATOM 5139 C CA . ASP A 1 712 ? -44.436 -45.129 32.874 1.00 92.00 712 ASP A CA 1
ATOM 5140 C C . ASP A 1 712 ? -44.941 -46.006 34.038 1.00 92.00 712 ASP A C 1
ATOM 5142 O O . ASP A 1 712 ? -46.095 -46.444 34.074 1.00 92.00 712 ASP A O 1
ATOM 5146 N N . SER A 1 713 ? -44.086 -46.277 35.030 1.00 90.94 713 SER A N 1
ATOM 5147 C CA . SER A 1 713 ? -44.452 -47.014 36.241 1.00 90.94 713 SER A CA 1
ATOM 5148 C C . SER A 1 713 ? -43.567 -46.640 37.430 1.00 90.94 713 SER A C 1
ATOM 5150 O O . SER A 1 713 ? -42.401 -46.301 37.254 1.00 90.94 713 SER A O 1
ATOM 5152 N N . LEU A 1 714 ? -44.097 -46.767 38.651 1.00 90.38 714 LEU A N 1
ATOM 5153 C CA . LEU A 1 714 ? -43.366 -46.442 39.885 1.00 90.38 714 LEU A CA 1
ATOM 5154 C C . LEU A 1 714 ? -42.108 -47.302 40.114 1.00 90.38 714 LEU A C 1
ATOM 5156 O O . LEU A 1 714 ? -41.178 -46.843 40.768 1.00 90.38 714 LEU A O 1
ATOM 5160 N N . GLY A 1 715 ? -42.081 -48.533 39.592 1.00 88.19 715 GLY A N 1
ATOM 5161 C CA . GLY A 1 715 ? -40.947 -49.461 39.712 1.00 88.19 715 GLY A CA 1
ATOM 5162 C C . GLY A 1 715 ? -40.108 -49.611 38.439 1.00 88.19 715 GLY A C 1
ATOM 5163 O O . GLY A 1 715 ? -39.314 -50.544 38.369 1.00 88.19 715 GLY A O 1
ATOM 5164 N N . GLY A 1 716 ? -40.339 -48.772 37.425 1.00 85.81 716 GLY A N 1
ATOM 5165 C CA . GLY A 1 716 ? -39.637 -48.821 36.141 1.00 85.81 716 GLY A CA 1
ATOM 5166 C C . GLY A 1 716 ? -38.466 -47.843 36.050 1.00 85.81 716 GLY A C 1
ATOM 5167 O O . GLY A 1 716 ? -38.087 -47.210 37.036 1.00 85.81 716 GLY A O 1
ATOM 5168 N N . ASP A 1 717 ? -37.923 -47.706 34.842 1.00 88.31 717 ASP A N 1
ATOM 5169 C CA . ASP A 1 717 ? -36.824 -46.784 34.560 1.00 88.31 717 ASP A CA 1
ATOM 5170 C C . ASP A 1 717 ? -37.320 -45.332 34.570 1.00 88.31 717 ASP A C 1
ATOM 5172 O O . ASP A 1 717 ? -38.230 -44.956 33.828 1.00 88.31 717 ASP A O 1
ATOM 5176 N N . TRP A 1 718 ? -36.711 -44.511 35.426 1.00 94.12 718 TRP A N 1
ATOM 5177 C CA . TRP A 1 718 ? -36.991 -43.081 35.526 1.00 94.12 718 TRP A CA 1
ATOM 5178 C C . TRP A 1 718 ? -36.050 -42.299 34.614 1.00 94.12 718 TRP A C 1
ATOM 5180 O O . TRP A 1 718 ? -34.830 -42.353 34.769 1.00 94.12 718 TRP A O 1
ATOM 5190 N N . MET A 1 719 ? -36.619 -41.542 33.680 1.00 92.75 719 MET A N 1
ATOM 5191 C CA . MET A 1 719 ? -35.875 -40.712 32.738 1.00 92.75 719 MET A CA 1
ATOM 5192 C C . MET A 1 719 ? -35.849 -39.267 33.220 1.00 92.75 719 MET A C 1
ATOM 5194 O O . MET A 1 719 ? -36.893 -38.719 33.556 1.00 92.75 719 MET A O 1
ATOM 5198 N N . VAL A 1 720 ? -34.678 -38.630 33.225 1.00 93.38 720 VAL A N 1
ATOM 5199 C CA . VAL A 1 720 ? -34.551 -37.197 33.533 1.00 93.38 720 VAL A CA 1
ATOM 5200 C C . VAL A 1 720 ? -35.073 -36.385 32.348 1.00 93.38 720 VAL A C 1
ATOM 5202 O O . VAL A 1 720 ? -34.519 -36.474 31.258 1.00 93.38 720 VAL A O 1
ATOM 5205 N N . ILE A 1 721 ? -36.129 -35.605 32.551 1.00 92.44 721 ILE A N 1
ATOM 5206 C CA . ILE A 1 721 ? -36.734 -34.725 31.535 1.00 92.44 721 ILE A CA 1
ATOM 5207 C C . ILE A 1 721 ? -36.318 -33.256 31.707 1.00 92.44 721 ILE A C 1
ATOM 5209 O O . ILE A 1 721 ? -36.624 -32.399 30.879 1.00 92.44 721 ILE A O 1
ATOM 5213 N N . GLY A 1 722 ? -35.603 -32.953 32.786 1.00 91.00 722 GLY A N 1
ATOM 5214 C CA . GLY A 1 722 ? -35.031 -31.642 33.023 1.00 91.00 722 GLY A CA 1
ATOM 5215 C C . GLY A 1 722 ? -34.114 -31.631 34.233 1.00 91.00 722 GLY A C 1
ATOM 5216 O O . GLY A 1 722 ? -34.276 -32.436 35.154 1.00 91.00 722 GLY A O 1
ATOM 5217 N N . GLU A 1 723 ? -33.136 -30.736 34.210 1.00 93.69 723 GLU A N 1
ATOM 5218 C CA . GLU A 1 723 ? -32.106 -30.639 35.235 1.00 93.69 723 GLU A CA 1
ATOM 5219 C C . GLU A 1 723 ? -31.778 -29.181 35.565 1.00 93.69 723 GLU A C 1
ATOM 5221 O O . GLU A 1 723 ? -31.832 -28.290 34.717 1.00 93.69 723 GLU A O 1
ATOM 5226 N N . VAL A 1 724 ? -31.422 -28.948 36.822 1.00 90.69 724 VAL A N 1
ATOM 5227 C CA . VAL A 1 724 ? -30.759 -27.738 37.297 1.00 90.69 724 VAL A CA 1
ATOM 5228 C C . VAL A 1 724 ? -29.475 -28.198 37.970 1.00 90.69 724 VAL A C 1
ATOM 5230 O O . VAL A 1 724 ? -29.514 -28.713 39.088 1.00 90.69 724 VAL A O 1
ATOM 5233 N N . ALA A 1 725 ? -28.354 -28.058 37.270 1.00 85.75 725 ALA A N 1
ATOM 5234 C CA . ALA A 1 725 ? -27.085 -28.613 37.708 1.00 85.75 725 ALA A CA 1
ATOM 5235 C C . ALA A 1 725 ? -26.296 -27.579 38.531 1.00 85.75 725 ALA A C 1
ATOM 5237 O O . ALA A 1 725 ? -25.790 -26.614 37.964 1.00 85.75 725 ALA A O 1
ATOM 5238 N N . GLY A 1 726 ? -26.168 -27.766 39.848 1.00 77.81 726 GLY A N 1
ATOM 5239 C CA . GLY A 1 726 ? -25.320 -26.937 40.717 1.00 77.81 726 GLY A CA 1
ATOM 5240 C C . GLY A 1 726 ? -25.582 -25.440 40.607 1.00 77.81 726 GLY A C 1
ATOM 5241 O O . GLY A 1 726 ? -24.661 -24.664 40.372 1.00 77.81 726 GLY A O 1
ATOM 5242 N N . GLY A 1 727 ? -26.846 -25.037 40.720 1.00 74.25 727 GLY A N 1
ATOM 5243 C CA . GLY A 1 727 ? -27.261 -23.633 40.622 1.00 74.25 727 GLY A CA 1
ATOM 5244 C C . GLY A 1 727 ? -27.330 -23.058 39.198 1.00 74.25 727 GLY A C 1
ATOM 5245 O O . GLY A 1 727 ? -27.883 -21.971 39.029 1.00 74.25 727 GLY A O 1
ATOM 5246 N N . ALA A 1 728 ? -26.873 -23.783 38.167 1.00 79.44 728 ALA A N 1
ATOM 5247 C CA . ALA A 1 728 ? -26.939 -23.349 36.765 1.00 79.44 728 ALA A CA 1
ATOM 5248 C C . ALA A 1 728 ? -28.373 -23.050 36.287 1.00 79.44 728 ALA A C 1
ATOM 5250 O O . ALA A 1 728 ? -29.355 -23.378 36.954 1.00 79.44 728 ALA A O 1
ATOM 5251 N N . SER A 1 729 ? -28.519 -22.427 35.116 1.00 85.25 729 SER A N 1
ATOM 5252 C CA . SER A 1 729 ? -29.838 -22.206 34.510 1.00 85.25 729 SER A CA 1
ATOM 5253 C C . SER A 1 729 ? -30.586 -23.532 34.279 1.00 85.25 729 SER A C 1
ATOM 5255 O O . SER A 1 729 ? -29.954 -24.527 33.919 1.00 85.25 729 SER A O 1
ATOM 5257 N N . PRO A 1 730 ? -31.920 -23.574 34.467 1.00 90.12 730 PRO A N 1
ATOM 5258 C CA . PRO A 1 730 ? -32.705 -24.781 34.232 1.00 90.12 730 PRO A CA 1
ATOM 5259 C C . PRO A 1 730 ? -32.617 -25.232 32.773 1.00 90.12 730 PRO A C 1
ATOM 5261 O O . PRO A 1 730 ? -32.837 -24.435 31.863 1.00 90.12 730 PRO A O 1
ATOM 5264 N N . ALA A 1 731 ? -32.334 -26.513 32.555 1.00 87.06 731 ALA A N 1
ATOM 5265 C CA . ALA A 1 731 ? -32.174 -27.102 31.233 1.00 87.06 731 ALA A CA 1
ATOM 5266 C C . ALA A 1 731 ? -33.200 -28.216 31.012 1.00 87.06 731 ALA A C 1
ATOM 5268 O O . ALA A 1 731 ? -33.365 -29.112 31.841 1.00 87.06 731 ALA A O 1
ATOM 5269 N N . ALA A 1 732 ? -33.887 -28.175 29.873 1.00 89.44 732 ALA A N 1
ATOM 5270 C CA . ALA A 1 732 ? -34.767 -29.251 29.446 1.00 89.44 732 ALA A CA 1
ATOM 5271 C C . ALA A 1 732 ? -33.962 -30.415 28.850 1.00 89.44 732 ALA A C 1
ATOM 5273 O O . ALA A 1 732 ? -32.994 -30.195 28.123 1.00 89.44 732 ALA A O 1
ATOM 5274 N N . LEU A 1 733 ? -34.372 -31.654 29.132 1.00 80.06 733 LEU A N 1
ATOM 5275 C CA . LEU A 1 733 ? -33.694 -32.870 28.676 1.00 80.06 733 LEU A CA 1
ATOM 5276 C C . LEU A 1 733 ? -34.707 -33.877 28.124 1.00 80.06 733 LEU A C 1
ATOM 5278 O O . LEU A 1 733 ? -35.880 -33.857 28.481 1.00 80.06 733 LEU A O 1
ATOM 5282 N N . ASN A 1 734 ? -34.257 -34.778 27.245 1.00 85.62 734 ASN A N 1
ATOM 5283 C CA . ASN A 1 734 ? -35.055 -35.906 26.739 1.00 85.62 734 ASN A CA 1
ATOM 5284 C C . ASN A 1 734 ? -36.471 -35.525 26.244 1.00 85.62 734 ASN A C 1
ATOM 5286 O O . ASN A 1 734 ? -37.454 -36.231 26.476 1.00 85.62 734 ASN A O 1
ATOM 5290 N N . GLY A 1 735 ? -36.564 -34.384 25.553 1.00 80.44 735 GLY A N 1
ATOM 5291 C CA . GLY A 1 735 ? -37.803 -33.866 24.967 1.00 80.44 735 GLY A CA 1
ATOM 5292 C C . GLY A 1 735 ? -38.738 -33.147 25.942 1.00 80.44 735 GLY A C 1
ATOM 5293 O O . GLY A 1 735 ? -39.816 -32.730 25.521 1.00 80.44 735 GLY A O 1
ATOM 5294 N N . GLY A 1 736 ? -38.371 -33.015 27.221 1.00 88.19 736 GLY A N 1
ATOM 5295 C CA . GLY A 1 736 ? -39.081 -32.141 28.151 1.00 88.19 736 GLY A CA 1
ATOM 5296 C C . GLY A 1 736 ? -38.970 -30.672 27.739 1.00 88.19 736 GLY A C 1
ATOM 5297 O O . GLY A 1 736 ? -38.203 -30.312 26.845 1.00 88.19 736 GLY A O 1
ATOM 5298 N N . THR A 1 737 ? -39.722 -29.802 28.406 1.00 89.19 737 THR A N 1
ATOM 5299 C CA . THR A 1 737 ? -39.583 -28.344 28.256 1.00 89.19 737 THR A CA 1
ATOM 5300 C C . THR A 1 737 ? -39.483 -27.685 29.620 1.00 89.19 737 THR A C 1
ATOM 5302 O O . THR A 1 737 ? -40.049 -28.197 30.586 1.00 89.19 737 THR A O 1
ATOM 5305 N N . VAL A 1 738 ? -38.811 -26.539 29.698 1.00 90.88 738 VAL A N 1
ATOM 5306 C CA . VAL A 1 738 ? -38.655 -25.781 30.941 1.00 90.88 738 VAL A CA 1
ATOM 5307 C C . VAL A 1 738 ? -39.077 -24.330 30.749 1.00 90.88 738 VAL A C 1
ATOM 5309 O O . VAL A 1 738 ? -38.784 -23.721 29.723 1.00 90.88 738 VAL A O 1
ATOM 5312 N N . SER A 1 739 ? -39.758 -23.781 31.747 1.00 89.50 739 SER A N 1
ATOM 5313 C CA . SER A 1 739 ? -40.006 -22.347 31.882 1.00 89.50 739 SER A CA 1
ATOM 5314 C C . SER A 1 739 ? -39.596 -21.897 33.276 1.00 89.50 739 SER A C 1
ATOM 5316 O O . SER A 1 739 ? -39.938 -22.550 34.265 1.00 89.50 739 SER A O 1
ATOM 5318 N N . SER A 1 740 ? -38.893 -20.775 33.363 1.00 87.25 740 SER A N 1
ATOM 5319 C CA . SER A 1 740 ? -38.446 -20.177 34.616 1.00 87.25 740 SER A CA 1
ATOM 5320 C C . SER A 1 740 ? -39.118 -18.822 34.837 1.00 87.25 740 SER A C 1
ATOM 5322 O O . SER A 1 740 ? -39.290 -18.035 33.908 1.00 87.25 740 SER A O 1
ATOM 5324 N N . GLY A 1 741 ? -39.529 -18.553 36.075 1.00 79.12 741 GLY A N 1
ATOM 5325 C CA . GLY A 1 741 ? -40.002 -17.235 36.486 1.00 79.12 741 GLY A CA 1
ATOM 5326 C C . GLY A 1 741 ? -38.850 -16.248 36.698 1.00 79.12 741 GLY A C 1
ATOM 5327 O O . GLY A 1 741 ? -37.672 -16.623 36.715 1.00 79.12 741 GLY A O 1
ATOM 5328 N N . THR A 1 742 ? -39.197 -14.978 36.914 1.00 80.31 742 THR A N 1
ATOM 5329 C CA . THR A 1 742 ? -38.242 -13.943 37.330 1.00 80.31 742 THR A CA 1
ATOM 5330 C C . THR A 1 742 ? -37.543 -14.352 38.626 1.00 80.31 742 THR A C 1
ATOM 5332 O O . THR A 1 742 ? -38.177 -14.855 39.557 1.00 80.31 742 THR A O 1
ATOM 5335 N N . VAL A 1 743 ? -36.232 -14.126 38.693 1.00 76.69 743 VAL A N 1
ATOM 5336 C CA . VAL A 1 743 ? -35.454 -14.320 39.919 1.00 76.69 743 VAL A CA 1
ATOM 5337 C C . VAL A 1 743 ? -35.865 -13.264 40.949 1.00 76.69 743 VAL A C 1
ATOM 5339 O O . VAL A 1 743 ? -35.765 -12.069 40.685 1.00 76.69 743 VAL A O 1
ATOM 5342 N N . ASN A 1 744 ? -36.311 -13.706 42.126 1.00 64.88 744 ASN A N 1
ATOM 5343 C CA . ASN A 1 744 ? -36.658 -12.847 43.258 1.00 64.88 744 ASN A CA 1
ATOM 5344 C C . ASN A 1 744 ? -35.693 -13.132 44.416 1.00 64.88 744 ASN A C 1
ATOM 5346 O O . ASN A 1 744 ? -35.866 -14.100 45.170 1.00 64.88 744 ASN A O 1
ATOM 5350 N N . GLY A 1 745 ? -34.657 -12.299 44.544 1.00 77.56 745 GLY A N 1
ATOM 5351 C CA . GLY A 1 745 ? -33.565 -12.522 45.493 1.00 77.56 745 GLY A CA 1
ATOM 5352 C C . GLY A 1 745 ? -32.856 -13.851 45.214 1.00 77.56 745 GLY A C 1
ATOM 5353 O O . GLY A 1 745 ? -32.406 -14.092 44.102 1.00 77.56 745 GLY A O 1
ATOM 5354 N N . ASN A 1 746 ? -32.801 -14.739 46.210 1.00 73.94 746 ASN A N 1
ATOM 5355 C CA . ASN A 1 746 ? -32.191 -16.069 46.079 1.00 73.94 746 ASN A CA 1
ATOM 5356 C C . ASN A 1 746 ? -33.150 -17.148 45.532 1.00 73.94 746 ASN A C 1
ATOM 5358 O O . ASN A 1 746 ? -32.793 -18.319 45.475 1.00 73.94 746 ASN A O 1
ATOM 5362 N N . SER A 1 747 ? -34.388 -16.803 45.178 1.00 81.06 747 SER A N 1
ATOM 5363 C CA . SER A 1 747 ? -35.395 -17.791 44.782 1.00 81.06 747 SER A CA 1
ATOM 5364 C C . SER A 1 747 ? -35.851 -17.629 43.342 1.00 81.06 747 SER A C 1
ATOM 5366 O O . SER A 1 747 ? -35.984 -16.510 42.843 1.00 81.06 747 SER A O 1
ATOM 5368 N N . GLN A 1 748 ? -36.133 -18.754 42.692 1.00 87.44 748 GLN A N 1
ATOM 5369 C CA . GLN A 1 748 ? -36.730 -18.788 41.366 1.00 87.44 748 GLN A CA 1
ATOM 5370 C C . GLN A 1 748 ? -37.754 -19.917 41.275 1.00 87.44 748 GLN A C 1
ATOM 5372 O O . GLN A 1 748 ? -37.461 -21.052 41.638 1.00 87.44 748 GLN A O 1
ATOM 5377 N N . GLU A 1 749 ? -38.933 -19.611 40.742 1.00 89.25 749 GLU A N 1
ATOM 5378 C CA . GLU A 1 749 ? -39.916 -20.631 40.381 1.00 89.25 749 GLU A CA 1
ATOM 5379 C C . GLU A 1 749 ? -39.512 -21.274 39.051 1.00 89.25 749 GLU A C 1
ATOM 5381 O O . GLU A 1 749 ? -39.252 -20.569 38.069 1.00 89.25 749 GLU A O 1
ATOM 5386 N N . VAL A 1 750 ? -39.452 -22.601 38.999 1.00 91.00 750 VAL A N 1
ATOM 5387 C CA . VAL A 1 750 ? -39.134 -23.349 37.778 1.00 91.00 750 VAL A CA 1
ATOM 5388 C C . VAL A 1 750 ? -40.214 -24.379 37.508 1.00 91.00 750 VAL A C 1
ATOM 5390 O O . VAL A 1 750 ? -40.700 -25.036 38.420 1.00 91.00 750 VAL A O 1
ATOM 5393 N N . THR A 1 751 ? -40.607 -24.508 36.244 1.00 93.06 751 THR A N 1
ATOM 5394 C CA . THR A 1 751 ? -41.614 -25.476 35.805 1.00 93.06 751 THR A CA 1
ATOM 5395 C C . THR A 1 751 ? -41.050 -26.327 34.688 1.00 93.06 751 THR A C 1
ATOM 5397 O O . THR A 1 751 ? -40.648 -25.806 33.648 1.00 93.06 751 THR A O 1
ATOM 5400 N N . PHE A 1 752 ? -41.056 -27.638 34.898 1.00 92.56 752 PHE A N 1
ATOM 5401 C CA . PHE A 1 752 ? -40.697 -28.626 33.889 1.00 92.56 752 PHE A CA 1
ATOM 5402 C C . PHE A 1 752 ? -41.946 -29.349 33.405 1.00 92.56 752 PHE A C 1
ATOM 5404 O O . PHE A 1 752 ? -42.811 -29.705 34.204 1.00 92.56 752 PHE A O 1
ATOM 5411 N N . VAL A 1 753 ? -42.032 -29.581 32.099 1.00 91.81 753 VAL A N 1
ATOM 5412 C CA . VAL A 1 753 ? -43.157 -30.261 31.450 1.00 91.81 753 VAL A CA 1
ATOM 5413 C C . VAL A 1 753 ? -42.647 -31.508 30.739 1.00 91.81 753 VAL A C 1
ATOM 5415 O O . VAL A 1 753 ? -41.639 -31.461 30.033 1.00 91.81 753 VAL A O 1
ATOM 5418 N N . ASP A 1 754 ? -43.353 -32.618 30.935 1.00 92.25 754 ASP A N 1
ATOM 5419 C CA . ASP A 1 754 ? -43.051 -33.909 30.324 1.00 92.25 754 ASP A CA 1
ATOM 5420 C C . ASP A 1 754 ? -43.330 -33.921 28.812 1.00 92.25 754 ASP A C 1
ATOM 5422 O O . ASP A 1 754 ? -44.255 -33.283 28.298 1.00 92.25 754 ASP A O 1
ATOM 5426 N N . SER A 1 755 ? -42.538 -34.708 28.094 1.00 87.38 755 SER A N 1
ATOM 5427 C CA . SER A 1 755 ? -42.599 -34.865 26.641 1.00 87.38 755 SER A CA 1
ATOM 5428 C C . SER A 1 755 ? -43.726 -35.784 26.171 1.00 87.38 755 SER A C 1
ATOM 5430 O O . SER A 1 755 ? -44.066 -35.781 24.984 1.00 87.38 755 SER A O 1
ATOM 5432 N N . VAL A 1 756 ? -44.372 -36.515 27.084 1.00 87.62 756 VAL A N 1
ATOM 5433 C CA . VAL A 1 756 ? -45.480 -37.435 26.787 1.00 87.62 756 VAL A CA 1
ATOM 5434 C C . VAL A 1 756 ? -46.824 -36.788 27.113 1.00 87.62 756 VAL A C 1
ATOM 5436 O O . VAL A 1 756 ? -47.005 -36.20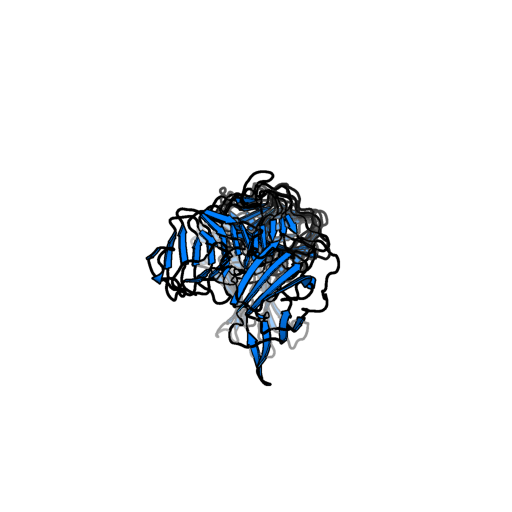2 28.183 1.00 87.62 756 VAL A O 1
ATOM 5439 N N . ARG A 1 757 ? -47.782 -36.883 26.185 1.00 87.38 757 ARG A N 1
ATOM 5440 C CA . ARG A 1 757 ? -49.143 -36.390 26.417 1.00 87.38 757 ARG A CA 1
ATOM 5441 C C . ARG A 1 757 ? -49.947 -37.372 27.258 1.00 87.38 757 ARG A C 1
ATOM 5443 O O . ARG A 1 757 ? -49.753 -38.586 27.198 1.00 87.38 757 ARG A O 1
ATOM 5450 N N . VAL A 1 758 ? -50.887 -36.842 28.033 1.00 84.50 758 VAL A N 1
ATOM 5451 C CA . VAL A 1 758 ? -51.731 -37.648 28.926 1.00 84.50 758 VAL A CA 1
ATOM 5452 C C . VAL A 1 758 ? -52.618 -38.633 28.151 1.00 84.50 758 VAL A C 1
ATOM 5454 O O . VAL A 1 758 ? -52.909 -39.705 28.670 1.00 84.50 758 VAL A O 1
ATOM 5457 N N . ASP A 1 759 ? -53.024 -38.317 26.920 1.00 84.25 759 ASP A N 1
ATOM 5458 C CA . ASP A 1 759 ? -53.825 -39.204 26.062 1.00 84.25 759 ASP A CA 1
ATOM 5459 C C . ASP A 1 759 ? -53.008 -40.324 25.392 1.00 84.25 759 ASP A C 1
ATOM 5461 O O . ASP A 1 759 ? -53.571 -41.349 25.003 1.00 84.25 759 ASP A O 1
ATOM 5465 N N . GLU A 1 760 ? -51.687 -40.161 25.294 1.00 84.38 760 GLU A N 1
ATOM 5466 C CA . GLU A 1 760 ? -50.759 -41.161 24.750 1.00 84.38 760 GLU A CA 1
ATOM 5467 C C . GLU A 1 760 ? -50.285 -42.166 25.811 1.00 84.38 760 GLU A C 1
ATOM 5469 O O . GLU A 1 760 ? -49.897 -43.289 25.478 1.00 84.38 760 GLU A O 1
ATOM 5474 N N . ALA A 1 761 ? -50.320 -41.788 27.091 1.00 79.94 761 ALA A N 1
ATOM 5475 C CA . ALA A 1 761 ? -49.835 -42.618 28.186 1.00 79.94 761 ALA A CA 1
ATOM 5476 C C . ALA A 1 761 ? -50.944 -43.476 28.816 1.00 79.94 761 ALA A C 1
ATOM 5478 O O . ALA A 1 761 ? -51.984 -42.981 29.243 1.00 79.94 761 ALA A O 1
ATOM 5479 N N . VAL A 1 762 ? -50.687 -44.778 28.994 1.00 79.50 762 VAL A N 1
ATOM 5480 C CA . VAL A 1 762 ? -51.570 -45.654 29.795 1.00 79.50 762 VAL A CA 1
ATOM 5481 C C . VAL A 1 762 ? -51.449 -45.330 31.293 1.00 79.50 762 VAL A C 1
ATOM 5483 O O . VAL A 1 762 ? -52.439 -45.380 32.023 1.00 79.50 762 VAL A O 1
ATOM 5486 N N . LYS A 1 763 ? -50.229 -45.017 31.753 1.00 88.00 763 LYS A N 1
ATOM 5487 C CA . LYS A 1 763 ? -49.871 -44.505 33.087 1.00 88.00 763 LYS A CA 1
ATOM 5488 C C . LYS A 1 763 ? -48.597 -43.670 32.948 1.00 88.00 763 LYS A C 1
ATOM 5490 O O . LYS A 1 763 ? -47.714 -44.066 32.195 1.00 88.00 763 LYS A O 1
ATOM 5495 N N . ARG A 1 764 ? -48.493 -42.557 33.676 1.00 91.31 764 ARG A N 1
ATOM 5496 C CA . ARG A 1 764 ? -47.308 -41.690 33.682 1.00 91.31 764 ARG A CA 1
ATOM 5497 C C . ARG A 1 764 ? -47.117 -41.073 35.065 1.00 91.31 764 ARG A C 1
ATOM 5499 O O . ARG A 1 764 ? -48.098 -40.710 35.712 1.00 91.31 764 ARG A O 1
ATOM 5506 N N . PHE A 1 765 ? -45.873 -40.982 35.513 1.00 92.50 765 PHE A N 1
ATOM 5507 C CA . PHE A 1 765 ? -45.471 -40.435 36.806 1.00 92.50 765 PHE A CA 1
ATOM 5508 C C . PHE A 1 765 ? -44.384 -39.387 36.590 1.00 92.50 765 PHE A C 1
ATOM 5510 O O . PHE A 1 765 ? -43.559 -39.554 35.696 1.00 92.50 765 PHE A O 1
ATOM 5517 N N . ILE A 1 766 ? -44.368 -38.348 37.423 1.00 92.94 766 ILE A N 1
ATOM 5518 C CA . ILE A 1 766 ? -43.336 -37.308 37.450 1.00 92.94 766 ILE A CA 1
ATOM 5519 C C . ILE A 1 766 ? -42.866 -37.112 38.895 1.00 92.94 766 ILE A C 1
ATOM 5521 O O . ILE A 1 766 ? -43.668 -37.238 39.821 1.00 92.94 766 ILE A O 1
ATOM 5525 N N . ARG A 1 767 ? -41.576 -36.844 39.105 1.00 92.06 767 ARG A N 1
ATOM 5526 C CA . ARG A 1 767 ? -41.018 -36.528 40.427 1.00 92.06 767 ARG A CA 1
ATOM 5527 C C . ARG A 1 767 ? -39.854 -35.553 40.331 1.00 92.06 767 ARG A C 1
ATOM 5529 O O . ARG A 1 767 ? -39.183 -35.492 39.301 1.00 92.06 767 ARG A O 1
ATOM 5536 N N . LEU A 1 768 ? -39.579 -34.876 41.439 1.00 93.81 768 LEU A N 1
ATOM 5537 C CA . LEU A 1 768 ? -38.325 -34.173 41.667 1.00 93.81 768 LEU A CA 1
ATOM 5538 C C . LEU A 1 768 ? -37.372 -35.097 42.429 1.00 93.81 768 LEU A C 1
ATOM 5540 O O . LEU A 1 768 ? -37.731 -35.652 43.464 1.00 93.81 768 LEU A O 1
ATOM 5544 N N . GLN A 1 769 ? -36.160 -35.257 41.915 1.00 93.50 769 GLN A N 1
ATOM 5545 C CA . GLN A 1 769 ? -35.044 -35.853 42.631 1.00 93.50 769 GLN A CA 1
ATOM 5546 C C . GLN A 1 769 ? -34.028 -34.755 42.936 1.00 93.50 769 GLN A C 1
ATOM 5548 O O . GLN A 1 769 ? -33.531 -34.106 42.018 1.00 93.50 769 GLN A O 1
ATOM 5553 N N . VAL A 1 770 ? -33.695 -34.585 44.212 1.00 93.69 770 VAL 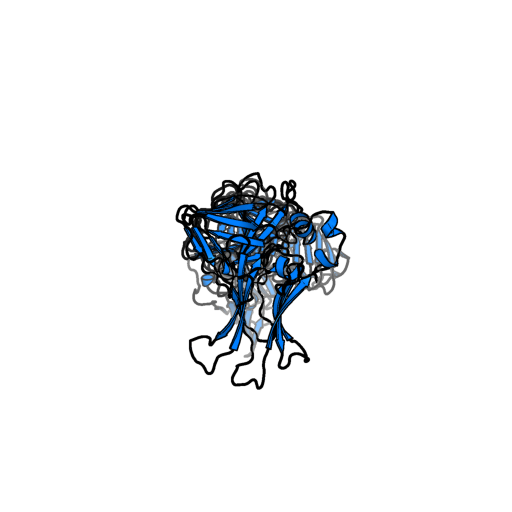A N 1
ATOM 5554 C CA . VAL A 1 770 ? -32.572 -33.749 44.641 1.00 93.69 770 VAL A CA 1
ATOM 5555 C C . VAL A 1 770 ? -31.369 -34.653 44.866 1.00 93.69 770 VAL A C 1
ATOM 5557 O O . VAL A 1 770 ? -31.483 -35.693 45.516 1.00 93.69 770 VAL A O 1
ATOM 5560 N N . VAL A 1 771 ? -30.223 -34.288 44.301 1.00 89.94 771 VAL A N 1
ATOM 5561 C CA . VAL A 1 771 ? -28.981 -35.055 44.422 1.00 89.94 771 VAL A CA 1
ATOM 5562 C C . VAL A 1 771 ? -27.910 -34.156 45.003 1.00 89.94 771 VAL A C 1
ATOM 5564 O O . VAL A 1 771 ? -27.637 -33.097 44.453 1.00 89.94 771 VAL A O 1
ATOM 5567 N N . LYS A 1 772 ? -27.276 -34.585 46.092 1.00 84.50 772 LYS A N 1
ATOM 5568 C CA . LYS A 1 772 ? -26.106 -33.889 46.624 1.00 84.50 772 LYS A CA 1
ATOM 5569 C C . LYS A 1 772 ? -24.875 -34.165 45.760 1.00 84.50 772 LYS A C 1
ATOM 5571 O O . LYS A 1 772 ? -24.634 -35.314 45.382 1.00 84.50 772 LYS A O 1
ATOM 5576 N N . ARG A 1 773 ? -24.108 -33.120 45.453 1.00 74.25 773 ARG A N 1
ATOM 5577 C CA . ARG A 1 773 ? -22.828 -33.228 44.749 1.00 74.25 773 ARG A CA 1
ATOM 5578 C C . ARG A 1 773 ? -21.721 -33.694 45.709 1.00 74.25 773 ARG A C 1
ATOM 5580 O O . ARG A 1 773 ? -21.802 -33.376 46.897 1.00 74.25 773 ARG A O 1
ATOM 5587 N N . PRO A 1 774 ? -20.745 -34.484 45.224 1.00 55.41 774 PRO A N 1
ATOM 5588 C CA . PRO A 1 774 ? -19.610 -34.940 46.026 1.00 55.41 774 PRO A CA 1
ATOM 5589 C C . PRO A 1 774 ? -18.726 -33.812 46.550 1.00 55.41 774 PRO A C 1
ATOM 5591 O O . PRO A 1 774 ? -18.569 -32.807 45.817 1.00 55.41 774 PRO A O 1
#

Solvent-accessible surface area (backbone atoms only — not comparable to full-atom values): 36526 Å² total; per-residue (Å²): 128,92,66,70,70,74,84,83,74,96,82,76,93,69,70,52,66,35,85,90,40,54,50,75,48,78,48,78,52,75,51,103,48,48,34,7,23,42,38,45,34,40,31,36,29,31,37,54,69,30,71,88,52,40,31,42,36,33,70,59,92,88,39,82,46,80,39,64,62,74,26,58,48,62,41,41,41,70,68,71,42,102,81,76,18,39,25,38,42,39,41,34,27,38,80,34,67,95,65,73,40,36,50,40,34,41,35,39,30,32,66,32,38,45,23,26,44,52,48,76,50,78,49,76,34,58,63,69,68,90,52,57,45,53,61,29,41,34,52,49,54,45,79,48,52,61,82,47,31,89,28,22,79,78,55,40,69,54,46,74,46,5,26,38,36,35,57,21,92,40,45,25,39,31,42,26,86,56,70,45,46,28,20,32,40,36,40,63,28,57,38,35,39,33,39,48,30,82,36,38,46,33,24,37,25,35,49,34,30,38,72,80,17,61,22,50,38,34,33,57,26,33,35,34,34,76,35,24,25,57,27,41,25,30,20,27,36,40,37,35,49,20,33,40,34,30,50,29,19,43,34,37,28,33,61,13,36,38,37,38,50,23,59,24,52,24,7,71,76,41,47,26,46,37,22,46,26,24,37,40,35,28,49,17,42,21,48,13,52,36,45,37,37,19,53,16,18,31,35,34,28,49,40,41,17,42,56,74,32,66,9,40,62,8,31,17,74,58,47,32,38,32,23,35,42,32,89,81,62,75,80,69,79,68,39,7,29,46,33,32,43,23,66,33,45,31,43,41,31,34,31,44,32,48,31,64,27,42,22,37,43,35,19,34,76,15,51,95,44,49,13,31,35,53,18,41,35,40,35,35,71,52,34,37,54,34,35,40,34,5,47,43,72,56,10,24,23,34,35,36,18,38,34,34,46,36,28,69,92,38,52,32,35,31,12,56,99,76,16,36,8,33,38,34,40,24,62,42,49,30,61,24,38,24,34,32,36,27,23,14,19,32,45,30,25,34,75,86,13,37,33,48,24,34,35,36,19,42,32,81,57,99,58,50,3,31,42,33,17,41,15,32,32,58,37,13,39,38,27,30,49,47,5,30,42,34,36,16,90,53,56,10,38,23,35,27,32,29,39,36,43,29,42,44,10,34,35,48,40,38,32,31,26,83,83,63,45,69,34,62,6,20,24,19,39,40,27,72,20,38,38,42,40,66,28,33,70,93,39,32,25,35,41,39,34,30,17,14,25,92,85,64,45,85,33,58,33,49,88,71,51,53,84,48,74,46,76,44,56,38,35,43,33,75,63,25,58,43,66,85,53,66,64,17,48,43,79,46,52,91,53,41,50,76,52,94,63,41,48,76,50,63,46,72,40,94,89,36,32,34,36,27,46,32,38,42,34,40,57,81,38,68,45,71,66,56,52,46,61,73,77,37,54,81,71,42,64,73,34,57,73,58,60,23,56,82,15,45,61,53,66,73,80,52,27,37,47,52,21,65,48,54,68,61,54,62,77,49,71,69,93,78,71,70,63,47,72,46,82,47,33,81,91,75,43,78,88,55,18,20,51,30,45,31,41,55,39,41,50,42,43,40,60,32,31,44,32,34,28,39,24,68,44,98,90,54,76,70,41,59,28,23,40,25,59,41,42,45,77,78,40,53,28,84,67,20,44,66,50,71,54,76,74,56,87,59,36,30,46,37,35,39,33,51,64,58,38,57,87,78,44,95,48,77,47,76,47,82,45,78,41,79,58,134

pLDDT: mean 89.75, std 11.05, range [28.44, 98.88]

Radius of gyration: 40.87 Å; Cα contacts (8 Å, |Δi|>4): 2435; chains: 1; bounding box: 97×72×128 Å

Secondary structure (DSSP, 8-state):
--PPP----------B--SSS--EEEEEEE-SS--SEEEEEEEEEESPEEEEEEEEEEEETTEEEEE--SEEEEEEES--STTSPPEEEEEEEEE-TTS---EEEEEEEESSTTEEEEEEEEEEESS----SPPPEEE---EEEETT-GGGBTTSSPPPTT--EEE--SS-EEEEE-S-EEEEEEEE--SS-EEEEESSEEEEEEEEEE-TT--SEEEE-SEEEESSBEEEEB-SSEEEE-S-EEESEEEEEESSSEEEE-S-B---SSEEEEEEEEEEEEE-S-B---S-EEEEEEEEEESS-B-SSS-BTT-S--SPEEE---HHHHTS----EEEEEESS-EE-S-EEEPSBSS-EEEEEE--TTS-EEE-S-EEE-TTB-SEEEEE-STT-EEEE-S-EEE--TTSEEEESGGG--SEEEE-SS-B---SEEEE-SSEEEE-TT-EE-S-EEE--SSSS-EEEEESSEETT-EEE-TTEEEEEBSSS-EEEES-EEE-TT-EEEEEESBTTS-BTTTB-EEEESS-EEE--BTTBPEEEEEEEB-TTSSBSPPBT--TTS-EEEEEEEESS-EES--GGGEEEEEEE-TT-SS-EEEEEEPTTSSEEEEEEE-------HHHHHHHHS-TTGGG-HHHHSTT--SS-SS--HHHHHHHT--TTS--SS---EEEEEEGGG-GGGEEEEEEEEEETT-TTEEEEEEEESSTTSPPEEEEEEETTPPPEE-TT-EEEEPPPBTTEEEEEEEEEEETTT-SS-EEEEEEEE--

Foldseek 3Di:
DLDAPDQDDDDDDDWDFFLVKKDKDKDKAFAPAQWFKKKKKWKKKFFAWPLVFKWKWDDDPNDIDIGRFQFKFKFWAADPDPAGIIMMIMMTMDGCPPVRDGIIMIMIMTPIGPIITRDMDMDTDNHDDPNGWAAWEFADADEEEQQQLVRIPVSGHTDAQHEYEYPHAEAYEYEAAEEGHYREYEYAYQYEYEDNYPYEDEYAAYYEYDLPHAYEYEDQEHYEYAHEYEYHHQYHEYEYNYEYEYCEAYEYHHAYYYEANYAYEYQVHYYFYEYHHHEYEYNYWYAHADEYEFQFYEDEAAEEAAECDIGRRHRYQAAYEFHEACVSVPDDAGAREYEYEEQYEYQHEHEYYAHDGQTEYEYENHAQHEYEDQHEYEYEQRRANAEYAQADQRYHYEYQHEYAYYHCVHEYEYHPPPGAYEYEYHHEEHHYNYAYEQAHHEYEYEPPYEYCHEYEFDHPDPHAREYEAAYEDANEYEFDARYEYEYHPFQAEYHYQEYEYEFNGEYEKEAAALPPAEGGRIDAYEHAAEYHYHADLVRAYEYEYAYAHPVRHQDAHPPDDLQDKGKHFHYFYPHFYPPDDFSSYDYHCPRHPDNPQWDWTWDADDVGGTIIIMIDRNQPACALVNVLPVQDPPVQVVDCCRRNQQHQNCPLPHGSVLCVFQVHHSNDRDPPQDFDWDFDADPHDLQRTWIKTKGKGFLSQQQKKKFKWKDLDPPDDTDGQWMDHRSHDIDGPPQKDKDWDDDDPRIIMIMITDNDTPVRHPGMDIDIDMGGHD

Sequence (774 aa):
MPGIAFIIAPTITGNIYSFRGPTSFVLEDETPFSVGTVVFQFQTAGNLVDFSSIALAYDDGGTEVILGPDEYIREYESDTSGFGGSGNRNALQWDLRGRNVSSYRIIWSASGSSMSLQEVSLDTSADYSVVVPEARTWEGTGITDWSNAANWVEGSPSQDFGNVRFGNDGDVTIAMSSPQTVGECVFDTASDVTIANAASLVSNTGLFTRSGSTGTYTIEGQFEMCAYNLFEIEGGEVVIEGAISGASGLRKEGEGTMILKGNNSFGSVTGGVGCTGGELRIEGVNQFTSSASVLRGDLVLAGPAPVDSPGTLGNASSDVAVGADSGIFGGITTPARLIIEGDHEVARGIAFAAGTFDKRLGARGTGAGAAEFSGAVTLRPDSTETKLFAEGVFDRVNFSGDISGGDASLTMEINPEGAEGTVTFSGADKTYANTTFVRGGVLELAPGTRISGEVILESDRAGRAVAGGTGIFAGGIEVGEGGMIAPGMGVGTLGSSSQSWEAGGACEIEIVDSGSGPGVGWDLISIEGALGLSATPESPFLIDVRSLTPAGESGSLVGFSPAQEYSWKIVDTTSGVSGFSADGFVIRRDGFIGAPEGVFAVILEEGGNAVHLTYTPGGGGSTGEAWLAENFSAGELSDPSISGWDADVDSDGFSTLVEYALGGDPKNRDANLDPVMVIGSQGGNPVESRLSLSFKRLINRTDIDYRVQAADSLGGDWMVIGEVAGGASPAALNGGTVSSGTVNGNSQEVTFVDSVRVDEAVKRFIRLQVVKRP